Protein AF-A0A1J4JGF2-F1 (afdb_monomer_lite)

Foldseek 3Di:
DPCVQEDDPVQKDFDPPDDWDDDLAAIWGWIARNVVRFIKIKGKGPDFCVDVVSVVLLVVQQVLQVPQDFPQAFHFNHWFADPRMIITITGDADQAFLLSQLVCVVVVNHDPLLFPQLLLQQLLSVLLSLLVCVVVQKAQQADARNQWGAHPNSHTHGHDSSLMDHQDLADDDVPRVSRHQQQLAALVCLVCVNVCVSPNLSVLSSSLQRLQCSQVSDRWVVVQPRDSLLSNLCNNVVHGRDDDPPGPVLSVVLSCLSNDNDSVSRDRSVVSSVSCPDCVNQVPPRHDNVSSVVSCCRRPPPDPPPDPPPPPPPPPPPCPVCPPVLVVLVVVLVVVDLVSLLVSLVCLCSVVPTGNDLPSSLVSLVSLLPDPDDDPVSLLSNLSSLQSNLVSCVVVLVNVSSLVSLVVSVVSQDLVSLVVNLVCCVSVSDPDPALVSSLVSLVSSLVVVNLVSLVVNLQCQCQVVSHPHDNVVSLVSLVSSLVVQNLVSLQVNLLCLCFVPVHDNHLVSSLVSLVSSLVVQDLVSLQVNLLCQCQVPSHHHDNVSSLVSLVSSLVVLDLQSLQLNLLVCVVPPPVSSVVSLVSSVVVVDLQSLLVVLLVCVVVVVNLVSLVSLLSSQQQANLSSLQSQLVVCVVVVLQFASQLSLQSSVLLQLQLAQQGARTQDKFWWKAFPVVRFIATPSCCVHVVPPTDIDTPGIDHSDGGPCSNVRPVLAFSLQAQNWRQYKGFWKDQCQQQSNDPQATAGPNCCVPVVNPTDIIGSRIGRGGHCQLNQVTPPSRHGPRHDFDDQDPDPPTDFQCVVVVQAWTWAWWKAFVQLVQHNDPQGTGGPVCCCQLVVLTSIHGRRIDTYGHPQDDDSDRPSPPDPRNPSPPPPDPSVSSSSRPVRPVPPPDDDPDDD

Secondary structure (DSSP, 8-state):
--GGGB--GGGEEE-TT---EEETTEEEEEEEETTT--EEEEEE-SS-TTSHHHHHHHHHHHHHHHH---TTBPPEEEEEEETTEEEEEEE--TT-BHHHHHHHHHTT---TT-SHHHHHHHHHHHHHHHHHHHHTTEE-S--SGGGEEE-TT--EEE--GGG-EE--SS---TTSTTTS-GGG--HHHHH-HHHHTT-THHHHHHHHHHHHHHHH-PPTTGGGTT-HHHHHHHHHTT--PPPPTTS-HHHHHHHHHHT-SSGGGSPPHHHHHHHHTSHHHHT-TTS-HHHHHHHHHHHS-SS-------S------------HHHHHHHHHHHTT-HHHHHHHHHHHHHTSSSS--HHHHHHHHHHHHT-----HHHHHHHHHHHHHHHHHHHHTT-HHHHHHHHHHHHHTT-HHHHHHHHHHHHTTSS--S-HHHHHHHHHHHHHTT-HHHHHHHHHHHHHTSSSS--HHHHHHHHHHHHHTT-HHHHHHHHHHHHHTSSS---HHHHHHHHHHHHHTT-HHHHHHHHHHHHHTSSS---HHHHHHHHHHHHHTT-HHHHHHHHHHHTTT-HHHHHHHHHHHHHTT-HHHHHHHHHHHHHTT-HHHHHHHHHHHHHTT-HHHHHHHHHHHHH-GGG--HHHHHHHHHHHHHHTTTT---SS-EEEEEEETTTTEEEEHHHHHTTTTTS-EEEEEEEES---TTGGGTTTTS-HHHHTTTS-EEEEEEEETTT-SS-SS-BEEHHHHHHTSTTS-EEEEEEEEE-BTTTTT-SGGGPPPSS---------TTPPPHHHHTTT--EEEEEEEETTTTB-S-TT--EEHHHHHTTTTTS-EEEEEEEEE-----STTS------TT-TTSSSS-HHHHHHHHSTTTSS--S------

InterPro domains:
  IPR000719 Protein kinase domain [PF00069] (22-274)
  IPR000719 Protein kinase domain [PS50011] (14-282)
  IPR000719 Protein kinase domain [SM00220] (14-282)
  IPR001245 Serine-threonine/tyrosine-protein kinase, catalytic domain [PR00109] (90-103)
  IPR001245 Serine-threonine/tyrosine-protein kinase, catalytic domain [PR00109] (132-150)
  IPR001245 Serine-threonine/tyrosine-protein kinase, catalytic domain [PR00109] (202-224)
  IPR001245 Serine-threonine/tyrosine-protein kinase, catalytic domain [PR00109] (247-269)
  IPR003126 Zinc finger, UBR-type [PS51157] (712-785)
  IPR003126 Zinc finger, UBR-type [SM00396] (712-784)
  IPR003126 Zinc finger, UBR-type [SM00396] (794-870)
  IPR006597 Sel1-like repeat [PF08238] (339-367)
  IPR006597 Sel1-like repeat [PF08238] (415-450)
  IPR006597 Sel1-like repeat [PF08238] (460-486)
  IPR006597 Sel1-like repeat [PF08238] (488-521)
  IPR006597 Sel1-like repeat [PF08238] (524-557)
  IPR006597 Sel1-like repeat [SM00671] (338-373)
  IPR006597 Sel1-like repeat [SM00671] (383-414)
  IPR006597 Sel1-like repeat [SM00671] (415-450)
  IPR006597 Sel1-like repeat [SM00671] (451-486)
  IPR006597 Sel1-like repeat [SM00671] (487-522)

Radius of gyration: 32.02 Å; chains: 1; bounding box: 85×84×83 Å

Sequence (896 aa):
MNSKWEVNVNDFKDLKGRSQEKGGYGIVKFVIQKSTNRKCALKKTTGSLLETEVKRSFTREVDLLSKCQHPAIVPFVGFCEKNNIGHIYLELIENGSLFSCIKKSREGKKDPLWDKTHKFIISYGVCVAMEFLHSMNRIHRDLKPGNILIDSNYYPYVTDFGTSKEINKAIPINQTLSITTPAIMAPEFIENPELYSNSLPIDVYSYGVTLYELWTEIAPFAKYGNNPYKIINVIANGERPNIPDFLDEKWANLIQKCWGANPTSRPTFSKIKETLLQEEFIKDPEIDFKVFQSYKDLVTPDVKIDTVKAPPPTEVKHDYEETPIVKKMKDEADSGKLEAQLDYAIALYKGTYGPTNINGALEYFKKVCSNTKYTKETFHNIALGEYYAGLCYAELEEFKTALTLFKRAVSHGVADAAFTLAELIFDGKIEGKSPEELIMLYQKAADADNIKAINKFALITYYGTISRPNKQLALKYFQKGSDLGDPDMMYLWAIRNEYGRDVEKNIPEAMRLYKLSADLGCSASQLEYGLHLYNGIHVDQNHDLAMYYFELAANQENPEAQLYFSVMLQSTSLEESREYLEKARNGNDPNAWAICGKLFVDADMIDDAIPSLFYGMQHGSITGMLTLGNLCEKHPERGNAADFYEAAANHCHCLDESGFFTPIPYKVFHCKKCNKDICEGCAKHCHKGHSVTEKGVDCGFKCQCGADGFKGQCSGEFVGNEYCNQHLYQCITCCTKTDNEFICKACADKCHAGHNVIDCGRQRNFCSCGMFKLPYNFKCKILDYERVRRDPYICCSSQNHKNSSIKQRWLQCITCGVYGDPSLGLCEPCAYTCHRDHIVIDCGVKQGCCCCYNQCACVYSHFKNCVLLKKVCPTFLCTFRIFYFFLSSFDDEKIC

Structure (mmCIF, N/CA/C/O backbone):
data_AF-A0A1J4JGF2-F1
#
_entry.id   AF-A0A1J4JGF2-F1
#
loop_
_atom_site.group_PDB
_atom_site.id
_atom_site.type_symbol
_atom_site.label_atom_id
_atom_site.label_alt_id
_atom_site.label_comp_id
_atom_site.label_asym_id
_atom_site.label_entity_id
_atom_site.label_seq_id
_atom_site.pdbx_PDB_ins_code
_atom_site.Cartn_x
_atom_site.Cartn_y
_atom_site.Cartn_z
_atom_site.occupancy
_atom_site.B_iso_or_equiv
_atom_site.auth_seq_id
_atom_site.auth_comp_id
_atom_site.auth_asym_id
_atom_site.auth_atom_id
_atom_site.pdbx_PDB_model_num
ATOM 1 N N . MET A 1 1 ? -15.736 8.197 25.920 1.00 51.28 1 MET A N 1
ATOM 2 C CA . MET A 1 1 ? -16.123 9.431 25.197 1.00 51.28 1 MET A CA 1
ATOM 3 C C . MET A 1 1 ? -17.099 10.240 26.045 1.00 51.28 1 MET A C 1
ATOM 5 O O . MET A 1 1 ? -17.791 9.657 26.871 1.00 51.28 1 MET A O 1
ATOM 9 N N . ASN A 1 2 ? -17.131 11.564 25.891 1.00 44.25 2 ASN A N 1
ATOM 10 C CA . ASN A 1 2 ? -18.000 12.454 26.666 1.00 44.25 2 ASN A CA 1
ATOM 11 C C . ASN A 1 2 ? -19.450 12.358 26.138 1.00 44.25 2 ASN A C 1
ATOM 13 O O . ASN A 1 2 ? -19.713 12.803 25.021 1.00 44.25 2 ASN A O 1
ATOM 17 N N . SER A 1 3 ? -20.377 11.781 26.916 1.00 57.44 3 SER A N 1
ATOM 18 C CA . SER A 1 3 ? -21.772 11.492 26.506 1.00 57.44 3 SER A CA 1
ATOM 19 C C . SER A 1 3 ? -22.584 12.728 26.099 1.00 57.44 3 SER A C 1
ATOM 21 O O . SER A 1 3 ? -23.623 12.607 25.462 1.00 57.44 3 SER A O 1
ATOM 23 N N . LYS A 1 4 ? -22.088 13.930 26.415 1.00 74.94 4 LYS A N 1
ATOM 24 C CA . LYS A 1 4 ? -22.679 15.220 26.033 1.00 74.94 4 LYS A CA 1
ATOM 25 C C . LYS A 1 4 ? -22.806 15.431 24.516 1.00 74.94 4 LYS A C 1
ATOM 27 O O . LYS A 1 4 ? -23.681 16.176 24.089 1.00 74.94 4 LYS A O 1
ATOM 32 N N . TRP A 1 5 ? -21.909 14.854 23.718 1.00 82.62 5 TRP A N 1
ATOM 33 C CA . TRP A 1 5 ? -21.848 15.097 22.268 1.00 82.62 5 TRP A CA 1
ATOM 34 C C . TRP A 1 5 ? -22.493 13.990 21.438 1.00 82.62 5 TRP A C 1
ATOM 36 O O . TRP A 1 5 ? -22.400 13.997 20.214 1.00 82.62 5 TRP A O 1
ATOM 46 N N . GLU A 1 6 ? -23.124 13.023 22.089 1.00 85.31 6 GLU A N 1
ATOM 47 C CA . GLU A 1 6 ? -23.790 11.928 21.410 1.00 85.31 6 GLU A CA 1
ATOM 48 C C . GLU A 1 6 ? -25.158 12.366 20.887 1.00 85.31 6 GLU A C 1
ATOM 50 O O . GLU A 1 6 ? -25.967 12.940 21.618 1.00 85.31 6 GLU A O 1
ATOM 55 N N . VAL A 1 7 ? -25.428 12.110 19.609 1.00 83.88 7 VAL A N 1
ATOM 56 C CA . VAL A 1 7 ? -26.651 12.573 18.945 1.00 83.88 7 VAL A CA 1
ATOM 57 C C . VAL A 1 7 ? -27.504 11.408 18.456 1.00 83.88 7 VAL A C 1
ATOM 59 O O . VAL A 1 7 ? -27.009 10.363 18.038 1.00 83.88 7 VAL A O 1
ATOM 62 N N . ASN A 1 8 ? -28.826 11.582 18.487 1.00 83.75 8 ASN A N 1
ATOM 63 C CA . ASN A 1 8 ? -29.754 10.574 17.986 1.00 83.75 8 ASN A CA 1
ATOM 64 C C . ASN A 1 8 ? -29.792 10.612 16.451 1.00 83.75 8 ASN A C 1
ATOM 66 O O . ASN A 1 8 ? -30.217 11.602 15.862 1.00 83.75 8 ASN A O 1
ATOM 70 N N . VAL A 1 9 ? -29.420 9.514 15.788 1.00 79.19 9 VAL A N 1
ATOM 71 C CA . VAL A 1 9 ? -29.429 9.414 14.316 1.00 79.19 9 VAL A CA 1
ATOM 72 C C . VAL A 1 9 ? -30.801 9.710 13.694 1.00 79.19 9 VAL A C 1
ATOM 74 O O . VAL A 1 9 ? -30.878 10.222 12.579 1.00 79.19 9 VAL A O 1
ATOM 77 N N . ASN A 1 10 ? -31.891 9.421 14.409 1.00 82.12 10 ASN A N 1
ATOM 78 C CA . ASN A 1 10 ? -33.253 9.666 13.933 1.00 82.12 10 ASN A CA 1
ATOM 79 C C . ASN A 1 10 ? -33.631 11.150 13.972 1.00 82.12 10 ASN A C 1
ATOM 81 O O . ASN A 1 10 ? -34.598 11.546 13.314 1.00 82.12 10 ASN A O 1
ATOM 85 N N . ASP A 1 11 ? -32.867 11.972 14.691 1.00 84.06 11 ASP A N 1
ATOM 86 C CA . ASP A 1 11 ? -32.977 13.427 14.650 1.00 84.06 11 ASP A CA 1
ATOM 87 C C . ASP A 1 11 ? -32.421 13.994 13.338 1.00 84.06 11 ASP A C 1
ATOM 89 O O . ASP A 1 11 ? -32.674 15.140 13.010 1.00 84.06 11 ASP A O 1
ATOM 93 N N . PHE A 1 12 ? -31.734 13.206 12.510 1.00 87.44 12 PHE A N 1
ATOM 94 C CA . PHE A 1 12 ? -31.209 13.680 11.233 1.00 87.44 12 PHE A CA 1
ATOM 95 C C . PHE A 1 12 ? -32.043 13.162 10.062 1.00 87.44 12 PHE A C 1
ATOM 97 O O . PHE A 1 12 ? -32.529 12.028 10.040 1.00 87.44 12 PHE A O 1
ATOM 104 N N . LYS A 1 13 ? -32.245 14.019 9.063 1.00 87.94 13 LYS A N 1
ATOM 105 C CA . LYS A 1 13 ? -32.836 13.658 7.767 1.00 87.94 13 LYS A CA 1
ATOM 106 C C . LYS A 1 13 ? -31.973 14.185 6.638 1.00 87.94 13 LYS A C 1
ATOM 108 O O . LYS A 1 13 ? -31.335 15.221 6.783 1.00 87.94 13 LYS A O 1
ATOM 113 N N . ASP A 1 14 ? -32.006 13.509 5.501 1.00 84.38 14 ASP A N 1
ATOM 114 C CA . ASP A 1 14 ? -31.249 13.929 4.327 1.00 84.38 14 ASP A CA 1
ATOM 115 C C . ASP A 1 14 ? -31.665 15.325 3.860 1.00 84.38 14 ASP A C 1
ATOM 117 O O . ASP A 1 14 ? -32.856 15.643 3.745 1.00 84.38 14 ASP A O 1
ATOM 121 N N . LEU A 1 15 ? -30.667 16.154 3.567 1.00 79.06 15 LEU A N 1
ATOM 122 C CA . LEU A 1 15 ? -30.880 17.449 2.944 1.00 79.06 15 LEU A CA 1
ATOM 123 C C . LEU A 1 15 ? -31.182 17.227 1.453 1.00 79.06 15 LEU A C 1
ATOM 125 O O . LEU A 1 15 ? -30.295 16.897 0.667 1.00 79.06 15 LEU A O 1
ATOM 129 N N . LYS A 1 16 ? -32.451 17.381 1.056 1.00 68.19 16 LYS A N 1
ATOM 130 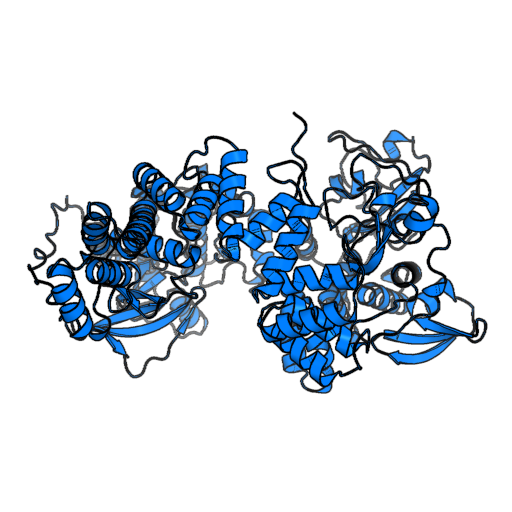C CA . LYS A 1 16 ? -32.888 17.209 -0.340 1.00 68.19 16 LYS A CA 1
ATOM 131 C C . LYS A 1 16 ? -32.170 18.199 -1.271 1.00 68.19 16 LYS A C 1
ATOM 133 O O . LYS A 1 16 ? -32.070 19.378 -0.948 1.00 68.19 16 LYS A O 1
ATOM 138 N N . GLY A 1 17 ? -31.736 17.723 -2.442 1.00 54.44 17 GLY A N 1
ATOM 139 C CA . GLY A 1 17 ? -31.166 18.559 -3.511 1.00 54.44 17 GLY A CA 1
ATOM 140 C C . GLY A 1 17 ? -29.645 18.753 -3.481 1.00 54.44 17 GLY A C 1
ATOM 141 O O . GLY A 1 17 ? -29.127 19.455 -4.342 1.00 54.44 17 GLY A O 1
ATOM 142 N N . ARG A 1 18 ? -28.918 18.127 -2.544 1.00 57.69 18 ARG A N 1
ATOM 143 C CA . ARG A 1 18 ? -27.445 18.140 -2.492 1.00 57.69 18 ARG A CA 1
ATOM 144 C C . ARG A 1 18 ? -26.927 16.696 -2.538 1.00 57.69 18 ARG A C 1
ATOM 146 O O . ARG A 1 18 ? -27.356 15.869 -1.737 1.00 57.69 18 ARG A O 1
ATOM 153 N N . SER A 1 19 ? -26.075 16.371 -3.511 1.00 50.97 19 SER A N 1
ATOM 154 C CA . SER A 1 19 ? -25.505 15.026 -3.689 1.00 50.97 19 SER A CA 1
ATOM 155 C C . SER A 1 19 ? -24.431 14.715 -2.640 1.00 50.97 19 SER A C 1
ATOM 157 O O . SER A 1 19 ? -23.866 15.624 -2.038 1.00 50.97 19 SER A O 1
ATOM 159 N N . GLN A 1 20 ? -24.155 13.425 -2.413 1.00 57.62 20 GLN A N 1
ATOM 160 C CA . GLN A 1 20 ? -23.007 12.987 -1.609 1.00 57.62 20 GLN A CA 1
ATOM 161 C C . GLN A 1 20 ? -21.692 13.421 -2.259 1.00 57.62 20 GLN A C 1
ATOM 163 O O . GLN A 1 20 ? -21.549 13.340 -3.479 1.00 57.62 20 GLN A O 1
ATOM 168 N N . GLU A 1 21 ? -20.724 13.808 -1.434 1.00 56.25 21 GLU A N 1
ATOM 169 C CA . GLU A 1 21 ? -19.357 14.099 -1.865 1.00 56.25 21 GLU A CA 1
ATOM 170 C C . GLU A 1 21 ? -18.422 13.005 -1.324 1.00 56.25 21 GLU A C 1
ATOM 172 O O . GLU A 1 21 ? -18.476 12.646 -0.143 1.00 56.25 21 GLU A O 1
ATOM 177 N N . LYS A 1 22 ? -17.591 12.426 -2.201 1.00 43.22 22 LYS A N 1
ATOM 178 C CA . LYS A 1 22 ? -16.521 11.496 -1.809 1.00 43.22 22 LYS A CA 1
ATOM 179 C C . LYS A 1 22 ? -15.245 12.305 -1.571 1.00 43.22 22 LYS A C 1
ATOM 181 O O . LYS A 1 22 ? -14.706 12.872 -2.517 1.00 43.22 22 LYS A O 1
ATOM 186 N N . GLY A 1 23 ? -14.791 12.363 -0.321 1.00 47.72 23 GLY A N 1
ATOM 187 C CA . GLY A 1 23 ? -13.497 12.937 0.061 1.00 47.72 23 GLY A CA 1
ATOM 188 C C . GLY A 1 23 ? -12.470 11.854 0.403 1.00 47.72 23 GLY A C 1
ATOM 189 O O . GLY A 1 23 ? -12.810 10.674 0.479 1.00 47.72 23 GLY A O 1
ATOM 190 N N . GLY A 1 24 ? -11.221 12.261 0.653 1.00 38.25 24 GLY A N 1
ATOM 191 C CA . GLY A 1 24 ? -10.092 11.358 0.933 1.00 38.25 24 GLY A CA 1
ATOM 192 C C . GLY A 1 24 ? -10.224 10.479 2.188 1.00 38.25 24 GLY A C 1
ATOM 193 O O . GLY A 1 24 ? -9.474 9.522 2.321 1.00 38.25 24 GLY A O 1
ATOM 194 N N . TYR A 1 25 ? -11.189 10.751 3.078 1.00 43.00 25 TYR A N 1
ATOM 195 C CA . TYR A 1 25 ? -11.352 10.040 4.359 1.00 43.00 25 TYR A CA 1
ATOM 196 C C . TYR A 1 25 ? -12.784 9.566 4.641 1.00 43.00 25 TYR A C 1
ATOM 198 O O . TYR A 1 25 ? -13.135 9.307 5.792 1.00 43.00 25 TYR A O 1
ATOM 206 N N . GLY A 1 26 ? -13.638 9.485 3.615 1.00 50.62 26 GLY A N 1
ATOM 207 C CA . GLY A 1 26 ? -14.995 8.952 3.750 1.00 50.62 26 GLY A CA 1
ATOM 208 C C . GLY A 1 26 ? -16.058 9.681 2.931 1.00 50.62 26 GLY A C 1
ATOM 209 O O . GLY A 1 26 ? -15.814 10.691 2.269 1.00 50.62 26 GLY A O 1
ATOM 210 N N . ILE A 1 27 ? -17.274 9.134 2.974 1.00 51.34 27 ILE A N 1
ATOM 211 C CA . ILE A 1 27 ? -18.449 9.683 2.288 1.00 51.34 27 ILE A CA 1
ATOM 212 C C . ILE A 1 27 ? -19.057 10.781 3.165 1.00 51.34 27 ILE A C 1
ATOM 214 O O . ILE A 1 27 ? -19.553 10.486 4.257 1.00 51.34 27 ILE A O 1
ATOM 218 N N . VAL A 1 28 ? -19.072 12.022 2.673 1.00 71.25 28 VAL A N 1
ATOM 219 C CA . VAL A 1 28 ? -19.755 13.139 3.336 1.00 71.25 28 VAL A CA 1
ATOM 220 C C . VAL A 1 28 ? -21.184 13.235 2.808 1.00 71.25 28 VAL A C 1
ATOM 222 O O . VAL A 1 28 ? -21.429 13.315 1.601 1.00 71.25 28 VAL A O 1
ATOM 225 N N . LYS A 1 29 ? -22.156 13.199 3.722 1.00 83.00 29 LYS A N 1
ATOM 226 C CA . LYS A 1 29 ? -23.583 13.360 3.421 1.00 83.00 29 LYS A CA 1
ATOM 227 C C . LYS A 1 29 ? -24.114 14.627 4.078 1.00 83.00 29 LYS A C 1
ATOM 229 O O . LYS A 1 29 ? -23.803 14.896 5.229 1.00 83.00 29 LYS A O 1
ATOM 234 N N . PHE A 1 30 ? -24.963 15.377 3.391 1.00 84.12 30 PHE A N 1
ATOM 235 C CA . PHE A 1 30 ? -25.598 16.559 3.972 1.00 84.12 30 PHE A CA 1
ATOM 236 C C . PHE A 1 30 ? -26.943 16.200 4.604 1.00 84.12 30 PHE A C 1
ATOM 238 O O . PHE A 1 30 ? -27.783 15.542 3.982 1.00 84.12 30 PHE A O 1
ATOM 245 N N . VAL A 1 31 ? -27.151 16.632 5.845 1.00 89.06 31 VAL A N 1
ATOM 246 C CA . VAL A 1 31 ? -28.344 16.321 6.641 1.00 89.06 31 VAL A CA 1
ATOM 247 C C . VAL A 1 31 ? -28.885 17.574 7.334 1.00 89.06 31 VAL A C 1
ATOM 249 O O . VAL A 1 31 ? -28.197 18.583 7.454 1.00 89.06 31 VAL A O 1
ATOM 252 N N . ILE A 1 32 ? -30.136 17.524 7.780 1.00 87.62 32 ILE A N 1
ATOM 253 C CA . ILE A 1 32 ? -30.747 18.508 8.677 1.00 87.62 32 ILE A CA 1
ATOM 254 C C . ILE A 1 32 ? -31.078 17.807 9.988 1.00 87.62 32 ILE A C 1
ATOM 256 O O . ILE A 1 32 ? -31.755 16.775 9.970 1.00 87.62 32 ILE A O 1
ATOM 260 N N . GLN A 1 33 ? -30.656 18.400 11.099 1.00 88.69 33 GLN A N 1
ATOM 261 C CA . GLN A 1 33 ? -31.117 18.052 12.435 1.00 88.69 33 GLN A CA 1
ATOM 262 C C . GLN A 1 33 ? -32.551 18.571 12.627 1.00 88.69 33 GLN A C 1
ATOM 264 O O . GLN A 1 33 ? -32.807 19.765 12.490 1.00 88.69 33 GLN A O 1
ATOM 269 N N . LYS A 1 34 ? -33.516 17.696 12.900 1.00 86.50 34 LYS A N 1
ATOM 270 C CA . LYS A 1 34 ? -34.951 18.008 12.957 1.00 86.50 34 LYS A CA 1
ATOM 271 C C . LYS A 1 34 ? -35.283 18.870 14.171 1.00 86.50 34 LYS A C 1
ATOM 273 O O . LYS A 1 34 ? -36.080 19.791 14.033 1.00 86.50 34 LYS A O 1
ATOM 278 N N . SER A 1 35 ? -34.669 18.586 15.316 1.00 81.81 35 SER A N 1
ATOM 279 C CA . SER A 1 35 ? -34.913 19.270 16.591 1.00 81.81 35 SER A CA 1
ATOM 280 C C . SER A 1 35 ? -34.518 20.749 16.577 1.00 81.81 35 SER A C 1
ATOM 282 O O . SER A 1 35 ? -35.219 21.581 17.145 1.00 81.81 35 SER A O 1
ATOM 284 N N . THR A 1 36 ? -33.421 21.088 15.899 1.00 82.75 36 THR A N 1
ATOM 285 C CA . THR A 1 36 ? -32.856 22.448 15.857 1.00 82.75 36 THR A CA 1
ATOM 286 C C . THR A 1 36 ? -33.010 23.123 14.497 1.00 82.75 36 THR A C 1
ATOM 288 O O . THR A 1 36 ? -32.708 24.305 14.354 1.00 82.75 36 THR A O 1
ATOM 291 N N . ASN A 1 37 ? -33.440 22.373 13.477 1.00 82.06 37 ASN A N 1
ATOM 292 C CA . ASN A 1 37 ? -33.395 22.760 12.067 1.00 82.06 37 ASN A CA 1
ATOM 293 C C . ASN A 1 37 ? -31.980 23.145 11.572 1.00 82.06 37 ASN A C 1
ATOM 295 O O . ASN A 1 37 ? -31.837 23.820 10.549 1.00 82.06 37 ASN A O 1
ATOM 299 N N . ARG A 1 38 ? -30.925 22.707 12.277 1.00 85.00 38 ARG A N 1
ATOM 300 C CA . ARG A 1 38 ? -29.525 22.953 11.906 1.00 85.00 38 ARG A CA 1
ATOM 301 C C . ARG A 1 38 ? -29.140 22.101 10.699 1.00 85.00 38 ARG A C 1
ATOM 303 O O . ARG A 1 38 ? -29.435 20.907 10.653 1.00 85.00 38 ARG A O 1
ATOM 310 N N . LYS A 1 39 ? -28.465 22.699 9.716 1.00 87.12 39 LYS A N 1
ATOM 311 C CA . LYS A 1 39 ? -27.871 21.966 8.589 1.00 87.12 39 LYS A CA 1
ATOM 312 C C . LYS A 1 39 ? -26.513 21.410 9.015 1.00 87.12 39 LYS A C 1
ATOM 314 O O . LYS A 1 39 ? -25.719 22.126 9.618 1.00 87.12 39 LYS A O 1
ATOM 319 N N . CYS A 1 40 ? -26.236 20.154 8.690 1.00 90.00 40 CYS A N 1
ATOM 320 C CA . CYS A 1 40 ? -25.015 19.473 9.108 1.00 90.00 40 CYS A CA 1
ATOM 321 C C . CYS A 1 40 ? -24.361 18.707 7.953 1.00 90.00 40 CYS A C 1
ATOM 323 O O . CYS A 1 40 ? -25.036 18.210 7.044 1.00 90.00 40 CYS A O 1
ATOM 325 N N . ALA A 1 41 ? -23.040 18.585 8.024 1.00 88.25 41 ALA A N 1
ATOM 326 C CA . ALA A 1 41 ? -22.256 17.625 7.268 1.00 88.25 41 ALA A CA 1
ATOM 327 C C . ALA A 1 41 ? -22.049 16.371 8.128 1.00 88.25 41 ALA A C 1
ATOM 329 O O . ALA A 1 41 ? -21.577 16.450 9.260 1.00 88.25 41 ALA A O 1
ATOM 330 N N . LEU A 1 42 ? -22.432 15.215 7.597 1.00 88.62 42 LEU A N 1
ATOM 331 C CA . LEU A 1 42 ? -22.237 13.905 8.202 1.00 88.62 42 LEU A CA 1
ATOM 332 C C . LEU A 1 42 ? -21.026 13.233 7.550 1.00 88.62 42 LEU A C 1
ATOM 334 O O . LEU A 1 42 ? -21.096 12.851 6.380 1.00 88.62 42 LEU A O 1
ATOM 338 N N . LYS A 1 43 ? -19.952 13.050 8.318 1.00 86.44 43 LYS A N 1
ATOM 339 C CA . LYS A 1 43 ? -18.773 12.251 7.958 1.00 86.44 43 LYS A CA 1
ATOM 340 C C . LYS A 1 43 ? -18.928 10.839 8.520 1.00 86.44 43 LYS A C 1
ATOM 342 O O . LYS A 1 43 ? -19.367 10.668 9.657 1.00 86.44 43 LYS A O 1
ATOM 347 N N . LYS A 1 44 ? -18.591 9.827 7.719 1.00 85.38 44 LYS A N 1
ATOM 348 C CA . LYS A 1 44 ? -18.635 8.413 8.117 1.00 85.38 44 LYS A CA 1
ATOM 349 C C . LYS A 1 44 ? -17.246 7.793 8.098 1.00 85.38 44 LYS A C 1
ATOM 351 O O . LYS A 1 44 ? -16.458 8.138 7.221 1.00 85.38 44 LYS A O 1
ATOM 356 N N . THR A 1 45 ? -16.980 6.852 9.002 1.00 78.81 45 THR A N 1
ATOM 357 C CA . THR A 1 45 ? -15.765 6.025 8.935 1.00 78.81 45 THR A CA 1
ATOM 358 C C . THR A 1 45 ? -15.729 5.204 7.642 1.00 78.81 45 THR A C 1
ATOM 360 O O . THR A 1 45 ? -16.771 4.790 7.131 1.00 78.81 45 THR A O 1
ATOM 363 N N . THR A 1 46 ? -14.529 4.991 7.098 1.00 66.06 46 THR A N 1
ATOM 364 C CA . THR A 1 46 ? -14.285 4.243 5.850 1.00 66.06 46 THR A CA 1
ATOM 365 C C . THR A 1 46 ? -14.351 2.728 6.031 1.00 66.06 46 THR A C 1
ATOM 367 O O . THR A 1 46 ? -14.696 2.026 5.086 1.00 66.06 46 THR A O 1
ATOM 370 N N . GLY A 1 47 ? -14.062 2.246 7.240 1.00 73.06 47 GLY A N 1
ATOM 371 C CA . GLY A 1 47 ? -14.176 0.848 7.646 1.00 73.06 47 GLY A CA 1
ATOM 372 C C . GLY A 1 47 ? -15.121 0.667 8.830 1.00 73.06 47 GLY A C 1
ATOM 373 O O . GLY A 1 47 ? -15.754 1.622 9.313 1.00 73.06 47 GLY A O 1
ATOM 374 N N . SER A 1 48 ? -15.211 -0.570 9.308 1.00 79.31 48 SER A N 1
ATOM 375 C CA . SER A 1 48 ? -16.047 -0.896 10.457 1.00 79.31 48 SER A CA 1
ATOM 376 C C . SER A 1 48 ? -15.383 -0.445 11.757 1.00 79.31 48 SER A C 1
ATOM 378 O O . SER A 1 48 ? -14.207 -0.695 11.982 1.00 79.31 48 SER A O 1
ATOM 380 N N . LEU A 1 49 ? -16.150 0.123 12.686 1.00 74.56 49 LEU A N 1
ATOM 381 C CA . LEU A 1 49 ? -15.737 0.341 14.077 1.00 74.56 49 LEU A CA 1
ATOM 382 C C . LEU A 1 49 ? -15.423 -0.969 14.829 1.00 74.56 49 LEU A C 1
ATOM 384 O O . LEU A 1 49 ? -14.946 -0.917 15.959 1.00 74.56 49 LEU A O 1
ATOM 388 N N . LEU A 1 50 ? -15.676 -2.144 14.237 1.00 67.75 50 LEU A N 1
ATOM 389 C CA . LEU A 1 50 ? -15.169 -3.422 14.754 1.00 67.75 50 LEU A CA 1
ATOM 390 C C . LEU A 1 50 ? -13.657 -3.582 14.533 1.00 67.75 50 LEU A C 1
ATOM 392 O O . LEU A 1 50 ? -13.009 -4.371 15.223 1.00 67.75 50 LEU A O 1
ATOM 396 N N . GLU A 1 51 ? -13.086 -2.840 13.587 1.00 69.12 51 GLU A N 1
ATOM 397 C CA . GLU A 1 51 ? -11.650 -2.778 13.365 1.00 69.12 51 GLU A CA 1
ATOM 398 C C . GLU A 1 51 ? -11.021 -1.837 14.394 1.00 69.12 51 GLU A C 1
ATOM 400 O O . GLU A 1 51 ? -11.350 -0.650 14.485 1.00 69.12 51 GLU A O 1
ATOM 405 N N . THR A 1 52 ? -10.079 -2.364 15.177 1.00 67.44 52 THR A N 1
ATOM 406 C CA . THR A 1 52 ? -9.451 -1.648 16.296 1.00 67.44 52 THR A CA 1
ATOM 407 C C . THR A 1 52 ? -8.826 -0.318 15.874 1.00 67.44 52 THR A C 1
ATOM 409 O O . THR A 1 52 ? -8.860 0.656 16.625 1.00 67.44 52 THR A O 1
ATOM 412 N N . GLU A 1 53 ? -8.245 -0.264 14.678 1.00 63.03 53 GLU A N 1
ATOM 413 C CA . GLU A 1 53 ? -7.608 0.934 14.136 1.00 63.03 53 GLU A CA 1
ATOM 414 C C . GLU A 1 53 ? -8.629 2.011 13.755 1.00 63.03 53 GLU A C 1
ATOM 416 O O . GLU A 1 53 ? -8.484 3.165 14.166 1.00 63.03 53 GLU A O 1
ATOM 421 N N . VAL A 1 54 ? -9.708 1.622 13.069 1.00 68.38 54 VAL A N 1
ATOM 422 C CA . VAL A 1 54 ? -10.808 2.516 12.684 1.00 68.38 54 VAL A CA 1
ATOM 423 C C . VAL A 1 54 ? -11.513 3.061 13.925 1.00 68.38 54 VAL A C 1
ATOM 425 O O . VAL A 1 54 ? -11.723 4.272 14.025 1.00 68.38 54 VAL A O 1
ATOM 428 N N . LYS A 1 55 ? -11.800 2.208 14.921 1.00 79.38 55 LYS A N 1
ATOM 429 C CA . LYS A 1 55 ? -12.390 2.633 16.203 1.00 79.38 55 LYS A CA 1
ATOM 430 C C . LYS A 1 55 ? -11.489 3.613 16.948 1.00 79.38 55 LYS A C 1
ATOM 432 O O . LYS A 1 55 ? -11.963 4.630 17.454 1.00 79.38 55 LYS A O 1
ATOM 437 N N . ARG A 1 56 ? -10.181 3.338 17.000 1.00 72.62 56 ARG A N 1
ATOM 438 C CA . ARG A 1 56 ? -9.191 4.216 17.643 1.00 72.62 56 ARG A CA 1
ATOM 439 C C . ARG A 1 56 ? -9.086 5.566 16.931 1.00 72.62 56 ARG A C 1
ATOM 441 O O . ARG A 1 56 ? -9.021 6.588 17.609 1.00 72.62 56 ARG A O 1
ATOM 448 N N . SER A 1 57 ? -9.084 5.576 15.599 1.00 70.62 57 SER A N 1
ATOM 449 C CA . SER A 1 57 ? -9.077 6.799 14.788 1.00 70.62 57 SER A CA 1
ATOM 450 C C . SER A 1 57 ? -10.336 7.645 15.026 1.00 70.62 57 SER A C 1
ATOM 452 O O . SER A 1 57 ? -10.236 8.801 15.434 1.00 70.62 57 SER A O 1
ATOM 454 N N . PHE A 1 58 ? -11.517 7.029 14.919 1.00 81.94 58 PHE A N 1
ATOM 455 C CA . PHE A 1 58 ? -12.811 7.665 15.189 1.00 81.94 58 PHE A CA 1
ATOM 456 C C . PHE A 1 58 ? -12.899 8.247 16.607 1.00 81.94 58 PHE A C 1
ATOM 458 O O . PHE A 1 58 ? -13.280 9.402 16.786 1.00 81.94 58 PHE A O 1
ATOM 465 N N . THR A 1 59 ? -12.479 7.479 17.617 1.00 81.94 59 THR A N 1
ATOM 466 C CA . THR A 1 59 ? -12.478 7.917 19.023 1.00 81.94 59 THR A CA 1
ATOM 467 C C . THR A 1 59 ? -11.591 9.141 19.243 1.00 81.94 59 THR A C 1
ATOM 469 O O . THR A 1 59 ? -11.986 10.068 19.950 1.00 81.94 59 THR A O 1
ATOM 472 N N . ARG A 1 60 ? -10.398 9.162 18.634 1.00 76.56 60 ARG A N 1
ATOM 473 C CA . ARG A 1 60 ? -9.464 10.296 18.720 1.00 76.56 60 ARG A CA 1
ATOM 474 C C . ARG A 1 60 ? -10.025 11.545 18.051 1.00 76.56 60 ARG A C 1
ATOM 476 O O . ARG A 1 60 ? -9.911 12.628 18.619 1.00 76.56 60 ARG A O 1
ATOM 483 N N . GLU A 1 61 ? -10.635 11.392 16.878 1.00 82.38 61 GLU A N 1
ATOM 484 C CA . GLU A 1 61 ? -11.236 12.507 16.142 1.00 82.38 61 GLU A CA 1
ATOM 485 C C . GLU A 1 61 ? -12.409 13.119 16.926 1.00 82.38 61 GLU A C 1
ATOM 487 O O . GLU A 1 61 ? -12.465 14.337 17.097 1.00 82.38 61 GLU A O 1
ATOM 492 N N . VAL A 1 62 ? -13.291 12.286 17.493 1.00 86.00 62 VAL A N 1
ATOM 493 C CA . VAL A 1 62 ? -14.399 12.733 18.357 1.00 86.00 62 VAL A CA 1
ATOM 494 C C . VAL A 1 62 ? -13.891 13.420 19.628 1.00 86.00 62 VAL A C 1
ATOM 496 O O . VAL A 1 62 ? -14.401 14.482 19.990 1.00 86.00 62 VAL A O 1
ATOM 499 N N . ASP A 1 63 ? -12.888 12.853 20.308 1.00 82.81 63 ASP A N 1
ATOM 500 C CA . ASP A 1 63 ? -12.309 13.456 21.516 1.00 82.81 63 ASP A CA 1
ATOM 501 C C . ASP A 1 63 ? -11.749 14.854 21.230 1.00 82.81 63 ASP A C 1
ATOM 503 O O . ASP A 1 63 ? -12.048 15.806 21.957 1.00 82.81 63 ASP A O 1
ATOM 507 N N . LEU A 1 64 ? -11.006 14.997 20.134 1.00 79.62 64 LEU A N 1
ATOM 508 C CA . LEU A 1 64 ? -10.425 16.267 19.724 1.00 79.62 64 LEU A CA 1
ATOM 509 C C . LEU A 1 64 ? -11.502 17.298 19.359 1.00 79.62 64 LEU A C 1
ATOM 511 O O . LEU A 1 64 ? -11.496 18.402 19.907 1.00 79.62 64 LEU A O 1
ATOM 515 N N . LEU A 1 65 ? -12.459 16.929 18.503 1.00 85.56 65 LEU A N 1
ATOM 516 C CA . LEU A 1 65 ? -13.575 17.796 18.106 1.00 85.56 65 LEU A CA 1
ATOM 517 C C . LEU A 1 65 ? -14.413 18.248 19.309 1.00 85.56 65 LEU A C 1
ATOM 519 O O . LEU A 1 65 ? -14.842 19.397 19.372 1.00 85.56 65 LEU A O 1
ATOM 523 N N . SER A 1 66 ? -14.594 17.378 20.306 1.00 84.25 66 SER A N 1
ATOM 524 C CA . SER A 1 66 ? -15.350 17.699 21.522 1.00 84.25 66 SER A CA 1
ATOM 525 C C . SER A 1 66 ? -14.693 18.762 22.412 1.00 84.25 66 SER A C 1
ATOM 527 O O . SER A 1 66 ? -15.382 19.389 23.224 1.00 84.25 66 SER A O 1
ATOM 529 N N . LYS A 1 67 ? -13.375 18.955 22.267 1.00 81.94 67 LYS A N 1
ATOM 530 C CA . LYS A 1 67 ? -12.548 19.896 23.041 1.00 81.94 67 LYS A CA 1
ATOM 531 C C . LYS A 1 67 ? -12.178 21.152 22.243 1.00 81.94 67 LYS A C 1
ATOM 533 O O . LYS A 1 67 ? -11.873 22.179 22.843 1.00 81.94 67 LYS A O 1
ATOM 538 N N . CYS A 1 68 ? -12.229 21.097 20.912 1.00 81.31 68 CYS A N 1
ATOM 539 C CA . CYS A 1 68 ? -11.869 22.210 20.036 1.00 81.31 68 CYS A CA 1
ATOM 540 C C . CYS A 1 68 ? -13.065 23.139 19.781 1.00 81.31 68 CYS A C 1
ATOM 542 O O . CYS A 1 68 ? -13.761 23.007 18.778 1.00 81.31 68 CYS A O 1
ATOM 544 N N . GLN A 1 69 ? -13.293 24.097 20.682 1.00 83.69 69 GLN A N 1
ATOM 545 C CA . GLN A 1 69 ? -14.292 25.156 20.495 1.00 83.69 69 GLN A CA 1
ATOM 546 C C . GLN A 1 69 ? -13.606 26.492 20.221 1.00 83.69 69 GLN A C 1
ATOM 548 O O . GLN A 1 69 ? -13.067 27.115 21.132 1.00 83.69 69 GLN A O 1
ATOM 553 N N . HIS A 1 70 ? -13.638 26.932 18.966 1.00 89.25 70 HIS A N 1
ATOM 554 C CA . HIS A 1 70 ? -13.057 28.201 18.541 1.00 89.25 70 HIS A CA 1
ATOM 555 C C . HIS A 1 70 ? -13.883 28.791 17.385 1.00 89.25 70 HIS A C 1
ATOM 557 O O . HIS A 1 70 ? -14.285 28.021 16.515 1.00 89.25 70 HIS A O 1
ATOM 563 N N . PRO A 1 71 ? -14.111 30.120 17.315 1.00 90.94 71 PRO A N 1
ATOM 564 C CA . PRO A 1 71 ? -14.918 30.744 16.255 1.00 90.94 71 PRO A CA 1
ATOM 565 C C . PRO A 1 71 ? -14.451 30.466 14.816 1.00 90.94 71 PRO A C 1
ATOM 567 O O . PRO A 1 71 ? -15.254 30.515 13.897 1.00 90.94 71 PRO A O 1
ATOM 570 N N . ALA A 1 72 ? -13.165 30.155 14.630 1.00 93.31 72 ALA A N 1
ATOM 571 C CA . ALA A 1 72 ? -12.559 29.803 13.338 1.00 93.31 72 ALA A CA 1
ATOM 572 C C . ALA A 1 72 ? -12.281 28.289 13.156 1.00 93.31 72 ALA A C 1
ATOM 574 O O . ALA A 1 72 ? -11.494 27.891 12.297 1.00 93.31 72 ALA A O 1
ATOM 575 N N . ILE A 1 73 ? -12.882 27.424 13.980 1.00 93.19 73 ILE A N 1
ATOM 576 C CA . ILE A 1 73 ? -12.878 25.957 13.821 1.00 93.19 73 ILE A CA 1
ATOM 577 C C . ILE A 1 73 ? -14.316 25.511 13.560 1.00 93.19 73 ILE A C 1
ATOM 579 O O . ILE A 1 73 ? -15.247 26.051 14.155 1.00 93.19 73 ILE A O 1
ATOM 583 N N . VAL A 1 74 ? -14.511 24.533 12.669 1.00 91.25 74 VAL A N 1
ATOM 584 C CA . VAL A 1 74 ? -15.856 24.040 12.344 1.00 91.25 74 VAL A CA 1
ATOM 585 C C . VAL A 1 74 ? -16.601 23.595 13.617 1.00 91.25 74 VAL A C 1
ATOM 587 O O . VAL A 1 74 ? -16.062 22.809 14.402 1.00 91.25 74 VAL A O 1
ATOM 590 N N . PRO A 1 75 ? -17.843 24.057 13.844 1.00 90.88 75 PRO A N 1
ATOM 591 C CA . PRO A 1 75 ? -18.597 23.643 15.018 1.00 90.88 75 PRO A CA 1
ATOM 592 C C . PRO A 1 75 ? -18.896 22.140 15.006 1.00 90.88 75 PRO A C 1
ATOM 594 O O . PRO A 1 75 ? -19.525 21.606 14.084 1.00 90.88 75 PRO A O 1
ATOM 597 N N . PHE A 1 76 ? -18.469 21.451 16.064 1.00 92.06 76 PHE A N 1
ATOM 598 C CA . PHE A 1 76 ? -18.835 20.062 16.306 1.00 92.06 76 PHE A CA 1
ATOM 599 C C . PHE A 1 76 ? -20.287 19.989 16.788 1.00 92.06 76 PHE A C 1
ATOM 601 O O . PHE A 1 76 ? -20.647 20.601 17.793 1.00 92.06 76 PHE A O 1
ATOM 608 N N . VAL A 1 77 ? -21.139 19.265 16.058 1.00 90.88 77 VAL A N 1
ATOM 609 C CA . VAL A 1 77 ? -22.557 19.088 16.415 1.00 90.88 77 VAL A CA 1
ATOM 610 C C . VAL A 1 77 ? -22.732 17.847 17.279 1.00 90.88 77 VAL A C 1
ATOM 612 O O . VAL A 1 77 ? -23.502 17.873 18.236 1.00 90.88 77 VAL A O 1
ATOM 615 N N . GLY A 1 78 ? -21.998 16.781 16.966 1.00 90.69 78 GLY A N 1
ATOM 616 C CA . GLY A 1 78 ? -21.962 15.572 17.771 1.00 90.69 78 GLY A CA 1
ATOM 617 C C . GLY A 1 78 ? -21.566 14.339 16.976 1.00 90.69 78 GLY A C 1
ATOM 618 O O . GLY A 1 78 ? -21.178 14.430 15.814 1.00 90.69 78 GLY A O 1
ATOM 619 N N . PHE A 1 79 ? -21.671 13.170 17.589 1.00 92.31 79 PHE A N 1
ATOM 620 C CA . PHE A 1 79 ? -21.347 11.896 16.956 1.00 92.31 79 PHE A CA 1
ATOM 621 C C . PHE A 1 79 ? -22.395 10.831 17.282 1.00 92.31 79 PHE A C 1
ATOM 623 O O . PHE A 1 79 ? -23.154 10.958 18.240 1.00 92.31 79 PHE A O 1
ATOM 630 N N . CYS A 1 80 ? -22.454 9.777 16.477 1.00 89.94 80 CYS A N 1
ATOM 631 C CA . CYS A 1 80 ? -23.159 8.556 16.842 1.00 89.94 80 CYS A CA 1
ATOM 632 C C . CYS A 1 80 ? -22.494 7.337 16.208 1.00 89.94 80 CYS A C 1
ATOM 634 O O . CYS A 1 80 ? -21.846 7.430 15.165 1.00 89.94 80 CYS A O 1
ATOM 636 N N . GLU A 1 81 ? -22.725 6.169 16.787 1.00 88.94 81 GLU A N 1
ATOM 637 C CA . GLU A 1 81 ? -22.325 4.896 16.199 1.00 88.94 81 GLU A CA 1
ATOM 638 C C . GLU A 1 81 ? -23.574 4.177 15.687 1.00 88.94 81 GLU A C 1
ATOM 640 O O . GLU A 1 81 ? -24.577 4.064 16.392 1.00 88.94 81 GLU A O 1
ATOM 645 N N . LYS A 1 82 ? -23.556 3.738 14.425 1.00 82.19 82 LYS A N 1
ATOM 646 C CA . LYS A 1 82 ? -24.680 3.009 13.822 1.00 82.19 82 LYS A CA 1
ATOM 647 C C . LYS A 1 82 ? -24.166 1.923 12.897 1.00 82.19 82 LYS A C 1
ATOM 649 O O . LYS A 1 82 ? -23.414 2.222 11.974 1.00 82.19 82 LYS A O 1
ATOM 654 N N . ASN A 1 83 ? -24.631 0.689 13.097 1.00 81.81 83 ASN A N 1
ATOM 655 C CA . ASN A 1 83 ? -24.252 -0.481 12.295 1.00 81.81 83 ASN A CA 1
ATOM 656 C C . ASN A 1 83 ? -22.727 -0.664 12.210 1.00 81.81 83 ASN A C 1
ATOM 658 O O . ASN A 1 83 ? -22.195 -0.922 11.133 1.00 81.81 83 ASN A O 1
ATOM 662 N N . ASN A 1 84 ? -22.023 -0.476 13.331 1.00 82.44 84 ASN A N 1
ATOM 663 C CA . ASN A 1 84 ? -20.560 -0.491 13.396 1.00 82.44 84 ASN A CA 1
ATOM 664 C C . ASN A 1 84 ? -19.884 0.530 12.462 1.00 82.44 84 ASN A C 1
ATOM 666 O O . ASN A 1 84 ? -18.787 0.277 11.979 1.00 82.44 84 ASN A O 1
ATOM 670 N N . ILE A 1 85 ? -20.525 1.663 12.174 1.00 83.25 85 ILE A N 1
ATOM 671 C CA . ILE A 1 85 ? -19.944 2.782 11.424 1.00 83.25 85 ILE A CA 1
ATOM 672 C C . ILE A 1 85 ? -20.033 4.035 12.291 1.00 83.25 85 ILE A C 1
ATOM 674 O O . ILE A 1 85 ? -21.108 4.382 12.800 1.00 83.25 85 ILE A O 1
ATOM 678 N N . GLY A 1 86 ? -18.910 4.734 12.430 1.00 87.94 86 GLY A N 1
ATOM 679 C CA . GLY A 1 86 ? -18.840 5.993 13.160 1.00 8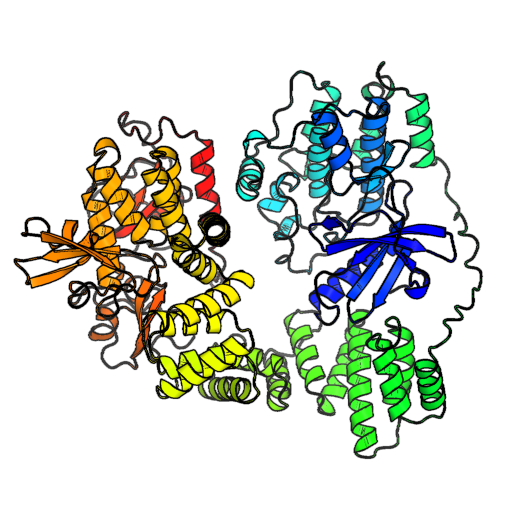7.94 86 GLY A CA 1
ATOM 680 C C . GLY A 1 86 ? -19.399 7.122 12.311 1.00 87.94 86 GLY A C 1
ATOM 681 O O . GLY A 1 86 ? -19.068 7.232 11.133 1.00 87.94 86 GLY A O 1
ATOM 682 N N . HIS A 1 87 ? -20.277 7.930 12.891 1.00 90.12 87 HIS A N 1
ATOM 683 C CA . HIS A 1 87 ? -20.910 9.080 12.253 1.00 90.12 87 HIS A CA 1
ATOM 684 C C . HIS A 1 87 ? -20.526 10.337 13.035 1.00 90.12 87 HIS A C 1
ATOM 686 O O . HIS A 1 87 ? -20.843 10.443 14.216 1.00 90.12 87 HIS A O 1
ATOM 692 N N . ILE A 1 88 ? -19.862 11.288 12.384 1.00 90.75 88 ILE A N 1
ATOM 693 C CA . ILE A 1 88 ? -19.480 12.589 12.947 1.00 90.75 88 ILE A CA 1
ATOM 694 C C . ILE A 1 88 ? -20.331 13.656 12.263 1.00 90.75 88 ILE A C 1
ATOM 696 O O . ILE A 1 88 ? -20.343 13.751 11.036 1.00 90.75 88 ILE A O 1
ATOM 700 N N . TYR A 1 89 ? -21.042 14.454 13.052 1.00 91.31 89 TYR A N 1
ATOM 701 C CA . TYR A 1 89 ? -21.872 15.559 12.592 1.00 91.31 89 TYR A CA 1
ATOM 702 C C . TYR A 1 89 ? -21.156 16.876 12.881 1.00 91.31 89 TYR A C 1
ATOM 704 O O . TYR A 1 89 ? -20.869 17.219 14.031 1.00 91.31 89 TYR A O 1
ATOM 712 N N . LEU A 1 90 ? -20.890 17.621 11.818 1.00 91.06 90 LEU A N 1
ATOM 713 C CA . LEU A 1 90 ? -20.321 18.964 11.842 1.00 91.06 90 LEU A CA 1
ATOM 714 C C . LEU A 1 90 ? -21.354 19.945 11.299 1.00 91.06 90 LEU A C 1
ATOM 716 O O . LEU A 1 90 ? -22.222 19.563 10.510 1.00 91.06 90 LEU A O 1
ATOM 720 N N . GLU A 1 91 ? -21.289 21.203 11.709 1.00 90.56 91 GLU A N 1
ATOM 721 C CA . GLU A 1 91 ? -22.150 22.230 11.129 1.00 90.56 91 GLU A CA 1
ATOM 722 C C . GLU A 1 91 ? -21.840 22.412 9.636 1.00 90.56 91 GLU A C 1
ATOM 724 O O . GLU A 1 91 ? -20.685 22.359 9.207 1.00 90.56 91 GLU A O 1
ATOM 729 N N . LEU A 1 92 ? -22.889 22.531 8.817 1.00 87.38 92 LEU A N 1
ATOM 730 C CA . LEU A 1 92 ? -22.728 22.678 7.376 1.00 87.38 92 LEU A CA 1
ATOM 731 C C . LEU A 1 92 ? -22.392 24.124 7.031 1.00 87.38 92 LEU A C 1
ATOM 733 O O . LEU A 1 92 ? -23.255 24.988 7.128 1.00 87.38 92 LEU A O 1
ATOM 737 N N . ILE A 1 93 ? -21.182 24.331 6.528 1.00 88.50 93 ILE A N 1
ATOM 738 C CA . ILE A 1 93 ? -20.698 25.626 6.057 1.00 88.50 93 ILE A CA 1
ATOM 739 C C . ILE A 1 93 ? -21.054 25.823 4.565 1.00 88.50 93 ILE A C 1
ATOM 741 O O . ILE A 1 93 ? -20.959 24.889 3.759 1.00 88.50 93 ILE A O 1
ATOM 745 N N . GLU A 1 94 ? -21.524 27.012 4.183 1.00 80.62 94 GLU A N 1
ATOM 746 C CA . GLU A 1 94 ? -22.263 27.260 2.935 1.00 80.62 94 GLU A CA 1
ATOM 747 C C . GLU A 1 94 ? -21.416 27.177 1.659 1.00 80.62 94 GLU A C 1
ATOM 749 O O . GLU A 1 94 ? -21.814 26.472 0.722 1.00 80.62 94 GLU A O 1
ATOM 754 N N . ASN A 1 95 ? -20.265 27.861 1.610 1.00 78.31 95 ASN A N 1
ATOM 755 C CA . ASN A 1 95 ? -19.488 28.046 0.375 1.00 78.31 95 ASN A CA 1
ATOM 756 C C . ASN A 1 95 ? -18.518 26.893 0.067 1.00 78.31 95 ASN A C 1
ATOM 758 O O . ASN A 1 95 ? -17.839 26.912 -0.965 1.00 78.31 95 ASN A O 1
ATOM 762 N N . GLY A 1 96 ? -18.517 25.845 0.894 1.00 84.44 96 GLY A N 1
ATOM 763 C CA . GLY A 1 96 ? -17.647 24.682 0.734 1.00 84.44 96 GLY A CA 1
ATOM 764 C C . GLY A 1 96 ? -16.208 24.986 1.148 1.00 84.44 96 GLY A C 1
ATOM 765 O O . GLY A 1 96 ? -15.973 25.805 2.032 1.00 84.44 96 GLY A O 1
ATOM 766 N N . SER A 1 97 ? -15.242 24.295 0.542 1.00 91.50 97 SER A N 1
ATOM 767 C CA . SER A 1 97 ? -13.824 24.450 0.882 1.00 91.50 97 SER A CA 1
ATOM 768 C C . SER A 1 97 ? -13.175 25.669 0.222 1.00 91.50 97 SER A C 1
ATOM 770 O O . SER A 1 97 ? -13.530 26.061 -0.893 1.00 91.50 97 SER A O 1
ATOM 772 N N . LEU A 1 98 ? -12.135 26.206 0.857 1.00 94.19 98 LEU A N 1
ATOM 773 C CA . LEU A 1 98 ? -11.284 27.262 0.318 1.00 94.19 98 LEU A CA 1
ATOM 774 C C . LEU A 1 98 ? -10.682 26.854 -1.033 1.00 94.19 98 LEU A C 1
ATOM 776 O O . LEU A 1 98 ? -10.627 27.668 -1.952 1.00 94.19 98 LEU A O 1
ATOM 780 N N . PHE A 1 99 ? -10.318 25.578 -1.200 1.00 91.00 99 PHE A N 1
ATOM 781 C CA . PHE A 1 99 ? -9.891 25.023 -2.489 1.00 91.00 99 PHE A CA 1
ATOM 782 C C . PHE A 1 99 ? -10.935 25.248 -3.594 1.00 91.00 99 PHE A C 1
ATOM 784 O O . PHE A 1 99 ? -10.590 25.634 -4.712 1.00 91.00 99 PHE A O 1
ATOM 791 N N . SER A 1 100 ? -12.220 25.056 -3.282 1.00 86.50 100 SER A N 1
ATOM 792 C CA . SER A 1 100 ? -13.316 25.280 -4.230 1.00 86.50 100 SER A CA 1
ATOM 793 C C . SER A 1 100 ? -13.477 26.762 -4.573 1.00 86.50 100 SER A C 1
ATOM 795 O O . SER A 1 100 ? -13.717 27.089 -5.736 1.00 86.50 100 SER A O 1
ATOM 797 N N . CYS A 1 101 ? -13.296 27.664 -3.602 1.00 89.19 101 CYS A N 1
ATOM 798 C CA . CYS A 1 101 ? -13.292 29.114 -3.834 1.00 89.19 101 CYS A CA 1
ATOM 799 C C . CYS A 1 101 ? -12.130 29.544 -4.745 1.00 89.19 101 CYS A C 1
ATOM 801 O O . CYS A 1 101 ? -12.353 30.238 -5.738 1.00 89.19 101 CYS A O 1
ATOM 803 N N . ILE A 1 102 ? -10.913 29.053 -4.481 1.00 92.56 102 ILE A N 1
ATOM 804 C CA . ILE A 1 102 ? -9.729 29.310 -5.317 1.00 92.56 102 ILE A CA 1
ATOM 805 C C . ILE A 1 102 ? -9.949 28.766 -6.735 1.00 92.56 102 ILE A C 1
ATOM 807 O O . ILE A 1 102 ? -9.678 29.456 -7.717 1.00 92.56 102 ILE A O 1
ATOM 811 N N . LYS A 1 103 ? -10.496 27.552 -6.870 1.00 88.38 103 LYS A N 1
ATOM 812 C CA . LYS A 1 103 ? -10.812 26.954 -8.174 1.00 88.38 103 LYS A CA 1
ATOM 813 C C . LYS A 1 103 ? -11.828 27.788 -8.962 1.00 88.38 103 LYS A C 1
ATOM 815 O O . LYS A 1 103 ? -11.578 28.082 -10.127 1.00 88.38 103 LYS A O 1
ATOM 820 N N . LYS A 1 104 ? -12.930 28.222 -8.338 1.00 85.56 104 LYS A N 1
ATOM 821 C CA . LYS A 1 104 ? -13.913 29.123 -8.976 1.00 85.56 104 LYS A CA 1
ATOM 822 C C . LYS A 1 104 ? -13.258 30.424 -9.443 1.00 85.56 104 LYS A C 1
ATOM 824 O O . LYS A 1 104 ? -13.538 30.881 -10.549 1.00 85.56 104 LYS A O 1
ATOM 829 N N . SER A 1 105 ? -12.342 30.973 -8.644 1.00 90.06 105 SER A N 1
ATOM 830 C CA . SER A 1 105 ? -11.581 32.165 -9.016 1.00 90.06 105 SER A CA 1
ATOM 831 C C . SER A 1 105 ? -10.691 31.943 -10.246 1.00 90.06 105 SER A C 1
ATOM 833 O O . SER A 1 105 ? -10.739 32.748 -11.179 1.00 90.06 105 SER A O 1
ATOM 835 N N . ARG A 1 106 ? -9.954 30.820 -10.301 1.00 89.19 106 ARG A N 1
ATOM 836 C CA . ARG A 1 106 ? -9.140 30.402 -11.464 1.00 89.19 106 ARG A CA 1
ATOM 837 C C . ARG A 1 106 ? -9.975 30.238 -12.739 1.00 89.19 106 ARG A C 1
ATOM 839 O O . ARG A 1 106 ? -9.497 30.530 -13.827 1.00 89.19 106 ARG A O 1
ATOM 846 N N . GLU A 1 107 ? -11.225 29.798 -12.603 1.00 88.75 107 GLU A N 1
ATOM 847 C CA . GLU A 1 107 ? -12.190 29.659 -13.706 1.00 88.75 107 GLU A CA 1
ATOM 848 C C . GLU A 1 107 ? -12.847 30.990 -14.129 1.00 88.75 107 GLU A C 1
ATOM 850 O O . GLU A 1 107 ? -13.743 30.991 -14.972 1.00 88.75 107 GLU A O 1
ATOM 855 N N . GLY A 1 108 ? -12.455 32.121 -13.532 1.00 86.81 108 GLY A N 1
ATOM 856 C CA . GLY A 1 108 ? -13.042 33.435 -13.810 1.00 86.81 108 GLY A CA 1
ATOM 857 C C . GLY A 1 108 ? -14.412 33.665 -13.162 1.00 86.81 108 GLY A C 1
ATOM 858 O O . GLY A 1 108 ? -15.050 34.681 -13.423 1.00 86.81 108 GLY A O 1
ATOM 859 N N . LYS A 1 109 ? -14.869 32.758 -12.290 1.00 84.00 109 LYS A N 1
ATOM 860 C CA . LYS A 1 109 ? -16.141 32.845 -11.550 1.00 84.00 109 LYS A CA 1
ATOM 861 C C . LYS A 1 109 ? -15.893 33.367 -10.133 1.00 84.00 109 LYS A C 1
ATOM 863 O O . LYS A 1 109 ? -16.221 32.700 -9.151 1.00 84.00 109 LYS A O 1
ATOM 868 N N . LYS A 1 110 ? -15.235 34.524 -10.033 1.00 76.81 110 LYS A N 1
ATOM 869 C CA . LYS A 1 110 ? -14.890 35.145 -8.747 1.00 76.81 110 LYS A CA 1
ATOM 870 C C . LYS A 1 110 ? -16.155 35.627 -8.044 1.00 76.81 110 LYS A C 1
ATOM 872 O O . LYS A 1 110 ? -16.978 36.307 -8.651 1.00 76.81 110 LYS A O 1
ATOM 877 N N . ASP A 1 111 ? -16.291 35.266 -6.776 1.00 84.75 111 ASP A N 1
ATOM 878 C CA . ASP A 1 111 ? -17.301 35.863 -5.909 1.00 84.75 111 ASP A CA 1
ATOM 879 C C . ASP A 1 111 ? -16.912 37.320 -5.601 1.00 84.75 111 ASP A C 1
ATOM 881 O O . ASP A 1 111 ? -15.715 37.598 -5.482 1.00 84.75 111 ASP A O 1
ATOM 885 N N . PRO A 1 112 ? -17.868 38.255 -5.467 1.00 79.50 112 PRO A N 1
ATOM 886 C CA . PRO A 1 112 ? -17.566 39.638 -5.105 1.00 79.50 112 PRO A CA 1
ATOM 887 C C . PRO A 1 112 ? -16.775 39.797 -3.801 1.00 79.50 112 PRO A C 1
ATOM 889 O O . PRO A 1 112 ? -16.002 40.743 -3.688 1.00 79.50 112 PRO A O 1
ATOM 892 N N . LEU A 1 113 ? -16.938 38.879 -2.842 1.00 82.62 113 LEU A N 1
ATOM 893 C CA . LEU A 1 113 ? -16.197 38.882 -1.577 1.00 82.62 113 LEU A CA 1
ATOM 894 C C . LEU A 1 113 ? -14.813 38.225 -1.696 1.00 82.62 113 LEU A C 1
ATOM 896 O O . LEU A 1 113 ? -14.073 38.162 -0.723 1.00 82.62 113 LEU A O 1
ATOM 900 N N . TRP A 1 114 ? -14.409 37.745 -2.875 1.00 89.25 114 TRP A N 1
ATOM 901 C CA . TRP A 1 114 ? -13.064 37.212 -3.110 1.00 89.25 114 TRP A CA 1
ATOM 902 C C . TRP A 1 114 ? -12.037 38.333 -3.375 1.00 89.25 114 TRP A C 1
ATOM 904 O O . TRP A 1 114 ? -11.398 38.386 -4.430 1.00 89.25 114 TRP A O 1
ATOM 914 N N . ASP A 1 115 ? -11.884 39.240 -2.410 1.00 88.62 115 ASP A N 1
ATOM 915 C CA . ASP A 1 115 ? -10.988 40.405 -2.451 1.00 88.62 115 ASP A CA 1
ATOM 916 C C . ASP A 1 115 ? -9.778 40.267 -1.495 1.00 88.62 115 ASP A C 1
ATOM 918 O O . ASP A 1 115 ? -9.626 39.269 -0.781 1.00 88.62 115 ASP A O 1
ATOM 922 N N . LYS A 1 116 ? -8.868 41.258 -1.488 1.00 94.00 116 LYS A N 1
ATOM 923 C CA . LYS A 1 116 ? -7.692 41.245 -0.593 1.00 94.00 116 LYS A CA 1
ATOM 924 C C . LYS A 1 116 ? -8.094 41.283 0.890 1.00 94.00 116 LYS A C 1
ATOM 926 O O . LYS A 1 116 ? -7.432 40.636 1.703 1.00 94.00 116 LYS A O 1
ATOM 931 N N . THR A 1 117 ? -9.191 41.959 1.239 1.00 93.56 117 THR A N 1
ATOM 932 C CA . THR A 1 117 ? -9.719 42.023 2.612 1.00 93.56 117 THR A CA 1
ATOM 933 C C . THR A 1 117 ? -10.107 40.641 3.133 1.00 93.56 117 THR A C 1
ATOM 935 O O . THR A 1 117 ? -9.666 40.235 4.209 1.00 93.56 117 THR A O 1
ATOM 938 N N . HIS A 1 118 ? -10.878 39.873 2.368 1.00 94.62 118 HIS A N 1
ATOM 939 C CA . HIS A 1 118 ? -11.336 38.550 2.786 1.00 94.62 118 HIS A CA 1
ATOM 940 C C . HIS A 1 118 ? -10.222 37.507 2.710 1.00 94.62 118 HIS A C 1
ATOM 942 O O . HIS A 1 118 ? -10.139 36.643 3.581 1.00 94.62 118 HIS A O 1
ATOM 948 N N . LYS A 1 119 ? -9.281 37.613 1.761 1.00 96.62 119 LYS A N 1
ATOM 949 C CA . LYS A 1 119 ? -8.050 36.798 1.795 1.00 96.62 119 LYS A CA 1
ATOM 950 C C . LYS A 1 119 ? -7.227 37.062 3.060 1.00 96.62 119 LYS A C 1
ATOM 952 O O . LYS A 1 119 ? -6.672 36.124 3.641 1.00 96.62 119 LYS A O 1
ATOM 957 N N . PHE A 1 120 ? -7.179 38.310 3.526 1.00 97.44 120 PHE A N 1
ATOM 958 C CA . PHE A 1 120 ? -6.532 38.660 4.788 1.00 97.44 120 PHE A CA 1
ATOM 959 C C . PHE A 1 120 ? -7.281 38.101 6.003 1.00 97.44 120 PHE A C 1
ATOM 961 O O . PHE A 1 120 ? -6.653 37.495 6.872 1.00 97.44 120 PHE A O 1
ATOM 968 N N . ILE A 1 121 ? -8.614 38.187 6.017 1.00 96.88 121 ILE A N 1
ATOM 969 C CA . ILE A 1 121 ? -9.479 37.548 7.024 1.00 96.88 121 ILE A CA 1
ATOM 970 C C . ILE A 1 121 ? -9.254 36.034 7.078 1.00 96.88 121 ILE A C 1
ATOM 972 O O . ILE A 1 121 ? -9.063 35.485 8.163 1.00 96.88 121 ILE A O 1
ATOM 976 N N . ILE A 1 122 ? -9.199 35.365 5.923 1.00 98.00 122 ILE A N 1
ATOM 977 C CA . ILE A 1 122 ? -8.931 33.926 5.827 1.00 98.00 122 ILE A CA 1
ATOM 978 C C . ILE A 1 122 ? -7.553 33.599 6.411 1.00 98.00 122 ILE A C 1
ATOM 980 O O . ILE A 1 122 ? -7.431 32.697 7.240 1.00 98.00 122 ILE A O 1
ATOM 984 N N . SER A 1 123 ? -6.527 34.366 6.030 1.00 98.19 123 SER A N 1
ATOM 985 C CA . SER A 1 123 ? -5.158 34.205 6.538 1.00 98.19 123 SER A CA 1
ATOM 986 C C . SER A 1 123 ? -5.117 34.331 8.068 1.00 98.19 123 SER A C 1
ATOM 988 O O . SER A 1 123 ? -4.643 33.434 8.765 1.00 98.19 123 SER A O 1
ATOM 990 N N . TYR A 1 124 ? -5.684 35.413 8.607 1.00 97.94 124 TYR A N 1
ATOM 991 C CA . TYR A 1 124 ? -5.722 35.671 10.046 1.00 97.94 124 TYR A CA 1
ATOM 992 C C . TYR A 1 124 ? -6.540 34.625 10.810 1.00 97.94 124 TYR A C 1
ATOM 994 O O . TYR A 1 124 ? -6.081 34.105 11.824 1.00 97.94 124 TYR A O 1
ATOM 1002 N N . GLY A 1 125 ? -7.723 34.272 10.305 1.00 96.88 125 GLY A N 1
ATOM 1003 C CA . GLY A 1 125 ? -8.627 33.302 10.916 1.00 96.88 125 GLY A CA 1
ATOM 1004 C C . GLY A 1 125 ? -8.018 31.911 11.057 1.00 96.88 125 GLY A C 1
ATOM 1005 O O . GLY A 1 125 ? -8.087 31.311 12.129 1.00 96.88 125 GLY A O 1
ATOM 1006 N N . VAL A 1 126 ? -7.353 31.425 10.006 1.00 97.81 126 VAL A N 1
ATOM 1007 C CA . VAL A 1 126 ? -6.626 30.148 10.057 1.00 97.81 126 VAL A CA 1
ATOM 1008 C C . VAL A 1 126 ? -5.456 30.236 11.043 1.00 97.81 126 VAL A C 1
ATOM 1010 O O . VAL A 1 126 ? -5.252 29.308 11.824 1.00 97.81 126 VAL A O 1
ATOM 1013 N N . CYS A 1 127 ? -4.726 31.357 11.074 1.00 97.75 127 CYS A N 1
ATOM 1014 C CA . CYS A 1 127 ? -3.628 31.566 12.021 1.00 97.75 127 CYS A CA 1
ATOM 1015 C C . CYS A 1 127 ? -4.087 31.466 13.485 1.00 97.75 127 CYS A C 1
ATOM 1017 O O . CYS A 1 127 ? -3.443 30.777 14.276 1.00 97.75 127 CYS A O 1
ATOM 1019 N N . VAL A 1 128 ? -5.191 32.124 13.857 1.00 96.12 128 VAL A N 1
ATOM 1020 C CA . VAL A 1 128 ? -5.692 32.102 15.245 1.00 96.12 128 VAL A CA 1
ATOM 1021 C C . VAL A 1 128 ? -6.293 30.746 15.628 1.00 96.12 128 VAL A C 1
ATOM 1023 O O . VAL A 1 128 ? -6.083 30.281 16.746 1.00 96.12 128 VAL A O 1
ATOM 1026 N N . ALA A 1 129 ? -6.952 30.054 14.690 1.00 95.12 129 ALA A N 1
ATOM 1027 C CA . ALA A 1 129 ? -7.434 28.689 14.908 1.00 95.12 129 ALA A CA 1
ATOM 1028 C C . ALA A 1 129 ? -6.277 27.715 15.191 1.00 95.12 129 ALA A C 1
ATOM 1030 O O . ALA A 1 129 ? -6.356 26.890 16.103 1.00 95.12 129 ALA A O 1
ATOM 1031 N N . MET A 1 130 ? -5.183 27.834 14.436 1.00 96.00 130 MET A N 1
ATOM 1032 C CA . MET A 1 130 ? -3.995 27.000 14.611 1.00 96.00 130 MET A CA 1
ATOM 1033 C C . MET A 1 130 ? -3.188 27.370 15.859 1.00 96.00 130 MET A C 1
ATOM 1035 O O . MET A 1 130 ? -2.667 26.477 16.523 1.00 96.00 130 MET A O 1
ATOM 1039 N N . GLU A 1 131 ? -3.130 28.652 16.234 1.00 94.94 131 GLU A N 1
ATOM 1040 C CA . GLU A 1 131 ? -2.573 29.083 17.523 1.00 94.94 131 GLU A CA 1
ATOM 1041 C C . GLU A 1 131 ? -3.321 28.432 18.692 1.00 94.94 131 GLU A C 1
ATOM 1043 O O . GLU A 1 131 ? -2.694 27.866 19.591 1.00 94.94 131 GLU A O 1
ATOM 1048 N N . PHE A 1 132 ? -4.656 28.458 18.656 1.00 92.25 132 PHE A N 1
ATOM 1049 C CA . PHE A 1 132 ? -5.493 27.795 19.650 1.00 92.25 132 PHE A CA 1
ATOM 1050 C C . PHE A 1 132 ? -5.222 26.283 19.698 1.00 92.25 132 PHE A C 1
ATOM 1052 O O . PHE A 1 132 ? -4.991 25.737 20.779 1.00 92.25 132 PHE A O 1
ATOM 1059 N N . LEU A 1 133 ? -5.159 25.612 18.543 1.00 90.31 133 LEU A N 1
ATOM 1060 C CA . LEU A 1 133 ? -4.866 24.177 18.466 1.00 90.31 133 LEU A CA 1
ATOM 1061 C C . LEU A 1 133 ? -3.483 23.832 19.052 1.00 90.31 133 LEU A C 1
ATOM 1063 O O . LEU A 1 133 ? -3.359 22.909 19.862 1.00 90.31 133 LEU A O 1
ATOM 1067 N N . HIS A 1 134 ? -2.456 24.613 18.709 1.00 90.44 134 HIS A N 1
ATOM 1068 C CA . HIS A 1 134 ? -1.092 24.443 19.222 1.00 90.44 134 HIS A CA 1
ATOM 1069 C C . HIS A 1 134 ? -1.001 24.714 20.727 1.00 90.44 134 HIS A C 1
ATOM 1071 O O . HIS A 1 134 ? -0.266 24.010 21.418 1.00 90.44 134 HIS A O 1
ATOM 1077 N N . SER A 1 135 ? -1.792 25.651 21.265 1.00 87.81 135 SER A N 1
ATOM 1078 C CA . SER A 1 135 ? -1.869 25.908 22.715 1.00 87.81 135 SER A CA 1
ATOM 1079 C C . SER A 1 135 ? -2.397 24.709 23.517 1.00 87.81 135 SER A C 1
ATOM 1081 O O . SER A 1 135 ? -2.077 24.558 24.696 1.00 87.81 135 SER A O 1
ATOM 1083 N N . MET A 1 136 ? -3.146 23.814 22.865 1.00 82.69 136 MET A N 1
ATOM 1084 C CA . MET A 1 136 ? -3.622 22.550 23.432 1.00 82.69 136 MET A CA 1
ATOM 1085 C C . MET A 1 136 ? -2.651 21.378 23.193 1.00 82.69 136 MET A C 1
ATOM 1087 O O . MET A 1 136 ? -3.025 20.227 23.414 1.00 82.69 136 MET A O 1
ATOM 1091 N N . ASN A 1 137 ? -1.419 21.638 22.727 1.00 81.06 137 ASN A N 1
ATOM 1092 C CA . ASN A 1 137 ? -0.433 20.623 22.324 1.00 81.06 137 ASN A CA 1
ATOM 1093 C C . ASN A 1 137 ? -0.968 19.636 21.269 1.00 81.06 137 ASN A C 1
ATOM 1095 O O . ASN A 1 137 ? -0.679 18.432 21.307 1.00 81.06 137 ASN A O 1
ATOM 1099 N N . ARG A 1 138 ? -1.764 20.143 20.321 1.00 82.31 138 ARG A N 1
ATOM 1100 C CA . ARG A 1 138 ? -2.311 19.374 19.198 1.00 82.31 138 ARG A CA 1
ATOM 1101 C C . ARG A 1 138 ? -1.694 19.835 17.882 1.00 82.31 138 ARG A C 1
ATOM 1103 O O . ARG A 1 138 ? -1.515 21.028 17.663 1.00 82.31 138 ARG A O 1
ATOM 1110 N N . ILE A 1 139 ? -1.396 18.873 17.013 1.00 83.00 139 ILE A N 1
ATOM 1111 C CA . ILE A 1 139 ? -0.853 19.100 15.666 1.00 83.00 139 ILE A CA 1
ATOM 1112 C C . ILE A 1 139 ? -1.912 18.680 14.653 1.00 83.00 139 ILE A C 1
ATOM 1114 O O . ILE A 1 139 ? -2.449 17.578 14.788 1.00 83.00 139 ILE A O 1
ATOM 1118 N N . HIS A 1 140 ? -2.188 19.512 13.648 1.00 87.31 140 HIS A N 1
ATOM 1119 C CA . HIS A 1 140 ? -3.208 19.234 12.637 1.00 87.31 140 HIS A CA 1
ATOM 1120 C C . HIS A 1 140 ? -2.749 18.199 11.603 1.00 87.31 140 HIS A C 1
ATOM 1122 O O . HIS A 1 140 ? -3.509 17.277 11.312 1.00 87.31 140 HIS A O 1
ATOM 1128 N N . ARG A 1 141 ? -1.527 18.336 11.065 1.00 79.69 141 ARG A N 1
ATOM 1129 C CA . ARG A 1 141 ? -0.849 17.449 10.088 1.00 79.69 141 ARG A CA 1
ATOM 1130 C C . ARG A 1 141 ? -1.393 17.394 8.654 1.00 79.69 141 ARG A C 1
ATOM 1132 O O . ARG A 1 141 ? -0.741 16.797 7.805 1.00 79.69 141 ARG A O 1
ATOM 1139 N N . ASP A 1 142 ? -2.539 18.001 8.356 1.00 82.56 142 ASP A N 1
ATOM 1140 C CA . ASP A 1 142 ? -3.111 18.040 6.996 1.00 82.56 142 ASP A CA 1
ATOM 1141 C C . ASP A 1 142 ? -3.767 19.403 6.696 1.00 82.56 142 ASP A C 1
ATOM 1143 O O . ASP A 1 142 ? -4.833 19.484 6.087 1.00 82.56 142 ASP A O 1
ATOM 1147 N N . LEU A 1 143 ? -3.157 20.499 7.165 1.00 92.56 143 LEU A N 1
ATOM 1148 C CA . LEU A 1 143 ? -3.670 21.854 6.943 1.00 92.56 143 LEU A CA 1
ATOM 1149 C C . LEU A 1 143 ? -3.467 22.282 5.479 1.00 92.56 143 LEU A C 1
ATOM 1151 O O . LEU A 1 143 ? -2.345 22.528 5.039 1.00 92.56 143 LEU A O 1
ATOM 1155 N N . LYS A 1 144 ? -4.564 22.391 4.727 1.00 91.19 144 LYS A N 1
ATOM 1156 C CA . LYS A 1 144 ? -4.589 22.760 3.300 1.00 91.19 144 LYS A CA 1
ATOM 1157 C C . LYS A 1 144 ? -5.888 23.483 2.938 1.00 91.19 144 LYS A C 1
ATOM 1159 O O . LYS A 1 144 ? -6.871 23.329 3.664 1.00 91.19 144 LYS A O 1
ATOM 1164 N N . PRO A 1 145 ? -5.980 24.157 1.773 1.00 92.44 145 PRO A N 1
ATOM 1165 C CA . PRO A 1 145 ? -7.229 24.783 1.322 1.00 92.44 145 PRO A CA 1
ATOM 1166 C C . PRO A 1 145 ? -8.435 23.832 1.236 1.00 92.44 145 PRO A C 1
ATOM 1168 O O . PRO A 1 145 ? -9.578 24.267 1.338 1.00 92.44 145 PRO A O 1
ATOM 1171 N N . GLY A 1 146 ? -8.213 22.528 1.047 1.00 87.62 146 GLY A N 1
ATOM 1172 C CA . GLY A 1 146 ? -9.282 21.522 1.080 1.00 87.62 146 GLY A CA 1
ATOM 1173 C C . GLY A 1 146 ? -9.921 21.330 2.462 1.00 87.62 146 GLY A C 1
ATOM 1174 O O . GLY A 1 146 ? -11.103 21.008 2.525 1.00 87.62 146 GLY A O 1
ATOM 1175 N N . ASN A 1 147 ? -9.171 21.599 3.536 1.00 91.44 147 ASN A N 1
ATOM 1176 C CA . ASN A 1 147 ? -9.561 21.389 4.937 1.00 91.44 147 ASN A CA 1
ATOM 1177 C C . ASN A 1 147 ? -9.866 22.716 5.663 1.00 91.44 147 ASN A C 1
ATOM 1179 O O . ASN A 1 147 ? -9.856 22.796 6.890 1.00 91.44 147 ASN A O 1
ATOM 1183 N N . ILE A 1 148 ? -10.142 23.775 4.899 1.00 95.06 148 ILE A N 1
ATOM 1184 C CA . ILE A 1 148 ? -10.627 25.066 5.395 1.00 95.06 148 ILE A CA 1
ATOM 1185 C C . ILE A 1 148 ? -11.966 25.315 4.710 1.00 95.06 148 ILE A C 1
ATOM 1187 O O . ILE A 1 148 ? -12.014 25.410 3.486 1.00 95.06 148 ILE A O 1
ATOM 1191 N N . LEU A 1 149 ? -13.052 25.385 5.472 1.00 94.06 149 LEU A N 1
ATOM 1192 C CA . LEU A 1 149 ? -14.385 25.706 4.965 1.00 94.06 149 LEU A CA 1
ATOM 1193 C C . LEU A 1 149 ? -14.631 27.213 5.027 1.00 94.06 149 LEU A C 1
ATOM 1195 O O . LEU A 1 149 ? -14.055 27.898 5.868 1.00 94.06 149 LEU A O 1
ATOM 1199 N N . ILE A 1 150 ? -15.478 27.716 4.135 1.00 91.75 150 ILE A N 1
ATOM 1200 C CA . ILE A 1 150 ? -15.762 29.144 3.981 1.00 91.75 150 ILE A CA 1
ATOM 1201 C C . ILE A 1 150 ? -17.268 29.370 4.101 1.00 91.75 150 ILE A C 1
ATOM 1203 O O . ILE A 1 150 ? -18.037 28.744 3.367 1.00 91.75 150 ILE A O 1
ATOM 1207 N N . ASP A 1 151 ? -17.697 30.235 5.020 1.00 87.69 151 ASP A N 1
ATOM 1208 C CA . ASP A 1 151 ? -19.116 30.592 5.172 1.00 87.69 151 ASP A CA 1
ATOM 1209 C C . ASP A 1 151 ? -19.557 31.674 4.173 1.00 87.69 151 ASP A C 1
ATOM 1211 O O . ASP A 1 151 ? -18.781 32.133 3.328 1.00 87.69 151 ASP A O 1
ATOM 1215 N N . SER A 1 152 ? -20.823 32.086 4.254 1.00 84.44 152 SER A N 1
ATOM 1216 C CA . SER A 1 152 ? -21.393 33.124 3.385 1.00 84.44 152 SER A CA 1
ATOM 1217 C C . SER A 1 152 ? -20.743 34.507 3.524 1.00 84.44 152 SER A C 1
ATOM 1219 O O . SER A 1 152 ? -20.866 35.309 2.604 1.00 84.44 152 SER A O 1
ATOM 1221 N N . ASN A 1 153 ? -20.063 34.786 4.639 1.00 83.88 153 ASN A N 1
ATOM 1222 C CA . ASN A 1 153 ? -19.324 36.031 4.879 1.00 83.88 153 ASN A CA 1
ATOM 1223 C C . ASN A 1 153 ? -17.841 35.904 4.504 1.00 83.88 153 ASN A C 1
ATOM 1225 O O . ASN A 1 153 ? -17.047 36.793 4.799 1.00 83.88 153 ASN A O 1
ATOM 1229 N N . TYR A 1 154 ? -17.455 34.793 3.873 1.00 88.69 154 TYR A N 1
ATOM 1230 C CA . TYR A 1 154 ? -16.072 34.466 3.552 1.00 88.69 154 TYR A CA 1
ATOM 1231 C C . TYR A 1 154 ? -15.159 34.285 4.778 1.00 88.69 154 TYR A C 1
ATOM 1233 O O . TYR A 1 154 ? -13.936 34.421 4.684 1.00 88.69 154 TYR A O 1
ATOM 1241 N N . TYR A 1 155 ? -15.732 33.918 5.928 1.00 94.44 155 TYR A N 1
ATOM 1242 C CA . TYR A 1 155 ? -14.967 33.608 7.134 1.00 94.44 155 TYR A CA 1
ATOM 1243 C C . TYR A 1 155 ? -14.478 32.149 7.126 1.00 94.44 155 TYR A C 1
ATOM 1245 O O . TYR A 1 155 ? -15.217 31.256 6.696 1.00 94.44 155 TYR A O 1
ATOM 1253 N N . PRO A 1 156 ? -13.227 31.887 7.560 1.00 96.62 156 PRO A N 1
ATOM 1254 C CA . PRO A 1 156 ? -12.630 30.556 7.531 1.00 96.62 156 PRO A CA 1
ATOM 1255 C C . PRO A 1 156 ? -12.990 29.696 8.749 1.00 96.62 156 PRO A C 1
ATOM 1257 O O . PRO A 1 156 ? -12.957 30.150 9.890 1.00 96.62 156 PRO A O 1
ATOM 1260 N N . TYR A 1 157 ? -13.193 28.404 8.499 1.00 95.12 157 TYR A N 1
ATOM 1261 C CA . TYR A 1 157 ? -13.378 27.375 9.519 1.00 95.12 157 TYR A CA 1
ATOM 1262 C C . TYR A 1 157 ? -12.438 26.202 9.240 1.00 95.12 157 TYR A C 1
ATOM 1264 O O . TYR A 1 157 ? -12.601 25.488 8.249 1.00 95.12 157 TYR A O 1
ATOM 1272 N N . VAL A 1 158 ? -11.450 25.985 10.107 1.00 94.25 158 VAL A N 1
ATOM 1273 C CA . VAL A 1 158 ? -10.544 24.827 10.015 1.00 94.25 158 VAL A CA 1
ATOM 1274 C C . VAL A 1 158 ? -11.313 23.543 10.351 1.00 94.25 158 VAL A C 1
ATOM 1276 O O . VAL A 1 158 ? -12.108 23.518 11.297 1.00 94.25 158 VAL A O 1
ATOM 1279 N N . THR A 1 159 ? -11.110 22.486 9.563 1.00 88.81 159 THR A N 1
ATOM 1280 C CA . THR A 1 159 ? -11.801 21.194 9.695 1.00 88.81 159 THR A CA 1
ATOM 1281 C C . THR A 1 159 ? -10.857 20.008 9.449 1.00 88.81 159 THR A C 1
ATOM 1283 O O . THR A 1 159 ? -9.698 20.189 9.104 1.00 88.81 159 THR A O 1
ATOM 1286 N N . ASP A 1 160 ? -11.391 18.792 9.578 1.00 75.25 160 ASP A N 1
ATOM 1287 C CA . ASP A 1 160 ? -10.752 17.517 9.235 1.00 75.25 160 ASP A CA 1
ATOM 1288 C C . ASP A 1 160 ? -9.520 17.148 10.077 1.00 75.25 160 ASP A C 1
ATOM 1290 O O . ASP A 1 160 ? -8.383 17.060 9.612 1.00 75.25 160 ASP A O 1
ATOM 1294 N N . PHE A 1 161 ? -9.777 16.859 11.352 1.00 70.50 161 PHE A N 1
ATOM 1295 C CA . PHE A 1 161 ? -8.755 16.485 12.327 1.00 70.50 161 PHE A CA 1
ATOM 1296 C C . PHE A 1 161 ? -8.417 14.980 12.353 1.00 70.50 161 PHE A C 1
ATOM 1298 O O . PHE A 1 161 ? -7.824 14.493 13.318 1.00 70.50 161 PHE A O 1
ATOM 1305 N N . GLY A 1 162 ? -8.776 14.217 11.314 1.00 60.12 162 GLY A N 1
ATOM 1306 C CA . GLY A 1 162 ? -8.563 12.760 11.256 1.00 60.12 162 GLY A CA 1
ATOM 1307 C C . GLY A 1 162 ? -7.086 12.330 11.309 1.00 60.12 162 GLY A C 1
ATOM 1308 O O . GLY A 1 162 ? -6.773 11.210 11.706 1.00 60.12 162 GLY A O 1
ATOM 1309 N N . THR A 1 163 ? -6.160 13.229 10.964 1.00 54.06 163 THR A N 1
ATOM 1310 C CA . THR A 1 163 ? -4.699 13.040 11.064 1.00 54.06 163 THR A CA 1
ATOM 1311 C C . THR A 1 163 ? -4.082 13.683 12.302 1.00 54.06 163 THR A C 1
ATOM 1313 O O . THR A 1 163 ? -2.880 13.521 12.544 1.00 54.06 163 THR A O 1
ATOM 1316 N N . SER A 1 164 ? -4.870 14.409 13.096 1.00 55.66 164 SER A N 1
ATOM 1317 C CA . SER A 1 164 ? -4.360 15.198 14.210 1.00 55.66 164 SER A CA 1
ATOM 1318 C C . SER A 1 164 ? -3.918 14.321 15.380 1.00 55.66 164 SER A C 1
ATOM 1320 O O . SER A 1 164 ? -4.554 13.318 15.711 1.00 55.66 164 SER A O 1
ATOM 1322 N N . LYS A 1 165 ? -2.807 14.689 16.029 1.00 59.78 165 LYS A N 1
ATOM 1323 C CA . LYS A 1 165 ? -2.245 13.926 17.158 1.00 59.78 165 LYS A CA 1
ATOM 1324 C C . LYS A 1 165 ? -1.814 14.828 18.314 1.00 59.78 165 LYS A C 1
ATOM 1326 O O . LYS A 1 165 ? -1.520 16.008 18.143 1.00 59.78 165 LYS A O 1
ATOM 1331 N N . GLU A 1 166 ? -1.804 14.229 19.499 1.00 52.06 166 GLU A N 1
ATOM 1332 C CA . GLU A 1 166 ? -1.205 14.762 20.726 1.00 52.06 166 GLU A CA 1
ATOM 1333 C C . GLU A 1 166 ? 0.325 14.602 20.682 1.00 52.06 166 GLU A C 1
ATOM 1335 O O . GLU A 1 166 ? 0.822 13.593 20.176 1.00 52.06 166 GLU A O 1
ATOM 1340 N N . ILE A 1 167 ? 1.075 15.563 21.227 1.00 43.06 167 ILE A N 1
ATOM 1341 C CA . ILE A 1 167 ? 2.541 15.476 21.351 1.00 43.06 167 ILE A CA 1
ATOM 1342 C C . ILE A 1 167 ? 2.890 14.459 22.455 1.00 43.06 167 ILE A C 1
ATOM 1344 O O . ILE A 1 167 ? 2.888 14.802 23.635 1.00 43.06 167 ILE A O 1
ATOM 1348 N N . ASN A 1 168 ? 3.193 13.203 22.099 1.00 36.69 168 ASN A N 1
ATOM 1349 C CA . ASN A 1 168 ? 3.649 12.178 23.054 1.00 36.69 168 ASN A CA 1
ATOM 1350 C C . ASN A 1 168 ? 4.722 11.248 22.443 1.00 36.69 168 ASN A C 1
ATOM 1352 O O . ASN A 1 168 ? 4.624 10.854 21.282 1.00 36.69 168 ASN A O 1
ATOM 1356 N N . LYS A 1 169 ? 5.756 10.888 23.220 1.00 33.09 169 LYS A N 1
ATOM 1357 C CA . LYS A 1 169 ? 7.001 10.227 22.760 1.00 33.09 169 LYS A CA 1
ATOM 1358 C C . LYS A 1 169 ? 6.898 8.709 22.501 1.00 33.09 169 LYS A C 1
ATOM 1360 O O . LYS A 1 169 ? 7.919 8.090 22.233 1.00 33.09 169 LYS A O 1
ATOM 1365 N N . ALA A 1 170 ? 5.712 8.102 22.580 1.00 29.86 170 ALA A N 1
ATOM 1366 C CA . ALA A 1 170 ? 5.564 6.640 22.655 1.00 29.86 170 ALA A CA 1
ATOM 1367 C C . ALA A 1 170 ? 4.551 6.026 21.661 1.00 29.86 170 ALA A C 1
ATOM 1369 O O . ALA A 1 170 ? 3.867 5.066 22.002 1.00 29.86 170 ALA A O 1
ATOM 1370 N N . ILE A 1 171 ? 4.399 6.569 20.445 1.00 32.62 171 ILE A N 1
ATOM 1371 C CA . ILE A 1 171 ? 3.419 6.054 19.463 1.00 32.62 171 ILE A CA 1
ATOM 1372 C C . ILE A 1 171 ? 4.099 5.783 18.104 1.00 32.62 171 ILE A C 1
ATOM 1374 O O . ILE A 1 171 ? 4.654 6.726 17.543 1.00 32.62 171 ILE A O 1
ATOM 1378 N N . PRO A 1 172 ? 4.014 4.560 17.533 1.00 33.94 172 PRO A N 1
ATOM 1379 C CA . PRO A 1 172 ? 4.539 4.238 16.197 1.00 33.94 172 PRO A CA 1
ATOM 1380 C C . PRO A 1 172 ? 3.776 4.952 15.064 1.00 33.94 172 PRO A C 1
ATOM 1382 O O . PRO A 1 172 ? 2.582 5.247 15.187 1.00 33.94 172 PRO A O 1
ATOM 1385 N N . ILE A 1 173 ? 4.458 5.254 13.951 1.00 41.12 173 ILE A N 1
ATOM 1386 C CA . ILE A 1 173 ? 4.074 6.320 12.993 1.00 41.12 173 ILE A CA 1
ATOM 1387 C C . ILE A 1 173 ? 3.627 5.807 11.609 1.00 41.12 173 ILE A C 1
ATOM 1389 O O . ILE A 1 173 ? 3.148 6.591 10.782 1.00 41.12 173 ILE A O 1
ATOM 1393 N N . ASN A 1 174 ? 3.619 4.489 11.411 1.00 31.19 174 ASN A N 1
ATOM 1394 C CA . ASN A 1 174 ? 3.545 3.810 10.108 1.00 31.19 174 ASN A CA 1
ATOM 1395 C C . ASN A 1 174 ? 2.209 3.964 9.340 1.00 31.19 174 ASN A C 1
ATOM 1397 O O . ASN A 1 174 ? 2.091 3.479 8.224 1.00 31.19 174 ASN A O 1
ATOM 1401 N N . GLN A 1 175 ? 1.219 4.673 9.892 1.00 38.41 175 GLN A N 1
ATOM 1402 C CA . GLN A 1 175 ? -0.079 4.971 9.255 1.00 38.41 175 GLN A CA 1
ATOM 1403 C C . GLN A 1 175 ? -0.197 6.401 8.698 1.00 38.41 175 GLN A C 1
ATOM 1405 O O . GLN A 1 175 ? -1.234 6.759 8.156 1.00 38.41 175 GLN A O 1
ATOM 1410 N N . THR A 1 176 ? 0.810 7.270 8.855 1.00 37.50 176 THR A N 1
ATOM 1411 C CA . THR A 1 176 ? 0.606 8.723 8.637 1.00 37.50 176 THR A CA 1
ATOM 1412 C C . THR A 1 176 ? 0.872 9.186 7.191 1.00 37.50 176 THR A C 1
ATOM 1414 O O . THR A 1 176 ? 0.345 10.216 6.785 1.00 37.50 176 THR A O 1
ATOM 1417 N N . LEU A 1 177 ? 1.644 8.434 6.393 1.00 32.88 177 LEU A N 1
ATOM 1418 C CA . LEU A 1 177 ? 2.079 8.860 5.048 1.00 32.88 177 LEU A CA 1
ATOM 1419 C C . LEU A 1 177 ? 1.071 8.560 3.925 1.00 32.88 177 LEU A C 1
ATOM 1421 O O . LEU A 1 177 ? 1.106 9.234 2.901 1.00 32.88 177 LEU A O 1
ATOM 1425 N N . SER A 1 178 ? 0.156 7.600 4.107 1.00 33.53 178 SER A N 1
ATOM 1426 C CA . SER A 1 178 ? -0.907 7.289 3.131 1.00 33.53 178 SER A CA 1
ATOM 1427 C C . SER A 1 178 ? -2.069 8.290 3.157 1.00 33.53 178 SER A C 1
ATOM 1429 O O . SER A 1 178 ? -2.955 8.231 2.309 1.00 33.53 178 SER A O 1
ATOM 1431 N N . ILE A 1 179 ? -2.071 9.198 4.139 1.00 40.62 179 ILE A N 1
ATOM 1432 C CA . ILE A 1 179 ? -3.224 10.020 4.509 1.00 40.62 179 ILE A CA 1
ATOM 1433 C C . ILE A 1 179 ? -2.985 11.491 4.097 1.00 40.62 179 ILE A C 1
ATOM 1435 O O . ILE A 1 179 ? -3.864 12.114 3.520 1.00 40.62 179 ILE A O 1
ATOM 1439 N N . THR A 1 180 ? -1.780 12.051 4.264 1.00 47.56 180 THR A N 1
ATOM 1440 C CA . THR A 1 180 ? -1.503 13.491 4.053 1.00 47.56 180 THR A CA 1
ATOM 1441 C C . THR A 1 180 ? -1.305 13.917 2.593 1.00 47.56 180 THR A C 1
ATOM 1443 O O . THR A 1 180 ? -0.739 13.179 1.790 1.00 47.56 180 THR A O 1
ATOM 1446 N N . THR A 1 181 ? -1.681 15.157 2.244 1.00 64.50 181 THR A N 1
ATOM 1447 C CA . THR A 1 181 ? -1.403 15.717 0.905 1.00 64.50 181 THR A CA 1
ATOM 1448 C C . THR A 1 181 ? 0.063 16.173 0.755 1.00 64.50 181 THR A C 1
ATOM 1450 O O . THR A 1 181 ? 0.472 17.119 1.421 1.00 64.50 181 THR A O 1
ATOM 1453 N N . PRO A 1 182 ? 0.845 15.592 -0.171 1.00 68.94 182 PRO A N 1
ATOM 1454 C CA . PRO A 1 182 ? 2.264 15.883 -0.421 1.00 68.94 182 PRO A CA 1
ATOM 1455 C C . PRO A 1 182 ? 2.712 17.342 -0.361 1.00 68.94 182 PRO A C 1
ATOM 1457 O O . PRO A 1 182 ? 3.737 17.651 0.234 1.00 68.94 182 PRO A O 1
ATOM 1460 N N . ALA A 1 183 ? 1.953 18.244 -0.993 1.00 79.69 183 ALA A N 1
ATOM 1461 C CA . ALA A 1 183 ? 2.355 19.633 -1.211 1.00 79.69 183 ALA A CA 1
ATOM 1462 C C . ALA A 1 183 ? 2.508 20.444 0.076 1.00 79.69 183 ALA A C 1
ATOM 1464 O O . ALA A 1 183 ? 3.238 21.431 0.087 1.00 79.69 183 ALA A O 1
ATOM 1465 N N . ILE A 1 184 ? 1.817 20.042 1.141 1.00 83.62 184 ILE A N 1
ATOM 1466 C CA . ILE A 1 184 ? 1.797 20.753 2.422 1.00 83.62 184 ILE A CA 1
ATOM 1467 C C . ILE A 1 184 ? 2.703 20.106 3.474 1.00 83.62 184 ILE A C 1
ATOM 1469 O O . ILE A 1 184 ? 2.785 20.616 4.589 1.00 83.62 184 ILE A O 1
ATOM 1473 N N . MET A 1 185 ? 3.357 18.984 3.161 1.00 83.81 185 MET A N 1
ATOM 1474 C CA . MET A 1 185 ? 4.211 18.279 4.113 1.00 83.81 185 MET A CA 1
ATOM 1475 C C . MET A 1 185 ? 5.541 19.014 4.278 1.00 83.81 185 MET A C 1
ATOM 1477 O O . MET A 1 185 ? 6.211 19.321 3.298 1.00 83.81 185 MET A O 1
ATOM 1481 N N . ALA A 1 186 ? 5.936 19.280 5.521 1.00 85.94 186 ALA A N 1
ATOM 1482 C CA . ALA A 1 186 ? 7.215 19.916 5.810 1.00 85.94 186 ALA A CA 1
ATOM 1483 C C . ALA A 1 186 ? 8.398 18.997 5.438 1.00 85.94 186 ALA A C 1
ATOM 1485 O O . ALA A 1 186 ? 8.292 17.783 5.633 1.00 85.94 186 ALA A O 1
ATOM 1486 N N . PRO A 1 187 ? 9.531 19.536 4.948 1.00 84.62 187 PRO A N 1
ATOM 1487 C CA . PRO A 1 187 ? 10.673 18.732 4.502 1.00 84.62 187 PRO A CA 1
ATOM 1488 C C . PRO A 1 187 ? 11.215 17.814 5.602 1.00 84.62 187 PRO A C 1
ATOM 1490 O O . PRO A 1 187 ? 11.430 16.636 5.357 1.00 84.62 187 PRO A O 1
ATOM 1493 N N . GLU A 1 188 ? 11.328 18.297 6.839 1.00 82.44 188 GLU A N 1
ATOM 1494 C CA . GLU A 1 188 ? 11.802 17.493 7.967 1.00 82.44 188 GLU A CA 1
ATOM 1495 C C . GLU A 1 188 ? 10.835 16.356 8.325 1.00 82.44 188 GLU A C 1
ATOM 1497 O O . GLU A 1 188 ? 11.252 15.290 8.769 1.00 82.44 188 GLU A O 1
ATOM 1502 N N . PHE A 1 189 ? 9.533 16.565 8.107 1.00 76.25 189 PHE A N 1
ATOM 1503 C CA . PHE A 1 189 ? 8.519 15.542 8.343 1.00 76.25 189 PHE A CA 1
ATOM 1504 C C . PHE A 1 189 ? 8.510 14.492 7.230 1.00 76.25 189 PHE A C 1
ATOM 1506 O O . PHE A 1 189 ? 8.206 13.337 7.502 1.00 76.25 189 PHE A O 1
ATOM 1513 N N . ILE A 1 190 ? 8.875 14.876 6.003 1.00 70.25 190 ILE A N 1
ATOM 1514 C CA . ILE A 1 190 ? 9.123 13.950 4.890 1.00 70.25 190 ILE A CA 1
ATOM 1515 C C . ILE A 1 190 ? 10.390 13.123 5.151 1.00 70.25 190 ILE A C 1
ATOM 1517 O O . ILE A 1 190 ? 10.375 11.913 4.945 1.00 70.25 190 ILE A O 1
ATOM 1521 N N . GLU A 1 191 ? 11.471 13.768 5.597 1.00 67.81 191 GLU A N 1
ATOM 1522 C CA . GLU A 1 191 ? 12.783 13.143 5.815 1.00 67.81 191 GLU A CA 1
ATOM 1523 C C . GLU A 1 191 ? 12.795 12.183 7.006 1.00 67.81 191 GLU A C 1
ATOM 1525 O O . GLU A 1 191 ? 13.334 11.082 6.911 1.00 67.81 191 GLU A O 1
ATOM 1530 N N . ASN A 1 192 ? 12.216 12.593 8.137 1.00 64.44 192 ASN A N 1
ATOM 1531 C CA . ASN A 1 192 ? 12.139 11.760 9.331 1.00 64.44 192 ASN A CA 1
ATOM 1532 C C . ASN A 1 192 ? 10.771 11.925 10.018 1.00 64.44 192 ASN A C 1
ATOM 1534 O O . ASN A 1 192 ? 10.644 12.648 11.018 1.00 64.44 192 ASN A O 1
ATOM 1538 N N . PRO A 1 193 ? 9.731 11.238 9.501 1.00 62.16 193 PRO A N 1
ATOM 1539 C CA . PRO A 1 193 ? 8.397 11.269 10.085 1.00 62.16 193 PRO A CA 1
ATOM 1540 C C . PRO A 1 193 ? 8.406 10.856 11.556 1.00 62.16 193 PRO A C 1
ATOM 1542 O O . PRO A 1 193 ? 7.608 11.372 12.333 1.00 62.16 193 PRO A O 1
ATOM 1545 N N . GLU A 1 194 ? 9.312 9.961 11.963 1.00 57.47 194 GLU A N 1
ATOM 1546 C CA . GLU A 1 194 ? 9.393 9.477 13.339 1.00 57.47 194 GLU A CA 1
ATOM 1547 C C . GLU A 1 194 ? 9.789 10.577 14.323 1.00 57.47 194 GLU A C 1
ATOM 1549 O O . GLU A 1 194 ? 9.068 10.854 15.289 1.00 57.47 194 GLU A O 1
ATOM 1554 N N . LEU A 1 195 ? 10.883 11.270 14.014 1.00 66.25 195 LEU A N 1
ATOM 1555 C CA . LEU A 1 195 ? 11.438 12.346 14.828 1.00 66.25 195 LEU A CA 1
ATOM 1556 C C . LEU A 1 195 ? 10.552 13.599 14.832 1.00 66.25 195 LEU A C 1
ATOM 1558 O O . LEU A 1 195 ? 10.395 14.243 15.872 1.00 66.25 195 LEU A O 1
ATOM 1562 N N . TYR A 1 196 ? 9.965 13.946 13.683 1.00 67.69 196 TYR A N 1
ATOM 1563 C CA . TYR A 1 196 ? 9.258 15.217 13.496 1.00 67.69 196 TYR A CA 1
ATOM 1564 C C . TYR A 1 196 ? 7.731 15.106 13.516 1.00 67.69 196 TYR A C 1
ATOM 1566 O O . TYR A 1 196 ? 7.055 16.132 13.465 1.00 67.69 196 TYR A O 1
ATOM 1574 N N . SER A 1 197 ? 7.152 13.910 13.669 1.00 65.12 197 SER A N 1
ATOM 1575 C CA . SER A 1 197 ? 5.691 13.743 13.795 1.00 65.12 197 SER A CA 1
ATOM 1576 C C . SER A 1 197 ? 5.075 14.601 14.901 1.00 65.12 197 SER A C 1
ATOM 1578 O O . SER A 1 197 ? 3.946 15.071 14.772 1.00 65.12 197 SER A O 1
ATOM 1580 N N . ASN A 1 198 ? 5.814 14.824 15.984 1.00 69.94 198 ASN A N 1
ATOM 1581 C CA . ASN A 1 198 ? 5.378 15.600 17.141 1.00 69.94 198 ASN A CA 1
ATOM 1582 C C . ASN A 1 198 ? 5.897 17.053 17.123 1.00 69.94 198 ASN A C 1
ATOM 1584 O O . ASN A 1 198 ? 5.925 17.715 18.159 1.00 69.94 198 ASN A O 1
ATOM 1588 N N . SER A 1 199 ? 6.318 17.548 15.957 1.00 81.44 199 SER A N 1
ATOM 1589 C CA . SER A 1 199 ? 6.894 18.880 15.774 1.00 81.44 199 SER A CA 1
ATOM 1590 C C . SER A 1 199 ? 5.826 19.886 15.326 1.00 81.44 199 SER A C 1
ATOM 1592 O O . SER A 1 199 ? 5.351 19.826 14.198 1.00 81.44 199 SER A O 1
ATOM 1594 N N . LEU A 1 200 ? 5.468 20.852 16.181 1.00 87.44 200 LEU A N 1
ATOM 1595 C CA . LEU A 1 200 ? 4.548 21.957 15.840 1.00 87.44 200 LEU A CA 1
ATOM 1596 C C . LEU A 1 200 ? 4.947 22.743 14.562 1.00 87.44 200 LEU A C 1
ATOM 1598 O O . LEU A 1 200 ? 4.056 23.093 13.785 1.00 87.44 200 LEU A O 1
ATOM 1602 N N . PRO A 1 201 ? 6.247 22.992 14.275 1.00 92.94 201 PRO A N 1
ATOM 1603 C CA . PRO A 1 201 ? 6.692 23.644 13.039 1.00 92.94 201 PRO A CA 1
ATOM 1604 C C . PRO A 1 201 ? 6.231 23.030 11.709 1.00 92.94 201 PRO A C 1
ATOM 1606 O O . PRO A 1 201 ? 6.339 23.705 10.680 1.00 92.94 201 PRO A O 1
ATOM 1609 N N . ILE A 1 202 ? 5.738 21.786 11.687 1.00 91.81 202 ILE A N 1
ATOM 1610 C CA . ILE A 1 202 ? 5.262 21.158 10.446 1.00 91.81 202 ILE A CA 1
ATOM 1611 C C . ILE A 1 202 ? 3.944 21.788 9.976 1.00 91.81 202 ILE A C 1
ATOM 1613 O O . ILE A 1 202 ? 3.791 22.059 8.790 1.00 91.81 202 ILE A O 1
ATOM 1617 N N . ASP A 1 203 ? 3.044 22.139 10.903 1.00 94.31 203 ASP A N 1
ATOM 1618 C CA . ASP A 1 203 ? 1.796 22.845 10.580 1.00 94.31 203 ASP A CA 1
ATOM 1619 C C . ASP A 1 203 ? 2.071 24.279 10.101 1.00 94.31 203 ASP A C 1
ATOM 1621 O O . ASP A 1 203 ? 1.340 24.813 9.267 1.00 94.31 203 ASP A O 1
ATOM 1625 N N . VAL A 1 204 ? 3.146 24.905 10.597 1.00 97.31 204 VAL A N 1
ATOM 1626 C CA . VAL A 1 204 ? 3.582 26.238 10.148 1.00 97.31 204 VAL A CA 1
ATOM 1627 C C . VAL A 1 204 ? 4.021 26.198 8.682 1.00 97.31 204 VAL A C 1
ATOM 1629 O O . VAL A 1 204 ? 3.697 27.103 7.911 1.00 97.31 204 VAL A O 1
ATOM 1632 N N . TYR A 1 205 ? 4.703 25.126 8.269 1.00 96.50 205 TYR A N 1
ATOM 1633 C CA . TYR A 1 205 ? 5.037 24.907 6.863 1.00 96.50 205 TYR A CA 1
ATOM 1634 C C . TYR A 1 205 ? 3.772 24.750 6.012 1.00 96.50 205 TYR A C 1
ATOM 1636 O O . TYR A 1 205 ? 3.617 25.449 5.008 1.00 96.50 205 TYR A O 1
ATOM 1644 N N . SER A 1 206 ? 2.842 23.884 6.436 1.00 95.25 206 SER A N 1
ATOM 1645 C CA . SER A 1 206 ? 1.567 23.656 5.742 1.00 95.25 206 SER A CA 1
ATOM 1646 C C . SER A 1 206 ? 0.743 24.945 5.609 1.00 95.25 206 SER A C 1
ATOM 1648 O O . SER A 1 206 ? 0.159 25.217 4.556 1.00 95.25 206 SER A O 1
ATOM 1650 N N . TYR A 1 207 ? 0.760 25.794 6.640 1.00 97.88 207 TYR A N 1
ATOM 1651 C CA . TYR A 1 207 ? 0.158 27.126 6.610 1.00 97.88 207 TYR A CA 1
ATOM 1652 C C . TYR A 1 207 ? 0.832 28.047 5.583 1.00 97.88 207 TYR A C 1
ATOM 1654 O O . TYR A 1 207 ? 0.136 28.709 4.816 1.00 97.88 207 TYR A O 1
ATOM 1662 N N . GLY A 1 208 ? 2.166 28.043 5.487 1.00 97.75 208 GLY A N 1
ATOM 1663 C CA . GLY A 1 208 ? 2.901 28.801 4.467 1.00 97.75 208 GLY A CA 1
ATOM 1664 C C . GLY A 1 208 ? 2.516 28.412 3.034 1.00 97.75 208 GLY A C 1
ATOM 1665 O O . GLY A 1 208 ? 2.276 29.282 2.197 1.00 97.75 208 GLY A O 1
ATOM 1666 N N . VAL A 1 209 ? 2.376 27.112 2.762 1.00 96.50 209 VAL A N 1
ATOM 1667 C CA . VAL A 1 209 ? 1.904 26.608 1.457 1.00 96.50 209 VAL A CA 1
ATOM 1668 C C . VAL A 1 209 ? 0.441 26.993 1.199 1.00 96.50 209 VAL A C 1
ATOM 1670 O O . VAL A 1 209 ? 0.085 27.377 0.085 1.00 96.50 209 VAL A O 1
ATOM 1673 N N . THR A 1 210 ? -0.402 26.954 2.231 1.00 96.88 210 THR A N 1
ATOM 1674 C CA . THR A 1 210 ? -1.809 27.379 2.151 1.00 96.88 210 THR A CA 1
ATOM 1675 C C . THR A 1 210 ? -1.931 28.874 1.835 1.00 96.88 210 THR A C 1
ATOM 1677 O O . THR A 1 210 ? -2.725 29.254 0.974 1.00 96.88 210 THR A O 1
ATOM 1680 N N . LEU A 1 211 ? -1.115 29.722 2.472 1.00 97.94 211 LEU A N 1
ATOM 1681 C CA . LEU A 1 211 ? -1.043 31.154 2.170 1.00 97.94 211 LEU A CA 1
ATOM 1682 C C . LEU A 1 211 ? -0.570 31.411 0.739 1.00 97.94 211 LEU A C 1
ATOM 1684 O O . LEU A 1 211 ? -1.145 32.257 0.056 1.00 97.94 211 LEU A O 1
ATOM 1688 N N . TYR A 1 212 ? 0.438 30.669 0.273 1.00 97.56 212 TYR A N 1
ATOM 1689 C CA . TYR A 1 212 ? 0.889 30.751 -1.113 1.00 97.56 212 TYR A CA 1
ATOM 1690 C C . TYR A 1 212 ? -0.269 30.508 -2.083 1.00 97.56 212 TYR A C 1
ATOM 1692 O O . TYR A 1 212 ? -0.519 31.345 -2.952 1.00 97.56 212 TYR A O 1
ATOM 1700 N N . GLU A 1 213 ? -1.013 29.411 -1.918 1.00 95.94 213 GLU A N 1
ATOM 1701 C CA . GLU A 1 213 ? -2.114 29.082 -2.827 1.00 95.94 213 GLU A CA 1
ATOM 1702 C C . GLU A 1 213 ? -3.265 30.102 -2.748 1.00 95.94 213 GLU A C 1
ATOM 1704 O O . GLU A 1 213 ? -3.855 30.438 -3.773 1.00 95.94 213 GLU A O 1
ATOM 1709 N N . LEU A 1 214 ? -3.555 30.644 -1.561 1.00 97.06 214 LEU A N 1
ATOM 1710 C CA . LEU A 1 214 ? -4.584 31.669 -1.354 1.00 97.06 214 LEU A CA 1
ATOM 1711 C C . LEU A 1 214 ? -4.260 32.992 -2.067 1.00 97.06 214 LEU A C 1
ATOM 1713 O O . LEU A 1 214 ? -5.100 33.560 -2.777 1.00 97.06 214 LEU A O 1
ATOM 1717 N N . TRP A 1 215 ? -3.049 33.504 -1.853 1.00 96.75 215 TRP A N 1
ATOM 1718 C CA . TRP A 1 215 ? -2.664 34.836 -2.316 1.00 96.75 215 TRP A CA 1
ATOM 1719 C C . TRP A 1 215 ? -2.264 34.852 -3.785 1.00 96.75 215 TRP A C 1
ATOM 1721 O O . TRP A 1 215 ? -2.621 35.788 -4.498 1.00 96.75 215 TRP A O 1
ATOM 1731 N N . THR A 1 216 ? -1.596 33.799 -4.257 1.00 95.00 216 THR A N 1
ATOM 1732 C CA . THR A 1 216 ? -1.209 33.694 -5.670 1.00 95.00 216 THR A CA 1
ATOM 1733 C C . THR A 1 216 ? -2.317 33.119 -6.542 1.00 95.00 216 THR A C 1
ATOM 1735 O O . THR A 1 216 ? -2.303 33.325 -7.750 1.00 95.00 216 THR A O 1
ATOM 1738 N N . GLU A 1 217 ? -3.260 32.375 -5.952 1.00 93.75 217 GLU A N 1
ATOM 1739 C CA . GLU A 1 217 ? -4.203 31.521 -6.680 1.00 93.75 217 GLU A CA 1
ATOM 1740 C C . GLU A 1 217 ? -3.495 30.524 -7.614 1.00 93.75 217 GLU A C 1
ATOM 1742 O O . GLU A 1 217 ? -4.126 29.954 -8.497 1.00 93.75 217 GLU A O 1
ATOM 1747 N N . ILE A 1 218 ? -2.205 30.239 -7.418 1.00 91.56 218 ILE A N 1
ATOM 1748 C CA . ILE A 1 218 ? -1.432 29.256 -8.186 1.00 91.56 218 ILE A CA 1
ATOM 1749 C C . ILE A 1 218 ? -1.348 27.978 -7.363 1.00 91.56 218 ILE A C 1
ATOM 1751 O O . ILE A 1 218 ? -1.049 28.017 -6.171 1.00 91.56 218 ILE A O 1
ATOM 1755 N N . ALA A 1 219 ? -1.632 26.834 -7.989 1.00 87.75 219 ALA A N 1
ATOM 1756 C CA . ALA A 1 219 ? -1.519 25.560 -7.292 1.00 87.75 219 ALA A CA 1
ATOM 1757 C C . ALA A 1 219 ? -0.052 25.357 -6.870 1.00 87.75 219 ALA A C 1
ATOM 1759 O O . ALA A 1 219 ? 0.849 25.522 -7.706 1.00 87.75 219 ALA A O 1
ATOM 1760 N N . PRO A 1 220 ? 0.224 25.025 -5.597 1.00 88.12 220 PRO A N 1
ATOM 1761 C CA . PRO A 1 220 ? 1.588 24.812 -5.149 1.00 88.12 220 PRO A CA 1
ATOM 1762 C C . PRO A 1 220 ? 2.192 23.691 -5.987 1.00 88.12 220 PRO A C 1
ATOM 1764 O O . PRO A 1 220 ? 1.548 22.675 -6.242 1.00 88.12 220 PRO A O 1
ATOM 1767 N N . PHE A 1 221 ? 3.418 23.904 -6.462 1.00 85.44 221 PHE A N 1
ATOM 1768 C CA . PHE A 1 221 ? 4.115 22.928 -7.298 1.00 85.44 221 PHE A CA 1
ATOM 1769 C C . PHE A 1 221 ? 3.393 22.575 -8.617 1.00 85.44 221 PHE A C 1
ATOM 1771 O O . PHE A 1 221 ? 3.660 21.516 -9.178 1.00 85.44 221 PHE A O 1
ATOM 1778 N N . ALA A 1 222 ? 2.552 23.467 -9.170 1.00 76.81 222 ALA A N 1
ATOM 1779 C CA . ALA A 1 222 ? 1.775 23.233 -10.401 1.00 76.81 222 ALA A CA 1
ATOM 1780 C C . ALA A 1 222 ? 2.586 22.639 -11.570 1.00 76.81 222 ALA A C 1
ATOM 1782 O O . ALA A 1 222 ? 2.082 21.794 -12.308 1.00 76.81 222 ALA A O 1
ATOM 1783 N N . LYS A 1 223 ? 3.862 23.029 -11.711 1.00 74.94 223 LYS A N 1
ATOM 1784 C CA . LYS A 1 223 ? 4.781 22.507 -12.741 1.00 74.94 223 LYS A CA 1
ATOM 1785 C C . LYS A 1 223 ? 5.042 20.996 -12.662 1.00 74.94 223 LYS A C 1
ATOM 1787 O O . LYS A 1 223 ? 5.533 20.419 -13.627 1.00 74.94 223 LYS A O 1
ATOM 1792 N N . TYR A 1 224 ? 4.734 20.359 -11.534 1.00 65.06 224 TYR A N 1
ATOM 1793 C CA . TYR A 1 224 ? 4.937 18.929 -11.301 1.00 65.06 224 TYR A CA 1
ATOM 1794 C C . TYR A 1 224 ? 3.647 18.099 -11.416 1.00 65.06 224 TYR A C 1
ATOM 1796 O O . TYR A 1 224 ? 3.703 16.872 -11.295 1.00 65.06 224 TYR A O 1
ATOM 1804 N N . GLY A 1 225 ? 2.507 18.738 -11.716 1.00 63.28 225 GLY A N 1
ATOM 1805 C CA . GLY A 1 225 ? 1.197 18.088 -11.805 1.00 63.28 225 GLY A CA 1
ATOM 1806 C C . GLY A 1 225 ? 0.729 17.502 -10.467 1.00 63.28 225 GLY A C 1
ATOM 1807 O O . GLY A 1 225 ? 1.255 17.841 -9.415 1.00 63.28 225 GLY A O 1
ATOM 1808 N N . ASN A 1 226 ? -0.238 16.581 -10.502 1.00 54.41 226 ASN A N 1
ATOM 1809 C CA . ASN A 1 226 ? -0.785 15.931 -9.299 1.00 54.41 226 ASN A CA 1
ATOM 1810 C C . ASN A 1 226 ? 0.025 14.703 -8.840 1.00 54.41 226 ASN A C 1
ATOM 1812 O O . ASN A 1 226 ? -0.514 13.850 -8.144 1.00 54.41 226 ASN A O 1
ATOM 1816 N N . ASN A 1 227 ? 1.291 14.559 -9.250 1.00 57.22 227 ASN A N 1
ATOM 1817 C CA . ASN A 1 227 ? 2.100 13.406 -8.857 1.00 57.22 227 ASN A CA 1
ATOM 1818 C C . ASN A 1 227 ? 2.619 13.601 -7.416 1.00 57.22 227 ASN A C 1
ATOM 1820 O O . ASN A 1 227 ? 3.509 14.432 -7.204 1.00 57.22 227 ASN A O 1
ATOM 1824 N N . PRO A 1 228 ? 2.102 12.839 -6.432 1.00 51.78 228 PRO A N 1
ATOM 1825 C CA . PRO A 1 228 ? 2.414 13.049 -5.025 1.00 51.78 228 PRO A CA 1
ATOM 1826 C C . PRO A 1 228 ? 3.909 12.875 -4.734 1.00 51.78 228 PRO A C 1
ATOM 1828 O O . PRO A 1 228 ? 4.513 13.697 -4.050 1.00 51.78 228 PRO A O 1
ATOM 1831 N N . TYR A 1 229 ? 4.534 11.873 -5.346 1.00 52.66 229 TYR A N 1
ATOM 1832 C CA . TYR A 1 229 ? 5.946 11.548 -5.165 1.00 52.66 229 TYR A CA 1
ATOM 1833 C C . TYR A 1 229 ? 6.879 12.632 -5.716 1.00 52.66 229 TYR A C 1
ATOM 1835 O O . TYR A 1 229 ? 7.882 12.959 -5.084 1.00 52.66 229 TYR A O 1
ATOM 1843 N N . LYS A 1 230 ? 6.540 13.242 -6.863 1.00 62.69 230 LYS A N 1
ATOM 1844 C CA . LYS A 1 230 ? 7.302 14.375 -7.423 1.00 62.69 230 LYS A CA 1
ATOM 1845 C C . LYS A 1 230 ? 7.293 15.571 -6.480 1.00 62.69 230 LYS A C 1
ATOM 1847 O O . LYS A 1 230 ? 8.336 16.184 -6.276 1.00 62.69 230 LYS A O 1
ATOM 1852 N N . ILE A 1 231 ? 6.133 15.877 -5.905 1.00 63.94 231 ILE A N 1
ATOM 1853 C CA . ILE A 1 231 ? 5.960 17.005 -4.989 1.00 63.94 231 ILE A CA 1
ATOM 1854 C C . ILE A 1 231 ? 6.735 16.774 -3.680 1.00 63.94 231 ILE A C 1
ATOM 1856 O O . ILE A 1 231 ? 7.486 17.654 -3.266 1.00 63.94 231 ILE A O 1
ATOM 1860 N N . ILE A 1 232 ? 6.638 15.579 -3.080 1.00 63.12 232 ILE A N 1
ATOM 1861 C CA . ILE A 1 232 ? 7.421 15.203 -1.883 1.00 63.12 232 ILE A CA 1
ATOM 1862 C C . ILE A 1 232 ? 8.924 15.380 -2.142 1.00 63.12 232 ILE A C 1
ATOM 1864 O O . ILE A 1 232 ? 9.643 15.961 -1.329 1.00 63.12 232 ILE A O 1
ATOM 1868 N N . ASN A 1 233 ? 9.395 14.931 -3.306 1.00 56.53 233 ASN A N 1
ATOM 1869 C CA . ASN A 1 233 ? 10.806 14.967 -3.673 1.00 56.53 233 ASN A CA 1
ATOM 1870 C C . ASN A 1 233 ? 11.384 16.379 -3.764 1.00 56.53 233 ASN A C 1
ATOM 1872 O O . ASN A 1 233 ? 12.467 16.662 -3.254 1.00 56.53 233 ASN A O 1
ATOM 1876 N N . VAL A 1 234 ? 10.671 17.282 -4.433 1.00 72.94 234 VAL A N 1
ATOM 1877 C CA . VAL A 1 234 ? 11.155 18.654 -4.615 1.00 72.94 234 VAL A CA 1
ATOM 1878 C C . VAL A 1 234 ? 11.119 19.420 -3.295 1.00 72.94 234 VAL A C 1
ATOM 1880 O O . VAL A 1 234 ? 12.044 20.176 -3.016 1.00 72.94 234 VAL A O 1
ATOM 1883 N N . ILE A 1 235 ? 10.130 19.154 -2.433 1.00 76.00 235 ILE A N 1
ATOM 1884 C CA . ILE A 1 235 ? 10.062 19.742 -1.091 1.00 76.00 235 ILE A CA 1
ATOM 1885 C C . ILE A 1 235 ? 11.262 19.319 -0.237 1.00 76.00 235 ILE A C 1
ATOM 1887 O O . ILE A 1 235 ? 11.901 20.193 0.365 1.00 76.00 235 ILE A O 1
ATOM 1891 N N . ALA A 1 236 ? 11.573 18.016 -0.208 1.00 70.50 236 ALA A N 1
ATOM 1892 C CA . ALA A 1 236 ? 12.702 17.453 0.537 1.00 70.50 236 ALA A CA 1
ATOM 1893 C C . ALA A 1 236 ? 14.050 18.017 0.053 1.00 70.50 236 ALA A C 1
ATOM 1895 O O . ALA A 1 236 ? 14.900 18.377 0.855 1.00 70.50 236 ALA A O 1
ATOM 1896 N N . ASN A 1 237 ? 14.209 18.237 -1.256 1.00 72.00 237 ASN A N 1
ATOM 1897 C CA . ASN A 1 237 ? 15.408 18.869 -1.827 1.00 72.00 237 ASN A CA 1
ATOM 1898 C C . ASN A 1 237 ? 15.464 20.401 -1.646 1.00 72.00 237 ASN A C 1
ATOM 1900 O O . ASN A 1 237 ? 16.256 21.083 -2.299 1.00 72.00 237 ASN A O 1
ATOM 1904 N N . GLY A 1 238 ? 14.619 20.966 -0.781 1.00 82.44 238 GLY A N 1
ATOM 1905 C CA . GLY A 1 238 ? 14.618 22.393 -0.464 1.00 82.44 238 GLY A CA 1
ATOM 1906 C C . GLY A 1 238 ? 13.910 23.274 -1.493 1.00 82.44 238 GLY A C 1
ATOM 1907 O O . GLY A 1 238 ? 13.878 24.493 -1.322 1.00 82.44 238 GLY A O 1
ATOM 1908 N N . GLU A 1 239 ? 13.295 22.699 -2.529 1.00 89.50 239 GLU A N 1
ATOM 1909 C CA . GLU A 1 239 ? 12.529 23.474 -3.495 1.00 89.50 239 GLU A CA 1
ATOM 1910 C C . GLU A 1 239 ? 11.248 24.018 -2.860 1.00 89.50 239 GLU A C 1
ATOM 1912 O O . GLU A 1 239 ? 10.599 23.373 -2.029 1.00 89.50 239 GLU A O 1
ATOM 1917 N N . ARG A 1 240 ? 10.867 25.228 -3.263 1.00 91.94 240 ARG A N 1
ATOM 1918 C CA . ARG A 1 240 ? 9.629 25.885 -2.852 1.00 91.94 240 ARG A CA 1
ATOM 1919 C C . ARG A 1 240 ? 8.867 26.373 -4.082 1.00 91.94 240 ARG A C 1
ATOM 1921 O O . ARG A 1 240 ? 9.487 26.597 -5.125 1.00 91.94 240 ARG A O 1
ATOM 1928 N N . PRO A 1 241 ? 7.539 26.544 -3.988 1.00 92.25 241 PRO A N 1
ATOM 1929 C CA . PRO A 1 241 ? 6.762 27.187 -5.036 1.00 92.25 241 PRO A CA 1
ATOM 1930 C C . PRO A 1 241 ? 7.369 28.538 -5.431 1.00 92.25 241 PRO A C 1
ATOM 1932 O O . PRO A 1 241 ? 7.781 29.320 -4.573 1.00 92.25 241 PRO A O 1
ATOM 1935 N N . ASN A 1 242 ? 7.434 28.802 -6.738 1.00 91.12 242 ASN A N 1
ATOM 1936 C CA . ASN A 1 242 ? 7.969 30.063 -7.238 1.00 91.12 242 ASN A CA 1
ATOM 1937 C C . ASN A 1 242 ? 7.062 31.212 -6.793 1.00 91.12 242 ASN A C 1
ATOM 1939 O O . ASN A 1 242 ? 5.861 31.171 -7.079 1.00 91.12 242 ASN A O 1
ATOM 1943 N N . ILE A 1 243 ? 7.628 32.212 -6.117 1.00 92.69 243 ILE A N 1
ATOM 1944 C CA . ILE A 1 243 ? 6.894 33.414 -5.726 1.00 92.69 243 ILE A CA 1
ATOM 1945 C C . ILE A 1 243 ? 6.770 34.317 -6.955 1.00 92.69 243 ILE A C 1
ATOM 1947 O O . ILE A 1 243 ? 7.795 34.723 -7.496 1.00 92.69 243 ILE A O 1
ATOM 1951 N N . PRO A 1 244 ? 5.547 34.602 -7.431 1.00 92.62 244 PRO A N 1
ATOM 1952 C CA . PRO A 1 244 ? 5.356 35.492 -8.568 1.00 92.62 244 PRO A CA 1
ATOM 1953 C C . PRO A 1 244 ? 5.684 36.944 -8.214 1.00 92.62 244 PRO A C 1
ATOM 1955 O O . PRO A 1 244 ? 5.371 37.388 -7.112 1.00 92.62 244 PRO A O 1
ATOM 1958 N N . ASP A 1 245 ? 6.182 37.706 -9.189 1.00 91.81 245 ASP A N 1
ATOM 1959 C CA . ASP A 1 245 ? 6.546 39.124 -9.017 1.00 91.81 245 ASP A CA 1
ATOM 1960 C C . ASP A 1 245 ? 5.362 40.026 -8.625 1.00 91.81 245 ASP A C 1
ATOM 1962 O O . ASP A 1 245 ? 5.559 41.120 -8.107 1.00 91.81 245 ASP A O 1
ATOM 1966 N N . PHE A 1 246 ? 4.123 39.584 -8.874 1.00 93.31 246 PHE A N 1
ATOM 1967 C CA . PHE A 1 246 ? 2.918 40.329 -8.501 1.00 93.31 246 PHE A CA 1
ATOM 1968 C C . PHE A 1 246 ? 2.535 40.179 -7.021 1.00 93.31 246 PHE A C 1
ATOM 1970 O O . PHE A 1 246 ? 1.614 40.857 -6.568 1.00 93.31 246 PHE A O 1
ATOM 1977 N N . LEU A 1 247 ? 3.154 39.250 -6.284 1.00 95.25 247 LEU A N 1
ATOM 1978 C CA . LEU A 1 247 ? 2.844 39.047 -4.874 1.00 95.25 247 LEU A CA 1
ATOM 1979 C C . LEU A 1 247 ? 3.544 40.116 -4.031 1.00 95.25 247 LEU A C 1
ATOM 1981 O O . LEU A 1 247 ? 4.767 40.226 -4.071 1.00 95.25 247 LEU A O 1
ATOM 1985 N N . ASP A 1 248 ? 2.774 40.847 -3.223 1.00 93.06 248 ASP A N 1
ATOM 1986 C CA . ASP A 1 248 ? 3.317 41.889 -2.349 1.00 93.06 248 ASP A CA 1
ATOM 1987 C C . ASP A 1 248 ? 4.431 41.336 -1.438 1.00 93.06 248 ASP A C 1
ATOM 1989 O O . ASP A 1 248 ? 4.294 40.268 -0.828 1.00 93.06 248 ASP A O 1
ATOM 1993 N N . GLU A 1 249 ? 5.522 42.095 -1.299 1.00 94.00 249 GLU A N 1
ATOM 1994 C CA . GLU A 1 249 ? 6.754 41.657 -0.625 1.00 94.00 249 GLU A CA 1
ATOM 1995 C C . GLU A 1 249 ? 6.505 41.163 0.811 1.00 94.00 249 GLU A C 1
ATOM 1997 O O . GLU A 1 249 ? 7.073 40.162 1.247 1.00 94.00 249 GLU A O 1
ATOM 2002 N N . LYS A 1 250 ? 5.588 41.808 1.539 1.00 94.50 250 LYS A N 1
ATOM 2003 C CA . LYS A 1 250 ? 5.187 41.401 2.895 1.00 94.50 250 LYS A CA 1
ATOM 2004 C C . LYS A 1 250 ? 4.611 39.980 2.949 1.00 94.50 250 LYS A C 1
ATOM 2006 O O . LYS A 1 250 ? 4.951 39.209 3.849 1.00 94.50 250 LYS A O 1
ATOM 2011 N N . TRP A 1 251 ? 3.798 39.594 1.962 1.00 96.19 251 TRP A N 1
ATOM 2012 C CA . TRP A 1 251 ? 3.235 38.246 1.859 1.00 96.19 251 TRP A CA 1
ATOM 2013 C C . TRP A 1 251 ? 4.300 37.240 1.443 1.00 96.19 251 TRP A C 1
ATOM 2015 O O . TRP A 1 251 ? 4.384 36.168 2.045 1.00 96.19 251 TRP A O 1
ATOM 2025 N N . ALA A 1 252 ? 5.154 37.606 0.483 1.00 96.31 252 ALA A N 1
ATOM 2026 C CA . ALA A 1 252 ? 6.292 36.787 0.080 1.00 96.31 252 ALA A CA 1
ATOM 2027 C C . ALA A 1 252 ? 7.213 36.474 1.272 1.00 96.31 252 ALA A C 1
ATOM 2029 O O . ALA A 1 252 ? 7.498 35.306 1.544 1.00 96.31 252 ALA A O 1
ATOM 2030 N N . ASN A 1 253 ? 7.582 37.497 2.045 1.00 96.44 253 ASN A N 1
ATOM 2031 C CA . ASN A 1 253 ? 8.425 37.382 3.233 1.00 96.44 253 ASN A CA 1
ATOM 2032 C C . ASN A 1 253 ? 7.789 36.499 4.316 1.00 96.44 253 ASN A C 1
ATOM 2034 O O . ASN A 1 253 ? 8.474 35.667 4.920 1.00 96.44 253 ASN A O 1
ATOM 2038 N N . LEU A 1 254 ? 6.486 36.653 4.576 1.00 97.38 254 LEU A N 1
ATOM 2039 C CA . LEU A 1 254 ? 5.782 35.830 5.560 1.00 97.38 254 LEU A CA 1
ATOM 2040 C C . LEU A 1 254 ? 5.720 34.358 5.128 1.00 97.38 254 LEU A C 1
ATOM 2042 O O . LEU A 1 254 ? 6.068 33.478 5.919 1.00 97.38 254 LEU A O 1
ATOM 2046 N N . ILE A 1 255 ? 5.337 34.090 3.876 1.00 98.19 255 ILE A N 1
ATOM 2047 C CA . ILE A 1 255 ? 5.294 32.736 3.299 1.00 98.19 255 ILE A CA 1
ATOM 2048 C C . ILE A 1 255 ? 6.684 32.092 3.369 1.00 98.19 255 ILE A C 1
ATOM 2050 O O . ILE A 1 255 ? 6.816 30.959 3.838 1.00 98.19 255 ILE A O 1
ATOM 2054 N N . GLN A 1 256 ? 7.730 32.838 3.000 1.00 96.69 256 GLN A N 1
ATOM 2055 C CA . GLN A 1 256 ? 9.110 32.354 3.023 1.00 96.69 256 GLN A CA 1
ATOM 2056 C C . GLN A 1 256 ? 9.618 31.994 4.414 1.00 96.69 256 GLN A C 1
ATOM 2058 O O . GLN A 1 256 ? 10.288 30.970 4.577 1.00 96.69 256 GLN A O 1
ATOM 2063 N N . LYS A 1 257 ? 9.254 32.782 5.428 1.00 96.75 257 LYS A N 1
ATOM 2064 C CA . LYS A 1 257 ? 9.545 32.459 6.830 1.00 96.75 257 LYS A CA 1
ATOM 2065 C C . LYS A 1 257 ? 8.792 31.210 7.293 1.00 96.75 257 LYS A C 1
ATOM 2067 O O . LYS A 1 257 ? 9.372 30.387 7.998 1.00 96.75 257 LYS A O 1
ATOM 2072 N N . CYS A 1 258 ? 7.532 31.041 6.885 1.00 96.75 258 CYS A N 1
ATOM 2073 C CA . CYS A 1 258 ? 6.707 29.897 7.285 1.00 96.75 258 CYS A CA 1
ATOM 2074 C C . CYS A 1 258 ? 7.201 28.571 6.685 1.00 96.75 258 CYS A C 1
ATOM 2076 O O . CYS A 1 258 ? 7.245 27.570 7.391 1.00 96.75 258 CYS A O 1
ATOM 2078 N N . TRP A 1 259 ? 7.637 28.548 5.420 1.00 95.56 259 TRP A N 1
ATOM 2079 C CA . TRP A 1 259 ? 8.125 27.322 4.764 1.00 95.56 259 TRP A CA 1
ATOM 2080 C C . TRP A 1 259 ? 9.658 27.157 4.786 1.00 95.56 259 TRP A C 1
ATOM 2082 O O . TRP A 1 259 ? 10.233 26.420 3.974 1.00 95.56 259 TRP A O 1
ATOM 2092 N N . GLY A 1 260 ? 10.343 27.875 5.683 1.00 91.56 260 GLY A N 1
ATOM 2093 C CA . GLY A 1 260 ? 11.804 27.875 5.796 1.00 91.56 260 GLY A CA 1
ATOM 2094 C C . GLY A 1 260 ? 12.390 26.475 6.015 1.00 91.56 260 GLY A C 1
ATOM 2095 O O . GLY A 1 260 ? 11.740 25.596 6.584 1.00 91.56 260 GLY A O 1
ATOM 2096 N N . ALA A 1 261 ? 13.623 26.251 5.551 1.00 81.69 261 ALA A N 1
ATOM 2097 C CA . ALA A 1 261 ? 14.274 24.940 5.626 1.00 81.69 261 ALA A CA 1
ATOM 2098 C C . ALA A 1 261 ? 14.471 24.454 7.073 1.00 81.69 261 ALA A C 1
ATOM 2100 O O . ALA A 1 261 ? 14.163 23.307 7.369 1.00 81.69 261 ALA A O 1
ATOM 2101 N N . ASN A 1 262 ? 14.908 25.330 7.985 1.00 85.19 262 ASN A N 1
ATOM 2102 C CA . ASN A 1 262 ? 15.085 24.984 9.394 1.00 85.19 262 ASN A CA 1
ATOM 2103 C C . ASN A 1 262 ? 13.754 25.111 10.171 1.00 85.19 262 ASN A C 1
ATOM 2105 O O . ASN A 1 262 ? 13.260 26.234 10.318 1.00 85.19 262 ASN A O 1
ATOM 2109 N N . PRO A 1 263 ? 13.203 24.018 10.737 1.00 89.25 263 PRO A N 1
ATOM 2110 C CA . PRO A 1 263 ? 11.927 24.037 11.459 1.00 89.25 263 PRO A CA 1
ATOM 2111 C C . PRO A 1 263 ? 11.934 24.965 12.677 1.00 89.25 263 PRO A C 1
ATOM 2113 O O . PRO A 1 263 ? 10.945 25.631 12.960 1.00 89.25 263 PRO A O 1
ATOM 2116 N N . THR A 1 264 ? 13.070 25.058 13.374 1.00 86.81 264 THR A N 1
ATOM 2117 C CA . THR A 1 264 ? 13.224 25.903 14.575 1.00 86.81 264 THR A CA 1
ATOM 2118 C C . THR A 1 264 ? 13.290 27.396 14.258 1.00 86.81 264 THR A C 1
ATOM 2120 O O . THR A 1 264 ? 13.075 28.225 15.136 1.00 86.81 264 THR A O 1
ATOM 2123 N N . SER A 1 265 ? 13.586 27.748 13.003 1.00 89.12 265 SER A N 1
ATOM 2124 C CA . SER A 1 265 ? 13.617 29.135 12.528 1.00 89.12 265 SER A CA 1
ATOM 2125 C C . SER A 1 265 ? 12.257 29.625 12.026 1.00 89.12 265 SER A C 1
ATOM 2127 O O . SER A 1 265 ? 12.107 30.818 11.759 1.00 89.12 265 SER A O 1
ATOM 2129 N N . ARG A 1 266 ? 11.270 28.731 11.879 1.00 96.06 266 ARG A N 1
ATOM 2130 C CA . ARG A 1 266 ? 9.911 29.109 11.478 1.00 96.06 266 ARG A CA 1
ATOM 2131 C C . ARG A 1 266 ? 9.207 29.822 12.639 1.00 96.06 266 ARG A C 1
ATOM 2133 O O . ARG A 1 266 ? 9.373 29.417 13.791 1.00 96.06 266 ARG A O 1
ATOM 2140 N N . PRO A 1 267 ? 8.416 30.874 12.372 1.00 96.38 267 PRO A N 1
ATOM 2141 C CA . PRO A 1 267 ? 7.675 31.565 13.420 1.00 96.38 267 PRO A CA 1
ATOM 2142 C C . PRO A 1 267 ? 6.574 30.663 13.993 1.00 96.38 267 PRO A C 1
ATOM 2144 O O . PRO A 1 267 ? 5.942 29.904 13.268 1.00 96.38 267 PRO A O 1
ATOM 2147 N N . THR A 1 268 ? 6.295 30.768 15.291 1.00 96.62 268 THR A N 1
ATOM 2148 C CA . THR A 1 268 ? 5.093 30.149 15.875 1.00 96.62 268 THR A CA 1
ATOM 2149 C C . THR A 1 268 ? 3.834 30.861 15.376 1.00 96.62 268 THR A C 1
ATOM 2151 O O . THR A 1 268 ? 3.904 32.025 14.976 1.00 96.62 268 THR A O 1
ATOM 2154 N N . PHE A 1 269 ? 2.659 30.226 15.454 1.00 97.25 269 PHE A N 1
ATOM 2155 C CA . PHE A 1 269 ? 1.401 30.896 15.092 1.00 97.25 269 PHE A CA 1
ATOM 2156 C C . PHE A 1 269 ? 1.143 32.171 15.910 1.00 97.25 269 PHE A C 1
ATOM 2158 O O . PHE A 1 269 ? 0.676 33.156 15.349 1.00 97.25 269 PHE A O 1
ATOM 2165 N N . SER A 1 270 ? 1.557 32.228 17.181 1.00 94.19 270 SER A N 1
ATOM 2166 C CA . SER A 1 270 ? 1.530 33.475 17.961 1.00 94.19 270 SER A CA 1
ATOM 2167 C C . SER A 1 270 ? 2.387 34.574 17.329 1.00 94.19 270 SER A C 1
ATOM 2169 O O . SER A 1 270 ? 1.947 35.718 17.220 1.00 94.19 270 SER A O 1
ATOM 2171 N N . LYS A 1 271 ? 3.586 34.235 16.831 1.00 96.12 271 LYS A N 1
ATOM 2172 C CA . LYS A 1 271 ? 4.461 35.206 16.162 1.00 96.12 271 LYS A CA 1
ATOM 2173 C C . LYS A 1 271 ? 3.942 35.619 14.783 1.00 96.12 271 LYS A C 1
ATOM 2175 O O . LYS A 1 271 ? 4.096 36.775 14.384 1.00 96.12 271 LYS A O 1
ATOM 2180 N N . ILE A 1 272 ? 3.313 34.696 14.059 1.00 97.75 272 ILE A N 1
ATOM 2181 C CA . ILE A 1 272 ? 2.626 34.984 12.793 1.00 97.75 272 ILE A CA 1
ATOM 2182 C C . ILE A 1 272 ? 1.457 35.939 13.046 1.00 97.75 272 ILE A C 1
ATOM 2184 O O . ILE A 1 272 ? 1.348 36.941 12.347 1.00 97.75 272 ILE A O 1
ATOM 2188 N N . LYS A 1 273 ? 0.639 35.695 14.077 1.00 96.50 273 LYS A N 1
ATOM 2189 C CA . LYS A 1 273 ? -0.460 36.583 14.481 1.00 96.50 273 LYS A CA 1
ATOM 2190 C C . LYS A 1 273 ? 0.039 37.993 14.780 1.00 96.50 273 LYS A C 1
ATOM 2192 O O . LYS A 1 273 ? -0.528 38.952 14.269 1.00 96.50 273 LYS A O 1
ATOM 2197 N N . GLU A 1 274 ? 1.113 38.127 15.561 1.00 94.75 274 GLU A N 1
ATOM 2198 C CA . GLU A 1 274 ? 1.754 39.428 15.803 1.00 94.75 274 GLU A CA 1
ATOM 2199 C C . GLU A 1 274 ? 2.187 40.101 14.497 1.00 94.75 274 GLU A C 1
ATOM 2201 O O . GLU A 1 274 ? 1.979 41.299 14.338 1.00 94.75 274 GLU A O 1
ATOM 2206 N N . THR A 1 275 ? 2.762 39.336 13.563 1.00 96.44 275 THR A N 1
ATOM 2207 C CA . THR A 1 275 ? 3.220 39.841 12.257 1.00 96.44 275 THR A CA 1
ATOM 2208 C C . THR A 1 275 ? 2.049 40.346 11.414 1.00 96.44 275 THR A C 1
ATOM 2210 O O . THR A 1 275 ? 2.101 41.461 10.910 1.00 96.44 275 THR A O 1
ATOM 2213 N N . LEU A 1 276 ? 0.956 39.582 11.331 1.00 95.62 276 LEU A N 1
ATOM 2214 C CA . LEU A 1 276 ? -0.257 39.973 10.602 1.00 95.62 276 LEU A CA 1
ATOM 2215 C C . LEU A 1 276 ? -0.934 41.222 11.191 1.00 95.62 276 LEU A C 1
ATOM 2217 O O . LEU A 1 276 ? -1.712 41.868 10.502 1.00 95.62 276 LEU A O 1
ATOM 2221 N N . LEU A 1 277 ? -0.647 41.580 12.445 1.00 93.81 277 LEU A N 1
ATOM 2222 C CA . LEU A 1 277 ? -1.164 42.789 13.094 1.00 93.81 277 LEU A CA 1
ATOM 2223 C C . LEU A 1 277 ? -0.220 43.998 12.987 1.00 93.81 277 LEU A C 1
ATOM 2225 O O . LEU A 1 277 ? -0.543 45.064 13.512 1.00 93.81 277 LEU A O 1
ATOM 2229 N N . GLN A 1 278 ? 0.932 43.862 12.326 1.00 92.94 278 GLN A N 1
ATOM 2230 C CA . GLN A 1 278 ? 1.835 44.986 12.074 1.00 92.94 278 GLN A CA 1
ATOM 2231 C C . GLN A 1 278 ? 1.253 45.940 11.031 1.00 92.94 278 GLN A C 1
ATOM 2233 O O . GLN A 1 278 ? 0.488 45.537 10.154 1.00 92.94 278 GLN A O 1
ATOM 2238 N N . GLU A 1 279 ? 1.653 47.214 11.113 1.00 88.44 279 GLU A N 1
ATOM 2239 C CA . GLU A 1 279 ? 1.114 48.289 10.270 1.00 88.44 279 GLU A CA 1
ATOM 2240 C C . GLU A 1 279 ? 1.178 47.979 8.770 1.00 88.44 279 GLU A C 1
ATOM 2242 O O . GLU A 1 279 ? 0.253 48.332 8.045 1.00 88.44 279 GLU A O 1
ATOM 2247 N N . GLU A 1 280 ? 2.216 47.274 8.312 1.00 91.00 280 GLU A N 1
ATOM 2248 C CA . GLU A 1 280 ? 2.391 46.896 6.904 1.00 91.00 280 GLU A CA 1
ATOM 2249 C C . GLU A 1 280 ? 1.258 46.004 6.355 1.00 91.00 280 GLU A C 1
ATOM 2251 O O . GLU A 1 280 ? 0.954 46.055 5.160 1.00 91.00 280 GLU A O 1
ATOM 2256 N N . PHE A 1 281 ? 0.610 45.209 7.212 1.00 91.25 281 PHE A N 1
ATOM 2257 C CA . PHE A 1 281 ? -0.531 44.366 6.848 1.00 91.25 281 PHE A CA 1
ATOM 2258 C C . PHE A 1 281 ? -1.855 45.095 7.085 1.00 91.25 281 PHE A C 1
ATOM 2260 O O . PHE A 1 281 ? -2.697 45.127 6.195 1.00 91.25 281 PHE A O 1
ATOM 2267 N N . ILE A 1 282 ? -2.034 45.721 8.253 1.00 88.19 282 ILE A N 1
ATOM 2268 C CA . ILE A 1 282 ? -3.329 46.310 8.639 1.00 88.19 282 ILE A CA 1
ATOM 2269 C C . ILE A 1 282 ? -3.633 47.663 7.979 1.00 88.19 282 ILE A C 1
ATOM 2271 O O . ILE A 1 282 ? -4.796 48.052 7.926 1.00 88.19 282 ILE A O 1
ATOM 2275 N N . LYS A 1 283 ? -2.614 48.395 7.503 1.00 83.88 283 LYS A N 1
ATOM 2276 C CA . LYS A 1 283 ? -2.772 49.686 6.806 1.00 83.88 283 LYS A CA 1
ATOM 2277 C C . LYS A 1 283 ? -2.599 49.569 5.288 1.00 83.88 283 LYS A C 1
ATOM 2279 O O . LYS A 1 283 ? -2.326 50.571 4.631 1.00 83.88 283 LYS A O 1
ATOM 2284 N N . ASP A 1 284 ? -2.724 48.366 4.728 1.00 87.81 284 ASP A N 1
ATOM 2285 C CA . ASP A 1 284 ? -2.772 48.188 3.277 1.00 87.81 284 ASP A CA 1
ATOM 2286 C C . ASP A 1 284 ? -3.990 48.938 2.697 1.00 87.81 284 ASP A C 1
ATOM 2288 O O . ASP A 1 284 ? -5.112 48.668 3.130 1.00 87.81 284 ASP A O 1
ATOM 2292 N N . PRO A 1 285 ? -3.809 49.862 1.734 1.00 86.31 285 PRO A N 1
ATOM 2293 C CA . PRO A 1 285 ? -4.916 50.595 1.118 1.00 86.31 285 PRO A CA 1
ATOM 2294 C C . PRO A 1 285 ? -5.982 49.715 0.450 1.00 86.31 285 PRO A C 1
ATOM 2296 O O . PRO A 1 285 ? -7.108 50.174 0.262 1.00 86.31 285 PRO A O 1
ATOM 2299 N N . GLU A 1 286 ? -5.646 48.479 0.073 1.00 88.62 286 GLU A N 1
ATOM 2300 C CA . GLU A 1 286 ? -6.568 47.522 -0.552 1.00 88.62 286 GLU A CA 1
ATOM 2301 C C . GLU A 1 286 ? -7.296 46.622 0.463 1.00 88.62 286 GLU A C 1
ATOM 2303 O O . GLU A 1 286 ? -8.101 45.774 0.068 1.00 88.62 286 GLU A O 1
ATOM 2308 N N . ILE A 1 287 ? -7.022 46.785 1.761 1.00 91.00 287 ILE A N 1
ATOM 2309 C CA . ILE A 1 287 ? -7.676 46.046 2.843 1.00 91.00 287 ILE A CA 1
ATOM 2310 C C . ILE A 1 287 ? -8.628 46.983 3.589 1.00 91.00 287 ILE A C 1
ATOM 2312 O O . ILE A 1 287 ? -8.220 47.992 4.168 1.00 91.00 287 ILE A O 1
ATOM 2316 N N . ASP A 1 288 ? -9.910 46.618 3.649 1.00 89.56 288 ASP A N 1
ATOM 2317 C CA . ASP A 1 288 ? -10.865 47.305 4.517 1.00 89.56 288 ASP A CA 1
ATOM 2318 C C . ASP A 1 288 ? -10.623 46.893 5.974 1.00 89.56 288 ASP A C 1
ATOM 2320 O O . ASP A 1 288 ? -11.090 45.856 6.465 1.00 89.56 288 ASP A O 1
ATOM 2324 N N . PHE A 1 289 ? -9.881 47.743 6.685 1.00 89.06 289 PHE A N 1
ATOM 2325 C CA . PHE A 1 289 ? -9.547 47.526 8.086 1.00 89.06 289 PHE A CA 1
ATOM 2326 C C . PHE A 1 289 ? -10.784 47.396 8.984 1.00 89.06 289 PHE A C 1
ATOM 2328 O O . PHE A 1 289 ? -10.719 46.677 9.975 1.00 89.06 289 PHE A O 1
ATOM 2335 N N . LYS A 1 290 ? -11.922 48.035 8.674 1.00 88.31 290 LYS A N 1
ATOM 2336 C CA . LYS A 1 290 ? -13.127 47.925 9.518 1.00 88.31 290 LYS A CA 1
ATOM 2337 C C . LYS A 1 290 ? -13.756 46.543 9.402 1.00 88.31 290 LYS A C 1
ATOM 2339 O O . LYS A 1 290 ? -14.175 45.977 10.414 1.00 88.31 290 LYS A O 1
ATOM 2344 N N . VAL A 1 291 ? -13.804 45.999 8.188 1.00 87.75 291 VAL A N 1
ATOM 2345 C CA . VAL A 1 291 ? -14.302 44.638 7.937 1.00 87.75 291 VAL A CA 1
ATOM 2346 C C . VAL A 1 291 ? -13.375 43.618 8.599 1.00 87.75 291 VAL A C 1
ATOM 2348 O O . VAL A 1 291 ? -13.845 42.743 9.327 1.00 87.75 291 VAL A O 1
ATOM 2351 N N . PHE A 1 292 ? -12.057 43.783 8.445 1.00 92.00 292 PHE A N 1
ATOM 2352 C CA . PHE A 1 292 ? -11.075 42.942 9.131 1.00 92.00 292 PHE A CA 1
ATOM 2353 C C . PHE A 1 292 ? -11.178 43.038 10.660 1.00 92.00 292 PHE A C 1
ATOM 2355 O O . PHE A 1 292 ? -11.210 42.011 11.333 1.00 92.00 292 PHE A O 1
ATOM 2362 N N . GLN A 1 293 ? -11.262 44.249 11.215 1.00 89.38 293 GLN A N 1
ATOM 2363 C CA . GLN A 1 293 ? -11.364 44.474 12.657 1.00 89.38 293 GLN A CA 1
ATOM 2364 C C . GLN A 1 293 ? -12.628 43.822 13.229 1.00 89.38 293 GLN A C 1
ATOM 2366 O O . GLN A 1 293 ? -12.555 43.178 14.268 1.00 89.38 293 GLN A O 1
ATOM 2371 N N . SER A 1 294 ? -13.752 43.893 12.508 1.00 87.56 294 SER A N 1
ATOM 2372 C CA . SER A 1 294 ? -14.999 43.225 12.907 1.00 87.56 294 SER A CA 1
ATOM 2373 C C . SER A 1 294 ? -14.827 41.705 13.015 1.00 87.56 294 SER A C 1
ATOM 2375 O O . SER A 1 294 ? -15.306 41.090 13.966 1.00 87.56 294 SER A O 1
ATOM 2377 N N . TYR A 1 295 ? -14.105 41.093 12.071 1.00 91.62 295 TYR A N 1
ATOM 2378 C CA . TYR A 1 295 ? -13.777 39.669 12.140 1.00 91.62 295 TYR A CA 1
ATOM 2379 C C . TYR A 1 295 ? -12.771 39.355 13.256 1.00 91.62 295 TYR A C 1
ATOM 2381 O O . TYR A 1 295 ? -12.932 38.380 13.985 1.00 91.62 295 TYR A O 1
ATOM 2389 N N . LYS A 1 296 ? -11.739 40.186 13.425 1.00 92.94 296 LYS A N 1
ATOM 2390 C CA . LYS A 1 296 ? -10.747 40.038 14.494 1.00 92.94 296 LYS A CA 1
ATOM 2391 C C . LYS A 1 296 ? -11.414 40.035 15.872 1.00 92.94 296 LYS A C 1
ATOM 2393 O O . LYS A 1 296 ? -11.134 39.149 16.674 1.00 92.94 296 LYS A O 1
ATOM 2398 N N . ASP A 1 297 ? -12.327 40.966 16.129 1.00 88.19 297 ASP A N 1
ATOM 2399 C CA . ASP A 1 297 ? -13.048 41.053 17.404 1.00 88.19 297 ASP A CA 1
ATOM 2400 C C . ASP A 1 297 ? -13.906 39.803 17.671 1.00 88.19 297 ASP A C 1
ATOM 2402 O O . ASP A 1 297 ? -14.054 39.382 18.819 1.00 88.19 297 ASP A O 1
ATOM 2406 N N . LEU A 1 298 ? -14.423 39.167 16.610 1.00 87.75 298 LEU A N 1
ATOM 2407 C CA . LEU A 1 298 ? -15.177 37.914 16.693 1.00 87.75 298 LEU A CA 1
ATOM 2408 C C . LEU A 1 298 ? -14.295 36.727 17.110 1.00 87.75 298 LEU A C 1
ATOM 2410 O O . LEU A 1 298 ? -14.724 35.897 17.913 1.00 87.75 298 LEU A O 1
ATOM 2414 N N . VAL A 1 299 ? -13.086 36.617 16.553 1.00 88.50 299 VAL A N 1
ATOM 2415 C CA . VAL A 1 299 ? -12.225 35.430 16.725 1.00 88.50 299 VAL A CA 1
ATOM 2416 C C . VAL A 1 299 ? -11.161 35.576 17.812 1.00 88.50 299 VAL A C 1
ATOM 2418 O O . VAL A 1 299 ? -10.618 34.573 18.268 1.00 88.50 299 VAL A O 1
ATOM 2421 N N . THR A 1 300 ? -10.883 36.800 18.259 1.00 81.94 300 THR A N 1
ATOM 2422 C CA . THR A 1 300 ? -9.959 37.114 19.360 1.00 81.94 300 THR A CA 1
ATOM 2423 C C . THR A 1 300 ? -10.570 38.162 20.299 1.00 81.94 300 THR A C 1
ATOM 2425 O O . THR A 1 300 ? -10.147 39.317 20.277 1.00 81.94 300 THR A O 1
ATOM 2428 N N . PRO A 1 301 ? -11.577 37.813 21.116 1.00 63.03 301 PRO A N 1
ATOM 2429 C CA . PRO A 1 301 ? -12.171 38.770 22.045 1.00 63.03 301 PRO A CA 1
ATOM 2430 C C . PRO A 1 301 ? -11.168 39.180 23.142 1.00 63.03 301 PRO A C 1
ATOM 2432 O O . PRO A 1 301 ? -10.665 38.332 23.877 1.00 63.03 301 PRO A O 1
ATOM 2435 N N . ASP A 1 302 ? -10.916 40.487 23.296 1.00 46.34 302 ASP A N 1
ATOM 2436 C CA . ASP A 1 302 ? -9.995 41.107 24.278 1.00 46.34 302 ASP A CA 1
ATOM 2437 C C . ASP A 1 302 ? -10.470 41.027 25.754 1.00 46.34 302 ASP A C 1
ATOM 2439 O O . ASP A 1 302 ? -10.081 41.816 26.617 1.00 46.34 302 ASP A O 1
ATOM 2443 N N . VAL A 1 303 ? -11.318 40.059 26.098 1.00 35.97 303 VAL A N 1
ATOM 2444 C CA . VAL A 1 303 ? -11.911 39.921 27.433 1.00 35.97 303 VAL A CA 1
ATOM 2445 C C . VAL A 1 303 ? -11.633 38.520 27.953 1.00 35.97 303 VAL A C 1
ATOM 2447 O O . VAL A 1 303 ? -11.847 37.539 27.245 1.00 35.97 303 VAL A O 1
ATOM 2450 N N . LYS A 1 304 ? -11.188 38.413 29.217 1.00 39.09 304 LYS A N 1
ATOM 2451 C CA . LYS A 1 304 ? -11.263 37.159 29.978 1.00 39.09 304 LYS A CA 1
ATOM 2452 C C . LYS A 1 304 ? -12.699 36.660 29.877 1.00 39.09 304 LYS A C 1
ATOM 2454 O O . LYS A 1 304 ? -13.576 37.178 30.563 1.00 39.09 304 LYS A O 1
ATOM 2459 N N . ILE A 1 305 ? -12.930 35.677 29.018 1.00 30.47 305 ILE A N 1
ATOM 2460 C CA . ILE A 1 305 ? -14.176 34.934 29.011 1.00 30.47 305 ILE A CA 1
ATOM 2461 C C . ILE A 1 305 ? -14.153 34.120 30.304 1.00 30.47 305 ILE A C 1
ATOM 2463 O O . ILE A 1 305 ? -13.706 32.975 30.340 1.00 30.47 305 ILE A O 1
ATOM 2467 N N . ASP A 1 306 ? -14.631 34.735 31.390 1.00 30.73 306 ASP A N 1
ATOM 2468 C CA . ASP A 1 306 ? -15.471 34.002 32.321 1.00 30.73 306 ASP A CA 1
ATOM 2469 C C . ASP A 1 306 ? -16.459 33.270 31.442 1.00 30.73 306 ASP A C 1
ATOM 2471 O O . ASP A 1 306 ? -17.201 33.912 30.696 1.00 30.73 306 ASP A O 1
ATOM 2475 N N . THR A 1 307 ? -16.345 31.942 31.465 1.00 31.36 307 THR A N 1
ATOM 2476 C CA . THR A 1 307 ? -17.274 30.974 30.902 1.00 31.36 307 THR A CA 1
ATOM 2477 C C . THR A 1 307 ? -18.485 31.676 30.306 1.00 31.36 307 THR A C 1
ATOM 2479 O O . THR A 1 307 ? -19.401 32.051 31.049 1.00 31.36 307 THR A O 1
ATOM 2482 N N . VAL A 1 308 ? -18.512 31.858 28.978 1.00 27.08 308 VAL A N 1
ATOM 2483 C CA . VAL A 1 308 ? -19.807 31.880 28.309 1.00 27.08 308 VAL A CA 1
ATOM 2484 C C . VAL A 1 308 ? -20.401 30.563 28.754 1.00 27.08 308 VAL A C 1
ATOM 2486 O O . VAL A 1 308 ? -19.983 29.489 28.316 1.00 27.08 308 VAL A O 1
ATOM 2489 N N . LYS A 1 309 ? -21.285 30.646 29.752 1.00 27.64 309 LYS A N 1
ATOM 2490 C CA . LYS A 1 309 ? -22.211 29.589 30.057 1.00 27.64 309 LYS A CA 1
ATOM 2491 C C . LYS A 1 309 ? -22.846 29.349 28.702 1.00 27.64 309 LYS A C 1
ATOM 2493 O O . LYS A 1 309 ? -23.704 30.118 28.272 1.00 27.64 309 LYS A O 1
ATOM 2498 N N . ALA A 1 310 ? -22.422 28.266 28.043 1.00 27.94 310 ALA A N 1
ATOM 2499 C CA . ALA A 1 310 ? -23.374 27.465 27.310 1.00 27.94 310 ALA A CA 1
ATOM 2500 C C . ALA A 1 310 ? -24.626 27.504 28.188 1.00 27.94 310 ALA A C 1
ATOM 2502 O O . ALA A 1 310 ? -24.458 27.279 29.402 1.00 27.94 310 ALA A O 1
ATOM 2503 N N . PRO A 1 311 ? -25.808 27.895 27.659 1.00 28.48 311 PRO A N 1
ATOM 2504 C CA . PRO A 1 311 ? -27.034 27.783 28.439 1.00 28.48 311 PRO A CA 1
ATOM 2505 C C . PRO A 1 311 ? -26.901 26.451 29.161 1.00 28.48 311 PRO A C 1
ATOM 2507 O O . PRO A 1 311 ? -26.515 25.492 28.468 1.00 28.48 311 PRO A O 1
ATOM 2510 N N . PRO A 1 312 ? -26.974 26.432 30.521 1.00 26.83 312 PRO A N 1
ATOM 2511 C CA . PRO A 1 312 ? -26.693 25.212 31.273 1.00 26.83 312 PRO A CA 1
ATOM 2512 C C . PRO A 1 312 ? -27.392 24.135 30.481 1.00 26.83 312 PRO A C 1
ATOM 2514 O O . PRO A 1 312 ? -28.533 24.439 30.089 1.00 26.83 312 PRO A O 1
ATOM 2517 N N . PRO A 1 313 ? -26.713 23.021 30.099 1.00 29.58 313 PRO A N 1
ATOM 2518 C CA . PRO A 1 313 ? -27.415 21.962 29.406 1.00 29.58 313 PRO A CA 1
ATOM 2519 C C . PRO A 1 313 ? -28.667 21.859 30.229 1.00 29.58 313 PRO A C 1
ATOM 2521 O O . PRO A 1 313 ? -28.597 21.687 31.454 1.00 29.58 313 PRO A O 1
ATOM 2524 N N . THR A 1 314 ? -29.799 22.186 29.599 1.00 28.75 314 THR A N 1
ATOM 2525 C CA . THR A 1 314 ? -31.047 21.907 30.259 1.00 28.75 314 THR A CA 1
ATOM 2526 C C . THR A 1 314 ? -30.813 20.465 30.663 1.00 28.75 314 THR A C 1
ATOM 2528 O O . THR A 1 314 ? -30.189 19.703 29.905 1.00 28.75 314 THR A O 1
ATOM 2531 N N . GLU A 1 315 ? -31.155 20.096 31.885 1.00 28.52 315 GLU A N 1
ATOM 2532 C CA . GLU A 1 315 ? -31.414 18.694 32.133 1.00 28.52 315 GLU A CA 1
ATOM 2533 C C . GLU A 1 315 ? -32.570 18.320 31.186 1.00 28.52 315 GLU A C 1
ATOM 2535 O O . GLU A 1 315 ? -33.706 18.105 31.585 1.00 28.52 315 GLU A O 1
ATOM 2540 N N . VAL A 1 316 ? -32.300 18.278 29.880 1.00 27.42 316 VAL A N 1
ATOM 2541 C CA . VAL A 1 316 ? -32.830 17.340 28.951 1.00 27.42 316 VAL A CA 1
ATOM 2542 C C . VAL A 1 316 ? -32.261 16.074 29.543 1.00 27.42 316 VAL A C 1
ATOM 2544 O O . VAL A 1 316 ? -31.160 15.626 29.231 1.00 27.42 316 VAL A O 1
ATOM 2547 N N . LYS A 1 317 ? -33.016 15.545 30.508 1.00 31.11 317 LYS A N 1
ATOM 2548 C CA . LYS A 1 317 ? -33.258 14.121 30.568 1.00 31.11 317 LYS A CA 1
ATOM 2549 C C . LYS A 1 317 ? -33.258 13.686 29.115 1.00 31.11 317 LYS A C 1
ATOM 2551 O O . LYS A 1 317 ? -34.165 14.053 28.366 1.00 31.11 317 LYS A O 1
ATOM 2556 N N . HIS A 1 318 ? -32.160 13.076 28.676 1.00 31.72 318 HIS A N 1
ATOM 2557 C CA . HIS A 1 318 ? -32.171 12.372 27.419 1.00 31.72 318 HIS A CA 1
ATOM 2558 C C . HIS A 1 318 ? -33.137 11.230 27.679 1.00 31.72 318 HIS A C 1
ATOM 2560 O O . HIS A 1 318 ? -32.736 10.137 28.067 1.00 31.72 318 HIS A O 1
ATOM 2566 N N . ASP A 1 319 ? -34.419 11.507 27.474 1.00 32.44 319 ASP A N 1
ATOM 2567 C CA . ASP A 1 319 ? -35.380 10.509 27.078 1.00 32.44 319 ASP A CA 1
ATOM 2568 C C . ASP A 1 319 ? -34.927 10.100 25.667 1.00 32.44 319 ASP A C 1
ATOM 2570 O O . ASP A 1 319 ? -35.520 10.439 24.645 1.00 32.44 319 ASP A O 1
ATOM 2574 N N . TYR A 1 320 ? -33.788 9.394 25.599 1.00 39.97 320 TYR A N 1
ATOM 2575 C CA . TYR A 1 320 ? -33.689 8.297 24.664 1.00 39.97 320 TYR A CA 1
ATOM 2576 C C . TYR A 1 320 ? -34.932 7.490 25.002 1.00 39.97 320 TYR A C 1
ATOM 2578 O O . TYR A 1 320 ? -35.020 6.923 26.092 1.00 39.97 320 TYR A O 1
ATOM 2586 N N . GLU A 1 321 ? -35.933 7.509 24.125 1.00 43.56 321 GLU A N 1
ATOM 2587 C CA . GLU A 1 321 ? -36.894 6.425 24.140 1.00 43.56 321 GLU A CA 1
ATOM 2588 C C . GLU A 1 321 ? -36.043 5.178 23.924 1.00 43.56 321 GLU A C 1
ATOM 2590 O O . GLU A 1 321 ? -35.613 4.886 22.804 1.00 43.56 321 GLU A O 1
ATOM 2595 N N . GLU A 1 322 ? -35.679 4.525 25.037 1.00 53.84 322 GLU A N 1
ATOM 2596 C CA . GLU A 1 322 ? -35.109 3.193 25.042 1.00 53.84 322 GLU A CA 1
ATOM 2597 C C . GLU A 1 322 ? -35.959 2.425 24.050 1.00 53.84 322 GLU A C 1
ATOM 2599 O O . GLU A 1 322 ? -37.183 2.339 24.212 1.00 53.84 322 GLU A O 1
ATOM 2604 N N . THR A 1 323 ? -35.329 1.946 22.973 1.00 57.81 323 THR A N 1
ATOM 2605 C CA . THR A 1 323 ? -36.072 1.149 22.004 1.00 57.81 323 THR A CA 1
ATOM 2606 C C . THR A 1 323 ? -36.802 0.065 22.798 1.00 57.81 323 THR A C 1
ATOM 2608 O O . THR A 1 323 ? -36.257 -0.411 23.799 1.00 57.81 323 THR A O 1
ATOM 2611 N N . PRO A 1 324 ? -38.024 -0.338 22.423 1.00 69.56 324 PRO A N 1
ATOM 2612 C CA . PRO A 1 324 ? -38.779 -1.309 23.215 1.00 69.56 324 PRO A CA 1
ATOM 2613 C C . PRO A 1 324 ? -37.967 -2.570 23.566 1.00 69.56 324 PRO A C 1
ATOM 2615 O O . PRO A 1 324 ? -38.172 -3.166 24.617 1.00 69.56 324 PRO A O 1
ATOM 2618 N N . ILE A 1 325 ? -36.998 -2.924 22.712 1.00 65.12 325 ILE A N 1
ATOM 2619 C CA . ILE A 1 325 ? -36.007 -3.982 22.929 1.00 65.12 325 ILE A CA 1
ATOM 2620 C C . ILE A 1 325 ? -35.007 -3.616 24.036 1.00 65.12 325 ILE A C 1
ATOM 2622 O O . ILE A 1 325 ? -34.854 -4.393 24.967 1.00 65.12 325 ILE A O 1
ATOM 2626 N N . VAL A 1 326 ? -34.358 -2.448 23.979 1.00 73.69 326 VAL A N 1
ATOM 2627 C CA . VAL A 1 326 ? -33.412 -1.972 25.012 1.00 73.69 326 VAL A CA 1
ATOM 2628 C C . VAL A 1 326 ? -34.101 -1.825 26.365 1.00 73.69 326 VAL A C 1
ATOM 2630 O O . VAL A 1 326 ? -33.547 -2.273 27.363 1.00 73.69 326 VAL A O 1
ATOM 2633 N N . LYS A 1 327 ? -35.322 -1.276 26.396 1.00 79.44 327 LYS A N 1
ATOM 2634 C CA . LYS A 1 327 ? -36.116 -1.143 27.624 1.00 79.44 327 LYS A CA 1
ATOM 2635 C C . LYS A 1 327 ? -36.424 -2.506 28.230 1.00 79.44 327 LYS A C 1
ATOM 2637 O O . LYS A 1 327 ? -36.168 -2.735 29.403 1.00 79.44 327 LYS A O 1
ATOM 2642 N N . LYS A 1 328 ? -36.880 -3.446 27.399 1.00 82.81 328 LYS A N 1
ATOM 2643 C CA . LYS A 1 328 ? -37.127 -4.828 27.817 1.00 82.81 328 LYS A CA 1
ATOM 2644 C C . LYS A 1 328 ? -35.851 -5.517 28.317 1.00 82.81 328 LYS A C 1
ATOM 2646 O O . LYS A 1 328 ? -35.886 -6.148 29.365 1.00 82.81 328 LYS A O 1
ATOM 2651 N N . MET A 1 329 ? -34.732 -5.384 27.601 1.00 84.31 329 MET A N 1
ATOM 2652 C CA . MET A 1 329 ? -33.443 -5.960 28.009 1.00 84.31 329 MET A CA 1
ATOM 2653 C C . MET A 1 329 ? -32.953 -5.368 29.330 1.00 84.31 329 MET A C 1
ATOM 2655 O O . MET A 1 329 ? -32.436 -6.098 30.170 1.00 84.31 329 MET A O 1
ATOM 2659 N N . LYS A 1 330 ? -33.140 -4.063 29.531 1.00 87.00 330 LYS A N 1
ATOM 2660 C CA . LYS A 1 330 ? -32.809 -3.384 30.780 1.00 87.00 330 LYS A CA 1
ATOM 2661 C C . LYS A 1 330 ? -33.713 -3.829 31.924 1.00 87.00 330 LYS A C 1
ATOM 2663 O O . LYS A 1 330 ? -33.188 -4.185 32.969 1.00 87.00 330 LYS A O 1
ATOM 2668 N N . ASP A 1 331 ? -35.030 -3.883 31.727 1.00 88.06 331 ASP A N 1
ATOM 2669 C CA . ASP A 1 331 ? -35.983 -4.379 32.730 1.00 88.06 331 ASP A CA 1
ATOM 2670 C C . ASP A 1 331 ? -35.636 -5.827 33.140 1.00 88.06 331 ASP A C 1
ATOM 2672 O O . ASP A 1 331 ? -35.653 -6.189 34.320 1.00 88.06 331 ASP A O 1
ATOM 2676 N N . GLU A 1 332 ? -35.246 -6.662 32.172 1.00 88.50 332 GLU A N 1
ATOM 2677 C CA . GLU A 1 332 ? -34.768 -8.025 32.415 1.00 88.50 332 GLU A CA 1
ATOM 2678 C C . GLU A 1 332 ? -33.405 -8.056 33.132 1.00 88.50 332 GLU A C 1
ATOM 2680 O O . GLU A 1 332 ? -33.225 -8.854 34.056 1.00 88.50 332 GLU A O 1
ATOM 2685 N N . ALA A 1 333 ? -32.463 -7.181 32.781 1.00 89.12 333 ALA A N 1
ATOM 2686 C CA . ALA A 1 333 ? -31.176 -7.044 33.468 1.00 89.12 333 ALA A CA 1
ATOM 2687 C C . ALA A 1 333 ? -31.340 -6.545 34.919 1.00 89.12 333 ALA A C 1
ATOM 2689 O O . ALA A 1 333 ? -30.683 -7.044 35.843 1.00 89.12 333 ALA A O 1
ATOM 2690 N N . ASP A 1 334 ? -32.252 -5.599 35.136 1.00 89.94 334 ASP A N 1
ATOM 2691 C CA . ASP A 1 334 ? -32.579 -5.006 36.434 1.00 89.94 334 ASP A CA 1
ATOM 2692 C C . ASP A 1 334 ? -33.362 -5.980 37.327 1.00 89.94 334 ASP A C 1
ATOM 2694 O O . ASP A 1 334 ? -33.270 -5.896 38.552 1.00 89.94 334 ASP A O 1
ATOM 2698 N N . SER A 1 335 ? -34.014 -6.996 36.744 1.00 88.62 335 SER A N 1
ATOM 2699 C CA . SER A 1 335 ? -34.580 -8.131 37.493 1.00 88.62 335 SER A CA 1
ATOM 2700 C C . SER A 1 335 ? -33.523 -9.005 38.195 1.00 88.62 335 SER A C 1
ATOM 2702 O O . SER A 1 335 ? -33.869 -9.883 38.988 1.00 88.62 335 SER A O 1
ATOM 2704 N N . GLY A 1 336 ? -32.229 -8.776 37.929 1.00 83.44 336 GLY A N 1
ATOM 2705 C CA . GLY A 1 336 ? -31.112 -9.448 38.600 1.00 83.44 336 GLY A CA 1
ATOM 2706 C C . GLY A 1 336 ? -30.652 -10.749 37.937 1.00 83.44 336 GLY A C 1
ATOM 2707 O O . GLY A 1 336 ? -29.818 -11.461 38.501 1.00 83.44 336 GLY A O 1
ATOM 2708 N N . LYS A 1 337 ? -31.171 -11.079 36.747 1.00 86.88 337 LYS A N 1
ATOM 2709 C CA . LYS A 1 337 ? -30.720 -12.235 35.960 1.00 86.88 337 LYS A CA 1
ATOM 2710 C C . LYS A 1 337 ? -29.348 -11.955 35.346 1.00 86.88 337 LYS A C 1
ATOM 2712 O O . LYS A 1 337 ? -29.193 -11.016 34.574 1.00 86.88 337 LYS A O 1
ATOM 2717 N N . LEU A 1 338 ? -28.365 -12.798 35.661 1.00 87.88 338 LEU A N 1
ATOM 2718 C CA . LEU A 1 338 ? -26.970 -12.598 35.253 1.00 87.88 338 LEU A CA 1
ATOM 2719 C C . LEU A 1 338 ? -26.779 -12.547 33.728 1.00 87.88 338 LEU A C 1
ATOM 2721 O O . LEU A 1 338 ? -26.042 -11.702 33.237 1.00 87.88 338 LEU A O 1
ATOM 2725 N N . GLU A 1 339 ? -27.437 -13.446 32.997 1.00 88.75 339 GLU A N 1
ATOM 2726 C CA . GLU A 1 339 ? -27.388 -13.506 31.530 1.00 88.75 339 GLU A CA 1
ATOM 2727 C C . GLU A 1 339 ? -27.957 -12.226 30.905 1.00 88.75 339 GLU A C 1
ATOM 2729 O O . GLU A 1 339 ? -27.275 -11.570 30.128 1.00 88.75 339 GLU A O 1
ATOM 2734 N N . ALA A 1 340 ? -29.131 -11.776 31.364 1.00 89.06 340 ALA A N 1
ATOM 2735 C CA . ALA A 1 340 ? -29.730 -10.525 30.902 1.00 89.06 340 ALA A CA 1
ATOM 2736 C C . ALA A 1 340 ? -28.843 -9.301 31.200 1.00 89.06 340 ALA A C 1
ATOM 2738 O O . ALA A 1 340 ? -28.736 -8.397 30.375 1.00 89.06 340 ALA A O 1
ATOM 2739 N N . GLN A 1 341 ? -28.164 -9.275 32.355 1.00 93.12 341 GLN A N 1
ATOM 2740 C CA . GLN A 1 341 ? -27.186 -8.227 32.674 1.00 93.12 341 GLN A CA 1
ATOM 2741 C C . GLN A 1 341 ? -25.990 -8.240 31.725 1.00 93.12 341 GLN A C 1
ATOM 2743 O O . GLN A 1 341 ? -25.547 -7.172 31.304 1.00 93.12 341 GLN A O 1
ATOM 2748 N N . LEU A 1 342 ? -25.470 -9.424 31.396 1.00 91.94 342 LEU A N 1
ATOM 2749 C CA . LEU A 1 342 ? -24.359 -9.576 30.465 1.00 91.94 342 LEU A CA 1
ATOM 2750 C C . LEU A 1 342 ? -24.766 -9.154 29.049 1.00 91.94 342 LEU A C 1
ATOM 2752 O O . LEU A 1 342 ? -24.074 -8.334 28.451 1.00 91.94 342 LEU A O 1
ATOM 2756 N N . ASP A 1 343 ? -25.889 -9.652 28.539 1.00 90.19 343 ASP A N 1
ATOM 2757 C CA . ASP A 1 343 ? -26.375 -9.347 27.191 1.00 90.19 343 ASP A CA 1
ATOM 2758 C C . ASP A 1 343 ? -26.674 -7.861 27.020 1.00 90.19 343 ASP A C 1
ATOM 2760 O O . ASP A 1 343 ? -26.291 -7.251 26.019 1.00 90.19 343 ASP A O 1
ATOM 2764 N N . TYR A 1 344 ? -27.304 -7.251 28.026 1.00 90.38 344 TYR A N 1
ATOM 2765 C CA . TYR A 1 344 ? -27.544 -5.816 28.041 1.00 90.38 344 TYR A CA 1
ATOM 2766 C C . TYR A 1 344 ? -26.230 -5.025 28.066 1.00 90.38 344 TYR A C 1
ATOM 2768 O O . TYR A 1 344 ? -26.050 -4.104 27.269 1.00 90.38 344 TYR A O 1
ATOM 2776 N N . ALA A 1 345 ? -25.269 -5.416 28.908 1.00 92.06 345 ALA A N 1
ATOM 2777 C CA . ALA A 1 345 ? -23.960 -4.769 28.971 1.00 92.06 345 ALA A CA 1
ATOM 2778 C C . ALA A 1 345 ? -23.170 -4.903 27.658 1.00 92.06 345 ALA A C 1
ATOM 2780 O O . ALA A 1 345 ? -22.574 -3.930 27.200 1.00 92.06 345 ALA A O 1
ATOM 2781 N N . ILE A 1 346 ? -23.193 -6.075 27.016 1.00 87.56 346 ILE A N 1
ATOM 2782 C CA . ILE A 1 346 ? -22.569 -6.298 25.704 1.00 87.56 346 ILE A CA 1
ATOM 2783 C C . ILE A 1 346 ? -23.260 -5.448 24.642 1.00 87.56 346 ILE A C 1
ATOM 2785 O O . ILE A 1 346 ? -22.571 -4.831 23.830 1.00 87.56 346 ILE A O 1
ATOM 2789 N N . ALA A 1 347 ? -24.592 -5.377 24.649 1.00 81.81 347 ALA A N 1
ATOM 2790 C CA . ALA A 1 347 ? -25.342 -4.547 23.715 1.00 81.81 347 ALA A CA 1
ATOM 2791 C C . ALA A 1 347 ? -25.007 -3.057 23.880 1.00 81.81 347 ALA A C 1
ATOM 2793 O O . ALA A 1 347 ? -24.847 -2.361 22.876 1.00 81.81 347 ALA A O 1
ATOM 2794 N N . LEU A 1 348 ? -24.832 -2.588 25.122 1.00 82.44 348 LEU A N 1
ATOM 2795 C CA . LEU A 1 348 ? -24.340 -1.243 25.421 1.00 82.44 348 LEU A CA 1
ATOM 2796 C C . LEU A 1 348 ? -22.887 -1.053 24.966 1.00 82.44 348 LEU A C 1
ATOM 2798 O O . LEU A 1 348 ? -22.575 -0.023 24.387 1.00 82.44 348 LEU A O 1
ATOM 2802 N N . TYR A 1 349 ? -21.996 -2.022 25.185 1.00 84.88 349 TYR A N 1
ATOM 2803 C CA . TYR A 1 349 ? -20.585 -1.921 24.790 1.00 84.88 349 TYR A CA 1
ATOM 2804 C C . TYR A 1 349 ? -20.382 -1.955 23.267 1.00 84.88 349 TYR A C 1
ATOM 2806 O O . TYR A 1 349 ? -19.550 -1.219 22.745 1.00 84.88 349 TYR A O 1
ATOM 2814 N N . LYS A 1 350 ? -21.139 -2.796 22.553 1.00 74.19 350 LYS A N 1
ATOM 2815 C CA . LYS A 1 350 ? -21.080 -2.949 21.088 1.00 74.19 350 LYS A CA 1
ATOM 2816 C C . LYS A 1 350 ? -21.933 -1.927 20.336 1.00 74.19 350 LYS A C 1
ATOM 2818 O O . LYS A 1 350 ? -21.839 -1.862 19.116 1.00 74.19 350 LYS A O 1
ATOM 2823 N N . GLY A 1 351 ? -22.807 -1.198 21.030 1.00 75.81 351 GLY A N 1
ATOM 2824 C CA . GLY A 1 351 ? -23.771 -0.305 20.390 1.00 75.81 351 GLY A CA 1
ATOM 2825 C C . GLY A 1 351 ? -24.779 -1.059 19.512 1.00 75.81 351 GLY A C 1
ATOM 2826 O O . GLY A 1 351 ? -25.135 -0.622 18.419 1.00 75.81 351 GLY A O 1
ATOM 2827 N N . THR A 1 352 ? -25.219 -2.246 19.947 1.00 70.00 352 THR A N 1
ATOM 2828 C CA . THR A 1 352 ? -26.059 -3.137 19.122 1.00 70.00 352 THR A CA 1
ATOM 2829 C C . THR A 1 352 ? -27.453 -2.558 18.860 1.00 70.00 352 THR A C 1
ATOM 2831 O O . THR A 1 352 ? -28.002 -2.742 17.776 1.00 70.00 352 THR A O 1
ATOM 2834 N N . TYR A 1 353 ? -28.017 -1.828 19.828 1.00 59.75 353 TYR A N 1
ATOM 2835 C CA . TYR A 1 353 ? -29.375 -1.262 19.757 1.00 59.75 353 TYR A CA 1
ATOM 2836 C C . TYR A 1 353 ? -29.417 0.251 20.031 1.00 59.75 353 TYR A C 1
ATOM 2838 O O . TYR A 1 353 ? -30.464 0.804 20.373 1.00 59.75 353 TYR A O 1
ATOM 2846 N N . GLY A 1 354 ? -28.272 0.916 19.898 1.00 60.28 354 GLY A N 1
ATOM 2847 C CA . GLY A 1 354 ? -28.061 2.320 20.229 1.00 60.28 354 GLY A CA 1
ATOM 2848 C C . GLY A 1 354 ? -26.569 2.656 20.203 1.00 60.28 354 GLY A C 1
ATOM 2849 O O . GLY A 1 354 ? -25.769 1.796 19.850 1.00 60.28 354 GLY A O 1
ATOM 2850 N N . PRO A 1 355 ? -26.172 3.881 20.558 1.00 53.59 355 PRO A N 1
ATOM 2851 C CA . PRO A 1 355 ? -24.761 4.212 20.697 1.00 53.59 355 PRO A CA 1
ATOM 2852 C C . PRO A 1 355 ? -24.033 3.350 21.736 1.00 53.59 355 PRO A C 1
ATOM 2854 O O . PRO A 1 355 ? -24.644 2.829 22.673 1.00 53.59 355 PRO A O 1
ATOM 2857 N N . THR A 1 356 ? -22.709 3.248 21.609 1.00 71.12 356 THR A N 1
ATOM 2858 C CA . THR A 1 356 ? -21.883 2.582 22.616 1.00 71.12 356 THR A CA 1
ATOM 2859 C C . THR A 1 356 ? -21.886 3.354 23.930 1.00 71.12 356 THR A C 1
ATOM 2861 O O . THR A 1 356 ? -21.443 4.498 23.993 1.00 71.12 356 THR A O 1
ATOM 2864 N N . ASN A 1 357 ? -22.291 2.706 25.015 1.00 80.31 357 ASN A N 1
ATOM 2865 C CA . ASN A 1 357 ? -22.256 3.277 26.353 1.00 80.31 357 ASN A CA 1
ATOM 2866 C C . ASN A 1 357 ? -21.281 2.490 27.229 1.00 80.31 357 ASN A C 1
ATOM 2868 O O . ASN A 1 357 ? -21.676 1.589 27.965 1.00 80.31 357 ASN A O 1
ATOM 2872 N N . ILE A 1 358 ? -19.997 2.846 27.154 1.00 79.81 358 ILE A N 1
ATOM 2873 C CA . ILE A 1 358 ? -18.916 2.163 27.884 1.00 79.81 358 ILE A CA 1
ATOM 2874 C C . ILE A 1 358 ? -19.141 2.232 29.401 1.00 79.81 358 ILE A C 1
ATOM 2876 O O . ILE A 1 358 ? -18.985 1.225 30.085 1.00 79.81 358 ILE A O 1
ATOM 2880 N N . ASN A 1 359 ? -19.548 3.391 29.932 1.00 84.88 359 ASN A N 1
ATOM 2881 C CA . ASN A 1 359 ? -19.758 3.571 31.372 1.00 84.88 359 ASN A CA 1
ATOM 2882 C C . ASN A 1 359 ? -20.974 2.780 31.875 1.00 84.88 359 ASN A C 1
ATOM 2884 O O . ASN A 1 359 ? -20.868 2.077 32.876 1.00 84.88 359 ASN A O 1
ATOM 2888 N N . GLY A 1 360 ? -22.096 2.832 31.150 1.00 84.50 360 GLY A N 1
ATOM 2889 C CA . GLY A 1 360 ? -23.288 2.041 31.457 1.00 84.50 360 GLY A CA 1
ATOM 2890 C C . GLY A 1 360 ? -23.022 0.543 31.333 1.00 84.50 360 GLY A C 1
ATOM 2891 O O . GLY A 1 360 ? -23.338 -0.215 32.245 1.00 84.50 360 GLY A O 1
ATOM 2892 N N . ALA A 1 361 ? -22.348 0.108 30.266 1.00 89.69 361 ALA A N 1
ATOM 2893 C CA . ALA A 1 361 ? -21.911 -1.277 30.117 1.00 89.69 361 ALA A CA 1
ATOM 2894 C C . ALA A 1 361 ? -21.036 -1.712 31.301 1.00 89.69 361 ALA A C 1
ATOM 2896 O O . ALA A 1 361 ? -21.250 -2.779 31.871 1.00 89.69 361 ALA A O 1
ATOM 2897 N N . LEU A 1 362 ? -20.100 -0.860 31.730 1.00 92.12 362 LEU A N 1
ATOM 2898 C CA . LEU A 1 362 ? -19.204 -1.139 32.847 1.00 92.12 362 LEU A CA 1
ATOM 2899 C C . LEU A 1 362 ? -19.942 -1.295 34.185 1.00 92.12 362 LEU A C 1
ATOM 2901 O O . LEU A 1 362 ? -19.544 -2.133 34.994 1.00 92.12 362 LEU A O 1
ATOM 2905 N N . GLU A 1 363 ? -21.018 -0.543 34.432 1.00 92.38 363 GLU A N 1
ATOM 2906 C CA . GLU A 1 363 ? -21.859 -0.732 35.623 1.00 92.38 363 GLU A CA 1
ATOM 2907 C C . GLU A 1 363 ? -22.464 -2.137 35.672 1.00 92.38 363 GLU A C 1
ATOM 2909 O O . GLU A 1 363 ? -22.403 -2.804 36.708 1.00 92.38 363 GLU A O 1
ATOM 2914 N N . TYR A 1 364 ? -23.004 -2.616 34.550 1.00 92.06 364 TYR A N 1
ATOM 2915 C CA . TYR A 1 364 ? -23.578 -3.958 34.474 1.00 92.06 364 TYR A CA 1
ATOM 2916 C C . TYR A 1 364 ? -22.498 -5.042 34.447 1.00 92.06 364 TYR A C 1
ATOM 2918 O O . TYR A 1 364 ? -22.640 -6.031 35.162 1.00 92.06 364 TYR A O 1
ATOM 2926 N N . PHE A 1 365 ? -21.365 -4.844 33.766 1.00 94.88 365 PHE A N 1
ATOM 2927 C CA . PHE A 1 365 ? -20.248 -5.788 33.847 1.00 94.88 365 PHE A CA 1
ATOM 2928 C C . PHE A 1 365 ? -19.702 -5.915 35.274 1.00 94.88 365 PHE A C 1
ATOM 2930 O O . PHE A 1 365 ? -19.377 -7.023 35.693 1.00 94.88 365 PHE A O 1
ATOM 2937 N N . LYS A 1 366 ? -19.665 -4.837 36.070 1.00 92.00 366 LYS A N 1
ATOM 2938 C CA . LYS A 1 366 ? -19.306 -4.910 37.501 1.00 92.00 366 LYS A CA 1
ATOM 2939 C C . LYS A 1 366 ? -20.306 -5.749 38.303 1.00 92.00 366 LYS A C 1
ATOM 2941 O O . LYS A 1 366 ? -19.884 -6.531 39.159 1.00 92.00 366 LYS A O 1
ATOM 2946 N N . LYS A 1 367 ? -21.610 -5.635 38.020 1.00 91.44 367 LYS A N 1
ATOM 2947 C CA . LYS A 1 367 ? -22.650 -6.494 38.626 1.00 91.44 367 LYS A CA 1
ATOM 2948 C C . LYS A 1 367 ? -22.437 -7.960 38.238 1.00 91.44 367 LYS A C 1
ATOM 2950 O O . LYS A 1 367 ? -22.425 -8.824 39.110 1.00 91.44 367 LYS A O 1
ATOM 2955 N N . VAL A 1 368 ? -22.150 -8.223 36.962 1.00 91.31 368 VAL A N 1
ATOM 2956 C CA . VAL A 1 368 ? -21.838 -9.568 36.461 1.00 91.31 368 VAL A CA 1
ATOM 2957 C C . VAL A 1 368 ? -20.594 -10.142 37.154 1.00 91.31 368 VAL A C 1
ATOM 2959 O O . VAL A 1 368 ? -20.650 -11.239 37.702 1.00 91.31 368 VAL A O 1
ATOM 2962 N N . CYS A 1 369 ? -19.502 -9.377 37.231 1.00 88.44 369 CYS A N 1
ATOM 2963 C CA . CYS A 1 369 ? -18.224 -9.804 37.816 1.00 88.44 369 CYS A CA 1
ATOM 2964 C C . CYS A 1 369 ? -18.245 -9.994 39.344 1.00 88.44 369 CYS A C 1
ATOM 2966 O O . CYS A 1 369 ? -17.310 -10.585 39.889 1.00 88.44 369 CYS A O 1
ATOM 2968 N N . SER A 1 370 ? -19.244 -9.447 40.045 1.00 86.06 370 SER A N 1
ATOM 2969 C CA . SER A 1 370 ? -19.381 -9.531 41.509 1.00 86.06 370 SER A CA 1
ATOM 2970 C C . SER A 1 370 ? -20.334 -10.637 41.970 1.00 86.06 370 SER A C 1
ATOM 2972 O O . SER A 1 370 ? -20.520 -10.827 43.174 1.00 86.06 370 SER A O 1
ATOM 2974 N N . ASN A 1 371 ? -20.917 -11.399 41.041 1.00 82.38 371 ASN A N 1
ATOM 2975 C CA . ASN A 1 371 ? -21.796 -12.511 41.378 1.00 82.38 371 ASN A CA 1
ATOM 2976 C C . ASN A 1 371 ? -21.012 -13.671 42.025 1.00 82.38 371 ASN A C 1
ATOM 2978 O O . ASN A 1 371 ? -20.015 -14.144 41.488 1.00 82.38 371 ASN A O 1
ATOM 2982 N N . THR A 1 372 ? -21.486 -14.152 43.176 1.00 73.62 372 THR A N 1
ATOM 2983 C CA . THR A 1 372 ? -20.857 -15.227 43.964 1.00 73.62 372 THR A CA 1
ATOM 2984 C C . THR A 1 372 ? -21.507 -16.603 43.775 1.00 73.62 372 THR A C 1
ATOM 2986 O O . THR A 1 372 ? -21.048 -17.584 44.362 1.00 73.62 372 THR A O 1
ATOM 2989 N N . LYS A 1 373 ? -22.576 -16.712 42.971 1.00 75.56 373 LYS A N 1
ATOM 2990 C CA . LYS A 1 373 ? -23.291 -17.975 42.720 1.00 75.56 373 LYS A CA 1
ATOM 2991 C C . LYS A 1 373 ? -22.715 -18.704 41.503 1.00 75.56 373 LYS A C 1
ATOM 2993 O O . LYS A 1 373 ? -23.073 -18.413 40.360 1.00 75.56 373 LYS A O 1
ATOM 2998 N N . TYR A 1 374 ? -21.854 -19.686 41.758 1.00 73.62 374 TYR A N 1
ATOM 2999 C CA . TYR A 1 374 ? -21.168 -20.457 40.719 1.00 73.62 374 TYR A CA 1
ATOM 3000 C C . TYR A 1 374 ? -21.969 -21.682 40.251 1.00 73.62 374 TYR A C 1
ATOM 3002 O O . TYR A 1 374 ? -22.189 -22.638 40.989 1.00 73.62 374 TYR A O 1
ATOM 3010 N N . THR A 1 375 ? -22.358 -21.651 38.982 1.00 77.56 375 THR A N 1
ATOM 3011 C CA . THR A 1 375 ? -22.833 -22.765 38.153 1.00 77.56 375 THR A CA 1
ATOM 3012 C C . THR A 1 375 ? -22.023 -22.739 36.853 1.00 77.56 375 THR A C 1
ATOM 3014 O O . THR A 1 375 ? -21.356 -21.743 36.570 1.00 77.56 375 THR A O 1
ATOM 3017 N N . LYS A 1 376 ? -22.059 -23.801 36.038 1.00 75.00 376 LYS A N 1
ATOM 3018 C CA . LYS A 1 376 ? -21.298 -23.843 34.773 1.00 75.00 376 LYS A CA 1
ATOM 3019 C C . LYS A 1 376 ? -21.645 -22.667 33.843 1.00 75.00 376 LYS A C 1
ATOM 3021 O O . LYS A 1 376 ? -20.757 -22.075 33.241 1.00 75.00 376 LYS A O 1
ATOM 3026 N N . GLU A 1 377 ? -22.925 -22.325 33.770 1.00 74.69 377 GLU A N 1
ATOM 3027 C CA . GLU A 1 377 ? -23.460 -21.240 32.945 1.00 74.69 377 GLU A CA 1
ATOM 3028 C C . GLU A 1 377 ? -23.131 -19.859 33.525 1.00 74.69 377 GLU A C 1
ATOM 3030 O O . GLU A 1 377 ? -22.597 -18.997 32.828 1.00 74.69 377 GLU A O 1
ATOM 3035 N N . THR A 1 378 ? -23.335 -19.661 34.833 1.00 82.44 378 THR A N 1
ATOM 3036 C CA . THR A 1 378 ? -22.996 -18.377 35.467 1.00 82.44 378 THR A CA 1
ATOM 3037 C C . THR A 1 378 ? -21.496 -18.097 35.446 1.00 82.44 378 THR A C 1
ATOM 3039 O O . THR A 1 378 ? -21.103 -16.943 35.303 1.00 82.44 378 THR A O 1
ATOM 3042 N N . PHE A 1 379 ? -20.650 -19.128 35.510 1.00 85.88 379 PHE A N 1
ATOM 3043 C CA . PHE A 1 379 ? -19.199 -18.989 35.390 1.00 85.88 379 PHE A CA 1
ATOM 3044 C C . PHE A 1 379 ? -18.766 -18.493 34.002 1.00 85.88 379 PHE A C 1
ATOM 3046 O O . PHE A 1 379 ? -17.946 -17.582 33.915 1.00 85.88 379 PHE A O 1
ATOM 3053 N N . HIS A 1 380 ? -19.345 -19.036 32.924 1.00 86.19 380 HIS A N 1
ATOM 3054 C CA . HIS A 1 380 ? -19.068 -18.569 31.560 1.00 86.19 380 HIS A CA 1
ATOM 3055 C C . HIS A 1 380 ? -19.438 -17.088 31.384 1.00 86.19 380 HIS A C 1
ATOM 3057 O O . HIS A 1 380 ? -18.641 -16.298 30.875 1.00 86.19 380 HIS A O 1
ATOM 3063 N N . ASN A 1 381 ? -20.605 -16.693 31.895 1.00 89.19 381 ASN A N 1
ATOM 3064 C CA . ASN A 1 381 ? -21.075 -15.311 31.816 1.00 89.19 381 ASN A CA 1
ATOM 3065 C C . ASN A 1 381 ? -20.212 -14.345 32.644 1.00 89.19 381 ASN A C 1
ATOM 3067 O O . ASN A 1 381 ? -19.936 -13.231 32.199 1.00 89.19 381 ASN A O 1
ATOM 3071 N N . ILE A 1 382 ? -19.724 -14.774 33.814 1.00 90.56 382 ILE A N 1
ATOM 3072 C CA . ILE A 1 382 ? -18.749 -14.006 34.607 1.00 90.56 382 ILE A CA 1
ATOM 3073 C C . ILE A 1 382 ? -17.453 -13.804 33.814 1.00 90.56 382 ILE A C 1
ATOM 3075 O O . ILE A 1 382 ? -16.951 -12.684 33.750 1.00 90.56 382 ILE A O 1
ATOM 3079 N N . ALA A 1 383 ? -16.939 -14.853 33.171 1.00 91.19 383 ALA A N 1
ATOM 3080 C CA . ALA A 1 383 ? -15.709 -14.794 32.386 1.00 91.19 383 ALA A CA 1
ATOM 3081 C C . ALA A 1 383 ? -15.815 -13.815 31.201 1.00 91.19 383 ALA A C 1
ATOM 3083 O O . ALA A 1 383 ? -14.915 -12.999 30.979 1.00 91.19 383 ALA A O 1
ATOM 3084 N N . LEU A 1 384 ? -16.937 -13.844 30.472 1.00 92.12 384 LEU A N 1
ATOM 3085 C CA . LEU A 1 384 ? -17.231 -12.869 29.417 1.00 92.12 384 LEU A CA 1
ATOM 3086 C C . LEU A 1 384 ? -17.387 -11.450 29.977 1.00 92.12 384 LEU A C 1
ATOM 3088 O O . LEU A 1 384 ? -16.859 -10.503 29.394 1.00 92.12 384 LEU A O 1
ATOM 3092 N N . GLY A 1 385 ? -18.054 -11.298 31.124 1.00 93.62 385 GLY A N 1
ATOM 3093 C CA . GLY A 1 385 ? -18.186 -10.013 31.808 1.00 93.62 385 GLY A CA 1
ATOM 3094 C C . GLY A 1 385 ? -16.835 -9.404 32.188 1.00 93.62 385 GLY A C 1
ATOM 3095 O O . GLY A 1 385 ? -16.625 -8.211 31.986 1.00 93.62 385 GLY A O 1
ATOM 3096 N N . GLU A 1 386 ? -15.889 -10.214 32.668 1.00 95.31 386 GLU A N 1
ATOM 3097 C CA . GLU A 1 386 ? -14.522 -9.774 32.968 1.00 95.31 386 GLU A CA 1
ATOM 3098 C C . GLU A 1 386 ? -13.760 -9.360 31.707 1.00 95.31 386 GLU A C 1
ATOM 3100 O O . GLU A 1 386 ? -13.072 -8.339 31.720 1.00 95.31 386 GLU A O 1
ATOM 3105 N N . TYR A 1 387 ? -13.894 -10.118 30.614 1.00 95.94 387 TYR A N 1
ATOM 3106 C CA . TYR A 1 387 ? -13.266 -9.783 29.337 1.00 95.94 387 TYR A CA 1
ATOM 3107 C C . TYR A 1 387 ? -13.760 -8.436 28.804 1.00 95.94 387 TYR A C 1
ATOM 3109 O O . TYR A 1 387 ? -12.947 -7.550 28.530 1.00 95.94 387 TYR A O 1
ATOM 3117 N N . TYR A 1 388 ? -15.079 -8.248 28.716 1.00 95.25 388 TYR A N 1
ATOM 3118 C CA . TYR A 1 388 ? -15.657 -7.000 28.223 1.00 95.25 388 TYR A CA 1
ATOM 3119 C C . TYR A 1 388 ? -15.425 -5.823 29.177 1.00 95.25 388 TYR A C 1
ATOM 3121 O O . TYR A 1 388 ? -15.137 -4.723 28.713 1.00 95.25 388 TYR A O 1
ATOM 3129 N N . ALA A 1 389 ? -15.443 -6.036 30.498 1.00 95.19 389 ALA A N 1
ATOM 3130 C CA . ALA A 1 389 ? -14.998 -5.014 31.445 1.00 95.19 389 ALA A CA 1
ATOM 3131 C C . ALA A 1 389 ? -13.531 -4.629 31.202 1.00 95.19 389 ALA A C 1
ATOM 3133 O O . ALA A 1 389 ? -13.194 -3.447 31.220 1.00 95.19 389 ALA A O 1
ATOM 3134 N N . GLY A 1 390 ? -12.663 -5.614 30.945 1.00 94.31 390 GLY A N 1
ATOM 3135 C CA . GLY A 1 390 ? -11.266 -5.396 30.578 1.00 94.31 390 GLY A CA 1
ATOM 3136 C C . GLY A 1 390 ? -11.121 -4.555 29.309 1.00 94.31 390 GLY A C 1
ATOM 3137 O O . GLY A 1 390 ? -10.330 -3.614 29.304 1.00 94.31 390 GLY A O 1
ATOM 3138 N N . LEU A 1 391 ? -11.926 -4.828 28.275 1.00 90.69 391 LEU A N 1
ATOM 3139 C CA . LEU A 1 391 ? -11.986 -4.011 27.057 1.00 90.69 391 LEU A CA 1
ATOM 3140 C C . LEU A 1 391 ? -12.426 -2.573 27.354 1.00 90.69 391 LEU A C 1
ATOM 3142 O O . LEU A 1 391 ? -11.757 -1.642 26.914 1.00 90.69 391 LEU A O 1
ATOM 3146 N N . CYS A 1 392 ? -13.487 -2.381 28.147 1.00 91.00 392 CYS A N 1
ATOM 3147 C CA . CYS A 1 392 ? -13.931 -1.052 28.573 1.00 91.00 392 CYS A CA 1
ATOM 3148 C C . CYS A 1 392 ? -12.804 -0.282 29.274 1.00 91.00 392 CYS A C 1
ATOM 3150 O O . CYS A 1 392 ? -12.531 0.863 28.927 1.00 91.00 392 CYS A O 1
ATOM 3152 N N . TYR A 1 393 ? -12.114 -0.907 30.232 1.00 92.00 393 TYR A N 1
ATOM 3153 C CA . TYR A 1 393 ? -10.999 -0.268 30.931 1.00 92.00 393 TYR A CA 1
ATOM 3154 C C . TYR A 1 393 ? -9.798 -0.002 30.017 1.00 92.00 393 TYR A C 1
ATOM 3156 O O . TYR A 1 393 ? -9.153 1.030 30.166 1.00 92.00 393 TYR A O 1
ATOM 3164 N N . ALA A 1 394 ? -9.506 -0.881 29.055 1.00 83.81 394 ALA A N 1
ATOM 3165 C CA . ALA A 1 394 ? -8.451 -0.650 28.069 1.00 83.81 394 ALA A CA 1
ATOM 3166 C C . ALA A 1 394 ? -8.782 0.524 27.129 1.00 83.81 394 ALA A C 1
ATOM 3168 O O . ALA A 1 394 ? -7.887 1.294 26.786 1.00 83.81 394 ALA A O 1
ATOM 3169 N N . GLU A 1 395 ? -10.051 0.692 26.742 1.00 85.06 395 GLU A N 1
ATOM 3170 C CA . GLU A 1 395 ? -10.533 1.843 25.959 1.00 85.06 395 GLU A CA 1
ATOM 3171 C C . GLU A 1 395 ? -10.522 3.154 26.755 1.00 85.06 395 GLU A C 1
ATOM 3173 O O . GLU A 1 395 ? -10.350 4.223 26.175 1.00 85.06 395 GLU A O 1
ATOM 3178 N N . LEU A 1 396 ? -10.668 3.071 28.079 1.00 85.25 396 LEU A N 1
ATOM 3179 C CA . LEU A 1 396 ? -10.514 4.192 29.011 1.00 85.25 396 LEU A CA 1
ATOM 3180 C C . LEU A 1 396 ? -9.051 4.434 29.429 1.00 85.25 396 LEU A C 1
ATOM 3182 O O . LEU A 1 396 ? -8.800 5.260 30.300 1.00 85.25 396 LEU A O 1
ATOM 3186 N N . GLU A 1 397 ? -8.095 3.713 28.833 1.00 87.69 397 GLU A N 1
ATOM 3187 C CA . GLU A 1 397 ? -6.655 3.777 29.137 1.00 87.69 397 GLU A CA 1
ATOM 3188 C C . GLU A 1 397 ? -6.286 3.412 30.594 1.00 87.69 397 GLU A C 1
ATOM 3190 O O . GLU A 1 397 ? -5.177 3.661 31.069 1.00 87.69 397 GLU A O 1
ATOM 3195 N N . GLU A 1 398 ? -7.171 2.715 31.308 1.00 91.19 398 GLU A N 1
ATOM 3196 C CA . GLU A 1 398 ? -6.933 2.183 32.652 1.00 91.19 398 GLU A CA 1
ATOM 3197 C C . GLU A 1 398 ? -6.267 0.794 32.600 1.00 91.19 398 GLU A C 1
ATOM 3199 O O . GLU A 1 398 ? -6.795 -0.220 33.079 1.00 91.19 398 GLU A O 1
ATOM 3204 N N . PHE A 1 399 ? -5.065 0.728 32.020 1.00 90.38 399 PHE A N 1
ATOM 3205 C CA . PHE A 1 399 ? -4.385 -0.537 31.700 1.00 90.38 399 PHE A CA 1
ATOM 3206 C C . PHE A 1 399 ? -4.093 -1.435 32.910 1.00 90.38 399 PHE A C 1
ATOM 3208 O O . PHE A 1 399 ? -4.075 -2.657 32.774 1.00 90.38 399 PHE A O 1
ATOM 3215 N N . LYS A 1 400 ? -3.924 -0.873 34.113 1.00 91.75 400 LYS A N 1
ATOM 3216 C CA . LYS A 1 400 ? -3.715 -1.659 35.344 1.00 91.75 400 LYS A CA 1
ATOM 3217 C C . LYS A 1 400 ? -4.962 -2.465 35.730 1.00 91.75 400 LYS A C 1
ATOM 3219 O O . LYS A 1 400 ? -4.865 -3.632 36.126 1.00 91.75 400 LYS A O 1
ATOM 3224 N N . THR A 1 401 ? -6.135 -1.851 35.597 1.00 92.19 401 THR A N 1
ATOM 3225 C CA . THR A 1 401 ? -7.423 -2.502 35.860 1.00 92.19 401 THR A CA 1
ATOM 3226 C C . THR A 1 401 ? -7.743 -3.492 34.746 1.00 92.19 401 THR A C 1
ATOM 3228 O O . THR A 1 401 ? -8.087 -4.643 35.029 1.00 92.19 401 THR A O 1
ATOM 3231 N N . ALA A 1 402 ? -7.522 -3.088 33.490 1.00 93.38 402 ALA A N 1
ATOM 3232 C CA . ALA A 1 402 ? -7.686 -3.948 32.322 1.00 93.38 402 ALA A CA 1
ATOM 3233 C C . ALA A 1 402 ? -6.815 -5.211 32.413 1.00 93.38 402 ALA A C 1
ATOM 3235 O O . ALA A 1 402 ? -7.328 -6.315 32.257 1.00 93.38 402 ALA A O 1
ATOM 3236 N N . LEU A 1 403 ? -5.531 -5.079 32.774 1.00 93.94 403 LEU A N 1
ATOM 3237 C CA . LEU A 1 403 ? -4.615 -6.201 33.010 1.00 93.94 403 LEU A CA 1
ATOM 3238 C C . LEU A 1 403 ? -5.189 -7.207 34.013 1.00 93.94 403 LEU A C 1
ATOM 3240 O O . LEU A 1 403 ? -5.154 -8.414 33.779 1.00 93.94 403 LEU A O 1
ATOM 3244 N N . THR A 1 404 ? -5.712 -6.713 35.136 1.00 94.00 404 THR A N 1
ATOM 3245 C CA . THR A 1 404 ? -6.263 -7.566 36.197 1.00 94.00 404 THR A CA 1
ATOM 3246 C C . THR A 1 404 ? -7.476 -8.347 35.696 1.00 94.00 404 THR A C 1
ATOM 3248 O O . THR A 1 404 ? -7.587 -9.548 35.944 1.00 94.00 404 THR A O 1
ATOM 3251 N N . LEU A 1 405 ? -8.366 -7.683 34.958 1.00 95.06 405 LEU A N 1
ATOM 3252 C CA . LEU A 1 405 ? -9.573 -8.293 34.405 1.00 95.06 405 LEU A CA 1
ATOM 3253 C C . LEU A 1 405 ? -9.266 -9.269 33.272 1.00 95.06 405 LEU A C 1
ATOM 3255 O O . LEU A 1 405 ? -9.788 -10.380 33.287 1.00 95.06 405 LEU A O 1
ATOM 3259 N N . PHE A 1 406 ? -8.353 -8.930 32.359 1.00 95.62 406 PHE A N 1
ATOM 3260 C CA . PHE A 1 406 ? -7.904 -9.865 31.332 1.00 95.62 406 PHE A CA 1
ATOM 3261 C C . PHE A 1 406 ? -7.243 -11.095 31.952 1.00 95.62 406 PHE A C 1
ATOM 3263 O O . PHE A 1 406 ? -7.557 -12.206 31.544 1.00 95.62 406 PHE A O 1
ATOM 3270 N N . LYS A 1 407 ? -6.402 -10.950 32.986 1.00 93.25 407 LYS A N 1
ATOM 3271 C CA . LYS A 1 407 ? -5.809 -12.109 33.680 1.00 93.25 407 LYS A CA 1
ATOM 3272 C C . LYS A 1 407 ? -6.865 -13.024 34.302 1.00 93.25 407 LYS A C 1
ATOM 3274 O O . LYS A 1 407 ? -6.732 -14.245 34.198 1.00 93.25 407 LYS A O 1
ATOM 3279 N N . ARG A 1 408 ? -7.924 -12.457 34.886 1.00 93.31 408 ARG A N 1
ATOM 3280 C CA . ARG A 1 408 ? -9.067 -13.228 35.402 1.00 93.31 408 ARG A CA 1
ATOM 3281 C C . ARG A 1 408 ? -9.832 -13.928 34.277 1.00 93.31 408 ARG A C 1
ATOM 3283 O O . ARG A 1 408 ? -9.932 -15.153 34.311 1.00 93.31 408 ARG A O 1
ATOM 3290 N N . ALA A 1 409 ? -10.215 -13.205 33.225 1.00 94.38 409 ALA A N 1
ATOM 3291 C CA . ALA A 1 409 ? -10.917 -13.769 32.072 1.00 94.38 409 ALA A CA 1
ATOM 3292 C C . ALA A 1 409 ? -10.110 -14.893 31.394 1.00 94.38 409 ALA A C 1
ATOM 3294 O O . ALA A 1 409 ? -10.646 -15.951 31.062 1.00 94.38 409 ALA A O 1
ATOM 3295 N N . VAL A 1 410 ? -8.790 -14.721 31.274 1.00 93.62 410 VAL A N 1
ATOM 3296 C CA . VAL A 1 410 ? -7.867 -15.758 30.796 1.00 93.62 410 VAL A CA 1
ATOM 3297 C C . VAL A 1 410 ? -7.863 -16.964 31.732 1.00 93.62 410 VAL A C 1
ATOM 3299 O O . VAL A 1 410 ? -7.905 -18.101 31.258 1.00 93.62 410 VAL A O 1
ATOM 3302 N N . SER A 1 411 ? -7.809 -16.764 33.051 1.00 90.38 411 SER A N 1
ATOM 3303 C CA . SER A 1 411 ? -7.880 -17.868 34.022 1.00 90.38 411 SER A CA 1
ATOM 3304 C C . SER A 1 411 ? -9.211 -18.626 33.956 1.00 90.38 411 SER A C 1
ATOM 3306 O O . SER A 1 411 ? -9.230 -19.834 34.172 1.00 90.38 411 SER A O 1
ATOM 3308 N N . HIS A 1 412 ? -10.283 -17.946 33.545 1.00 89.31 412 HIS A N 1
ATOM 3309 C CA . HIS A 1 412 ? -11.604 -18.524 33.309 1.00 89.31 412 HIS A CA 1
ATOM 3310 C C . HIS A 1 412 ? -11.799 -19.103 31.894 1.00 89.31 412 HIS A C 1
ATOM 3312 O O . HIS A 1 412 ? -12.871 -19.619 31.588 1.00 89.31 412 HIS A O 1
ATOM 3318 N N . GLY A 1 413 ? -10.766 -19.078 31.045 1.00 87.00 413 GLY A N 1
ATOM 3319 C CA . GLY A 1 413 ? -10.762 -19.761 29.748 1.00 87.00 413 GLY A CA 1
ATOM 3320 C C . GLY A 1 413 ? -11.217 -18.923 28.550 1.00 87.00 413 GLY A C 1
ATOM 3321 O O . GLY A 1 413 ? -11.470 -19.494 27.494 1.00 87.00 413 GLY A O 1
ATOM 3322 N N . VAL A 1 414 ? -11.304 -17.592 28.664 1.00 93.00 414 VAL A N 1
ATOM 3323 C CA . VAL A 1 414 ? -11.672 -16.726 27.527 1.00 93.00 414 VAL A CA 1
ATOM 3324 C C . VAL A 1 414 ? -10.482 -16.545 26.578 1.00 93.00 414 VAL A C 1
ATOM 3326 O O . VAL A 1 414 ? -9.507 -15.863 26.906 1.00 93.00 414 VAL A O 1
ATOM 3329 N N . ALA A 1 415 ? -10.577 -17.133 25.384 1.00 91.81 415 ALA A N 1
ATOM 3330 C CA . ALA A 1 415 ? -9.544 -17.079 24.346 1.00 91.81 415 ALA A CA 1
ATOM 3331 C C . ALA A 1 415 ? -9.258 -15.646 23.865 1.00 91.81 415 ALA A C 1
ATOM 3333 O O . ALA A 1 415 ? -8.104 -15.224 23.805 1.00 91.81 415 ALA A O 1
ATOM 3334 N N . ASP A 1 416 ? -10.311 -14.866 23.607 1.00 91.81 416 ASP A N 1
ATOM 3335 C CA . ASP A 1 416 ? -10.198 -13.483 23.125 1.00 91.81 416 ASP A CA 1
ATOM 3336 C C . ASP A 1 416 ? -9.500 -12.566 24.135 1.00 91.81 416 ASP A C 1
ATOM 3338 O O . ASP A 1 416 ? -8.776 -11.646 23.751 1.00 91.81 416 ASP A O 1
ATOM 3342 N N . ALA A 1 417 ? -9.656 -12.844 25.433 1.00 94.88 417 ALA A N 1
ATOM 3343 C CA . ALA A 1 417 ? -8.950 -12.141 26.497 1.00 94.88 417 ALA A CA 1
ATOM 3344 C C . ALA A 1 417 ? -7.451 -12.456 26.472 1.00 94.88 417 ALA A C 1
ATOM 3346 O O . ALA A 1 417 ? -6.639 -11.553 26.666 1.00 94.88 417 ALA A O 1
ATOM 3347 N N . ALA A 1 418 ? -7.077 -13.712 26.200 1.00 95.19 418 ALA A N 1
ATOM 3348 C CA . ALA A 1 418 ? -5.676 -14.113 26.084 1.00 95.19 418 ALA A CA 1
ATOM 3349 C C . ALA A 1 418 ? -5.014 -13.447 24.873 1.00 95.19 418 ALA A C 1
ATOM 3351 O O . ALA A 1 418 ? -3.937 -12.872 25.017 1.00 95.19 418 ALA A O 1
ATOM 3352 N N . PHE A 1 419 ? -5.692 -13.438 23.721 1.00 94.81 419 PHE A N 1
ATOM 3353 C CA . PHE A 1 419 ? -5.210 -12.751 22.522 1.00 94.81 419 PHE A CA 1
ATOM 3354 C C . PHE A 1 419 ? -5.100 -11.235 22.736 1.00 94.81 419 PHE A C 1
ATOM 3356 O O . PHE A 1 419 ? -4.061 -10.644 22.461 1.00 94.81 419 PHE A O 1
ATOM 3363 N N . THR A 1 420 ? -6.139 -10.604 23.291 1.00 94.56 420 THR A N 1
ATOM 3364 C CA . THR A 1 420 ? -6.146 -9.153 23.545 1.00 94.56 420 THR A CA 1
ATOM 3365 C C . THR A 1 420 ? -5.037 -8.755 24.520 1.00 94.56 420 THR A C 1
ATOM 3367 O O . THR A 1 420 ? -4.336 -7.772 24.294 1.00 94.56 420 THR A O 1
ATOM 3370 N N . LEU A 1 421 ? -4.841 -9.526 25.595 1.00 94.31 421 LEU A N 1
ATOM 3371 C CA . LEU A 1 421 ? -3.762 -9.283 26.549 1.00 94.31 421 LEU A CA 1
ATOM 3372 C C . LEU A 1 421 ? -2.383 -9.444 25.897 1.00 94.31 421 LEU A C 1
ATOM 3374 O O . LEU A 1 421 ? -1.502 -8.628 26.160 1.00 94.31 421 LEU A O 1
ATOM 3378 N N . ALA A 1 422 ? -2.207 -10.454 25.041 1.00 91.00 422 ALA A N 1
ATOM 3379 C CA . ALA A 1 422 ? -0.975 -10.650 24.283 1.00 91.00 422 ALA A CA 1
ATOM 3380 C C . ALA A 1 422 ? -0.660 -9.436 23.392 1.00 91.00 422 ALA A C 1
ATOM 3382 O O . ALA A 1 422 ? 0.446 -8.908 23.464 1.00 91.00 422 ALA A O 1
ATOM 3383 N N . GLU A 1 423 ? -1.637 -8.928 22.636 1.00 90.31 423 GLU A N 1
ATOM 3384 C CA . GLU A 1 423 ? -1.454 -7.741 21.785 1.00 90.31 423 GLU A CA 1
ATOM 3385 C C . GLU A 1 423 ? -1.125 -6.484 22.607 1.00 90.31 423 GLU A C 1
ATOM 3387 O O . GLU A 1 423 ? -0.251 -5.712 22.228 1.00 90.31 423 GLU A O 1
ATOM 3392 N N . LEU A 1 424 ? -1.752 -6.287 23.773 1.00 88.81 424 LEU A N 1
ATOM 3393 C CA . LEU A 1 424 ? -1.432 -5.151 24.650 1.00 88.81 424 LEU A CA 1
ATOM 3394 C C . LEU A 1 424 ? -0.017 -5.228 25.243 1.00 88.81 424 LEU A C 1
ATOM 3396 O O . LEU A 1 424 ? 0.606 -4.184 25.451 1.00 88.81 424 LEU A O 1
ATOM 3400 N N . ILE A 1 425 ? 0.477 -6.438 25.525 1.00 86.56 425 ILE A N 1
ATOM 3401 C CA . ILE A 1 425 ? 1.862 -6.667 25.962 1.00 86.56 425 ILE A CA 1
ATOM 3402 C C . ILE A 1 425 ? 2.829 -6.423 24.800 1.00 86.56 425 ILE A C 1
ATOM 3404 O O . ILE A 1 425 ? 3.831 -5.733 24.976 1.00 86.56 425 ILE A O 1
ATOM 3408 N N . PHE A 1 426 ? 2.518 -6.949 23.614 1.00 81.75 426 PHE A N 1
ATOM 3409 C CA . PHE A 1 426 ? 3.322 -6.770 22.405 1.00 81.75 426 PHE A CA 1
ATOM 3410 C C . PHE A 1 426 ? 3.441 -5.289 22.003 1.00 81.75 426 PHE A C 1
ATOM 3412 O O . PHE A 1 426 ? 4.535 -4.827 21.694 1.00 81.75 426 PHE A O 1
ATOM 3419 N N . ASP A 1 427 ? 2.346 -4.529 22.099 1.00 79.69 427 ASP A N 1
ATOM 3420 C CA . ASP A 1 427 ? 2.290 -3.082 21.837 1.00 79.69 427 ASP A CA 1
ATOM 3421 C C . ASP A 1 427 ? 2.978 -2.226 22.926 1.00 79.69 427 ASP A C 1
ATOM 3423 O O . ASP A 1 427 ? 3.021 -0.999 22.808 1.00 79.69 427 ASP A O 1
ATOM 3427 N N . GLY A 1 428 ? 3.451 -2.824 24.026 1.00 85.94 428 GLY A N 1
ATOM 3428 C CA . GLY A 1 428 ? 4.078 -2.108 25.144 1.00 85.94 428 GLY A CA 1
ATOM 3429 C C . GLY A 1 428 ? 3.116 -1.276 26.006 1.00 85.94 428 GLY A C 1
ATOM 3430 O O . GLY A 1 428 ? 3.562 -0.458 26.809 1.00 85.94 428 GLY A O 1
ATOM 3431 N N . LYS A 1 429 ? 1.796 -1.467 25.871 1.00 82.94 429 LYS A N 1
ATOM 3432 C CA . LYS A 1 429 ? 0.775 -0.772 26.687 1.00 82.94 429 LYS A CA 1
ATOM 3433 C C . LYS A 1 429 ? 0.612 -1.380 28.074 1.00 82.94 429 LYS A C 1
ATOM 3435 O O . LYS A 1 429 ? 0.193 -0.706 29.013 1.00 82.94 429 LYS A O 1
ATOM 3440 N N . ILE A 1 430 ? 0.903 -2.671 28.184 1.00 87.25 430 ILE A N 1
ATOM 3441 C CA . ILE A 1 430 ? 0.933 -3.430 29.428 1.00 87.25 430 ILE A CA 1
ATOM 3442 C C . ILE A 1 430 ? 2.320 -4.049 29.549 1.00 87.25 430 ILE A C 1
ATOM 3444 O O . ILE A 1 430 ? 2.795 -4.704 28.628 1.00 87.25 430 ILE A O 1
ATOM 3448 N N . GLU A 1 431 ? 2.956 -3.884 30.704 1.00 81.62 431 GLU A N 1
ATOM 3449 C CA . GLU A 1 431 ? 4.241 -4.523 30.975 1.00 81.62 431 GLU A CA 1
ATOM 3450 C C . GLU A 1 431 ? 4.056 -6.045 31.122 1.00 81.62 431 GLU A C 1
ATOM 3452 O O . GLU A 1 431 ? 3.338 -6.525 32.008 1.00 81.62 431 GLU A O 1
ATOM 3457 N N . GLY A 1 432 ? 4.674 -6.809 30.219 1.00 74.81 432 GLY A N 1
ATOM 3458 C CA . GLY A 1 432 ? 4.754 -8.267 30.308 1.00 74.81 432 GLY A CA 1
ATOM 3459 C C . GLY A 1 432 ? 5.843 -8.703 31.286 1.00 74.81 432 GLY A C 1
ATOM 3460 O O . GLY A 1 432 ? 6.872 -8.042 31.408 1.00 74.81 432 GLY A O 1
ATOM 3461 N N . LYS A 1 433 ? 5.655 -9.833 31.977 1.00 75.31 433 LYS A N 1
ATOM 3462 C CA . LYS A 1 433 ? 6.674 -10.363 32.900 1.00 75.31 433 LYS A CA 1
ATOM 3463 C C . LYS A 1 433 ? 7.866 -10.963 32.165 1.00 75.31 433 LYS A C 1
ATOM 3465 O O . LYS A 1 433 ? 8.984 -10.890 32.667 1.00 75.31 433 LYS A O 1
ATOM 3470 N N . SER A 1 434 ? 7.618 -11.610 31.027 1.00 82.12 434 SER A N 1
ATOM 3471 C CA . SER A 1 434 ? 8.659 -12.185 30.179 1.00 82.12 434 SER A CA 1
ATOM 3472 C C . SER A 1 434 ? 8.141 -12.472 28.760 1.00 82.12 434 SER A C 1
ATOM 3474 O O . SER A 1 434 ? 6.923 -12.554 28.557 1.00 82.12 434 SER A O 1
ATOM 3476 N N . PRO A 1 435 ? 9.036 -12.667 27.774 1.00 81.75 435 PRO A N 1
ATOM 3477 C CA . PRO A 1 435 ? 8.664 -13.117 26.430 1.00 81.75 435 PRO A CA 1
ATOM 3478 C C . PRO A 1 435 ? 7.876 -14.439 26.419 1.00 81.75 435 PRO A C 1
ATOM 3480 O O . PRO A 1 435 ? 7.009 -14.644 25.571 1.00 81.75 435 PRO A O 1
ATOM 3483 N N . GLU A 1 436 ? 8.128 -15.329 27.381 1.00 85.06 436 GLU A N 1
ATOM 3484 C CA . GLU A 1 436 ? 7.420 -16.606 27.517 1.00 85.06 436 GLU A CA 1
ATOM 3485 C C . GLU A 1 436 ? 5.951 -16.422 27.929 1.00 85.06 436 GLU A C 1
ATOM 3487 O O . GLU A 1 436 ? 5.099 -17.166 27.444 1.00 85.06 436 GLU A O 1
ATOM 3492 N N . GLU A 1 437 ? 5.626 -15.422 28.764 1.00 86.88 437 GLU A N 1
ATOM 3493 C CA . GLU A 1 437 ? 4.228 -15.100 29.114 1.00 86.88 437 GLU A CA 1
ATOM 3494 C C . GLU A 1 437 ? 3.437 -14.716 27.856 1.00 86.88 437 GLU A C 1
ATOM 3496 O O . GLU A 1 437 ? 2.317 -15.188 27.658 1.00 86.88 437 GLU A O 1
ATOM 3501 N N . LEU A 1 438 ? 4.040 -13.916 26.972 1.00 88.38 438 LEU A N 1
ATOM 3502 C CA . LEU A 1 438 ? 3.420 -13.480 25.722 1.00 88.38 438 LEU A CA 1
ATOM 3503 C C . LEU A 1 438 ? 3.127 -14.662 24.783 1.00 88.38 438 LEU A C 1
ATOM 3505 O O . LEU A 1 438 ? 2.016 -14.795 24.268 1.00 88.38 438 LEU A O 1
ATOM 3509 N N . ILE A 1 439 ? 4.102 -15.555 24.603 1.00 89.06 439 ILE A N 1
ATOM 3510 C CA . ILE A 1 439 ? 3.948 -16.760 23.775 1.00 89.06 439 ILE A CA 1
ATOM 3511 C C . ILE A 1 439 ? 2.865 -17.675 24.347 1.00 89.06 439 ILE A C 1
ATOM 3513 O O . ILE A 1 439 ? 2.021 -18.161 23.596 1.00 89.06 439 ILE A O 1
ATOM 3517 N N . MET A 1 440 ? 2.848 -17.875 25.667 1.00 91.50 440 MET A N 1
ATOM 3518 C CA . MET A 1 440 ? 1.817 -18.673 26.332 1.00 91.50 440 MET A CA 1
ATOM 3519 C C . MET A 1 440 ? 0.410 -18.106 26.121 1.00 91.50 440 MET A C 1
ATOM 3521 O O . MET A 1 440 ? -0.536 -18.876 25.966 1.00 91.50 440 MET A O 1
ATOM 3525 N N . LEU A 1 441 ? 0.250 -16.780 26.119 1.00 94.31 441 LEU A N 1
ATOM 3526 C CA . LEU A 1 441 ? -1.045 -16.140 25.882 1.00 94.31 441 LEU A CA 1
ATOM 3527 C C . LEU A 1 441 ? -1.528 -16.343 24.442 1.00 94.31 441 LEU A C 1
ATOM 3529 O O . LEU A 1 441 ? -2.677 -16.746 24.248 1.00 94.31 441 LEU A O 1
ATOM 3533 N N . TYR A 1 442 ? -0.656 -16.144 23.446 1.00 94.06 442 TYR A N 1
ATOM 3534 C CA . TYR A 1 442 ? -0.992 -16.450 22.052 1.00 94.06 442 TYR A CA 1
ATOM 3535 C C . TYR A 1 442 ? -1.322 -17.928 21.858 1.00 94.06 442 TYR A C 1
ATOM 3537 O O . TYR A 1 442 ? -2.340 -18.241 21.243 1.00 94.06 442 TYR A O 1
ATOM 3545 N N . GLN A 1 443 ? -0.516 -18.830 22.427 1.00 95.00 443 GLN A N 1
ATOM 3546 C CA . GLN A 1 443 ? -0.757 -20.267 22.338 1.00 95.00 443 GLN A CA 1
ATOM 3547 C C . GLN A 1 443 ? -2.106 -20.640 22.948 1.00 95.00 443 GLN A C 1
ATOM 3549 O O . GLN A 1 443 ? -2.898 -21.327 22.317 1.00 95.00 443 GLN A O 1
ATOM 3554 N N . LYS A 1 444 ? -2.407 -20.137 24.149 1.00 95.19 444 LYS A N 1
ATOM 3555 C CA . LYS A 1 444 ? -3.664 -20.425 24.842 1.00 95.19 444 LYS A CA 1
ATOM 3556 C C . LYS A 1 444 ? -4.886 -19.948 24.055 1.00 95.19 444 LYS A C 1
ATOM 3558 O O . LYS A 1 444 ? -5.896 -20.645 24.027 1.00 95.19 444 LYS A O 1
ATOM 3563 N N . ALA A 1 445 ? -4.803 -18.779 23.421 1.00 95.75 445 ALA A N 1
ATOM 3564 C CA . ALA A 1 445 ? -5.861 -18.297 22.538 1.00 95.75 445 ALA A CA 1
ATOM 3565 C C . ALA A 1 445 ? -5.982 -19.162 21.271 1.00 95.75 445 ALA A C 1
ATOM 3567 O O . ALA A 1 445 ? -7.089 -19.521 20.877 1.00 95.75 445 ALA A O 1
ATOM 3568 N N . ALA A 1 446 ? -4.854 -19.541 20.666 1.00 94.75 446 ALA A N 1
ATOM 3569 C CA . ALA A 1 446 ? -4.811 -20.380 19.472 1.00 94.75 446 ALA A CA 1
ATOM 3570 C C . ALA A 1 446 ? -5.326 -21.810 19.728 1.00 94.75 446 ALA A C 1
ATOM 3572 O O . ALA A 1 446 ? -5.991 -22.404 18.877 1.00 94.75 446 ALA A O 1
ATOM 3573 N N . ASP A 1 447 ? -5.050 -22.373 20.904 1.00 95.12 447 ASP A N 1
ATOM 3574 C CA . ASP A 1 447 ? -5.555 -23.677 21.347 1.00 95.12 447 ASP A CA 1
ATOM 3575 C C . ASP A 1 447 ? -7.075 -23.687 21.475 1.00 95.12 447 ASP A C 1
ATOM 3577 O O . ASP A 1 447 ? -7.701 -24.698 21.170 1.00 95.12 447 ASP A O 1
ATOM 3581 N N . ALA A 1 448 ? -7.656 -22.544 21.837 1.00 93.31 448 ALA A N 1
ATOM 3582 C CA . ALA A 1 448 ? -9.092 -22.317 21.934 1.00 93.31 448 ALA A CA 1
ATOM 3583 C C . ALA A 1 448 ? -9.715 -21.766 20.631 1.00 93.31 448 ALA A C 1
ATOM 3585 O O . ALA A 1 448 ? -10.721 -21.063 20.674 1.00 93.31 448 ALA A O 1
ATOM 3586 N N . ASP A 1 449 ? -9.107 -22.077 19.485 1.00 93.06 449 ASP A N 1
ATOM 3587 C CA . ASP A 1 449 ? -9.612 -21.806 18.130 1.00 93.06 449 ASP A CA 1
ATOM 3588 C C . ASP A 1 449 ? -9.771 -20.319 17.758 1.00 93.06 449 ASP A C 1
ATOM 3590 O O . ASP A 1 449 ? -10.437 -19.982 16.779 1.00 93.06 449 ASP A O 1
ATOM 3594 N N . ASN A 1 450 ? -9.114 -19.399 18.476 1.00 91.69 450 ASN A N 1
ATOM 3595 C CA . ASN A 1 450 ? -9.075 -17.997 18.059 1.00 91.69 450 ASN A CA 1
ATOM 3596 C C . ASN A 1 450 ? -8.201 -17.844 16.798 1.00 91.69 450 ASN A C 1
ATOM 3598 O O . ASN A 1 450 ? -6.974 -17.892 16.876 1.00 91.69 450 ASN A O 1
ATOM 3602 N N . ILE A 1 451 ? -8.831 -17.616 15.641 1.00 87.69 451 ILE A N 1
ATOM 3603 C CA . ILE A 1 451 ? -8.174 -17.552 14.320 1.00 87.69 451 ILE A CA 1
ATOM 3604 C C . ILE A 1 451 ? -7.018 -16.538 14.280 1.00 87.69 451 ILE A C 1
ATOM 3606 O O . ILE A 1 451 ? -5.924 -16.861 13.812 1.00 87.69 451 ILE A O 1
ATOM 3610 N N . LYS A 1 452 ? -7.221 -15.333 14.831 1.00 87.44 452 LYS A N 1
ATOM 3611 C CA . LYS A 1 452 ? -6.188 -14.280 14.863 1.00 87.44 452 LYS A CA 1
ATOM 3612 C C . LYS A 1 452 ? -4.962 -14.729 15.661 1.00 87.44 452 LYS A C 1
ATOM 3614 O O . LYS A 1 452 ? -3.827 -14.502 15.241 1.00 87.44 452 LYS A O 1
ATOM 3619 N N . ALA A 1 453 ? -5.188 -15.404 16.786 1.00 91.62 453 ALA A N 1
ATOM 3620 C CA . ALA A 1 453 ? -4.129 -15.980 17.598 1.00 91.62 453 ALA A CA 1
ATOM 3621 C C . ALA A 1 453 ? -3.444 -17.161 16.906 1.00 91.62 453 ALA A C 1
ATOM 3623 O O . ALA A 1 453 ? -2.224 -17.243 16.982 1.00 91.62 453 ALA A O 1
ATOM 3624 N N . ILE A 1 454 ? -4.181 -18.039 16.212 1.00 90.75 454 ILE A N 1
ATOM 3625 C CA . ILE A 1 454 ? -3.600 -19.158 15.449 1.00 90.75 454 ILE A CA 1
ATOM 3626 C C . ILE A 1 454 ? -2.613 -18.621 14.411 1.00 90.75 454 ILE A C 1
ATOM 3628 O O . ILE A 1 454 ? -1.472 -19.077 14.391 1.00 90.75 454 ILE A O 1
ATOM 3632 N N . ASN A 1 455 ? -3.012 -17.635 13.601 1.00 85.38 455 ASN A N 1
ATOM 3633 C CA . ASN A 1 455 ? -2.138 -17.035 12.590 1.00 85.38 455 ASN A CA 1
ATOM 3634 C C . ASN A 1 455 ? -0.880 -16.422 13.239 1.00 85.38 455 ASN A C 1
ATOM 3636 O O . ASN A 1 455 ? 0.251 -16.821 12.942 1.00 85.38 455 ASN A O 1
ATOM 3640 N N . LYS A 1 456 ? -1.069 -15.536 14.226 1.00 87.31 456 LYS A N 1
ATOM 3641 C CA . LYS A 1 456 ? 0.035 -14.866 14.930 1.00 87.31 456 LYS A CA 1
ATOM 3642 C C . LYS A 1 456 ? 0.984 -15.864 15.609 1.00 87.31 456 LYS A C 1
ATOM 3644 O O . LYS A 1 456 ? 2.203 -15.749 15.481 1.00 87.31 456 LYS A O 1
ATOM 3649 N N . PHE A 1 457 ? 0.435 -16.857 16.307 1.00 91.06 457 PHE A N 1
ATOM 3650 C CA . PHE A 1 457 ? 1.199 -17.882 17.012 1.00 91.06 457 PHE A CA 1
ATOM 3651 C C . PHE A 1 457 ? 1.956 -18.794 16.048 1.00 91.06 457 PHE A C 1
ATOM 3653 O O . PHE A 1 457 ? 3.130 -19.079 16.294 1.00 91.06 457 PHE A O 1
ATOM 3660 N N . ALA A 1 458 ? 1.324 -19.218 14.948 1.00 87.94 458 ALA A N 1
ATOM 3661 C CA . ALA A 1 458 ? 1.964 -20.028 13.917 1.00 87.94 458 ALA A CA 1
ATOM 3662 C C . ALA A 1 458 ? 3.197 -19.309 13.361 1.00 87.94 458 ALA A C 1
ATOM 3664 O O . ALA A 1 458 ? 4.282 -19.886 13.362 1.00 87.94 458 ALA A O 1
ATOM 3665 N N . LEU A 1 459 ? 3.070 -18.031 12.988 1.00 84.31 459 LEU A N 1
ATOM 3666 C CA . LEU A 1 459 ? 4.178 -17.236 12.449 1.00 84.31 459 LEU A CA 1
ATOM 3667 C C . LEU A 1 459 ? 5.306 -17.023 13.472 1.00 84.31 459 LEU A C 1
ATOM 3669 O O . LEU A 1 459 ? 6.467 -17.301 13.166 1.00 84.31 459 LEU A O 1
ATOM 3673 N N . ILE A 1 460 ? 4.983 -16.592 14.699 1.00 84.62 460 ILE A N 1
ATOM 3674 C CA . ILE A 1 460 ? 5.986 -16.371 15.762 1.00 84.62 460 ILE A CA 1
ATOM 3675 C C . ILE A 1 460 ? 6.740 -17.665 16.074 1.00 84.62 460 ILE A C 1
ATOM 3677 O O . ILE A 1 460 ? 7.965 -17.657 16.215 1.00 84.62 460 ILE A O 1
ATOM 3681 N N . THR A 1 461 ? 6.017 -18.780 16.171 1.00 86.31 461 THR A N 1
ATOM 3682 C CA . THR A 1 461 ? 6.588 -20.093 16.484 1.00 86.31 461 THR A CA 1
ATOM 3683 C C . THR A 1 461 ? 7.422 -20.624 15.323 1.00 86.31 461 THR A C 1
ATOM 3685 O O . THR A 1 461 ? 8.469 -21.232 15.545 1.00 86.31 461 THR A O 1
ATOM 3688 N N . TYR A 1 462 ? 6.994 -20.379 14.085 1.00 83.12 462 TYR A N 1
ATOM 3689 C CA . TYR A 1 462 ? 7.695 -20.833 12.891 1.00 83.12 462 TYR A CA 1
ATOM 3690 C C . TYR A 1 462 ? 9.039 -20.118 12.713 1.00 83.12 462 TYR A C 1
ATOM 3692 O O . TYR A 1 462 ? 10.058 -20.781 12.525 1.00 83.12 462 TYR A O 1
ATOM 3700 N N . TYR A 1 463 ? 9.060 -18.785 12.825 1.00 77.50 463 TYR A N 1
ATOM 3701 C CA . TYR A 1 463 ? 10.274 -17.980 12.632 1.00 77.50 463 TYR A CA 1
ATOM 3702 C C . TYR A 1 463 ? 11.122 -17.832 13.896 1.00 77.50 463 TYR A C 1
ATOM 3704 O O . TYR A 1 463 ? 12.303 -17.491 13.817 1.00 77.50 463 TYR A O 1
ATOM 3712 N N . GLY A 1 464 ? 10.544 -18.104 15.066 1.00 75.75 464 GLY A N 1
ATOM 3713 C CA . GLY A 1 464 ? 11.212 -17.892 16.341 1.00 75.75 464 GLY A CA 1
ATOM 3714 C C . GLY A 1 464 ? 11.506 -16.417 16.615 1.00 75.75 464 GLY A C 1
ATOM 3715 O O . GLY A 1 464 ? 12.601 -16.065 17.052 1.00 75.75 464 GLY A O 1
ATOM 3716 N N . THR A 1 465 ? 10.545 -15.541 16.316 1.00 73.88 465 THR A N 1
ATOM 3717 C CA . THR A 1 465 ? 10.692 -14.088 16.502 1.00 73.88 465 THR A CA 1
ATOM 3718 C C . THR A 1 465 ? 10.835 -13.718 17.981 1.00 73.88 465 THR A C 1
ATOM 3720 O O . THR A 1 465 ? 11.554 -12.785 18.321 1.00 73.88 465 THR A O 1
ATOM 3723 N N . ILE A 1 466 ? 10.165 -14.469 18.865 1.00 74.88 466 ILE A N 1
ATOM 3724 C CA . ILE A 1 466 ? 10.141 -14.237 20.320 1.00 74.88 466 ILE A CA 1
ATOM 3725 C C . ILE A 1 466 ? 10.835 -15.382 21.083 1.00 74.88 466 ILE A C 1
ATOM 3727 O O . ILE A 1 466 ? 11.508 -15.145 22.082 1.00 74.88 466 ILE A O 1
ATOM 3731 N N . SER A 1 467 ? 10.727 -16.623 20.597 1.00 78.00 467 SER A N 1
ATOM 3732 C CA . SER A 1 467 ? 11.395 -17.813 21.151 1.00 78.00 467 SER A CA 1
ATOM 3733 C C . SER A 1 467 ? 12.252 -18.521 20.112 1.00 78.00 467 SER A C 1
ATOM 3735 O O . SER A 1 467 ? 12.317 -18.124 18.960 1.00 78.00 467 SER A O 1
ATOM 3737 N N . ARG A 1 468 ? 12.884 -19.641 20.476 1.00 76.81 468 ARG A N 1
ATOM 3738 C CA . ARG A 1 468 ? 13.485 -20.516 19.460 1.00 76.81 468 ARG A CA 1
ATOM 3739 C C . ARG A 1 468 ? 12.404 -21.024 18.484 1.00 76.81 468 ARG A C 1
ATOM 3741 O O . ARG A 1 468 ? 11.311 -21.352 18.952 1.00 76.81 468 ARG A O 1
ATOM 3748 N N . PRO A 1 469 ? 12.707 -21.118 17.175 1.00 81.25 469 PRO A N 1
ATOM 3749 C CA . PRO A 1 469 ? 11.790 -21.683 16.190 1.00 81.25 469 PRO A CA 1
ATOM 3750 C C . PRO A 1 469 ? 11.346 -23.103 16.559 1.00 81.25 469 PRO A C 1
ATOM 3752 O O . PRO A 1 469 ? 12.169 -23.930 16.959 1.00 81.25 469 PRO A O 1
ATOM 3755 N N . ASN A 1 470 ? 10.066 -23.404 16.361 1.00 84.38 470 ASN A N 1
ATOM 3756 C CA . ASN A 1 470 ? 9.507 -24.750 16.442 1.00 84.38 470 ASN A CA 1
ATOM 3757 C C . ASN A 1 470 ? 8.575 -24.999 15.249 1.00 84.38 470 ASN A C 1
ATOM 3759 O O . ASN A 1 470 ? 7.350 -24.913 15.345 1.00 84.38 470 ASN A O 1
ATOM 3763 N N . LYS A 1 471 ? 9.177 -25.329 14.103 1.00 82.75 471 LYS A N 1
ATOM 3764 C CA . LYS A 1 471 ? 8.452 -25.545 12.846 1.00 82.75 471 LYS A CA 1
ATOM 3765 C C . LYS A 1 471 ? 7.364 -26.613 12.957 1.00 82.75 471 LYS A C 1
ATOM 3767 O O . LYS A 1 471 ? 6.257 -26.384 12.493 1.00 82.75 471 LYS A O 1
ATOM 3772 N N . GLN A 1 472 ? 7.640 -27.744 13.612 1.00 88.19 472 GLN A N 1
ATOM 3773 C CA . GLN A 1 472 ? 6.653 -28.823 13.756 1.00 88.19 472 GLN A CA 1
ATOM 3774 C C . GLN A 1 472 ? 5.398 -28.359 14.497 1.00 88.19 472 GLN A C 1
ATOM 3776 O O . GLN A 1 472 ? 4.290 -28.723 14.112 1.00 88.19 472 GLN A O 1
ATOM 3781 N N . LEU A 1 473 ? 5.562 -27.555 15.551 1.00 91.31 473 LEU A N 1
ATOM 3782 C CA . LEU A 1 473 ? 4.424 -26.981 16.257 1.00 91.31 473 LEU A CA 1
ATOM 3783 C C . LEU A 1 473 ? 3.688 -25.976 15.370 1.00 91.31 473 LEU A C 1
ATOM 3785 O O . LEU A 1 473 ? 2.475 -26.072 15.241 1.00 91.31 473 LEU A O 1
ATOM 3789 N N . ALA A 1 474 ? 4.407 -25.067 14.714 1.00 90.06 474 ALA A N 1
ATOM 3790 C CA . ALA A 1 474 ? 3.796 -24.065 13.847 1.00 90.06 474 ALA A CA 1
ATOM 3791 C C . ALA A 1 474 ? 2.994 -24.670 12.684 1.00 90.06 474 ALA A C 1
ATOM 3793 O O . ALA A 1 474 ? 1.896 -24.202 12.402 1.00 90.06 474 ALA A O 1
ATOM 3794 N N . LEU A 1 475 ? 3.490 -25.743 12.055 1.00 91.38 475 LEU A N 1
ATOM 3795 C CA . LEU A 1 475 ? 2.782 -26.459 10.986 1.00 91.38 475 LEU A CA 1
ATOM 3796 C C . LEU A 1 475 ? 1.424 -26.993 11.445 1.00 91.38 475 LEU A C 1
ATOM 3798 O O . LEU A 1 475 ? 0.460 -26.904 10.690 1.00 91.38 475 LEU A O 1
ATOM 3802 N N . LYS A 1 476 ? 1.315 -27.458 12.698 1.00 94.94 476 LYS A N 1
ATOM 3803 C CA . LYS A 1 476 ? 0.022 -27.864 13.267 1.00 94.94 476 LYS A CA 1
ATOM 3804 C C . LYS A 1 476 ? -0.966 -26.700 13.308 1.00 94.94 476 LYS A C 1
ATOM 3806 O O . LYS A 1 476 ? -2.138 -26.914 13.035 1.00 94.94 476 LYS A O 1
ATOM 3811 N N . TYR A 1 477 ? -0.514 -25.482 13.617 1.00 94.00 477 TYR A N 1
ATOM 3812 C CA . TYR A 1 477 ? -1.391 -24.306 13.637 1.00 94.00 477 TYR A CA 1
ATOM 3813 C C . TYR A 1 477 ? -1.669 -23.741 12.244 1.00 94.00 477 TYR A C 1
ATOM 3815 O O . TYR A 1 477 ? -2.779 -23.269 12.023 1.00 94.00 477 TYR A O 1
ATOM 3823 N N . PHE A 1 478 ? -0.734 -23.835 11.291 1.00 89.44 478 PHE A N 1
ATOM 3824 C CA . PHE A 1 478 ? -1.030 -23.529 9.886 1.00 89.44 478 PHE A CA 1
ATOM 3825 C C . PHE A 1 478 ? -2.159 -24.417 9.361 1.00 89.44 478 PHE A C 1
ATOM 3827 O O . PHE A 1 478 ? -3.158 -23.901 8.864 1.00 89.44 478 PHE A O 1
ATOM 3834 N N . GLN A 1 479 ? -2.040 -25.733 9.558 1.00 94.31 479 GLN A N 1
ATOM 3835 C CA . GLN A 1 479 ? -3.085 -26.679 9.181 1.00 94.31 479 GLN A CA 1
ATOM 3836 C C . GLN A 1 479 ? -4.389 -26.407 9.940 1.00 94.31 479 GLN A C 1
ATOM 3838 O O . GLN A 1 479 ? -5.436 -26.282 9.321 1.00 94.31 479 GLN A O 1
ATOM 3843 N N . LYS A 1 480 ? -4.324 -26.210 11.263 1.00 95.50 480 LYS A N 1
ATOM 3844 C CA . LYS A 1 480 ? -5.499 -25.895 12.090 1.00 95.50 480 LYS A CA 1
ATOM 3845 C C . LYS A 1 480 ? -6.250 -24.652 11.602 1.00 95.50 480 LYS A C 1
ATOM 3847 O O . LYS A 1 480 ? -7.471 -24.674 11.529 1.00 95.50 480 LYS A O 1
ATOM 3852 N N . GLY A 1 481 ? -5.538 -23.571 11.275 1.00 93.50 481 GLY A N 1
ATOM 3853 C CA . GLY A 1 481 ? -6.152 -22.350 10.744 1.00 93.50 481 GLY A CA 1
ATOM 3854 C C . GLY A 1 481 ? -6.827 -22.580 9.391 1.00 93.50 481 GLY A C 1
ATOM 3855 O O . GLY A 1 481 ? -7.948 -22.122 9.184 1.00 93.50 481 GLY A O 1
ATOM 3856 N N . SER A 1 482 ? -6.181 -23.352 8.512 1.00 94.31 482 SER A N 1
ATOM 3857 C CA . SER A 1 482 ? -6.756 -23.775 7.230 1.00 94.31 482 SER A CA 1
ATOM 3858 C C . SER A 1 482 ? -8.023 -24.620 7.424 1.00 94.31 482 SER A C 1
ATOM 3860 O O . SER A 1 482 ? -9.043 -24.353 6.792 1.00 94.31 482 SER A O 1
ATOM 3862 N N . ASP A 1 483 ? -7.993 -25.605 8.325 1.00 93.88 483 ASP A N 1
ATOM 3863 C CA . ASP A 1 483 ? -9.127 -26.493 8.615 1.00 93.88 483 ASP A CA 1
ATOM 3864 C C . ASP A 1 483 ? -10.327 -25.735 9.214 1.00 93.88 483 ASP A C 1
ATOM 3866 O O . ASP A 1 483 ? -11.477 -26.118 8.996 1.00 93.88 483 ASP A O 1
ATOM 3870 N N . LEU A 1 484 ? -10.072 -24.634 9.932 1.00 92.19 484 LEU A N 1
ATOM 3871 C CA . LEU A 1 484 ? -11.101 -23.749 10.490 1.00 92.19 484 LEU A CA 1
ATOM 3872 C C . LEU A 1 484 ? -11.732 -22.792 9.467 1.00 92.19 484 LEU A C 1
ATOM 3874 O O . LEU A 1 484 ? -12.674 -22.082 9.821 1.00 92.19 484 LEU A O 1
ATOM 3878 N N . GLY A 1 485 ? -11.264 -22.765 8.217 1.00 88.62 485 GLY A N 1
ATOM 3879 C CA . GLY A 1 485 ? -11.882 -21.939 7.180 1.00 88.62 485 GLY A CA 1
ATOM 3880 C C . GLY A 1 485 ? -11.212 -20.587 6.925 1.00 88.62 485 GLY A C 1
ATOM 3881 O O . GLY A 1 485 ? -11.751 -19.813 6.139 1.00 88.62 485 GLY A O 1
ATOM 3882 N N . ASP A 1 486 ? -10.094 -20.264 7.584 1.00 89.25 486 ASP A N 1
ATOM 3883 C CA . ASP A 1 486 ? -9.462 -18.948 7.434 1.00 89.25 486 ASP A CA 1
ATOM 3884 C C . ASP A 1 486 ? -8.751 -18.811 6.067 1.00 89.25 486 ASP A C 1
ATOM 3886 O O . ASP A 1 486 ? -7.855 -19.610 5.773 1.00 89.25 486 ASP A O 1
ATOM 3890 N N . PRO A 1 487 ? -9.109 -17.818 5.224 1.00 88.25 487 PRO A N 1
ATOM 3891 C CA . PRO A 1 487 ? -8.582 -17.708 3.861 1.00 88.25 487 PRO A CA 1
ATOM 3892 C C . PRO A 1 487 ? -7.065 -17.511 3.791 1.00 88.25 487 PRO A C 1
ATOM 3894 O O . PRO A 1 487 ? -6.418 -18.107 2.924 1.00 88.25 487 PRO A O 1
ATOM 3897 N N . ASP A 1 488 ? -6.486 -16.727 4.703 1.00 85.12 488 ASP A N 1
ATOM 3898 C CA . ASP A 1 488 ? -5.043 -16.466 4.734 1.00 85.12 488 ASP A CA 1
ATOM 3899 C C . ASP A 1 488 ? -4.275 -17.717 5.173 1.00 85.12 488 ASP A C 1
ATOM 3901 O O . ASP A 1 488 ? -3.241 -18.065 4.599 1.00 85.12 488 ASP A O 1
ATOM 3905 N N . MET A 1 489 ? -4.799 -18.457 6.151 1.00 89.31 489 MET A N 1
ATOM 3906 C CA . MET A 1 489 ? -4.194 -19.715 6.591 1.00 89.31 489 MET A CA 1
ATOM 3907 C C . MET A 1 489 ? -4.336 -20.821 5.543 1.00 89.31 489 MET A C 1
ATOM 3909 O O . MET A 1 489 ? -3.393 -21.593 5.362 1.00 89.31 489 MET A O 1
ATOM 3913 N N . MET A 1 490 ? -5.448 -20.868 4.803 1.00 93.88 490 MET A N 1
ATOM 3914 C CA . MET A 1 490 ? -5.592 -21.750 3.639 1.00 93.88 490 MET A CA 1
ATOM 3915 C C . MET A 1 490 ? -4.548 -21.446 2.567 1.00 93.88 490 MET A C 1
ATOM 3917 O O . MET A 1 490 ? -3.932 -22.376 2.059 1.00 93.88 490 MET A O 1
ATOM 3921 N N . TYR A 1 491 ? -4.309 -20.169 2.255 1.00 91.94 491 TYR A N 1
ATOM 3922 C CA . TYR A 1 491 ? -3.266 -19.751 1.313 1.00 91.94 491 TYR A CA 1
ATOM 3923 C C . TYR A 1 491 ? -1.872 -20.200 1.780 1.00 91.94 491 TYR A C 1
ATOM 3925 O O . TYR A 1 491 ? -1.133 -20.863 1.050 1.00 91.94 491 TYR A O 1
ATOM 3933 N N . LEU A 1 492 ? -1.528 -19.919 3.042 1.00 87.75 492 LEU A N 1
ATOM 3934 C CA . LEU A 1 492 ? -0.239 -20.306 3.625 1.00 87.75 492 LEU A CA 1
ATOM 3935 C C . LEU A 1 492 ? -0.047 -21.828 3.693 1.00 87.75 492 LEU A C 1
ATOM 3937 O O . LEU A 1 492 ? 1.090 -22.311 3.617 1.00 87.75 492 LEU A O 1
ATOM 3941 N N . TRP A 1 493 ? -1.130 -22.586 3.859 1.00 93.12 493 TRP A N 1
ATOM 3942 C CA . TRP A 1 493 ? -1.110 -24.045 3.816 1.00 93.12 493 TRP A CA 1
ATOM 3943 C C . TRP A 1 493 ? -1.031 -24.572 2.376 1.00 93.12 493 TRP A C 1
ATOM 3945 O O . TRP A 1 493 ? -0.279 -25.515 2.122 1.00 93.12 493 TRP A O 1
ATOM 3955 N N . ALA A 1 494 ? -1.711 -23.933 1.421 1.00 93.56 494 ALA A N 1
ATOM 3956 C CA . ALA A 1 494 ? -1.668 -24.275 0.000 1.00 93.56 494 ALA A CA 1
ATOM 3957 C C . ALA A 1 494 ? -0.242 -24.188 -0.559 1.00 93.56 494 ALA A C 1
ATOM 3959 O O . ALA A 1 494 ? 0.242 -25.179 -1.099 1.00 93.56 494 ALA A O 1
ATOM 3960 N N . ILE A 1 495 ? 0.477 -23.084 -0.310 1.00 89.31 495 ILE A N 1
ATOM 3961 C CA . ILE A 1 495 ? 1.885 -22.906 -0.723 1.00 89.31 495 ILE A CA 1
ATOM 3962 C C . ILE A 1 495 ? 2.763 -24.059 -0.217 1.00 89.31 495 ILE A C 1
ATOM 3964 O O . ILE A 1 495 ? 3.609 -24.596 -0.934 1.00 89.31 495 ILE A O 1
ATOM 3968 N N . ARG A 1 496 ? 2.573 -24.468 1.042 1.00 89.56 496 ARG A N 1
ATOM 3969 C CA . ARG A 1 496 ? 3.355 -25.558 1.641 1.00 89.56 496 ARG A CA 1
ATOM 3970 C C . ARG A 1 496 ? 3.065 -26.893 0.968 1.00 89.56 496 ARG A C 1
ATOM 3972 O O . ARG A 1 496 ? 4.011 -27.616 0.664 1.00 89.56 496 ARG A O 1
ATOM 3979 N N . ASN A 1 497 ? 1.794 -27.192 0.703 1.00 93.44 497 ASN A N 1
ATOM 3980 C CA . ASN A 1 497 ? 1.385 -28.399 -0.016 1.00 93.44 497 ASN A CA 1
ATOM 3981 C C . ASN A 1 497 ? 1.855 -28.380 -1.478 1.00 93.44 497 ASN A C 1
ATOM 3983 O O . ASN A 1 497 ? 2.232 -29.422 -2.008 1.00 93.44 497 ASN A O 1
ATOM 3987 N N . GLU A 1 498 ? 1.886 -27.214 -2.122 1.00 92.56 498 GLU A N 1
ATOM 3988 C CA . GLU A 1 498 ? 2.322 -27.070 -3.510 1.00 92.56 498 GLU A CA 1
ATOM 3989 C C . GLU A 1 498 ? 3.818 -27.383 -3.671 1.00 92.56 498 GLU A C 1
ATOM 3991 O O . GLU A 1 498 ? 4.220 -28.198 -4.509 1.00 92.56 498 GLU A O 1
ATOM 3996 N N . TYR A 1 499 ? 4.653 -26.770 -2.832 1.00 87.44 499 TYR A N 1
ATOM 3997 C CA . TYR A 1 499 ? 6.111 -26.874 -2.941 1.00 87.44 499 TYR A CA 1
ATOM 3998 C C . TYR A 1 499 ? 6.722 -27.966 -2.054 1.00 87.44 499 TYR A C 1
ATOM 4000 O O . TYR A 1 499 ? 7.913 -28.252 -2.156 1.00 87.44 499 TYR A O 1
ATOM 4008 N N . GLY A 1 500 ? 5.932 -28.600 -1.182 1.00 86.75 500 GLY A N 1
ATOM 4009 C CA . GLY A 1 500 ? 6.436 -29.553 -0.188 1.00 86.75 500 GLY A CA 1
ATOM 4010 C C . GLY A 1 500 ? 7.318 -28.889 0.876 1.00 86.75 500 GLY A C 1
ATOM 4011 O O . GLY A 1 500 ? 8.318 -29.461 1.317 1.00 86.75 500 GLY A O 1
ATOM 4012 N N . ARG A 1 501 ? 7.004 -27.644 1.263 1.00 82.25 501 ARG A N 1
ATOM 4013 C CA . ARG A 1 501 ? 7.791 -26.895 2.256 1.00 82.25 501 ARG A CA 1
ATOM 4014 C C . ARG A 1 501 ? 7.466 -27.371 3.667 1.00 82.25 501 ARG A C 1
ATOM 4016 O O . ARG A 1 501 ? 6.398 -27.077 4.194 1.00 82.25 501 ARG A O 1
ATOM 4023 N N . ASP A 1 502 ? 8.423 -28.074 4.272 1.00 83.62 502 ASP A N 1
ATOM 4024 C CA . ASP A 1 502 ? 8.333 -28.675 5.612 1.00 83.62 502 ASP A CA 1
ATOM 4025 C C . ASP A 1 502 ? 7.163 -29.683 5.790 1.00 83.62 502 ASP A C 1
ATOM 4027 O O . ASP A 1 502 ? 6.946 -30.191 6.891 1.00 83.62 502 ASP A O 1
ATOM 4031 N N . VAL A 1 503 ? 6.444 -30.009 4.708 1.00 89.12 503 VAL A N 1
ATOM 4032 C CA . VAL A 1 503 ? 5.336 -30.976 4.620 1.00 89.12 503 VAL A CA 1
ATOM 4033 C C . VAL A 1 503 ? 5.477 -31.807 3.344 1.00 89.12 503 VAL A C 1
ATOM 4035 O O . VAL A 1 503 ? 6.198 -31.420 2.426 1.00 89.12 503 VAL A O 1
ATOM 4038 N N . GLU A 1 504 ? 4.799 -32.952 3.265 1.00 90.62 504 GLU A N 1
ATOM 4039 C CA . GLU A 1 504 ? 4.766 -33.738 2.028 1.00 90.62 504 GLU A CA 1
ATOM 4040 C C . GLU A 1 504 ? 4.023 -32.973 0.922 1.00 90.62 504 GLU A C 1
ATOM 4042 O O . GLU A 1 504 ? 2.979 -32.365 1.159 1.00 90.62 504 GLU A O 1
ATOM 4047 N N . LYS A 1 505 ? 4.579 -32.988 -0.292 1.00 92.38 505 LYS A N 1
ATOM 4048 C CA . LYS A 1 505 ? 3.999 -32.302 -1.448 1.00 92.38 505 LYS A CA 1
ATOM 4049 C C . LYS A 1 505 ? 2.661 -32.941 -1.833 1.00 92.38 505 LYS A C 1
ATOM 4051 O O . LYS A 1 505 ? 2.603 -34.128 -2.143 1.00 92.38 505 LYS A O 1
ATOM 4056 N N . ASN A 1 506 ? 1.606 -32.135 -1.885 1.00 96.19 506 ASN A N 1
ATOM 4057 C CA . ASN A 1 506 ? 0.249 -32.542 -2.230 1.00 96.19 506 ASN A CA 1
ATOM 4058 C C . ASN A 1 506 ? -0.406 -31.488 -3.140 1.00 96.19 506 ASN A C 1
ATOM 4060 O O . ASN A 1 506 ? -1.147 -30.613 -2.695 1.00 96.19 506 ASN A O 1
ATOM 4064 N N . ILE A 1 507 ? -0.117 -31.582 -4.441 1.00 95.12 507 ILE A N 1
ATOM 4065 C CA . ILE A 1 507 ? -0.639 -30.656 -5.457 1.00 95.12 507 ILE A CA 1
ATOM 4066 C C . ILE A 1 507 ? -2.179 -30.615 -5.498 1.00 95.12 507 ILE A C 1
ATOM 4068 O O . ILE A 1 507 ? -2.719 -29.508 -5.516 1.00 95.12 507 ILE A O 1
ATOM 4072 N N . PRO A 1 508 ? -2.913 -31.752 -5.498 1.00 97.31 508 PRO A N 1
ATOM 4073 C CA . PRO A 1 508 ? -4.376 -31.712 -5.515 1.00 97.31 508 PRO A CA 1
ATOM 4074 C C . PRO A 1 508 ? -4.968 -30.923 -4.344 1.00 97.31 508 PRO A C 1
ATOM 4076 O O . PRO A 1 508 ? -5.879 -30.120 -4.541 1.00 97.31 508 PRO A O 1
ATOM 4079 N N . GLU A 1 509 ? -4.425 -31.113 -3.139 1.00 96.50 509 GLU A N 1
ATOM 4080 C CA . GLU A 1 509 ? -4.880 -30.374 -1.962 1.00 96.50 509 GLU A CA 1
ATOM 4081 C C . GLU A 1 509 ? -4.506 -28.891 -2.040 1.00 96.50 509 GLU A C 1
ATOM 4083 O O . GLU A 1 509 ? -5.339 -28.040 -1.733 1.00 96.50 509 GLU A O 1
ATOM 4088 N N . ALA A 1 510 ? -3.306 -28.559 -2.528 1.00 96.44 510 ALA A N 1
ATOM 4089 C CA . ALA A 1 510 ? -2.903 -27.171 -2.746 1.00 96.44 510 ALA A CA 1
ATOM 4090 C C . ALA A 1 510 ? -3.870 -26.431 -3.685 1.00 96.44 510 ALA A C 1
ATOM 4092 O O . ALA A 1 510 ? -4.359 -25.357 -3.340 1.00 96.44 510 ALA A O 1
ATOM 4093 N N . MET A 1 511 ? -4.217 -27.026 -4.832 1.00 97.62 511 MET A N 1
ATOM 4094 C CA . MET A 1 511 ? -5.149 -26.416 -5.791 1.00 97.62 511 MET A CA 1
ATOM 4095 C C . MET A 1 511 ? -6.560 -26.272 -5.212 1.00 97.62 511 MET A C 1
ATOM 4097 O O . MET A 1 511 ? -7.214 -25.247 -5.421 1.00 97.62 511 MET A O 1
ATOM 4101 N N . ARG A 1 512 ? -7.024 -27.261 -4.433 1.00 97.69 512 ARG A N 1
ATOM 4102 C CA . ARG A 1 512 ? -8.306 -27.184 -3.715 1.00 97.69 512 ARG A CA 1
ATOM 4103 C C . ARG A 1 512 ? -8.324 -26.007 -2.736 1.00 97.69 512 ARG A C 1
ATOM 4105 O O . ARG A 1 512 ? -9.313 -25.275 -2.687 1.00 97.69 512 ARG A O 1
ATOM 4112 N N . LEU A 1 513 ? -7.251 -25.837 -1.964 1.00 97.50 513 LEU A N 1
ATOM 4113 C CA . LEU A 1 513 ? -7.117 -24.782 -0.960 1.00 97.50 513 LEU A CA 1
ATOM 4114 C C . LEU A 1 513 ? -6.971 -23.395 -1.583 1.00 97.50 513 LEU A C 1
ATOM 4116 O O . LEU A 1 513 ? -7.656 -22.481 -1.132 1.00 97.50 513 LEU A O 1
ATOM 4120 N N . TYR A 1 514 ? -6.157 -23.237 -2.633 1.00 96.94 514 TYR A N 1
ATOM 4121 C CA . TYR A 1 514 ? -6.071 -21.973 -3.368 1.00 96.94 514 TYR A CA 1
ATOM 4122 C C . TYR A 1 514 ? -7.435 -21.558 -3.905 1.00 96.94 514 TYR A C 1
ATOM 4124 O O . TYR A 1 514 ? -7.852 -20.427 -3.676 1.00 96.94 514 TYR A O 1
ATOM 4132 N N . LYS A 1 515 ? -8.174 -22.479 -4.537 1.00 97.38 515 LYS A N 1
ATOM 4133 C CA . LYS A 1 515 ? -9.525 -22.184 -5.020 1.00 97.38 515 LYS A CA 1
ATOM 4134 C C . LYS A 1 515 ? -10.454 -21.753 -3.880 1.00 97.38 515 LYS A C 1
ATOM 4136 O O . LYS A 1 515 ? -11.111 -20.724 -3.986 1.00 97.38 515 LYS A O 1
ATOM 4141 N N . LEU A 1 516 ? -10.510 -22.521 -2.789 1.00 96.88 516 LEU A N 1
ATOM 4142 C CA . LEU A 1 516 ? -11.394 -22.223 -1.657 1.00 96.88 516 LEU A CA 1
ATOM 4143 C C . LEU A 1 516 ? -11.051 -20.876 -1.001 1.00 96.88 516 LEU A C 1
ATOM 4145 O O . LEU A 1 516 ? -11.939 -20.071 -0.746 1.00 96.88 516 LEU A O 1
ATOM 4149 N N . SER A 1 517 ? -9.765 -20.615 -0.779 1.00 95.69 517 SER A N 1
ATOM 4150 C CA . SER A 1 517 ? -9.257 -19.350 -0.246 1.00 95.69 517 SER A CA 1
ATOM 4151 C C . SER A 1 517 ? -9.555 -18.168 -1.182 1.00 95.69 517 SER A C 1
ATOM 4153 O O . SER A 1 517 ? -9.987 -17.108 -0.723 1.00 95.69 517 SER A O 1
ATOM 4155 N N . ALA A 1 518 ? -9.397 -18.356 -2.497 1.00 95.25 518 ALA A N 1
ATOM 4156 C CA . ALA A 1 518 ? -9.713 -17.350 -3.508 1.00 95.25 518 ALA A CA 1
ATOM 4157 C C . ALA A 1 518 ? -11.210 -17.003 -3.531 1.00 95.25 518 ALA A C 1
ATOM 4159 O O . ALA A 1 518 ? -11.569 -15.823 -3.561 1.00 95.25 518 ALA A O 1
ATOM 4160 N N . ASP A 1 519 ? -12.071 -18.022 -3.455 1.00 92.62 519 ASP A N 1
ATOM 4161 C CA . ASP A 1 519 ? -13.532 -17.881 -3.404 1.00 92.62 519 ASP A CA 1
ATOM 4162 C C . ASP A 1 519 ? -14.001 -17.187 -2.110 1.00 92.62 519 ASP A C 1
ATOM 4164 O O . ASP A 1 519 ? -15.026 -16.505 -2.108 1.00 92.62 519 ASP A O 1
ATOM 4168 N N . LEU A 1 520 ? -13.239 -17.315 -1.016 1.00 88.12 520 LEU A N 1
ATOM 4169 C CA . LEU A 1 520 ? -13.469 -16.605 0.248 1.00 88.12 520 LEU A CA 1
ATOM 4170 C C . LEU A 1 520 ? -12.884 -15.180 0.275 1.00 88.12 520 LEU A C 1
ATOM 4172 O O . LEU A 1 520 ? -13.047 -14.476 1.272 1.00 88.12 520 LEU A O 1
ATOM 4176 N N . GLY A 1 521 ? -12.233 -14.736 -0.805 1.00 86.56 521 GLY A N 1
ATOM 4177 C CA . GLY A 1 521 ? -11.787 -13.352 -0.974 1.00 86.56 521 GLY A CA 1
ATOM 4178 C C . GLY A 1 521 ? -10.294 -13.097 -0.768 1.00 86.56 521 GLY A C 1
ATOM 4179 O O . GLY A 1 521 ? -9.887 -11.944 -0.862 1.00 86.56 521 GLY A O 1
ATOM 4180 N N . CYS A 1 522 ? -9.454 -14.111 -0.529 1.00 90.06 522 CYS A N 1
ATOM 4181 C CA . CYS A 1 522 ? -8.010 -13.892 -0.380 1.00 90.06 522 CYS A CA 1
ATOM 4182 C C . CYS A 1 522 ? -7.374 -13.487 -1.722 1.00 90.06 522 CYS A C 1
ATOM 4184 O O . CYS A 1 522 ? -7.283 -14.299 -2.646 1.00 90.06 522 CYS A O 1
ATOM 4186 N N . SER A 1 523 ? -6.907 -12.239 -1.830 1.00 93.19 523 SER A N 1
ATOM 4187 C CA . SER A 1 523 ? -6.349 -11.686 -3.074 1.00 93.19 523 SER A CA 1
ATOM 4188 C C . SER A 1 523 ? -5.100 -12.426 -3.570 1.00 93.19 523 SER A C 1
ATOM 4190 O O . SER A 1 523 ? -4.921 -12.583 -4.777 1.00 93.19 523 SER A O 1
ATOM 4192 N N . ALA A 1 524 ? -4.262 -12.933 -2.658 1.00 87.38 524 ALA A N 1
ATOM 4193 C CA . ALA A 1 524 ? -3.082 -13.722 -3.008 1.00 87.38 524 ALA A CA 1
ATOM 4194 C C . ALA A 1 524 ? -3.476 -15.063 -3.651 1.00 87.38 524 ALA A C 1
ATOM 4196 O O . ALA A 1 524 ? -2.974 -15.409 -4.716 1.00 87.38 524 ALA A O 1
ATOM 4197 N N . SER A 1 525 ? -4.451 -15.770 -3.071 1.00 93.62 525 SER A N 1
ATOM 4198 C CA . SER A 1 525 ? -4.990 -17.005 -3.655 1.00 93.62 525 SER A CA 1
ATOM 4199 C C . SER A 1 525 ? -5.691 -16.779 -4.990 1.00 93.62 525 SER A C 1
ATOM 4201 O O . SER A 1 525 ? -5.577 -17.617 -5.879 1.00 93.62 525 SER A O 1
ATOM 4203 N N . GLN A 1 526 ? -6.405 -15.660 -5.152 1.00 97.38 526 GLN A N 1
ATOM 4204 C CA . GLN A 1 526 ? -7.026 -15.289 -6.430 1.00 97.38 526 GLN A CA 1
ATOM 4205 C C . GLN A 1 526 ? -5.969 -15.114 -7.528 1.00 97.38 526 GLN A C 1
ATOM 4207 O O . GLN A 1 526 ? -6.123 -15.664 -8.618 1.00 97.38 526 GLN A O 1
ATOM 4212 N N . LEU A 1 527 ? -4.870 -14.413 -7.231 1.00 94.06 527 LEU A N 1
ATOM 4213 C CA . LEU A 1 527 ? -3.753 -14.253 -8.162 1.00 94.06 527 LEU A CA 1
ATOM 4214 C C . LEU A 1 527 ? -3.105 -15.601 -8.516 1.00 94.06 527 LEU A C 1
ATOM 4216 O O . LEU A 1 527 ? -2.993 -15.923 -9.700 1.00 94.06 527 LEU A O 1
ATOM 4220 N N . GLU A 1 528 ? -2.709 -16.393 -7.516 1.00 92.19 528 GLU A N 1
ATOM 4221 C CA . GLU A 1 528 ? -2.005 -17.665 -7.745 1.00 92.19 528 GLU A CA 1
ATOM 4222 C C . GLU A 1 528 ? -2.889 -18.680 -8.479 1.00 92.19 528 GLU A C 1
ATOM 4224 O O . GLU A 1 528 ? -2.488 -19.249 -9.496 1.00 92.19 528 GLU A O 1
ATOM 4229 N N . TYR A 1 529 ? -4.140 -18.858 -8.045 1.00 96.00 529 TYR A N 1
ATOM 4230 C CA . TYR A 1 529 ? -5.072 -19.755 -8.727 1.00 96.00 529 TYR A CA 1
ATOM 4231 C C . TYR A 1 529 ? -5.383 -19.282 -10.155 1.00 96.00 529 TYR A C 1
ATOM 4233 O O . TYR A 1 529 ? -5.441 -20.096 -11.080 1.00 96.00 529 TYR A O 1
ATOM 4241 N N . GLY A 1 530 ? -5.509 -17.965 -10.361 1.00 96.62 530 GLY A N 1
ATOM 4242 C CA . GLY A 1 530 ? -5.640 -17.362 -11.687 1.00 96.62 530 GLY A CA 1
ATOM 4243 C C . GLY A 1 530 ? -4.447 -17.677 -12.594 1.00 96.62 530 GLY A C 1
ATOM 4244 O O . GLY A 1 530 ? -4.639 -18.025 -13.758 1.00 96.62 530 GLY A O 1
ATOM 4245 N N . LEU A 1 531 ? -3.218 -17.650 -12.072 1.00 93.12 531 LEU A N 1
ATOM 4246 C CA . LEU A 1 531 ? -2.018 -18.041 -12.821 1.00 93.12 531 LEU A CA 1
ATOM 4247 C C . LEU A 1 531 ? -2.014 -19.534 -13.175 1.00 93.12 531 LEU A C 1
ATOM 4249 O O . LEU A 1 531 ? -1.683 -19.885 -14.312 1.00 93.12 531 LEU A O 1
ATOM 4253 N N . HIS A 1 532 ? -2.418 -20.417 -12.260 1.00 93.56 532 HIS A N 1
ATOM 4254 C CA . HIS A 1 532 ? -2.554 -21.849 -12.551 1.00 93.56 532 HIS A CA 1
ATOM 4255 C C . HIS A 1 532 ? -3.569 -22.112 -13.672 1.00 93.56 532 HIS A C 1
ATOM 4257 O O . HIS A 1 532 ? -3.247 -22.816 -14.635 1.00 93.56 532 HIS A O 1
ATOM 4263 N N . LEU A 1 533 ? -4.746 -21.479 -13.603 1.00 95.94 533 LEU A N 1
ATOM 4264 C CA . LEU A 1 533 ? -5.781 -21.537 -14.643 1.00 95.94 533 LEU A CA 1
ATOM 4265 C C . LEU A 1 533 ? -5.306 -20.957 -15.974 1.00 95.94 533 LEU A C 1
ATOM 4267 O O . LEU A 1 533 ? -5.581 -21.524 -17.028 1.00 95.94 533 LEU A O 1
ATOM 4271 N N . TYR A 1 534 ? -4.579 -19.841 -15.949 1.00 93.88 534 TYR A N 1
ATOM 4272 C CA . TYR A 1 534 ? -4.096 -19.202 -17.168 1.00 93.88 534 TYR A CA 1
ATOM 4273 C C . TYR A 1 534 ? -3.133 -20.113 -17.939 1.00 93.88 534 TYR A C 1
ATOM 4275 O O . TYR A 1 534 ? -3.218 -20.237 -19.162 1.00 93.88 534 TYR A O 1
ATOM 4283 N N . ASN A 1 535 ? -2.235 -20.788 -17.220 1.00 88.00 535 ASN A N 1
ATOM 4284 C CA . ASN A 1 535 ? -1.182 -21.606 -17.821 1.00 88.00 535 ASN A CA 1
ATOM 4285 C C . ASN A 1 535 ? -1.562 -23.081 -18.007 1.00 88.00 535 ASN A C 1
ATOM 4287 O O . ASN A 1 535 ? -0.822 -23.808 -18.667 1.00 88.00 535 ASN A O 1
ATOM 4291 N N . GLY A 1 536 ? -2.663 -23.547 -17.411 1.00 89.44 536 GLY A N 1
ATOM 4292 C CA . GLY A 1 536 ? -2.983 -24.976 -17.366 1.00 89.44 536 GLY A CA 1
ATOM 4293 C C . GLY A 1 536 ? -1.988 -25.779 -16.518 1.00 89.44 536 GLY A C 1
ATOM 4294 O O . GLY A 1 536 ? -1.651 -26.917 -16.850 1.00 89.44 536 GLY A O 1
ATOM 4295 N N . ILE A 1 537 ? -1.438 -25.164 -15.465 1.00 85.25 537 ILE A N 1
ATOM 4296 C CA . ILE A 1 537 ? -0.487 -25.810 -14.552 1.00 85.25 537 ILE A CA 1
ATOM 4297 C C . ILE A 1 537 ? -1.271 -26.336 -13.357 1.00 85.25 537 ILE A C 1
ATOM 4299 O O . ILE A 1 537 ? -1.863 -25.553 -12.625 1.00 85.25 537 ILE A O 1
ATOM 4303 N N . HIS A 1 538 ? -1.237 -27.653 -13.139 1.00 91.06 538 HIS A N 1
ATOM 4304 C CA . HIS A 1 538 ? -1.931 -28.368 -12.051 1.00 91.06 538 HIS A CA 1
ATOM 4305 C C . HIS A 1 538 ? -3.469 -28.359 -12.110 1.00 91.06 538 HIS A C 1
ATOM 4307 O O . HIS A 1 538 ? -4.092 -29.220 -11.491 1.00 91.06 538 HIS A O 1
ATOM 4313 N N . VAL A 1 539 ? -4.065 -27.463 -12.895 1.00 94.88 539 VAL A N 1
ATOM 4314 C CA . VAL A 1 539 ? -5.493 -27.398 -13.232 1.00 94.88 539 VAL A CA 1
ATOM 4315 C C . VAL A 1 539 ? -5.664 -27.227 -14.740 1.00 94.88 539 VAL A C 1
ATOM 4317 O O . VAL A 1 539 ? -4.725 -26.823 -15.426 1.00 94.88 539 VAL A O 1
ATOM 4320 N N . ASP A 1 540 ? -6.855 -27.526 -15.260 1.00 95.00 540 ASP A N 1
ATOM 4321 C CA . ASP A 1 540 ? -7.161 -27.319 -16.676 1.00 95.00 540 ASP A CA 1
ATOM 4322 C C . ASP A 1 540 ? -7.095 -25.833 -17.046 1.00 95.00 540 ASP A C 1
ATOM 4324 O O . ASP A 1 540 ? -7.521 -24.960 -16.285 1.00 95.00 540 ASP A O 1
ATOM 4328 N N . GLN A 1 541 ? -6.567 -25.549 -18.239 1.00 94.81 541 GLN A N 1
ATOM 4329 C CA . GLN A 1 541 ? -6.423 -24.181 -18.716 1.00 94.81 541 GLN A CA 1
ATOM 4330 C C . GLN A 1 541 ? -7.793 -23.527 -18.932 1.00 94.81 541 GLN A C 1
ATOM 4332 O O . GLN A 1 541 ? -8.643 -24.062 -19.646 1.00 94.81 541 GLN A O 1
ATOM 4337 N N . ASN A 1 542 ? -7.992 -22.343 -18.354 1.00 96.50 542 ASN A N 1
ATOM 4338 C CA . ASN A 1 542 ? -9.204 -21.552 -18.528 1.00 96.50 542 ASN A CA 1
ATOM 4339 C C . ASN A 1 542 ? -8.894 -20.053 -18.398 1.00 96.50 542 ASN A C 1
ATOM 4341 O O . ASN A 1 542 ? -8.762 -19.525 -17.293 1.00 96.50 542 ASN A O 1
ATOM 4345 N N . HIS A 1 543 ? -8.769 -19.367 -19.536 1.00 94.00 543 HIS A N 1
ATOM 4346 C CA . HIS A 1 543 ? -8.408 -17.946 -19.576 1.00 94.00 543 HIS A CA 1
ATOM 4347 C C . HIS A 1 543 ? -9.519 -17.035 -19.057 1.00 94.00 543 HIS A C 1
ATOM 4349 O O . HIS A 1 543 ? -9.211 -16.071 -18.365 1.00 94.00 543 HIS A O 1
ATOM 4355 N N . ASP A 1 544 ? -10.787 -17.356 -19.317 1.00 95.25 544 ASP A N 1
ATOM 4356 C CA . ASP A 1 544 ? -11.918 -16.547 -18.845 1.00 95.25 544 ASP A CA 1
ATOM 4357 C C . ASP A 1 544 ? -12.014 -16.584 -17.316 1.00 95.25 544 ASP A C 1
ATOM 4359 O O . ASP A 1 544 ? -12.154 -15.553 -16.657 1.00 95.25 544 ASP A O 1
ATOM 4363 N N . LEU A 1 545 ? -11.869 -17.777 -16.729 1.00 96.94 545 LEU A N 1
ATOM 4364 C CA . LEU A 1 545 ? -11.874 -17.929 -15.277 1.00 96.94 545 LEU A CA 1
ATOM 4365 C C . LEU A 1 545 ? -10.616 -17.325 -14.636 1.00 96.94 545 LEU A C 1
ATOM 4367 O O . LEU A 1 545 ? -10.706 -16.732 -13.563 1.00 96.94 545 LEU A O 1
ATOM 4371 N N . ALA A 1 546 ? -9.455 -17.426 -15.291 1.00 96.94 546 ALA A N 1
ATOM 4372 C CA . ALA A 1 546 ? -8.247 -16.733 -14.845 1.00 96.94 546 ALA A CA 1
ATOM 4373 C C . ALA A 1 546 ? -8.447 -15.210 -14.827 1.00 96.94 546 ALA A C 1
ATOM 4375 O O . ALA A 1 546 ? -8.132 -14.564 -13.830 1.00 96.94 546 ALA A O 1
ATOM 4376 N N . MET A 1 547 ? -9.031 -14.648 -15.891 1.00 96.25 547 MET A N 1
ATOM 4377 C CA . MET A 1 547 ? -9.342 -13.221 -15.994 1.00 96.25 547 MET A CA 1
ATOM 4378 C C . MET A 1 547 ? -10.282 -12.764 -14.877 1.00 96.25 547 MET A C 1
ATOM 4380 O O . MET A 1 547 ? -10.032 -11.726 -14.270 1.00 96.25 547 MET A O 1
ATOM 4384 N N . TYR A 1 548 ? -11.304 -13.563 -14.557 1.00 97.25 548 TYR A N 1
ATOM 4385 C CA . TYR A 1 548 ? -12.208 -13.308 -13.434 1.00 97.25 548 TYR A CA 1
ATOM 4386 C C . TYR A 1 548 ? -11.464 -13.226 -12.091 1.00 97.25 548 TYR A C 1
ATOM 4388 O O . TYR A 1 548 ? -11.651 -12.275 -11.334 1.00 97.25 548 TYR A O 1
ATOM 4396 N N . TYR A 1 549 ? -10.578 -14.180 -11.788 1.00 97.94 549 TYR A N 1
ATOM 4397 C CA . TYR A 1 549 ? -9.807 -14.125 -10.542 1.00 97.94 549 TYR A CA 1
ATOM 4398 C C . TYR A 1 549 ? -8.790 -12.972 -10.523 1.00 97.94 549 TYR A C 1
ATOM 4400 O O . TYR A 1 549 ? -8.609 -12.345 -9.476 1.00 97.94 549 TYR A O 1
ATOM 4408 N N . PHE A 1 550 ? -8.175 -12.633 -11.662 1.00 97.69 550 PHE A N 1
ATOM 4409 C CA . PHE A 1 550 ? -7.325 -11.443 -11.762 1.00 97.69 550 PHE A CA 1
ATOM 4410 C C . PHE A 1 550 ? -8.115 -10.155 -11.521 1.00 97.69 550 PHE A C 1
ATOM 4412 O O . PHE A 1 550 ? -7.621 -9.283 -10.815 1.00 97.69 550 PHE A O 1
ATOM 4419 N N . GLU A 1 551 ? -9.344 -10.039 -12.027 1.00 97.69 551 GLU A N 1
ATOM 4420 C CA . GLU A 1 551 ? -10.224 -8.897 -11.756 1.00 97.69 551 GLU A CA 1
ATOM 4421 C C . GLU A 1 551 ? -10.540 -8.766 -10.258 1.00 97.69 551 GLU A C 1
ATOM 4423 O O . GLU A 1 551 ? -10.400 -7.681 -9.683 1.00 97.69 551 GLU A O 1
ATOM 4428 N N . LEU A 1 552 ? -10.921 -9.870 -9.602 1.00 95.25 552 LEU A N 1
ATOM 4429 C CA . LEU A 1 552 ? -11.206 -9.877 -8.163 1.00 95.25 552 LEU A CA 1
ATOM 4430 C C . LEU A 1 552 ? -10.000 -9.397 -7.347 1.00 95.25 552 LEU A C 1
ATOM 4432 O O . LEU A 1 552 ? -10.152 -8.532 -6.482 1.00 95.25 552 LEU A O 1
ATOM 4436 N N . ALA A 1 553 ? -8.803 -9.903 -7.650 1.00 93.62 553 ALA A N 1
ATOM 4437 C CA . ALA A 1 553 ? -7.580 -9.490 -6.968 1.00 93.62 553 ALA A CA 1
ATOM 4438 C C . ALA A 1 553 ? -7.188 -8.042 -7.315 1.00 93.62 553 ALA A C 1
ATOM 4440 O O . ALA A 1 553 ? -6.740 -7.294 -6.443 1.00 93.62 553 ALA A O 1
ATOM 4441 N N . ALA A 1 554 ? -7.400 -7.608 -8.560 1.00 93.12 554 ALA A N 1
ATOM 4442 C CA . ALA A 1 554 ? -7.111 -6.248 -9.011 1.00 93.12 554 ALA A CA 1
ATOM 4443 C C . ALA A 1 554 ? -7.985 -5.196 -8.308 1.00 93.12 554 ALA A C 1
ATOM 4445 O O . ALA A 1 554 ? -7.503 -4.104 -7.983 1.00 93.12 554 ALA A O 1
ATOM 4446 N N . ASN A 1 555 ? -9.248 -5.537 -8.033 1.00 93.00 555 ASN A N 1
ATOM 4447 C CA . ASN A 1 555 ? -10.195 -4.712 -7.276 1.00 93.00 555 ASN A CA 1
ATOM 4448 C C . ASN A 1 555 ? -9.864 -4.633 -5.776 1.00 93.00 555 ASN A C 1
ATOM 4450 O O . ASN A 1 555 ? -10.344 -3.730 -5.095 1.00 93.00 555 ASN A O 1
ATOM 4454 N N . GLN A 1 556 ? -9.008 -5.532 -5.285 1.00 89.44 556 GLN A N 1
ATOM 4455 C CA . GLN A 1 556 ? -8.398 -5.492 -3.953 1.00 89.44 556 GLN A CA 1
ATOM 4456 C C . GLN A 1 556 ? -7.002 -4.841 -3.962 1.00 89.44 556 GLN A C 1
ATOM 4458 O O . GLN A 1 556 ? -6.205 -5.062 -3.055 1.00 89.44 556 GLN A O 1
ATOM 4463 N N . GLU A 1 557 ? -6.694 -4.061 -5.001 1.00 87.56 557 GLU A N 1
ATOM 4464 C CA . GLU A 1 557 ? -5.447 -3.301 -5.147 1.00 87.56 557 GLU A CA 1
ATOM 4465 C C . GLU A 1 557 ? -4.164 -4.146 -5.285 1.00 87.56 557 GLU A C 1
ATOM 4467 O O . GLU A 1 557 ? -3.066 -3.635 -5.073 1.00 87.56 557 GLU A O 1
ATOM 4472 N N . ASN A 1 558 ? -4.259 -5.418 -5.699 1.00 88.06 558 ASN A N 1
ATOM 4473 C CA . ASN A 1 558 ? -3.076 -6.237 -5.992 1.00 88.06 558 ASN A CA 1
ATOM 4474 C C . ASN A 1 558 ? -2.396 -5.788 -7.314 1.00 88.06 558 ASN A C 1
ATOM 4476 O O . ASN A 1 558 ? -3.005 -5.950 -8.376 1.00 88.06 558 ASN A O 1
ATOM 4480 N N . PRO A 1 559 ? -1.144 -5.276 -7.306 1.00 87.69 559 PRO A N 1
ATOM 4481 C CA . PRO A 1 559 ? -0.524 -4.692 -8.503 1.00 87.69 559 PRO A CA 1
ATOM 4482 C C . PRO A 1 559 ? -0.255 -5.687 -9.640 1.00 87.69 559 PRO A C 1
ATOM 4484 O O . PRO A 1 559 ? -0.425 -5.343 -10.810 1.00 87.69 559 PRO A O 1
ATOM 4487 N N . GLU A 1 560 ? 0.138 -6.925 -9.318 1.00 90.19 560 GLU A N 1
ATOM 4488 C CA . GLU A 1 560 ? 0.371 -7.965 -10.330 1.00 90.19 560 GLU A CA 1
ATOM 4489 C C . GLU A 1 560 ? -0.943 -8.376 -11.000 1.00 90.19 560 GLU A C 1
ATOM 4491 O O . GLU A 1 560 ? -1.013 -8.472 -12.226 1.00 90.19 560 GLU A O 1
ATOM 4496 N N . ALA A 1 561 ? -2.014 -8.530 -10.217 1.00 94.62 561 ALA A N 1
ATOM 4497 C CA . ALA A 1 561 ? -3.340 -8.815 -10.752 1.00 94.62 561 ALA A CA 1
ATOM 4498 C C . ALA A 1 561 ? -3.866 -7.665 -11.624 1.00 94.62 561 ALA A C 1
ATOM 4500 O O . ALA A 1 561 ? -4.393 -7.915 -12.706 1.00 94.62 561 ALA A O 1
ATOM 4501 N N . GLN A 1 562 ? -3.670 -6.407 -11.206 1.00 96.31 562 GLN A N 1
ATOM 4502 C CA . GLN A 1 562 ? -4.019 -5.227 -12.009 1.00 96.31 562 GLN A CA 1
ATOM 4503 C C . GLN A 1 562 ? -3.284 -5.221 -13.352 1.00 96.31 562 GLN A C 1
ATOM 4505 O O . GLN A 1 562 ? -3.894 -4.932 -14.382 1.00 96.31 562 GLN A O 1
ATOM 4510 N N . LEU A 1 563 ? -1.997 -5.584 -13.368 1.00 95.81 563 LEU A N 1
ATOM 4511 C CA . LEU A 1 563 ? -1.235 -5.719 -14.605 1.00 95.81 563 LEU A CA 1
ATOM 4512 C C . LEU A 1 563 ? -1.794 -6.830 -15.495 1.00 95.81 563 LEU A C 1
ATOM 4514 O O . LEU A 1 563 ? -2.023 -6.607 -16.683 1.00 95.81 563 LEU A O 1
ATOM 4518 N N . TYR A 1 564 ? -1.979 -8.032 -14.954 1.00 95.75 564 TYR A N 1
ATOM 4519 C CA . TYR A 1 564 ? -2.428 -9.180 -15.741 1.00 95.75 564 TYR A CA 1
ATOM 4520 C C . TYR A 1 564 ? -3.835 -8.955 -16.294 1.00 95.75 564 TYR A C 1
ATOM 4522 O O . TYR A 1 564 ? -4.063 -9.183 -17.483 1.00 95.75 564 TYR A O 1
ATOM 4530 N N . PHE A 1 565 ? -4.736 -8.399 -15.485 1.00 96.88 565 PHE A N 1
ATOM 4531 C CA . PHE A 1 565 ? -6.066 -8.001 -15.926 1.00 96.88 565 PHE A CA 1
ATOM 4532 C C . PHE A 1 565 ? -6.003 -6.917 -17.011 1.00 96.88 565 PHE A C 1
ATOM 4534 O O . PHE A 1 565 ? -6.625 -7.062 -18.062 1.00 96.88 565 PHE A O 1
ATOM 4541 N N . SER A 1 566 ? -5.168 -5.886 -16.828 1.00 96.44 566 SER A N 1
ATOM 4542 C CA . SER A 1 566 ? -4.931 -4.851 -17.842 1.00 96.44 566 SER A CA 1
ATOM 4543 C C . SER A 1 566 ? -4.466 -5.431 -19.180 1.00 96.44 566 SER A C 1
ATOM 4545 O O . SER A 1 566 ? -4.986 -5.041 -20.229 1.00 96.44 566 SER A O 1
ATOM 4547 N N . VAL A 1 567 ? -3.506 -6.361 -19.163 1.00 94.31 567 VAL A N 1
ATOM 4548 C CA . VAL A 1 567 ? -2.977 -6.999 -20.377 1.00 94.31 567 VAL A CA 1
ATOM 4549 C C . VAL A 1 567 ? -4.064 -7.804 -21.086 1.00 94.31 567 VAL A C 1
ATOM 4551 O O . VAL A 1 567 ? -4.197 -7.699 -22.304 1.00 94.31 567 VAL A O 1
ATOM 4554 N N . MET A 1 568 ? -4.885 -8.549 -20.343 1.00 93.62 568 MET A N 1
ATOM 4555 C CA . MET A 1 568 ? -5.987 -9.329 -20.921 1.00 93.62 568 MET A CA 1
ATOM 4556 C C . MET A 1 568 ? -7.100 -8.435 -21.497 1.00 93.62 568 MET A C 1
ATOM 4558 O O . MET A 1 568 ? -7.654 -8.750 -22.554 1.00 93.62 568 MET A O 1
ATOM 4562 N N . LEU A 1 569 ? -7.354 -7.271 -20.886 1.00 93.94 569 LEU A N 1
ATOM 4563 C CA . LEU A 1 569 ? -8.309 -6.269 -21.375 1.00 93.94 569 LEU A CA 1
ATOM 4564 C C . LEU A 1 569 ? -7.885 -5.581 -22.680 1.00 93.94 569 LEU A C 1
ATOM 4566 O O . LEU A 1 569 ? -8.731 -4.987 -23.341 1.00 93.94 569 LEU A O 1
ATOM 4570 N N . GLN A 1 570 ? -6.616 -5.649 -23.103 1.00 87.50 570 GLN A N 1
ATOM 4571 C CA . GLN A 1 570 ? -6.155 -4.938 -24.310 1.00 87.50 570 GLN A CA 1
ATOM 4572 C C . GLN A 1 570 ? -6.939 -5.312 -25.575 1.00 87.50 570 GLN A C 1
ATOM 4574 O O . GLN A 1 570 ? -7.055 -4.500 -26.492 1.00 87.50 570 GLN A O 1
ATOM 4579 N N . SER A 1 571 ? -7.479 -6.531 -25.621 1.00 80.94 571 SER A N 1
ATOM 4580 C CA . SER A 1 571 ? -8.278 -7.027 -26.743 1.00 80.94 571 SER A CA 1
ATOM 4581 C C . SER A 1 571 ? -9.760 -6.630 -26.681 1.00 80.94 571 SER A C 1
ATOM 4583 O O . SER A 1 571 ? -10.430 -6.650 -27.713 1.00 80.94 571 SER A O 1
ATOM 4585 N N . THR A 1 572 ? -10.271 -6.247 -25.505 1.00 87.75 572 THR A N 1
ATOM 4586 C CA . THR A 1 572 ? -11.703 -6.013 -25.253 1.00 87.75 572 THR A CA 1
ATOM 4587 C C . THR A 1 572 ? -12.027 -4.562 -24.884 1.00 87.75 572 THR A C 1
ATOM 4589 O O . THR A 1 572 ? -12.995 -4.013 -25.407 1.00 87.75 572 THR A O 1
ATOM 4592 N N . SER A 1 573 ? -11.222 -3.915 -24.034 1.00 91.75 573 SER A N 1
ATOM 4593 C CA . SER A 1 573 ? -11.404 -2.530 -23.579 1.00 91.75 573 SER A CA 1
ATOM 4594 C C . SER A 1 573 ? -10.062 -1.828 -23.336 1.00 91.75 573 SER A C 1
ATOM 4596 O O . SER A 1 573 ? -9.404 -2.001 -22.310 1.00 91.75 573 SER A O 1
ATOM 4598 N N . LEU A 1 574 ? -9.651 -0.977 -24.284 1.00 88.19 574 LEU A N 1
ATOM 4599 C CA . LEU A 1 574 ? -8.394 -0.221 -24.190 1.00 88.19 574 LEU A CA 1
ATOM 4600 C C . LEU A 1 574 ? -8.407 0.851 -23.090 1.00 88.19 574 LEU A C 1
ATOM 4602 O O . LEU A 1 574 ? -7.351 1.178 -22.549 1.00 88.19 574 LEU A O 1
ATOM 4606 N N . GLU A 1 575 ? -9.569 1.430 -22.785 1.00 89.75 575 GLU A N 1
ATOM 4607 C CA . GLU A 1 575 ? -9.700 2.464 -21.753 1.00 89.75 575 GLU A CA 1
ATOM 4608 C C . GLU A 1 575 ? -9.507 1.866 -20.356 1.00 89.75 575 GLU A C 1
ATOM 4610 O O . GLU A 1 575 ? -8.624 2.307 -19.620 1.00 89.75 575 GLU A O 1
ATOM 4615 N N . GLU A 1 576 ? -10.238 0.793 -20.043 1.00 90.25 576 GLU A N 1
ATOM 4616 C CA . GLU A 1 576 ? -10.093 0.072 -18.773 1.00 90.25 576 GLU A CA 1
ATOM 4617 C C . GLU A 1 576 ? -8.702 -0.553 -18.642 1.00 90.25 576 GLU A C 1
ATOM 4619 O O . GLU A 1 576 ? -8.072 -0.460 -17.587 1.00 90.25 576 GLU A O 1
ATOM 4624 N N . SER A 1 577 ? -8.167 -1.115 -19.733 1.00 91.19 577 SER A N 1
ATOM 4625 C CA . SER A 1 577 ? -6.795 -1.628 -19.765 1.00 91.19 577 SER A CA 1
ATOM 4626 C C . SER A 1 577 ? -5.789 -0.561 -19.320 1.00 91.19 577 SER A C 1
ATOM 4628 O O . SER A 1 577 ? -4.932 -0.842 -18.478 1.00 91.19 577 SER A O 1
ATOM 4630 N N . ARG A 1 578 ? -5.907 0.681 -19.814 1.00 89.62 578 ARG A N 1
ATOM 4631 C CA . ARG A 1 578 ? -5.023 1.792 -19.418 1.00 89.62 578 ARG A CA 1
ATOM 4632 C C . ARG A 1 578 ? -5.207 2.197 -17.960 1.00 89.62 578 ARG A C 1
ATOM 4634 O O . ARG A 1 578 ? -4.212 2.489 -17.300 1.00 89.62 578 ARG A O 1
ATOM 4641 N N . GLU A 1 579 ? -6.435 2.195 -17.450 1.00 91.50 579 GLU A N 1
ATOM 4642 C CA . GLU A 1 579 ? -6.704 2.509 -16.044 1.00 91.50 579 GLU A CA 1
ATOM 4643 C C . GLU A 1 579 ? -6.020 1.503 -15.108 1.00 91.50 579 GLU A C 1
ATOM 4645 O O . GLU A 1 579 ? -5.292 1.897 -14.194 1.00 91.50 579 GLU A O 1
ATOM 4650 N N . TYR A 1 580 ? -6.200 0.204 -15.355 1.00 90.50 580 TYR A N 1
ATOM 4651 C CA . TYR A 1 580 ? -5.569 -0.836 -14.543 1.00 90.50 580 TYR A CA 1
ATOM 4652 C C . TYR A 1 580 ? -4.047 -0.882 -14.722 1.00 90.50 580 TYR A C 1
ATOM 4654 O O . TYR A 1 580 ? -3.339 -1.124 -13.745 1.00 90.50 580 TYR A O 1
ATOM 4662 N N . LEU A 1 581 ? -3.525 -0.570 -15.915 1.00 90.62 581 LEU A N 1
ATOM 4663 C CA . LEU A 1 581 ? -2.081 -0.443 -16.136 1.00 90.62 581 LEU A CA 1
ATOM 4664 C C . LEU A 1 581 ? -1.480 0.690 -15.293 1.00 90.62 581 LEU A C 1
ATOM 4666 O O . LEU A 1 581 ? -0.416 0.526 -14.698 1.00 90.62 581 LEU A O 1
ATOM 4670 N N . GLU A 1 582 ? -2.167 1.831 -15.216 1.00 87.50 582 GLU A N 1
ATOM 4671 C CA . GLU A 1 582 ? -1.767 2.963 -14.376 1.00 87.50 582 GLU A CA 1
ATOM 4672 C C . GLU A 1 582 ? -1.831 2.620 -12.883 1.00 87.50 582 GLU A C 1
ATOM 4674 O O . GLU A 1 582 ? -0.902 2.946 -12.142 1.00 87.50 582 GLU A O 1
ATOM 4679 N N . LYS A 1 583 ? -2.872 1.904 -12.436 1.00 85.81 583 LYS A N 1
ATOM 4680 C CA . LYS A 1 583 ? -2.952 1.394 -11.055 1.00 85.81 583 LYS A CA 1
ATOM 4681 C C . LYS A 1 583 ? -1.784 0.451 -10.738 1.00 85.81 583 LYS A C 1
ATOM 4683 O O . LYS A 1 583 ? -1.081 0.689 -9.758 1.00 85.81 583 LYS A O 1
ATOM 4688 N N . ALA A 1 584 ? -1.494 -0.513 -11.616 1.00 82.75 584 ALA A N 1
ATOM 4689 C CA . ALA A 1 584 ? -0.373 -1.443 -11.458 1.00 82.75 584 ALA A CA 1
ATOM 4690 C C . ALA A 1 584 ? 0.984 -0.719 -11.431 1.00 82.75 584 ALA A C 1
ATOM 4692 O O . ALA A 1 584 ? 1.859 -1.039 -10.622 1.00 82.75 584 ALA A O 1
ATOM 4693 N N . ARG A 1 585 ? 1.150 0.309 -12.276 1.00 83.00 585 ARG A N 1
ATOM 4694 C CA . ARG A 1 585 ? 2.341 1.167 -12.288 1.00 83.00 585 ARG A CA 1
ATOM 4695 C C . ARG A 1 585 ? 2.495 1.945 -10.979 1.00 83.00 585 ARG A C 1
ATOM 4697 O O . ARG A 1 585 ? 3.605 2.014 -10.456 1.00 83.00 585 ARG A O 1
ATOM 4704 N N . ASN A 1 586 ? 1.407 2.488 -10.431 1.00 80.75 586 ASN A N 1
ATOM 4705 C CA . ASN A 1 586 ? 1.403 3.167 -9.128 1.00 80.75 586 ASN A CA 1
ATOM 4706 C C . ASN A 1 586 ? 1.663 2.194 -7.963 1.00 80.75 586 ASN A C 1
ATOM 4708 O O . ASN A 1 586 ? 2.250 2.587 -6.958 1.00 80.75 586 ASN A O 1
ATOM 4712 N N . GLY A 1 587 ? 1.292 0.922 -8.131 1.00 72.31 587 GLY A N 1
ATOM 4713 C CA . GLY A 1 587 ? 1.685 -0.196 -7.270 1.00 72.31 587 GLY A CA 1
ATOM 4714 C C . GLY A 1 587 ? 3.131 -0.673 -7.468 1.00 72.31 587 GLY A C 1
ATOM 4715 O O . GLY A 1 587 ? 3.546 -1.628 -6.819 1.00 72.31 587 GLY A O 1
ATOM 4716 N N . ASN A 1 588 ? 3.910 -0.003 -8.325 1.00 78.12 588 ASN A N 1
ATOM 4717 C CA . ASN A 1 588 ? 5.328 -0.258 -8.595 1.00 78.12 588 ASN A CA 1
ATOM 4718 C C . ASN A 1 588 ? 5.646 -1.612 -9.229 1.00 78.12 588 ASN A C 1
ATOM 4720 O O . ASN A 1 588 ? 6.754 -2.126 -9.067 1.00 78.12 588 ASN A O 1
ATOM 4724 N N . ASP A 1 58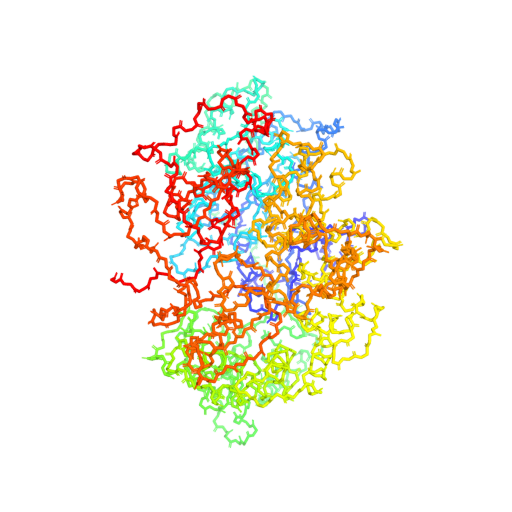9 ? 4.718 -2.181 -10.000 1.00 85.69 589 ASP A N 1
ATOM 4725 C CA . ASP A 1 589 ? 5.034 -3.385 -10.759 1.00 85.69 589 ASP A CA 1
ATOM 4726 C C . ASP A 1 589 ? 6.002 -3.073 -11.931 1.00 85.69 589 ASP A C 1
ATOM 4728 O O . ASP A 1 589 ? 5.661 -2.290 -12.825 1.00 85.69 589 ASP A O 1
ATOM 4732 N N . PRO A 1 590 ? 7.207 -3.676 -11.998 1.00 89.06 590 PRO A N 1
ATOM 4733 C CA . PRO A 1 590 ? 8.193 -3.359 -13.035 1.00 89.06 590 PRO A CA 1
ATOM 4734 C C . PRO A 1 590 ? 7.757 -3.711 -14.450 1.00 89.06 590 PRO A C 1
ATOM 4736 O O . PRO A 1 590 ? 8.193 -3.065 -15.405 1.00 89.06 590 PRO A O 1
ATOM 4739 N N . ASN A 1 591 ? 6.923 -4.739 -14.610 1.00 93.06 591 ASN A N 1
ATOM 4740 C CA . ASN A 1 591 ? 6.400 -5.105 -15.916 1.00 93.06 591 ASN A CA 1
ATOM 4741 C C . ASN A 1 591 ? 5.324 -4.110 -16.360 1.00 93.06 591 ASN A C 1
ATOM 4743 O O . ASN A 1 591 ? 5.283 -3.787 -17.546 1.00 93.06 591 ASN A O 1
ATOM 4747 N N . ALA A 1 592 ? 4.530 -3.552 -15.439 1.00 93.31 592 ALA A N 1
ATOM 4748 C CA . ALA A 1 592 ? 3.628 -2.437 -15.742 1.00 93.31 592 ALA A CA 1
ATOM 4749 C C . ALA A 1 592 ? 4.407 -1.202 -16.222 1.00 93.31 592 ALA A C 1
ATOM 4751 O O . ALA A 1 592 ? 4.079 -0.628 -17.263 1.00 93.31 592 ALA A O 1
ATOM 4752 N N . TRP A 1 593 ? 5.502 -0.847 -15.540 1.00 92.62 593 TRP A N 1
ATOM 4753 C CA . TRP A 1 593 ? 6.412 0.215 -15.991 1.00 92.62 593 TRP A CA 1
ATOM 4754 C C . TRP A 1 593 ? 6.999 -0.069 -17.380 1.00 92.62 593 TRP A C 1
ATOM 4756 O O . TRP A 1 593 ? 6.967 0.801 -18.255 1.00 92.62 593 TRP A O 1
ATOM 4766 N N . ALA A 1 594 ? 7.480 -1.290 -17.619 1.00 95.12 594 ALA A N 1
ATOM 4767 C CA . ALA A 1 594 ? 8.022 -1.683 -18.916 1.00 95.12 594 ALA A CA 1
ATOM 4768 C C . ALA A 1 594 ? 6.971 -1.645 -20.039 1.00 95.12 594 ALA A C 1
ATOM 4770 O O . ALA A 1 594 ? 7.274 -1.182 -21.138 1.00 95.12 594 ALA A O 1
ATOM 4771 N N . ILE A 1 595 ? 5.739 -2.089 -19.773 1.00 94.94 595 ILE A N 1
ATOM 4772 C CA . ILE A 1 595 ? 4.636 -2.059 -20.743 1.00 94.94 595 ILE A CA 1
ATOM 4773 C C . ILE A 1 595 ? 4.233 -0.613 -21.051 1.00 94.94 595 ILE A C 1
ATOM 4775 O O . ILE A 1 595 ? 4.101 -0.274 -22.226 1.00 94.94 595 ILE A O 1
ATOM 4779 N N . CYS A 1 596 ? 4.134 0.268 -20.050 1.00 92.50 596 CYS A N 1
ATOM 4780 C CA . CYS A 1 596 ? 3.946 1.705 -20.285 1.00 92.50 596 CYS A CA 1
ATOM 4781 C C . CYS A 1 596 ? 5.065 2.292 -21.156 1.00 92.50 596 CYS A C 1
ATOM 4783 O O . CYS A 1 596 ? 4.792 3.014 -22.113 1.00 92.50 596 CYS A O 1
ATOM 4785 N N . GLY A 1 597 ? 6.323 1.951 -20.863 1.00 92.62 597 GLY A N 1
ATOM 4786 C CA . GLY A 1 597 ? 7.467 2.356 -21.678 1.00 92.62 597 GLY A CA 1
ATOM 4787 C C . GLY A 1 597 ? 7.352 1.875 -23.126 1.00 92.62 597 GLY A C 1
ATOM 4788 O O . GLY A 1 597 ? 7.557 2.656 -24.051 1.00 92.62 597 GLY A O 1
ATOM 4789 N N . LYS A 1 598 ? 6.948 0.620 -23.338 1.00 94.69 598 LYS A N 1
ATOM 4790 C CA . LYS A 1 598 ? 6.698 0.067 -24.674 1.00 94.69 598 LYS A CA 1
ATOM 4791 C C . LYS A 1 598 ? 5.592 0.822 -25.414 1.00 94.69 598 LYS A C 1
ATOM 4793 O O . LYS A 1 598 ? 5.786 1.146 -26.579 1.00 94.69 598 LYS A O 1
ATOM 4798 N N . LEU A 1 599 ? 4.489 1.166 -24.747 1.00 91.50 599 LEU A N 1
ATOM 4799 C CA . LEU A 1 599 ? 3.416 1.969 -25.348 1.00 91.50 599 LEU A CA 1
ATOM 4800 C C . LEU A 1 599 ? 3.903 3.359 -25.783 1.00 91.50 599 LEU A C 1
ATOM 4802 O O . LEU A 1 599 ? 3.500 3.836 -26.840 1.00 91.50 599 LEU A O 1
ATOM 4806 N N . PHE A 1 600 ? 4.794 3.992 -25.013 1.00 91.19 600 PHE A N 1
ATOM 4807 C CA . PHE A 1 600 ? 5.423 5.250 -25.425 1.00 91.19 600 PHE A CA 1
ATOM 4808 C C . PHE A 1 600 ? 6.343 5.071 -26.637 1.00 91.19 600 PHE A C 1
ATOM 4810 O O . PHE A 1 600 ? 6.295 5.897 -27.544 1.00 91.19 600 PHE A O 1
ATOM 4817 N N . VAL A 1 601 ? 7.131 3.990 -26.703 1.00 92.38 601 VAL A N 1
ATOM 4818 C CA . VAL A 1 601 ? 7.937 3.674 -27.901 1.00 92.38 601 VAL A CA 1
ATOM 4819 C C . VAL A 1 601 ? 7.042 3.461 -29.121 1.00 92.38 601 VAL A C 1
ATOM 48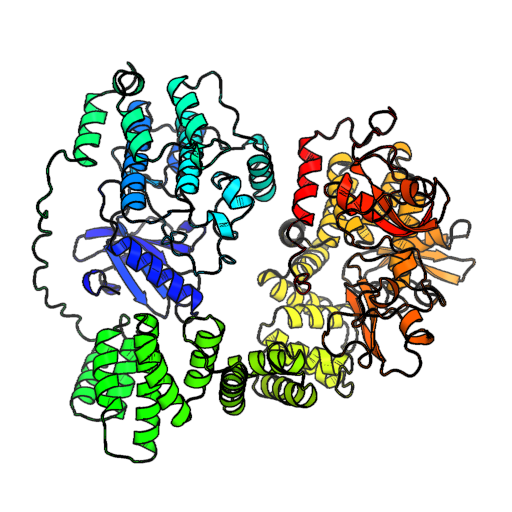21 O O . VAL A 1 601 ? 7.328 4.008 -30.184 1.00 92.38 601 VAL A O 1
ATOM 4824 N N . ASP A 1 602 ? 5.952 2.707 -28.972 1.00 90.31 602 ASP A N 1
ATOM 4825 C CA . ASP A 1 602 ? 4.996 2.432 -30.052 1.00 90.31 602 ASP A CA 1
ATOM 4826 C C . ASP A 1 602 ? 4.298 3.727 -30.536 1.00 90.31 602 ASP A C 1
ATOM 4828 O O . ASP A 1 602 ? 3.914 3.825 -31.701 1.00 90.31 602 ASP A O 1
ATOM 4832 N N . ALA A 1 603 ? 4.189 4.742 -29.669 1.00 89.62 603 ALA A N 1
ATOM 4833 C CA . ALA A 1 603 ? 3.677 6.081 -29.973 1.00 89.62 603 ALA A CA 1
ATOM 4834 C C . ALA A 1 603 ? 4.756 7.094 -30.425 1.00 89.62 603 ALA A C 1
ATOM 4836 O O . ALA A 1 603 ? 4.464 8.285 -30.511 1.00 89.62 603 ALA A O 1
ATOM 4837 N N . ASP A 1 604 ? 5.990 6.646 -30.691 1.00 89.94 604 ASP A N 1
ATOM 4838 C CA . ASP A 1 604 ? 7.154 7.480 -31.057 1.00 89.94 604 ASP A CA 1
ATOM 4839 C C . ASP A 1 604 ? 7.562 8.521 -29.984 1.00 89.94 604 ASP A C 1
ATOM 4841 O O . ASP A 1 604 ? 8.292 9.479 -30.236 1.00 89.94 604 ASP A O 1
ATOM 4845 N N . MET A 1 605 ? 7.142 8.313 -28.732 1.00 89.06 605 MET A N 1
ATOM 4846 C CA . MET A 1 605 ? 7.491 9.126 -27.559 1.00 89.06 605 MET A CA 1
ATOM 4847 C C . MET A 1 605 ? 8.722 8.548 -26.843 1.00 89.06 605 MET A C 1
ATOM 4849 O O . MET A 1 605 ? 8.685 8.180 -25.667 1.00 89.06 605 MET A O 1
ATOM 4853 N N . ILE A 1 606 ? 9.834 8.429 -27.571 1.00 85.00 606 ILE A N 1
ATOM 4854 C CA . ILE A 1 606 ? 11.037 7.707 -27.116 1.00 85.00 606 ILE A CA 1
ATOM 4855 C C . ILE A 1 606 ? 11.615 8.283 -25.814 1.00 85.00 606 ILE A C 1
ATOM 4857 O O . ILE A 1 606 ? 11.980 7.526 -24.913 1.00 85.00 606 ILE A O 1
ATOM 4861 N N . ASP A 1 607 ? 11.704 9.609 -25.694 1.00 80.25 607 ASP A N 1
ATOM 4862 C CA . ASP A 1 607 ? 12.300 10.243 -24.512 1.00 80.25 607 ASP A CA 1
ATOM 4863 C C . ASP A 1 607 ? 11.441 10.034 -23.246 1.00 80.25 607 ASP A C 1
ATOM 4865 O O . ASP A 1 607 ? 11.992 9.890 -22.154 1.00 80.25 607 ASP A O 1
ATOM 4869 N N . ASP A 1 608 ? 10.116 9.917 -23.393 1.00 81.50 608 ASP A N 1
ATOM 4870 C CA . ASP A 1 608 ? 9.185 9.603 -22.298 1.00 81.50 608 ASP A CA 1
ATOM 4871 C C . ASP A 1 608 ? 9.175 8.104 -21.943 1.00 81.50 608 ASP A C 1
ATOM 4873 O O . ASP A 1 608 ? 8.912 7.721 -20.797 1.00 81.50 608 ASP A O 1
ATOM 4877 N N . ALA A 1 609 ? 9.504 7.238 -22.908 1.00 85.12 609 ALA A N 1
ATOM 4878 C CA . ALA A 1 609 ? 9.597 5.796 -22.707 1.00 85.12 609 ALA A CA 1
ATOM 4879 C C . ALA A 1 609 ? 10.786 5.394 -21.825 1.00 85.12 609 ALA A C 1
ATOM 4881 O O . ALA A 1 609 ? 10.654 4.546 -20.938 1.00 85.12 609 ALA A O 1
ATOM 4882 N N . ILE A 1 610 ? 11.948 6.003 -22.077 1.00 82.94 610 ILE A N 1
ATOM 4883 C CA . ILE A 1 610 ? 13.248 5.618 -21.511 1.00 82.94 610 ILE A CA 1
ATOM 4884 C C . ILE A 1 610 ? 13.226 5.455 -19.977 1.00 82.94 610 ILE A C 1
ATOM 4886 O O . ILE A 1 610 ? 13.665 4.408 -19.497 1.00 82.94 610 ILE A O 1
ATOM 4890 N N . PRO A 1 611 ? 12.698 6.409 -19.186 1.00 83.25 611 PRO A N 1
ATOM 4891 C CA . PRO A 1 611 ? 12.643 6.276 -17.731 1.00 83.25 611 PRO A CA 1
ATOM 4892 C C . PRO A 1 611 ? 11.833 5.056 -17.281 1.00 83.25 611 PRO A C 1
ATOM 4894 O O . PRO A 1 611 ? 12.276 4.298 -16.421 1.00 83.25 611 PRO A O 1
ATOM 4897 N N . SER A 1 612 ? 10.672 4.830 -17.900 1.00 86.19 612 SER A N 1
ATOM 4898 C CA . SER A 1 612 ? 9.797 3.705 -17.553 1.00 86.19 612 SER A CA 1
ATOM 4899 C C . SER A 1 612 ? 10.449 2.362 -17.894 1.00 86.19 612 SER A C 1
ATOM 4901 O O . SER A 1 612 ? 10.379 1.411 -17.116 1.00 86.19 612 SER A O 1
ATOM 4903 N N . LEU A 1 613 ? 11.147 2.301 -19.029 1.00 90.38 613 LEU A N 1
ATOM 4904 C CA . LEU A 1 613 ? 11.866 1.109 -19.467 1.00 90.38 613 LEU A CA 1
ATOM 4905 C C . LEU A 1 613 ? 13.060 0.774 -18.570 1.00 90.38 613 LEU A C 1
ATOM 4907 O O . LEU A 1 613 ? 13.236 -0.390 -18.208 1.00 90.38 613 LEU A O 1
ATOM 4911 N N . PHE A 1 614 ? 13.852 1.774 -18.172 1.00 87.50 614 PHE A N 1
ATOM 4912 C CA . PHE A 1 614 ? 14.961 1.555 -17.242 1.00 87.50 614 PHE A CA 1
ATOM 4913 C C . PHE A 1 614 ? 14.478 1.157 -15.848 1.00 87.50 614 PHE A C 1
ATOM 4915 O O . PHE A 1 614 ? 15.130 0.334 -15.212 1.00 87.50 614 PHE A O 1
ATOM 4922 N N . TYR A 1 615 ? 13.324 1.663 -15.397 1.00 86.62 615 TYR A N 1
ATOM 4923 C CA . TYR A 1 615 ? 12.745 1.257 -14.114 1.00 86.62 615 TYR A CA 1
ATOM 4924 C C . TYR A 1 615 ? 12.366 -0.220 -14.159 1.00 86.62 615 TYR A C 1
ATOM 4926 O O . TYR A 1 615 ? 12.741 -0.991 -13.274 1.00 86.62 615 TYR A O 1
ATOM 4934 N N . GLY A 1 616 ? 11.672 -0.615 -15.232 1.00 89.69 616 GLY A N 1
ATOM 4935 C CA . GLY A 1 616 ? 11.329 -2.006 -15.485 1.00 89.69 616 GLY A CA 1
ATOM 4936 C C . GLY A 1 616 ? 12.571 -2.896 -15.502 1.00 89.69 616 GLY A C 1
ATOM 4937 O O . GLY A 1 616 ? 12.609 -3.907 -14.807 1.00 89.69 616 GLY A O 1
ATOM 4938 N N . MET A 1 617 ? 13.605 -2.507 -16.253 1.00 89.75 617 MET A N 1
ATOM 4939 C CA . MET A 1 617 ? 14.851 -3.268 -16.367 1.00 89.75 617 MET A CA 1
ATOM 4940 C C . MET A 1 617 ? 15.593 -3.409 -15.033 1.00 89.75 617 MET A C 1
ATOM 4942 O O . MET A 1 617 ? 16.011 -4.519 -14.710 1.00 89.75 617 MET A O 1
ATOM 4946 N N . GLN A 1 618 ? 15.751 -2.318 -14.275 1.00 85.06 618 GLN A N 1
ATOM 4947 C CA . GLN A 1 618 ? 16.442 -2.327 -12.980 1.00 85.06 618 GLN A CA 1
ATOM 4948 C C . GLN A 1 618 ? 15.819 -3.355 -12.028 1.00 85.06 618 GLN A C 1
ATOM 4950 O O . GLN A 1 618 ? 16.533 -4.052 -11.324 1.00 85.06 618 GLN A O 1
ATOM 4955 N N . HIS A 1 619 ? 14.498 -3.523 -12.090 1.00 86.19 619 HIS A N 1
ATOM 4956 C CA . HIS A 1 619 ? 13.757 -4.470 -11.260 1.00 86.19 619 HIS A CA 1
ATOM 4957 C C . HIS A 1 619 ? 13.406 -5.773 -12.006 1.00 86.19 619 HIS A C 1
ATOM 4959 O O . HIS A 1 619 ? 12.403 -6.426 -11.709 1.00 86.19 619 HIS A O 1
ATOM 4965 N N . GLY A 1 620 ? 14.222 -6.159 -12.993 1.00 88.44 620 GLY A N 1
ATOM 4966 C CA . GLY A 1 620 ? 14.187 -7.491 -13.600 1.00 88.44 620 GLY A CA 1
ATOM 4967 C C . GLY A 1 620 ? 13.118 -7.730 -14.671 1.00 88.44 620 GLY A C 1
ATOM 4968 O O . GLY A 1 620 ? 12.839 -8.890 -14.986 1.00 88.44 620 GLY A O 1
ATOM 4969 N N . SER A 1 621 ? 12.504 -6.687 -15.239 1.00 92.81 621 SER A N 1
ATOM 4970 C CA . SER A 1 621 ? 11.534 -6.842 -16.332 1.00 92.81 621 SER A CA 1
ATOM 4971 C C . SER A 1 621 ? 12.223 -7.175 -17.657 1.00 92.81 621 SER A C 1
ATOM 4973 O O . SER A 1 621 ? 12.879 -6.329 -18.275 1.00 92.81 621 SER A O 1
ATOM 4975 N N . ILE A 1 622 ? 11.986 -8.396 -18.146 1.00 93.88 622 ILE A N 1
ATOM 4976 C CA . ILE A 1 622 ? 12.445 -8.849 -19.467 1.00 93.88 622 ILE A CA 1
ATOM 4977 C C . ILE A 1 622 ? 11.821 -7.990 -20.577 1.00 93.88 622 ILE A C 1
ATOM 4979 O O . ILE A 1 622 ? 12.515 -7.623 -21.522 1.00 93.88 622 ILE A O 1
ATOM 4983 N N . THR A 1 623 ? 10.550 -7.592 -20.447 1.00 95.12 623 THR A N 1
ATOM 4984 C CA . THR A 1 623 ? 9.889 -6.671 -21.389 1.00 95.12 623 THR A CA 1
ATOM 4985 C C . THR A 1 623 ? 10.637 -5.344 -21.502 1.00 95.12 623 THR A C 1
ATOM 4987 O O . THR A 1 623 ? 10.826 -4.838 -22.611 1.00 95.12 623 THR A O 1
ATOM 4990 N N . GLY A 1 624 ? 11.111 -4.799 -20.376 1.00 95.31 624 GLY A N 1
ATOM 4991 C CA . GLY A 1 624 ? 11.908 -3.570 -20.354 1.00 95.31 624 GLY A CA 1
ATOM 4992 C C . GLY A 1 624 ? 13.229 -3.741 -21.104 1.00 95.31 624 GLY A C 1
ATOM 4993 O O . GLY A 1 624 ? 13.547 -2.941 -21.983 1.00 95.31 624 GLY A O 1
ATOM 4994 N N . MET A 1 625 ? 13.945 -4.835 -20.829 1.00 95.06 625 MET A N 1
ATOM 4995 C CA . MET A 1 625 ? 15.214 -5.176 -21.489 1.00 95.06 625 MET A CA 1
ATOM 4996 C C . MET A 1 625 ? 15.046 -5.359 -23.003 1.00 95.06 625 MET A C 1
ATOM 4998 O O . MET A 1 625 ? 15.781 -4.761 -23.784 1.00 95.06 625 MET A O 1
ATOM 5002 N N . LEU A 1 626 ? 14.050 -6.134 -23.443 1.00 96.81 626 LEU A N 1
ATOM 5003 C CA . LEU A 1 626 ? 13.789 -6.360 -24.869 1.00 96.81 626 LEU A CA 1
ATOM 5004 C C . LEU A 1 626 ? 13.403 -5.069 -25.593 1.00 96.81 626 LEU A C 1
ATOM 5006 O O . LEU A 1 626 ? 13.863 -4.823 -26.708 1.00 96.81 626 LEU A O 1
ATOM 5010 N N . THR A 1 627 ? 12.585 -4.225 -24.962 1.00 96.81 627 THR A N 1
ATOM 5011 C CA . THR A 1 627 ? 12.165 -2.952 -25.561 1.00 96.81 627 THR A CA 1
ATOM 5012 C C . THR A 1 627 ? 13.342 -1.984 -25.686 1.00 96.81 627 THR A C 1
ATOM 5014 O O . THR A 1 627 ? 13.495 -1.362 -26.735 1.00 96.81 627 THR A O 1
ATOM 5017 N N . LEU A 1 628 ? 14.221 -1.907 -24.679 1.00 93.44 628 LEU A N 1
ATOM 5018 C CA . LEU A 1 628 ? 15.464 -1.127 -24.756 1.00 93.44 628 LEU A CA 1
ATOM 5019 C C . LEU A 1 628 ? 16.413 -1.663 -25.832 1.00 93.44 628 LEU A C 1
ATOM 5021 O O . LEU A 1 628 ? 16.942 -0.879 -26.615 1.00 93.44 628 LEU A O 1
ATOM 5025 N N . GLY A 1 629 ? 16.583 -2.985 -25.931 1.00 94.12 629 GLY A N 1
ATOM 5026 C CA . GLY A 1 629 ? 17.385 -3.608 -26.988 1.00 94.12 629 GLY A CA 1
ATOM 5027 C C . GLY A 1 629 ? 16.877 -3.251 -28.386 1.00 94.12 629 GLY A C 1
ATOM 5028 O O . GLY A 1 629 ? 17.646 -2.779 -29.223 1.00 94.12 629 GLY A O 1
ATOM 5029 N N . ASN A 1 630 ? 15.566 -3.380 -28.607 1.00 95.31 630 ASN A N 1
ATOM 5030 C CA . ASN A 1 630 ? 14.912 -3.013 -29.865 1.00 95.31 630 ASN A CA 1
ATOM 5031 C C . ASN A 1 630 ? 15.051 -1.514 -30.179 1.00 95.31 630 ASN A C 1
ATOM 5033 O O . ASN A 1 630 ? 15.283 -1.137 -31.330 1.00 95.31 630 ASN A O 1
ATOM 5037 N N . LEU A 1 631 ? 14.923 -0.657 -29.163 1.00 93.56 631 LEU A N 1
ATOM 5038 C CA . LEU A 1 631 ? 15.102 0.786 -29.298 1.00 93.56 631 LEU A CA 1
ATOM 5039 C C . LEU A 1 631 ? 16.539 1.126 -29.712 1.00 93.56 631 LEU A C 1
ATOM 5041 O O . LEU A 1 631 ? 16.734 1.854 -30.681 1.00 93.56 631 LEU A O 1
ATOM 5045 N N . CYS A 1 632 ? 17.539 0.569 -29.029 1.00 90.12 632 CYS A N 1
ATOM 5046 C CA . CYS A 1 632 ? 18.954 0.796 -29.322 1.00 90.12 632 CYS A CA 1
ATOM 5047 C C . CYS A 1 632 ? 19.402 0.189 -30.660 1.00 90.12 632 CYS A C 1
ATOM 5049 O O . CYS A 1 632 ? 20.341 0.687 -31.270 1.00 90.12 632 CYS A O 1
ATOM 5051 N N . GLU A 1 633 ? 18.741 -0.861 -31.154 1.00 92.94 633 GLU A N 1
ATOM 5052 C CA . GLU A 1 633 ? 19.015 -1.406 -32.492 1.00 92.94 633 GLU A CA 1
ATOM 5053 C C . GLU A 1 633 ? 18.575 -0.427 -33.594 1.00 92.94 633 GLU A C 1
ATOM 5055 O O . GLU A 1 633 ? 19.263 -0.287 -34.605 1.00 92.94 633 GLU A O 1
ATOM 5060 N N . LYS A 1 634 ? 17.466 0.294 -33.378 1.00 92.31 634 LYS A N 1
ATOM 5061 C CA . LYS A 1 634 ? 16.995 1.369 -34.271 1.00 92.31 634 LYS A CA 1
ATOM 5062 C C . LYS A 1 634 ? 17.758 2.683 -34.077 1.00 92.31 634 LYS A C 1
ATOM 5064 O O . LYS A 1 634 ? 17.946 3.420 -35.041 1.00 92.31 634 LYS A O 1
ATOM 5069 N N . HIS A 1 635 ? 18.196 2.950 -32.849 1.00 86.06 635 HIS A N 1
ATOM 5070 C CA . HIS A 1 635 ? 18.871 4.175 -32.424 1.00 86.06 635 HIS A CA 1
ATOM 5071 C C . HIS A 1 635 ? 20.206 3.851 -31.727 1.00 86.06 635 HIS A C 1
ATOM 5073 O O . HIS A 1 635 ? 20.289 3.934 -30.497 1.00 86.06 635 HIS A O 1
ATOM 5079 N N . PRO A 1 636 ? 21.265 3.465 -32.469 1.00 84.12 636 PRO A N 1
ATOM 5080 C CA . PRO A 1 636 ? 22.542 3.040 -31.881 1.00 84.12 636 PRO A CA 1
ATOM 5081 C C . PRO A 1 636 ? 23.226 4.111 -31.023 1.00 84.12 636 PRO A C 1
ATOM 5083 O O . PRO A 1 636 ? 24.013 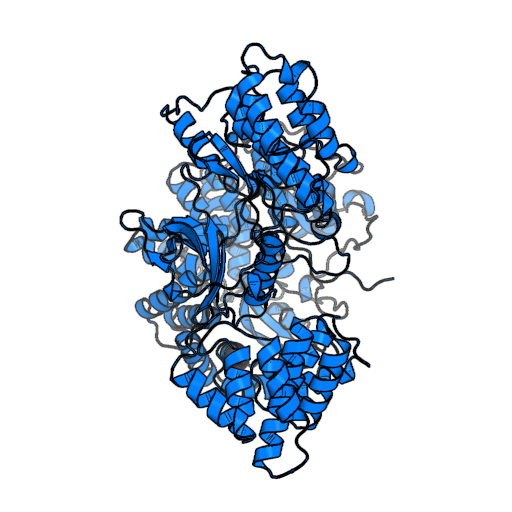3.800 -30.131 1.00 84.12 636 PRO A O 1
ATOM 5086 N N . GLU A 1 637 ? 22.912 5.387 -31.248 1.00 77.69 637 GLU A N 1
ATOM 5087 C CA . GLU A 1 637 ? 23.372 6.506 -30.425 1.00 77.69 637 GLU A CA 1
ATOM 5088 C C . GLU A 1 637 ? 22.801 6.496 -28.997 1.00 77.69 637 GLU A C 1
ATOM 5090 O O . GLU A 1 637 ? 23.289 7.227 -28.132 1.00 77.69 637 GLU A O 1
ATOM 5095 N N . ARG A 1 638 ? 21.759 5.691 -28.747 1.00 75.69 638 ARG A N 1
ATOM 5096 C CA . ARG A 1 638 ? 21.070 5.571 -27.454 1.00 75.69 638 ARG A CA 1
ATOM 5097 C C . ARG A 1 638 ? 21.626 4.448 -26.569 1.00 75.69 638 ARG A C 1
ATOM 5099 O O . ARG A 1 638 ? 21.182 4.311 -25.434 1.00 75.69 638 ARG A O 1
ATOM 5106 N N . GLY A 1 639 ? 22.575 3.652 -27.057 1.00 78.19 639 GLY A N 1
ATOM 5107 C CA . GLY A 1 639 ? 23.209 2.577 -26.294 1.00 78.19 639 GLY A CA 1
ATOM 5108 C C . GLY A 1 639 ? 23.465 1.328 -27.132 1.00 78.19 639 GLY A C 1
ATOM 5109 O O . GLY A 1 639 ? 23.061 1.232 -28.289 1.00 78.19 639 GLY A O 1
ATOM 5110 N N . ASN A 1 640 ? 24.137 0.347 -26.537 1.00 84.25 640 ASN A N 1
ATOM 5111 C CA . ASN A 1 640 ? 24.441 -0.914 -27.198 1.00 84.25 640 ASN A CA 1
ATOM 5112 C C . ASN A 1 640 ? 23.300 -1.922 -27.003 1.00 84.25 640 ASN A C 1
ATOM 5114 O O . ASN A 1 640 ? 23.101 -2.460 -25.915 1.00 84.25 640 ASN A O 1
ATOM 5118 N N . ALA A 1 641 ? 22.578 -2.223 -28.084 1.00 90.75 641 ALA A N 1
ATOM 5119 C CA . ALA A 1 641 ? 21.475 -3.184 -28.072 1.00 90.75 641 ALA A CA 1
ATOM 5120 C C . ALA A 1 641 ? 21.881 -4.579 -27.557 1.00 90.75 641 ALA A C 1
ATOM 5122 O O . ALA A 1 641 ? 21.073 -5.266 -26.932 1.00 90.75 641 ALA A O 1
ATOM 5123 N N . ALA A 1 642 ? 23.129 -5.003 -27.800 1.00 90.38 642 ALA A N 1
ATOM 5124 C CA . ALA A 1 642 ? 23.600 -6.334 -27.427 1.00 90.38 642 ALA A CA 1
ATOM 5125 C C . ALA A 1 642 ? 23.568 -6.571 -25.910 1.00 90.38 642 ALA A C 1
ATOM 5127 O O . ALA A 1 642 ? 23.248 -7.683 -25.496 1.00 90.38 642 ALA A O 1
ATOM 5128 N N . ASP A 1 643 ? 23.830 -5.536 -25.110 1.00 87.50 643 ASP A N 1
ATOM 5129 C CA . ASP A 1 643 ? 23.877 -5.634 -23.648 1.00 87.50 643 ASP A CA 1
ATOM 5130 C C . ASP A 1 643 ? 22.472 -5.870 -23.067 1.00 87.50 643 ASP A C 1
ATOM 5132 O O . ASP A 1 643 ? 22.282 -6.679 -22.159 1.00 87.50 643 ASP A O 1
ATOM 5136 N N . PHE A 1 644 ? 21.453 -5.224 -23.643 1.00 92.25 644 PHE A N 1
ATOM 5137 C CA . PHE A 1 644 ? 20.058 -5.417 -23.244 1.00 92.25 644 PHE A CA 1
ATOM 5138 C C . PHE A 1 644 ? 19.521 -6.792 -23.651 1.00 92.25 644 PHE A C 1
ATOM 5140 O O . PHE A 1 644 ? 18.808 -7.435 -22.879 1.00 92.25 644 PHE A O 1
ATOM 5147 N N . TYR A 1 645 ? 19.888 -7.277 -24.842 1.00 95.31 645 TYR A N 1
ATOM 5148 C CA . TYR A 1 645 ? 19.531 -8.630 -25.272 1.00 95.31 645 TYR A CA 1
ATOM 5149 C C . TYR A 1 645 ? 20.254 -9.711 -24.458 1.00 95.31 645 TYR A C 1
ATOM 5151 O O . TYR A 1 645 ? 19.653 -10.747 -24.175 1.00 95.31 645 TYR A O 1
ATOM 5159 N N . GLU A 1 646 ? 21.504 -9.471 -24.047 1.00 93.25 646 GLU A N 1
ATOM 5160 C CA . GLU A 1 646 ? 22.233 -10.329 -23.105 1.00 93.25 646 GLU A CA 1
ATOM 5161 C C . GLU A 1 646 ? 21.511 -10.405 -21.760 1.00 93.25 646 GLU A C 1
ATOM 5163 O O . GLU A 1 646 ? 21.223 -11.504 -21.287 1.00 93.25 646 GLU A O 1
ATOM 5168 N N . ALA A 1 647 ? 21.145 -9.258 -21.178 1.00 91.94 647 ALA A N 1
ATOM 5169 C CA . ALA A 1 647 ? 20.379 -9.216 -19.935 1.00 91.94 647 ALA A CA 1
ATOM 5170 C C . ALA A 1 647 ? 19.055 -9.990 -20.070 1.00 91.94 647 ALA A C 1
ATOM 5172 O O . ALA A 1 647 ? 18.780 -10.887 -19.273 1.00 91.94 647 ALA A O 1
ATOM 5173 N N . ALA A 1 648 ? 18.277 -9.732 -21.126 1.00 94.44 648 ALA A N 1
ATOM 5174 C CA . ALA A 1 648 ? 17.024 -10.444 -21.377 1.00 94.44 648 ALA A CA 1
ATOM 5175 C C . ALA A 1 648 ? 17.220 -11.968 -21.509 1.00 94.44 648 ALA A C 1
ATOM 5177 O O . ALA A 1 648 ? 16.425 -12.739 -20.967 1.00 94.44 648 ALA A O 1
ATOM 5178 N N . ALA A 1 649 ? 18.273 -12.416 -22.202 1.00 94.56 649 ALA A N 1
ATOM 5179 C CA . ALA A 1 649 ? 18.600 -13.835 -22.341 1.00 94.56 649 ALA A CA 1
ATOM 5180 C C . ALA A 1 649 ? 19.021 -14.464 -21.002 1.00 94.56 649 ALA A C 1
ATOM 5182 O O . ALA A 1 649 ? 18.555 -15.551 -20.664 1.00 94.56 649 ALA A O 1
ATOM 5183 N N . ASN A 1 650 ? 19.829 -13.761 -20.206 1.00 93.25 650 ASN A N 1
ATOM 5184 C CA . ASN A 1 650 ? 20.238 -14.209 -18.876 1.00 93.25 650 ASN A CA 1
ATOM 5185 C C . ASN A 1 650 ? 19.026 -14.361 -17.942 1.00 93.25 650 ASN A C 1
ATOM 5187 O O . ASN A 1 650 ? 18.847 -15.409 -17.321 1.00 93.25 650 ASN A O 1
ATOM 5191 N N . HIS A 1 651 ? 18.133 -13.371 -17.898 1.00 92.69 651 HIS A N 1
ATOM 5192 C CA . HIS A 1 651 ? 16.893 -13.479 -17.126 1.00 92.69 651 HIS A CA 1
ATOM 5193 C C . HIS A 1 651 ? 15.983 -14.605 -17.645 1.00 92.69 651 HIS A C 1
ATOM 5195 O O . HIS A 1 651 ? 15.400 -15.334 -16.846 1.00 92.69 651 HIS A O 1
ATOM 5201 N N . CYS A 1 652 ? 15.916 -14.825 -18.963 1.00 93.19 652 CYS A N 1
ATOM 5202 C CA . CYS A 1 652 ? 15.214 -15.977 -19.535 1.00 93.19 652 CYS A CA 1
ATOM 5203 C C . CYS A 1 652 ? 15.810 -17.316 -19.064 1.00 93.19 652 CYS A C 1
ATOM 5205 O O . CYS A 1 652 ? 15.062 -18.249 -18.786 1.00 93.19 652 CYS A O 1
ATOM 5207 N N . HIS A 1 653 ? 17.135 -17.434 -18.954 1.00 92.50 653 HIS A N 1
ATOM 5208 C CA . HIS A 1 653 ? 17.790 -18.659 -18.481 1.00 92.50 653 HIS A CA 1
ATOM 5209 C C . HIS A 1 653 ? 17.543 -18.930 -16.991 1.00 92.50 653 HIS A C 1
ATOM 5211 O O . HIS A 1 653 ? 17.563 -20.091 -16.581 1.00 92.50 653 HIS A O 1
ATOM 5217 N N . CYS A 1 654 ? 17.260 -17.900 -16.184 1.00 91.31 654 CYS A N 1
ATOM 5218 C CA . CYS A 1 654 ? 16.819 -18.093 -14.801 1.00 91.31 654 CYS A CA 1
ATOM 5219 C C . CYS A 1 654 ? 15.439 -18.753 -14.692 1.00 91.31 654 CYS A C 1
ATOM 5221 O O . CYS A 1 654 ? 15.161 -19.362 -13.664 1.00 91.31 654 CYS A O 1
ATOM 5223 N N . LEU A 1 655 ? 14.574 -18.615 -15.701 1.00 89.69 655 LEU A N 1
ATOM 5224 C CA . LEU A 1 655 ? 13.232 -19.217 -15.719 1.00 89.69 655 LEU A CA 1
ATOM 5225 C C . LEU A 1 655 ? 13.238 -20.694 -16.119 1.00 89.69 655 LEU A C 1
ATOM 5227 O O . LEU A 1 655 ? 12.188 -21.320 -16.088 1.00 89.69 655 LEU A O 1
ATOM 5231 N N . ASP A 1 656 ? 14.391 -21.200 -16.552 1.00 84.56 656 ASP A N 1
ATOM 5232 C CA . ASP A 1 656 ? 14.630 -22.560 -17.016 1.00 84.56 656 ASP A CA 1
ATOM 5233 C C . ASP A 1 656 ? 13.516 -23.198 -17.881 1.00 84.56 656 ASP A C 1
ATOM 5235 O O . ASP A 1 656 ? 13.041 -22.582 -18.836 1.00 84.56 656 ASP A O 1
ATOM 5239 N N . GLU A 1 657 ? 13.137 -24.449 -17.614 1.00 82.81 657 GLU A N 1
ATOM 5240 C CA . GLU A 1 657 ? 12.034 -25.148 -18.283 1.00 82.81 657 GLU A CA 1
ATOM 5241 C C . GLU A 1 657 ? 10.654 -24.610 -17.867 1.00 82.81 657 GLU A C 1
ATOM 5243 O O . GLU A 1 657 ? 9.653 -24.917 -18.523 1.00 82.81 657 GLU A O 1
ATOM 5248 N N . SER A 1 658 ? 10.583 -23.791 -16.811 1.00 81.25 658 SER A N 1
ATOM 5249 C CA . SER A 1 658 ? 9.333 -23.159 -16.369 1.00 81.25 658 SER A CA 1
ATOM 5250 C C . SER A 1 658 ? 8.854 -22.096 -17.360 1.00 81.25 658 SER A C 1
ATOM 5252 O O . SER A 1 658 ? 7.656 -22.011 -17.626 1.00 81.25 658 SER A O 1
ATOM 5254 N N . GLY A 1 659 ? 9.788 -21.349 -17.960 1.00 84.06 659 GLY A N 1
ATOM 5255 C CA . GLY A 1 659 ? 9.518 -20.351 -18.997 1.00 84.06 659 GLY A CA 1
ATOM 5256 C C . GLY A 1 659 ? 8.782 -19.096 -18.515 1.00 84.06 659 GLY A C 1
ATOM 5257 O O . GLY A 1 659 ? 8.676 -18.816 -17.319 1.00 84.06 659 GLY A O 1
ATOM 5258 N N . PHE A 1 660 ? 8.294 -18.304 -19.472 1.00 82.69 660 PHE A N 1
ATOM 5259 C CA . PHE A 1 660 ? 7.336 -17.235 -19.199 1.00 82.69 660 PHE A CA 1
ATOM 5260 C C . PHE A 1 660 ? 6.004 -17.892 -18.818 1.00 82.69 660 PHE A C 1
ATOM 5262 O O . PHE A 1 660 ? 5.632 -18.898 -19.401 1.00 82.69 660 PHE A O 1
ATOM 5269 N N . PHE A 1 661 ? 5.291 -17.348 -17.838 1.00 81.00 661 PHE A N 1
ATOM 5270 C CA . PHE A 1 661 ? 4.056 -17.941 -17.288 1.00 81.00 661 PHE A CA 1
ATOM 5271 C C . PHE A 1 661 ? 2.990 -16.851 -17.032 1.00 81.00 661 PHE A C 1
ATOM 5273 O O . PHE A 1 661 ? 1.960 -17.089 -16.413 1.00 81.00 661 PHE A O 1
ATOM 5280 N N . THR A 1 662 ? 3.243 -15.610 -17.453 1.00 89.69 662 THR A N 1
ATOM 5281 C CA . THR A 1 662 ? 2.283 -14.511 -17.306 1.00 89.69 662 THR A CA 1
ATOM 5282 C C . THR A 1 662 ? 1.469 -14.332 -18.584 1.00 89.69 662 THR A C 1
ATOM 5284 O O . THR A 1 662 ? 1.912 -14.749 -19.660 1.00 89.69 662 THR A O 1
ATOM 5287 N N . PRO A 1 663 ? 0.344 -13.600 -18.511 1.00 92.31 663 PRO A N 1
ATOM 5288 C CA . PRO A 1 663 ? -0.381 -13.154 -19.698 1.00 92.31 663 PRO A CA 1
ATOM 5289 C C . PRO A 1 663 ? 0.374 -12.167 -20.597 1.00 92.31 663 PRO A C 1
ATOM 5291 O O . PRO A 1 663 ? -0.163 -11.743 -21.617 1.00 92.31 663 PRO A O 1
ATOM 5294 N N . ILE A 1 664 ? 1.602 -11.774 -20.238 1.00 92.19 664 ILE A N 1
ATOM 5295 C CA . ILE A 1 664 ? 2.395 -10.807 -21.000 1.00 92.19 664 ILE A CA 1
ATOM 5296 C C . ILE A 1 664 ? 2.869 -11.458 -22.311 1.00 92.19 664 ILE A C 1
ATOM 5298 O O . ILE A 1 664 ? 3.536 -12.495 -22.261 1.00 92.19 664 ILE A O 1
ATOM 5302 N N . PRO A 1 665 ? 2.584 -10.845 -23.473 1.00 91.56 665 PRO A N 1
ATOM 5303 C CA . PRO A 1 665 ? 2.964 -11.394 -24.768 1.00 91.56 665 PRO A CA 1
ATOM 5304 C C . PRO A 1 665 ? 4.456 -11.202 -25.075 1.00 91.56 665 PRO A C 1
ATOM 5306 O O . PRO A 1 665 ? 4.989 -10.095 -24.954 1.00 91.56 665 PRO A O 1
ATOM 5309 N N . TYR A 1 666 ? 5.108 -12.256 -25.571 1.00 92.31 666 TYR A N 1
ATOM 5310 C CA . TYR A 1 666 ? 6.499 -12.233 -26.039 1.00 92.31 666 TYR A CA 1
ATOM 5311 C C . TYR A 1 666 ? 6.612 -12.733 -27.480 1.00 92.31 666 TYR A C 1
ATOM 5313 O O . TYR A 1 666 ? 5.925 -13.668 -27.885 1.00 92.31 666 TYR A O 1
ATOM 5321 N N . LYS A 1 667 ? 7.523 -12.142 -28.264 1.00 95.19 667 LYS A N 1
ATOM 5322 C CA . LYS A 1 667 ? 7.852 -12.662 -29.597 1.00 95.19 667 LYS A CA 1
ATOM 5323 C C . LYS A 1 667 ? 8.609 -13.984 -29.497 1.00 95.19 667 LYS A C 1
ATOM 5325 O O . LYS A 1 667 ? 9.569 -14.113 -28.728 1.00 95.19 667 LYS A O 1
ATOM 5330 N N . VAL A 1 668 ? 8.226 -14.919 -30.356 1.00 96.06 668 VAL A N 1
ATOM 5331 C CA . VAL A 1 668 ? 8.806 -16.254 -30.475 1.00 96.06 668 VAL A CA 1
ATOM 5332 C C . VAL A 1 668 ? 9.535 -16.380 -31.806 1.00 96.06 668 VAL A C 1
ATOM 5334 O O . VAL A 1 668 ? 9.019 -16.023 -32.866 1.00 96.06 668 VAL A O 1
ATOM 5337 N N . PHE A 1 669 ? 10.737 -16.941 -31.757 1.00 97.31 669 PHE A N 1
ATOM 5338 C CA . PHE A 1 669 ? 11.597 -17.189 -32.906 1.00 97.31 669 PHE A CA 1
ATOM 5339 C C . PHE A 1 669 ? 11.935 -18.672 -32.994 1.00 97.31 669 PHE A C 1
ATOM 5341 O O . PHE A 1 669 ? 12.070 -19.345 -31.982 1.00 97.31 669 PHE A O 1
ATOM 5348 N N . HIS A 1 670 ? 12.145 -19.172 -34.204 1.00 97.75 670 HIS A N 1
ATOM 5349 C CA . HIS A 1 670 ? 12.657 -20.511 -34.455 1.00 97.75 670 HIS A CA 1
ATOM 5350 C C . HIS A 1 670 ? 14.095 -20.448 -34.957 1.00 97.75 670 HIS A C 1
ATOM 5352 O O . HIS A 1 670 ? 14.372 -19.840 -35.993 1.00 97.75 670 HIS A O 1
ATOM 5358 N N . CYS A 1 671 ? 15.016 -21.103 -34.256 1.00 97.19 671 CYS A N 1
ATOM 5359 C CA . CYS A 1 671 ? 16.390 -21.288 -34.698 1.00 97.19 671 CYS A CA 1
ATOM 5360 C C . CYS A 1 671 ? 16.512 -22.582 -35.504 1.00 97.19 671 CYS A C 1
ATOM 5362 O O . CYS A 1 671 ? 16.596 -23.667 -34.931 1.00 97.19 671 CYS A O 1
ATOM 5364 N N . LYS A 1 672 ? 16.630 -22.472 -36.831 1.00 96.25 672 LYS A N 1
ATOM 5365 C CA . LYS A 1 672 ? 16.736 -23.633 -37.734 1.00 96.25 672 LYS A CA 1
ATOM 5366 C C . LYS A 1 672 ? 17.975 -24.485 -37.463 1.00 96.25 672 LYS A C 1
ATOM 5368 O O . LYS A 1 672 ? 17.933 -25.701 -37.577 1.00 96.25 672 LYS A O 1
ATOM 5373 N N . LYS A 1 673 ? 19.088 -23.844 -37.086 1.00 95.94 673 LYS A N 1
ATOM 5374 C CA . LYS A 1 673 ? 20.360 -24.532 -36.805 1.00 95.94 673 LYS A CA 1
ATOM 5375 C C . LYS A 1 673 ? 20.291 -25.391 -35.540 1.00 95.94 673 LYS A C 1
ATOM 5377 O O . LYS A 1 673 ? 20.874 -26.465 -35.507 1.00 95.94 673 LYS A O 1
ATOM 5382 N N . CYS A 1 674 ? 19.624 -24.897 -34.500 1.00 94.06 674 CYS A N 1
ATOM 5383 C CA . CYS A 1 674 ? 19.497 -25.604 -33.224 1.00 94.06 674 CYS A CA 1
ATOM 5384 C C . CYS A 1 674 ? 18.217 -26.438 -33.138 1.00 94.06 674 CYS A C 1
ATOM 5386 O O . CYS A 1 674 ? 18.090 -27.225 -32.208 1.00 94.06 674 CYS A O 1
ATOM 5388 N N . ASN A 1 675 ? 17.298 -26.255 -34.092 1.00 95.38 675 ASN A N 1
ATOM 5389 C CA . ASN A 1 675 ? 15.947 -26.797 -34.085 1.00 95.38 675 ASN A CA 1
ATOM 5390 C C . ASN A 1 675 ? 15.214 -26.490 -32.767 1.00 95.38 675 ASN A C 1
ATOM 5392 O O . ASN A 1 675 ? 14.711 -27.393 -32.101 1.00 95.38 675 ASN A O 1
ATOM 5396 N N . LYS A 1 676 ? 15.230 -25.210 -32.367 1.00 94.81 676 LYS A N 1
ATOM 5397 C CA . LYS A 1 676 ? 14.639 -24.737 -31.110 1.00 94.81 676 LYS A CA 1
ATOM 5398 C C . LYS A 1 676 ? 13.777 -23.492 -31.302 1.00 94.81 676 LYS A C 1
ATOM 5400 O O . LYS A 1 676 ? 14.184 -22.580 -32.022 1.00 94.81 676 LYS A O 1
ATOM 5405 N N . ASP A 1 677 ? 12.655 -23.436 -30.598 1.00 95.56 677 ASP A N 1
ATOM 5406 C CA . ASP A 1 677 ? 11.840 -22.244 -30.395 1.00 95.56 677 ASP A CA 1
ATOM 5407 C C . ASP A 1 677 ? 12.365 -21.462 -29.181 1.00 95.56 677 ASP A C 1
ATOM 5409 O O . ASP A 1 677 ? 12.556 -21.998 -28.085 1.00 95.56 677 ASP A O 1
ATOM 5413 N N . ILE A 1 678 ? 12.650 -20.182 -29.395 1.00 95.94 678 ILE A N 1
ATOM 5414 C CA . ILE A 1 678 ? 13.400 -19.320 -28.482 1.00 95.94 678 ILE A CA 1
ATOM 5415 C C . ILE A 1 678 ? 12.770 -17.926 -28.402 1.00 95.94 678 ILE A C 1
ATOM 5417 O O . ILE A 1 678 ? 12.095 -17.480 -29.329 1.00 95.94 678 ILE A O 1
ATOM 5421 N N . CYS A 1 679 ? 13.003 -17.221 -27.295 1.00 95.25 679 CYS A N 1
ATOM 5422 C CA . CYS A 1 679 ? 12.538 -15.845 -27.122 1.00 95.25 679 CYS A CA 1
ATOM 5423 C C . CYS A 1 679 ? 13.425 -14.846 -27.884 1.00 95.25 679 CYS A C 1
ATOM 5425 O O . CYS A 1 679 ? 14.546 -15.171 -28.285 1.00 95.25 679 CYS A O 1
ATOM 5427 N N . GLU A 1 680 ? 12.944 -13.609 -28.045 1.00 96.44 680 GLU A N 1
ATOM 5428 C CA . GLU A 1 680 ? 13.674 -12.526 -28.728 1.00 96.44 680 GLU A CA 1
ATOM 5429 C C . GLU A 1 680 ? 15.082 -12.295 -28.151 1.00 96.44 680 GLU A C 1
ATOM 5431 O O . GLU A 1 680 ? 16.048 -12.196 -28.907 1.00 96.44 680 GLU A O 1
ATOM 5436 N N . GLY A 1 681 ? 15.228 -12.300 -26.821 1.00 95.69 681 GLY A N 1
ATOM 5437 C CA . GLY A 1 681 ? 16.523 -12.119 -26.153 1.00 95.69 681 GLY A CA 1
ATOM 5438 C C . GLY A 1 681 ? 17.526 -13.212 -26.530 1.00 95.69 681 GLY A C 1
ATOM 5439 O O . GLY A 1 681 ? 18.625 -12.921 -27.002 1.00 95.69 681 GLY A O 1
ATOM 5440 N N . CYS A 1 682 ? 17.128 -14.485 -26.425 1.00 96.38 682 CYS A N 1
ATOM 5441 C CA . CYS A 1 682 ? 17.968 -15.617 -26.827 1.00 96.38 682 CYS A CA 1
ATOM 5442 C C . CYS A 1 682 ? 18.263 -15.615 -28.337 1.00 96.38 682 CYS A C 1
ATOM 5444 O O . CYS A 1 682 ? 19.374 -15.966 -28.739 1.00 96.38 682 CYS A O 1
ATOM 5446 N N . ALA A 1 683 ? 17.311 -15.196 -29.179 1.00 97.19 683 ALA A N 1
ATOM 5447 C CA . ALA A 1 683 ? 17.518 -15.072 -30.623 1.00 97.19 683 ALA A CA 1
ATOM 5448 C C . ALA A 1 683 ? 18.592 -14.028 -30.963 1.00 97.19 683 ALA A C 1
ATOM 5450 O O . ALA A 1 683 ? 19.439 -14.267 -31.828 1.00 97.19 683 ALA A O 1
ATOM 5451 N N . LYS A 1 684 ? 18.577 -12.891 -30.262 1.00 96.56 684 LYS A N 1
ATOM 5452 C CA . LYS A 1 684 ? 19.472 -11.750 -30.498 1.00 96.56 684 LYS A CA 1
ATOM 5453 C C . LYS A 1 684 ? 20.827 -11.865 -29.788 1.00 96.56 684 LYS A C 1
ATOM 5455 O O . LYS A 1 684 ? 21.788 -11.244 -30.244 1.00 96.56 684 LYS A O 1
ATOM 5460 N N . HIS A 1 685 ? 20.924 -12.670 -28.729 1.00 95.50 685 HIS A N 1
ATOM 5461 C CA . HIS A 1 685 ? 22.156 -12.890 -27.968 1.00 95.50 685 HIS A CA 1
ATOM 5462 C C . HIS A 1 685 ? 22.740 -14.300 -28.175 1.00 95.50 685 HIS A C 1
ATOM 5464 O O . HIS A 1 685 ? 23.702 -14.460 -28.925 1.00 95.50 685 HIS A O 1
ATOM 5470 N N . CYS A 1 686 ? 22.148 -15.338 -27.572 1.00 94.31 686 CYS A N 1
ATOM 5471 C CA . CYS A 1 686 ? 22.687 -16.708 -27.577 1.00 94.31 686 CYS A CA 1
ATOM 5472 C C . CYS A 1 686 ? 22.779 -17.329 -28.980 1.00 94.31 686 CYS A C 1
ATOM 5474 O O . CYS A 1 686 ? 23.687 -18.107 -29.268 1.00 94.31 686 CYS A O 1
ATOM 5476 N N . HIS A 1 687 ? 21.830 -16.993 -29.854 1.00 95.31 687 HIS A N 1
ATOM 5477 C CA . HIS A 1 687 ? 21.733 -17.501 -31.224 1.00 95.31 687 HIS A CA 1
ATOM 5478 C C . HIS A 1 687 ? 22.127 -16.458 -32.271 1.00 95.31 687 HIS A C 1
ATOM 5480 O O . HIS A 1 687 ? 21.813 -16.608 -33.457 1.00 95.31 687 HIS A O 1
ATOM 5486 N N . LYS A 1 688 ? 22.851 -15.414 -31.858 1.00 94.12 688 LYS A N 1
ATOM 5487 C CA . LYS A 1 688 ? 23.385 -14.415 -32.777 1.00 94.12 688 LYS A CA 1
ATOM 5488 C C . LYS A 1 688 ? 24.261 -15.098 -33.834 1.00 94.12 688 LYS A C 1
ATOM 5490 O O . LYS A 1 688 ? 25.180 -15.848 -33.518 1.00 94.12 688 LYS A O 1
ATOM 5495 N N . GLY A 1 689 ? 23.955 -14.858 -35.109 1.00 93.44 689 GLY A N 1
ATOM 5496 C CA . GLY A 1 689 ? 24.644 -15.490 -36.242 1.00 93.44 689 GLY A CA 1
ATOM 5497 C C . GLY A 1 689 ? 24.098 -16.865 -36.654 1.00 93.44 689 GLY A C 1
ATOM 5498 O O . GLY A 1 689 ? 24.632 -17.481 -37.575 1.00 93.44 689 GLY A O 1
ATOM 5499 N N . HIS A 1 690 ? 23.037 -17.366 -36.017 1.00 96.50 690 HIS A N 1
ATOM 5500 C CA . HIS A 1 690 ? 22.289 -18.521 -36.517 1.00 96.50 690 HIS A CA 1
ATOM 5501 C C . HIS A 1 690 ? 21.187 -18.090 -37.496 1.00 96.50 690 HIS A C 1
ATOM 5503 O O . HIS A 1 690 ? 20.763 -16.938 -37.519 1.00 96.50 690 HIS A O 1
ATOM 5509 N N . SER A 1 691 ? 20.674 -19.042 -38.283 1.00 95.44 691 SER A N 1
ATOM 5510 C CA . SER A 1 691 ? 19.462 -18.824 -39.081 1.00 95.44 691 SER A CA 1
ATOM 5511 C C . SER A 1 691 ? 18.232 -18.891 -38.169 1.00 95.44 691 SER A C 1
ATOM 5513 O O . SER A 1 691 ? 17.816 -19.982 -37.767 1.00 95.44 691 SER A O 1
ATOM 5515 N N . VAL A 1 692 ? 17.697 -17.720 -37.813 1.00 97.00 692 VAL A N 1
ATOM 5516 C CA . VAL A 1 692 ? 16.507 -17.545 -36.968 1.00 97.00 692 VAL A CA 1
ATOM 5517 C C . VAL A 1 692 ? 15.360 -16.918 -37.765 1.00 97.00 692 VAL A C 1
ATOM 5519 O O . VAL A 1 692 ? 15.592 -16.051 -38.605 1.00 97.00 692 VAL A O 1
ATOM 5522 N N . THR A 1 693 ? 14.127 -17.359 -37.520 1.00 97.00 693 THR A N 1
ATOM 5523 C CA . THR A 1 693 ? 12.908 -16.824 -38.156 1.00 97.00 693 THR A CA 1
ATOM 5524 C C . THR A 1 693 ? 11.834 -16.563 -37.109 1.00 97.00 693 THR A C 1
ATOM 5526 O O . THR A 1 693 ? 11.573 -17.444 -36.295 1.00 97.00 693 THR A O 1
ATOM 5529 N N . GLU A 1 694 ? 11.203 -15.389 -37.125 1.00 97.00 694 GLU A N 1
ATOM 5530 C CA . GLU A 1 694 ? 10.075 -15.074 -36.236 1.00 97.00 694 GLU A CA 1
ATOM 5531 C C . GLU A 1 694 ? 8.881 -15.993 -36.546 1.00 97.00 694 GLU A C 1
ATOM 5533 O O . GLU A 1 694 ? 8.526 -16.177 -37.711 1.00 97.00 694 GLU A O 1
ATOM 5538 N N . LYS A 1 695 ? 8.300 -16.610 -35.511 1.00 95.81 695 LYS A N 1
ATOM 5539 C CA . LYS A 1 695 ? 7.113 -17.477 -35.609 1.00 95.81 695 LYS A CA 1
ATOM 5540 C C . LYS A 1 695 ? 5.821 -16.740 -35.266 1.00 95.81 695 LYS A C 1
ATOM 5542 O O . LYS A 1 695 ? 4.775 -17.109 -35.790 1.00 95.81 695 LYS A O 1
ATOM 5547 N N . GLY A 1 696 ? 5.890 -15.743 -34.385 1.00 95.31 696 GLY A N 1
ATOM 5548 C CA . GLY A 1 696 ? 4.731 -14.993 -33.912 1.00 95.31 696 GLY A CA 1
ATOM 5549 C C . GLY A 1 696 ? 4.915 -14.490 -32.484 1.00 95.31 696 GLY A C 1
ATOM 5550 O O . GLY A 1 696 ? 6.041 -14.314 -32.019 1.00 95.31 696 GLY A O 1
ATOM 5551 N N . VAL A 1 697 ? 3.798 -14.276 -31.795 1.00 93.12 697 VAL A N 1
ATOM 5552 C CA . VAL A 1 697 ? 3.728 -13.813 -30.405 1.00 93.12 697 VAL A CA 1
ATOM 5553 C C . VAL A 1 697 ? 2.967 -14.848 -29.586 1.00 93.12 697 VAL A C 1
ATOM 5555 O O . VAL A 1 697 ? 1.983 -15.397 -30.076 1.00 93.12 697 VAL A O 1
ATOM 5558 N N . ASP A 1 698 ? 3.425 -15.107 -28.366 1.00 90.69 698 ASP A N 1
ATOM 5559 C CA . ASP A 1 698 ? 2.837 -16.097 -27.466 1.00 90.69 698 ASP A CA 1
ATOM 5560 C C . ASP A 1 698 ? 2.869 -15.605 -26.006 1.00 90.69 698 ASP A C 1
ATOM 5562 O O . ASP A 1 698 ? 3.739 -14.808 -25.631 1.00 90.69 698 ASP A O 1
ATOM 5566 N N . CYS A 1 699 ? 1.925 -16.070 -25.188 1.00 89.12 699 CYS A N 1
ATOM 5567 C CA . CYS A 1 699 ? 1.828 -15.776 -23.754 1.00 89.12 699 CYS A CA 1
ATOM 5568 C C . CYS A 1 699 ? 2.086 -17.064 -22.968 1.00 89.12 699 CYS A C 1
ATOM 5570 O O . CYS A 1 699 ? 1.681 -18.141 -23.391 1.00 89.12 699 CYS A O 1
ATOM 5572 N N . GLY A 1 700 ? 2.775 -16.989 -21.827 1.00 80.56 700 GLY A N 1
ATOM 5573 C CA . GLY A 1 700 ? 3.176 -18.219 -21.129 1.00 80.56 700 GLY A CA 1
ATOM 5574 C C . GLY A 1 700 ? 4.196 -19.078 -21.911 1.00 80.56 700 GLY A C 1
ATOM 5575 O O . GLY A 1 700 ? 4.281 -20.293 -21.730 1.00 80.56 700 GLY A O 1
ATOM 5576 N N . PHE A 1 701 ? 4.955 -18.460 -22.824 1.00 87.25 701 PHE A N 1
ATOM 5577 C CA . PHE A 1 701 ? 5.897 -19.157 -23.699 1.00 87.25 701 PHE A CA 1
ATOM 5578 C C . PHE A 1 701 ? 7.060 -19.804 -22.927 1.00 87.25 701 PHE A C 1
ATOM 5580 O O . PHE A 1 701 ? 7.720 -19.176 -22.099 1.00 87.25 701 PHE A O 1
ATOM 5587 N N . LYS A 1 702 ? 7.418 -21.042 -23.275 1.00 89.44 702 LYS A N 1
ATOM 5588 C CA . LYS A 1 702 ? 8.588 -21.737 -22.715 1.00 89.44 702 LYS A CA 1
ATOM 5589 C C . LYS A 1 702 ? 9.757 -21.719 -23.690 1.00 89.44 702 LYS A C 1
ATOM 5591 O O . LYS A 1 702 ? 9.821 -22.510 -24.628 1.00 89.44 702 LYS A O 1
ATOM 5596 N N . CYS A 1 703 ? 10.714 -20.826 -23.446 1.00 92.06 703 CYS A N 1
ATOM 5597 C CA . CYS A 1 703 ? 11.928 -20.736 -24.251 1.00 92.06 703 CYS A CA 1
ATOM 5598 C C . CYS A 1 703 ? 12.787 -22.000 -24.098 1.00 92.06 703 CYS A C 1
ATOM 5600 O O . CYS A 1 703 ? 13.256 -22.308 -23.004 1.00 92.06 703 CYS A O 1
ATOM 5602 N N . GLN A 1 704 ? 13.087 -22.698 -25.197 1.00 92.94 704 GLN A N 1
ATOM 5603 C CA . GLN A 1 704 ? 13.854 -23.953 -25.154 1.00 92.94 704 GLN A CA 1
ATOM 5604 C C . GLN A 1 704 ? 15.354 -23.768 -24.847 1.00 92.94 704 GLN A C 1
ATOM 5606 O O . GLN A 1 704 ? 16.076 -24.753 -24.668 1.00 92.94 704 GLN A O 1
ATOM 5611 N N . CYS A 1 705 ? 15.841 -22.524 -24.785 1.00 89.88 705 CYS A N 1
ATOM 5612 C CA . CYS A 1 705 ? 17.148 -22.207 -24.198 1.00 89.88 705 CYS A CA 1
ATOM 5613 C C . CYS A 1 705 ? 17.126 -22.274 -22.670 1.00 89.88 705 CYS A C 1
ATOM 5615 O O . CYS A 1 705 ? 18.154 -22.561 -22.069 1.00 89.88 705 CYS A O 1
ATOM 5617 N N . GLY A 1 706 ? 15.972 -22.054 -22.033 1.00 85.25 706 GLY A N 1
ATOM 5618 C CA . GLY A 1 706 ? 15.842 -22.125 -20.580 1.00 85.25 706 GLY A CA 1
ATOM 5619 C C . GLY A 1 706 ? 16.221 -23.502 -20.028 1.00 85.25 706 GLY A C 1
ATOM 5620 O O . GLY A 1 706 ? 16.925 -23.579 -19.028 1.00 85.25 706 GLY A O 1
ATOM 5621 N N . ALA A 1 707 ? 15.897 -24.586 -20.741 1.00 82.88 707 ALA A N 1
ATOM 5622 C CA . ALA A 1 707 ? 16.327 -25.946 -20.388 1.00 82.88 707 ALA A CA 1
ATOM 5623 C C . ALA A 1 707 ? 17.857 -26.098 -20.259 1.00 82.88 707 ALA A C 1
ATOM 5625 O O . ALA A 1 707 ? 18.351 -26.962 -19.533 1.00 82.88 707 ALA A O 1
ATOM 5626 N N . ASP A 1 708 ? 18.629 -25.252 -20.949 1.00 82.62 708 ASP A N 1
ATOM 5627 C CA . ASP A 1 708 ? 20.080 -25.229 -20.814 1.00 82.62 708 ASP A CA 1
ATOM 5628 C C . ASP A 1 708 ? 20.534 -24.481 -19.543 1.00 82.62 708 ASP A C 1
ATOM 5630 O O . ASP A 1 708 ? 21.597 -24.802 -19.009 1.00 82.62 708 ASP A O 1
ATOM 5634 N N . GLY A 1 709 ? 19.737 -23.543 -19.019 1.00 84.75 709 GLY A N 1
ATOM 5635 C CA . GLY A 1 709 ? 20.042 -22.732 -17.838 1.00 84.75 709 GLY A CA 1
ATOM 5636 C C . GLY A 1 709 ? 21.438 -22.096 -17.895 1.00 84.75 709 GLY A C 1
ATOM 5637 O O . GLY A 1 709 ? 21.964 -21.786 -18.963 1.00 84.75 709 GLY A O 1
ATOM 5638 N N . PHE A 1 710 ? 22.085 -21.955 -16.735 1.00 84.31 710 PHE A N 1
ATOM 5639 C CA . PHE A 1 710 ? 23.481 -21.500 -16.628 1.00 84.31 710 PHE A CA 1
ATOM 5640 C C . PHE A 1 710 ? 24.477 -22.638 -16.350 1.00 84.31 710 PHE A C 1
ATOM 5642 O O . PHE A 1 710 ? 25.426 -22.437 -15.604 1.00 84.31 710 PHE A O 1
ATOM 5649 N N . LYS A 1 711 ? 24.230 -23.858 -16.858 1.00 81.94 711 LYS A N 1
ATOM 5650 C CA . LYS A 1 711 ? 24.997 -25.113 -16.615 1.00 81.94 711 LYS A CA 1
ATOM 5651 C C . LYS A 1 711 ? 26.194 -24.991 -15.658 1.00 81.94 711 LYS A C 1
ATOM 5653 O O . LYS A 1 711 ? 27.329 -24.746 -16.059 1.00 81.94 711 LYS A O 1
ATOM 5658 N N . GLY A 1 712 ? 25.946 -25.231 -14.371 1.00 85.19 712 GLY A N 1
ATOM 5659 C CA . GLY A 1 712 ? 26.994 -25.293 -13.352 1.00 85.19 712 GLY A CA 1
ATOM 5660 C C . GLY A 1 712 ? 27.524 -23.947 -12.847 1.00 85.19 712 GLY A C 1
ATOM 5661 O O . GLY A 1 712 ? 28.450 -23.982 -12.031 1.00 85.19 712 GLY A O 1
ATOM 5662 N N . GLN A 1 713 ? 26.938 -22.828 -13.275 1.00 91.62 713 GLN A N 1
ATOM 5663 C CA . GLN A 1 713 ? 27.191 -21.465 -12.807 1.00 91.62 713 GLN A CA 1
ATOM 5664 C C . GLN A 1 713 ? 26.012 -20.948 -11.973 1.00 91.62 713 GLN A C 1
ATOM 5666 O O . GLN A 1 713 ? 24.877 -21.405 -12.102 1.00 91.62 713 GLN A O 1
ATOM 5671 N N . CYS A 1 714 ? 26.289 -20.004 -11.079 1.00 93.31 714 CYS A N 1
ATOM 5672 C CA . CYS A 1 714 ? 25.278 -19.438 -10.194 1.00 93.31 714 CYS A CA 1
ATOM 5673 C C . CYS A 1 714 ? 24.494 -18.336 -10.913 1.00 93.31 714 CYS A C 1
ATOM 5675 O O . CYS A 1 714 ? 25.114 -17.476 -11.530 1.00 93.31 714 CYS A O 1
ATOM 5677 N N . SER A 1 715 ? 23.164 -18.279 -10.768 1.00 93.00 715 SER A N 1
ATOM 5678 C CA . SER A 1 715 ? 22.381 -17.192 -11.382 1.00 93.00 715 SER A CA 1
ATOM 5679 C C . SER A 1 715 ? 22.803 -15.804 -10.886 1.00 93.00 715 SER A C 1
ATOM 5681 O O . SER A 1 715 ? 22.822 -14.856 -11.663 1.00 93.00 715 SER A O 1
ATOM 5683 N N . GLY A 1 716 ? 23.261 -15.695 -9.634 1.00 92.00 716 GLY A N 1
ATOM 5684 C CA . GLY A 1 716 ? 23.790 -14.444 -9.085 1.00 92.00 716 GLY A CA 1
ATOM 5685 C C . GLY A 1 716 ? 25.028 -13.901 -9.818 1.00 92.00 716 GLY A C 1
ATOM 5686 O O . GLY A 1 716 ? 25.347 -12.725 -9.682 1.00 92.00 716 GLY A O 1
ATOM 5687 N N . GLU A 1 717 ? 25.719 -14.717 -10.622 1.00 92.31 717 GLU A N 1
ATOM 5688 C CA . GLU A 1 717 ? 26.803 -14.243 -11.492 1.00 92.31 717 GLU A CA 1
ATOM 5689 C C . GLU A 1 717 ? 26.273 -13.401 -12.660 1.00 92.31 717 GLU A C 1
ATOM 5691 O O . GLU A 1 717 ? 26.937 -12.456 -13.070 1.00 92.31 717 GLU A O 1
ATOM 5696 N N . PHE A 1 718 ? 25.073 -13.705 -13.159 1.00 91.44 718 PHE A N 1
ATOM 5697 C CA . PHE A 1 718 ? 24.525 -13.125 -14.388 1.00 91.44 718 PHE A CA 1
ATOM 5698 C C . PHE A 1 718 ? 23.454 -12.070 -14.145 1.00 91.44 718 PHE A C 1
ATOM 5700 O O . PHE A 1 718 ? 23.455 -11.045 -14.817 1.00 91.44 718 PHE A O 1
ATOM 5707 N N . VAL A 1 719 ? 22.543 -12.329 -13.203 1.00 90.69 719 VAL A N 1
ATOM 5708 C CA . VAL A 1 719 ? 21.412 -11.433 -12.896 1.00 90.69 719 VAL A CA 1
ATOM 5709 C C . VAL A 1 719 ? 21.574 -10.699 -11.564 1.00 90.69 719 VAL A C 1
ATOM 5711 O O . VAL A 1 719 ? 20.773 -9.836 -11.234 1.00 90.69 719 VAL A O 1
ATOM 5714 N N . GLY A 1 720 ? 22.610 -11.041 -10.792 1.00 90.19 720 GLY A N 1
ATOM 5715 C CA . GLY A 1 720 ? 22.955 -10.336 -9.564 1.00 90.19 720 GLY A CA 1
ATOM 5716 C C . GLY A 1 720 ? 21.955 -10.503 -8.418 1.00 90.19 720 GLY A C 1
ATOM 5717 O O . GLY A 1 720 ? 21.532 -11.628 -8.131 1.00 90.19 720 GLY A O 1
ATOM 5718 N N . ASN A 1 721 ? 21.656 -9.408 -7.713 1.00 86.75 721 ASN A N 1
ATOM 5719 C CA . ASN A 1 721 ? 20.814 -9.376 -6.510 1.00 86.75 721 ASN A CA 1
ATOM 5720 C C . ASN A 1 721 ? 19.523 -8.558 -6.670 1.00 86.75 721 ASN A C 1
ATOM 5722 O O . ASN A 1 721 ? 18.932 -8.157 -5.668 1.00 86.75 721 ASN A O 1
ATOM 5726 N N . GLU A 1 722 ? 19.079 -8.344 -7.905 1.00 84.12 722 GLU A N 1
ATOM 5727 C CA . GLU A 1 722 ? 17.786 -7.724 -8.191 1.00 84.12 722 GLU A CA 1
ATOM 5728 C C . GLU A 1 722 ? 16.641 -8.747 -8.109 1.00 84.12 722 GLU A C 1
ATOM 5730 O O . GLU A 1 722 ? 16.767 -9.906 -8.529 1.00 84.12 722 GLU A O 1
ATOM 5735 N N . TYR A 1 723 ? 15.492 -8.313 -7.581 1.00 85.38 723 TYR A N 1
ATOM 5736 C CA . TYR A 1 723 ? 14.290 -9.141 -7.429 1.00 85.38 723 TYR A CA 1
ATOM 5737 C C . TYR A 1 723 ? 13.621 -9.404 -8.782 1.00 85.38 723 TYR A C 1
ATOM 5739 O O . TYR A 1 723 ? 12.694 -8.704 -9.195 1.00 85.38 723 TYR A O 1
ATOM 5747 N N . CYS A 1 724 ? 14.071 -10.455 -9.459 1.00 86.88 724 CYS A N 1
ATOM 5748 C CA . CYS A 1 724 ? 13.551 -10.894 -10.748 1.00 86.88 724 CYS A CA 1
ATOM 5749 C C . CYS A 1 724 ? 12.912 -12.284 -10.659 1.00 86.88 724 CYS A C 1
ATOM 5751 O O . CYS A 1 724 ? 13.146 -13.036 -9.718 1.00 86.88 724 CYS A O 1
ATOM 5753 N N . ASN A 1 725 ? 12.083 -12.632 -11.643 1.00 88.69 725 ASN A N 1
ATOM 5754 C CA . ASN A 1 725 ? 11.509 -13.973 -11.725 1.00 88.69 725 ASN A CA 1
ATOM 5755 C C . ASN A 1 725 ? 12.601 -15.000 -12.055 1.00 88.69 725 ASN A C 1
ATOM 5757 O O . ASN A 1 725 ? 13.290 -14.869 -13.068 1.00 88.69 725 ASN A O 1
ATOM 5761 N N . GLN A 1 726 ? 12.733 -16.025 -11.218 1.00 90.56 726 GLN A N 1
ATOM 5762 C CA . GLN A 1 726 ? 13.672 -17.131 -11.391 1.00 90.56 726 GLN A CA 1
ATOM 5763 C C . GLN A 1 726 ? 13.026 -18.432 -10.913 1.00 90.56 726 GLN A C 1
ATOM 5765 O O . GLN A 1 726 ? 12.263 -18.419 -9.951 1.00 90.56 726 GLN A O 1
ATOM 5770 N N . HIS A 1 727 ? 13.367 -19.563 -11.522 1.00 91.31 727 HIS A N 1
ATOM 5771 C CA . HIS A 1 727 ? 13.105 -20.864 -10.922 1.00 91.31 727 HIS A CA 1
ATOM 5772 C C . HIS A 1 727 ? 14.100 -21.087 -9.777 1.00 91.31 727 HIS A C 1
ATOM 5774 O O . HIS A 1 727 ? 15.321 -21.155 -9.973 1.00 91.31 727 HIS A O 1
ATOM 5780 N N . LEU A 1 728 ? 13.573 -21.137 -8.558 1.00 92.38 728 LEU A N 1
ATOM 5781 C CA . LEU A 1 728 ? 14.344 -21.132 -7.330 1.00 92.38 728 LEU A CA 1
ATOM 5782 C C . LEU A 1 728 ? 13.974 -22.292 -6.414 1.00 92.38 728 LEU A C 1
ATOM 5784 O O . LEU A 1 728 ? 12.875 -22.833 -6.421 1.00 92.38 728 LEU A O 1
ATOM 5788 N N . TYR A 1 729 ? 14.946 -22.638 -5.585 1.00 92.69 729 TYR A N 1
ATOM 5789 C CA . TYR A 1 729 ? 14.887 -23.729 -4.634 1.00 92.69 729 TYR A CA 1
ATOM 5790 C C . TYR A 1 729 ? 15.145 -23.167 -3.246 1.00 92.69 729 TYR A C 1
ATOM 5792 O 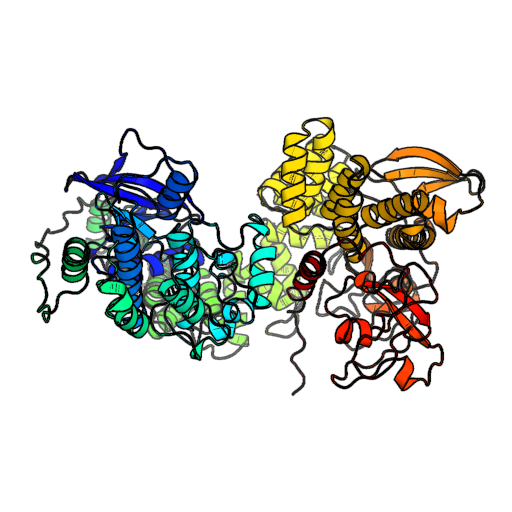O . TYR A 1 729 ? 15.785 -22.124 -3.091 1.00 92.69 729 TYR A O 1
ATOM 5800 N N . GLN A 1 730 ? 14.720 -23.875 -2.213 1.00 90.75 730 GLN A N 1
ATOM 5801 C CA . GLN A 1 730 ? 15.030 -23.509 -0.840 1.00 90.75 730 GLN A CA 1
ATOM 5802 C C . GLN A 1 730 ? 15.725 -24.664 -0.136 1.00 90.75 730 GLN A C 1
ATOM 5804 O O . GLN A 1 730 ? 15.246 -25.792 -0.114 1.00 90.75 730 GLN A O 1
ATOM 5809 N N . CYS A 1 731 ? 16.884 -24.390 0.459 1.00 90.44 731 CYS A N 1
ATOM 5810 C CA . CYS A 1 731 ? 17.603 -25.378 1.253 1.00 90.44 731 CYS A CA 1
ATOM 5811 C C . CYS A 1 731 ? 17.132 -25.295 2.705 1.00 90.44 731 CYS A C 1
ATOM 5813 O O . CYS A 1 731 ? 17.706 -24.537 3.487 1.00 90.44 731 CYS A O 1
ATOM 5815 N N . ILE A 1 732 ? 16.142 -26.095 3.102 1.00 83.50 732 ILE A N 1
ATOM 5816 C CA . ILE A 1 732 ? 15.579 -26.043 4.464 1.00 83.50 732 ILE A CA 1
ATOM 5817 C C . ILE A 1 732 ? 16.598 -26.428 5.550 1.00 83.50 732 ILE A C 1
ATOM 5819 O O . ILE A 1 732 ? 16.476 -26.010 6.698 1.00 83.50 732 ILE A O 1
ATOM 5823 N N . THR A 1 733 ? 17.658 -27.162 5.186 1.00 85.12 733 THR A N 1
ATOM 5824 C CA . THR A 1 733 ? 18.796 -27.434 6.083 1.00 85.12 733 THR A CA 1
ATOM 5825 C C . THR A 1 733 ? 19.580 -26.164 6.444 1.00 85.12 733 THR A C 1
ATOM 5827 O O . THR A 1 733 ? 20.091 -26.056 7.555 1.00 85.12 733 THR A O 1
ATOM 5830 N N . CYS A 1 734 ? 19.688 -25.200 5.524 1.00 82.94 734 CYS A N 1
ATOM 5831 C CA . CYS A 1 734 ? 20.459 -23.964 5.712 1.00 82.94 734 CYS A CA 1
ATOM 5832 C C . CYS A 1 734 ? 19.565 -22.769 6.073 1.00 82.94 734 CYS A C 1
ATOM 5834 O O . CYS A 1 734 ? 19.968 -21.909 6.855 1.00 82.94 734 CYS A O 1
ATOM 5836 N N . CYS A 1 735 ? 18.350 -22.726 5.531 1.00 75.69 735 CYS A N 1
ATOM 5837 C CA . CYS A 1 735 ? 17.354 -21.684 5.748 1.00 75.69 735 CYS A CA 1
ATOM 5838 C C . CYS A 1 735 ? 16.403 -22.105 6.875 1.00 75.69 735 CYS A C 1
ATOM 5840 O O . CYS A 1 735 ? 15.263 -22.501 6.646 1.00 75.69 735 CYS A O 1
ATOM 5842 N N . THR A 1 736 ? 16.884 -22.061 8.118 1.00 66.81 736 THR A N 1
ATOM 5843 C CA . THR A 1 736 ? 16.103 -22.525 9.281 1.00 66.81 736 THR A CA 1
ATOM 5844 C C . THR A 1 736 ? 15.191 -21.461 9.890 1.00 66.81 736 THR A C 1
ATOM 5846 O O . THR A 1 736 ? 14.320 -21.806 10.684 1.00 66.81 736 THR A O 1
ATOM 5849 N N . LYS A 1 737 ? 15.384 -20.184 9.537 1.00 65.62 737 LYS A N 1
ATOM 5850 C CA . LYS A 1 737 ? 14.724 -19.033 10.180 1.00 65.62 737 LYS A CA 1
ATOM 5851 C C . LYS A 1 737 ? 13.955 -18.116 9.227 1.00 65.62 737 LYS A C 1
ATOM 5853 O O . LYS A 1 737 ? 13.452 -17.091 9.664 1.00 65.62 737 LYS A O 1
ATOM 5858 N N . THR A 1 738 ? 13.910 -18.429 7.937 1.00 70.75 738 THR A N 1
ATOM 5859 C CA . THR A 1 738 ? 13.305 -17.558 6.924 1.00 70.75 738 THR A CA 1
ATOM 5860 C C . THR A 1 738 ? 12.826 -18.376 5.737 1.00 70.75 738 THR A C 1
ATOM 5862 O O . THR A 1 738 ? 13.480 -19.343 5.343 1.00 70.75 738 THR A O 1
ATOM 5865 N N . ASP A 1 739 ? 11.697 -17.946 5.184 1.00 71.50 739 ASP A N 1
ATOM 5866 C CA . ASP A 1 739 ? 11.056 -18.516 4.002 1.00 71.50 739 ASP A CA 1
ATOM 5867 C C . ASP A 1 739 ? 11.418 -17.760 2.714 1.00 71.50 739 ASP A C 1
ATOM 5869 O O . ASP A 1 739 ? 11.052 -18.205 1.626 1.00 71.50 739 ASP A O 1
ATOM 5873 N N . ASN A 1 740 ? 12.173 -16.663 2.834 1.00 78.62 740 ASN A N 1
ATOM 5874 C CA . ASN A 1 740 ? 12.446 -15.718 1.748 1.00 78.62 740 ASN A CA 1
ATOM 5875 C C . ASN A 1 740 ? 13.862 -15.838 1.171 1.00 78.62 740 ASN A C 1
ATOM 5877 O O . ASN A 1 740 ? 14.229 -15.076 0.280 1.00 78.62 740 ASN A O 1
ATOM 5881 N N . GLU A 1 741 ? 14.664 -16.774 1.678 1.00 87.88 741 GLU A N 1
ATOM 5882 C CA . GLU A 1 741 ? 16.004 -17.039 1.161 1.00 87.88 741 GLU A CA 1
ATOM 5883 C C . GLU A 1 741 ? 15.970 -18.245 0.231 1.00 87.88 741 GLU A C 1
ATOM 5885 O O . GLU A 1 741 ? 15.530 -19.340 0.613 1.00 87.88 741 GLU A O 1
ATOM 5890 N N . PHE A 1 742 ? 16.482 -18.038 -0.977 1.00 91.88 742 PHE A N 1
ATOM 5891 C CA . PHE A 1 742 ? 16.408 -18.994 -2.067 1.00 91.88 742 PHE A CA 1
ATOM 5892 C C . PHE A 1 742 ? 17.783 -19.264 -2.671 1.00 91.88 742 PHE A C 1
ATOM 5894 O O . PHE A 1 742 ? 18.736 -18.495 -2.544 1.00 91.88 742 PHE A O 1
ATOM 5901 N N . ILE A 1 743 ? 17.905 -20.389 -3.357 1.00 93.19 743 ILE A N 1
ATOM 5902 C CA . ILE A 1 743 ? 19.100 -20.786 -4.087 1.00 93.19 743 ILE A CA 1
ATOM 5903 C C . ILE A 1 743 ? 18.715 -21.159 -5.516 1.00 93.19 743 ILE A C 1
ATOM 5905 O O . ILE A 1 743 ? 17.669 -21.749 -5.764 1.00 93.19 743 ILE A O 1
ATOM 5909 N N . CYS A 1 744 ? 19.575 -20.825 -6.473 1.00 93.31 744 CYS A N 1
ATOM 5910 C CA . CYS A 1 744 ? 19.409 -21.293 -7.848 1.00 93.31 744 CYS A CA 1
ATOM 5911 C C . CYS A 1 744 ? 19.701 -22.796 -7.963 1.00 93.31 744 CYS A C 1
ATOM 5913 O O . CYS A 1 744 ? 20.450 -23.347 -7.147 1.00 93.31 744 CYS A O 1
ATOM 5915 N N . LYS A 1 745 ? 19.201 -23.421 -9.036 1.00 91.56 745 LYS A N 1
ATOM 5916 C CA . LYS A 1 745 ? 19.417 -24.842 -9.363 1.00 91.56 745 LYS A CA 1
ATOM 5917 C C . LYS A 1 745 ? 20.880 -25.281 -9.237 1.00 91.56 745 LYS A C 1
ATOM 5919 O O . LYS A 1 745 ? 21.190 -26.241 -8.547 1.00 91.56 745 LYS A O 1
ATOM 5924 N N . ALA A 1 746 ? 21.818 -24.513 -9.794 1.00 92.06 746 ALA A N 1
ATOM 5925 C CA . ALA A 1 746 ? 23.238 -24.862 -9.716 1.00 92.06 746 ALA A CA 1
ATOM 5926 C C . ALA A 1 746 ? 23.767 -24.907 -8.269 1.00 92.06 746 ALA A C 1
ATOM 5928 O O . ALA A 1 746 ? 24.566 -25.777 -7.920 1.00 92.06 746 ALA A O 1
ATOM 5929 N N . CYS A 1 747 ? 23.327 -23.977 -7.414 1.00 93.19 747 CYS A N 1
ATOM 5930 C CA . CYS A 1 747 ? 23.682 -23.978 -5.996 1.00 93.19 747 CYS A CA 1
ATOM 5931 C C . CYS A 1 747 ? 23.033 -25.146 -5.252 1.00 93.19 747 CYS A C 1
ATOM 5933 O O . CYS A 1 747 ? 23.711 -25.732 -4.406 1.00 93.19 747 CYS A O 1
ATOM 5935 N N . ALA A 1 748 ? 21.789 -25.505 -5.581 1.00 92.94 748 ALA A N 1
ATOM 5936 C CA . ALA A 1 748 ? 21.142 -26.710 -5.065 1.00 92.94 748 ALA A CA 1
ATOM 5937 C C . ALA A 1 748 ? 21.974 -27.962 -5.388 1.00 92.94 748 ALA A C 1
ATOM 5939 O O . ALA A 1 748 ? 22.374 -28.680 -4.473 1.00 92.94 748 ALA A O 1
ATOM 5940 N N . ASP A 1 749 ? 22.355 -28.131 -6.655 1.00 91.81 749 ASP A N 1
ATOM 5941 C CA . ASP A 1 749 ? 23.056 -29.323 -7.146 1.00 91.81 749 ASP A CA 1
ATOM 5942 C C . ASP A 1 749 ? 24.501 -29.456 -6.642 1.00 91.81 749 ASP A C 1
ATOM 5944 O O . ASP A 1 749 ? 25.022 -30.566 -6.547 1.00 91.81 749 ASP A O 1
ATOM 5948 N N . LYS A 1 750 ? 25.189 -28.341 -6.352 1.00 92.44 750 LYS A N 1
ATOM 5949 C CA . LYS A 1 750 ? 26.613 -28.354 -5.956 1.00 92.44 750 LYS A CA 1
ATOM 5950 C C . LYS A 1 750 ? 26.865 -27.908 -4.520 1.00 92.44 750 LYS A C 1
ATOM 5952 O O . LYS A 1 750 ? 27.554 -28.592 -3.768 1.00 92.44 750 LYS A O 1
ATOM 5957 N N . CYS A 1 751 ? 26.394 -26.717 -4.146 1.00 91.31 751 CYS A N 1
ATOM 5958 C CA . CYS A 1 751 ? 26.700 -26.131 -2.835 1.00 91.31 751 CYS A CA 1
ATOM 5959 C C . CYS A 1 751 ? 25.916 -26.818 -1.717 1.00 91.31 751 CYS A C 1
ATOM 5961 O O . CYS A 1 751 ? 26.458 -27.001 -0.629 1.00 91.31 751 CYS A O 1
ATOM 5963 N N . HIS A 1 752 ? 24.674 -27.197 -2.018 1.00 91.81 752 HIS A N 1
ATOM 5964 C CA . HIS A 1 752 ? 23.716 -27.812 -1.101 1.00 91.81 752 HIS A CA 1
ATOM 5965 C C . HIS A 1 752 ? 23.440 -29.279 -1.460 1.00 91.81 752 HIS A C 1
ATOM 5967 O O . HIS A 1 752 ? 22.439 -29.851 -1.036 1.00 91.81 752 HIS A O 1
ATOM 5973 N N . ALA A 1 753 ? 24.354 -29.905 -2.208 1.00 92.69 753 ALA A N 1
ATOM 5974 C CA . ALA A 1 753 ? 24.305 -31.330 -2.487 1.00 92.69 753 ALA A CA 1
ATOM 5975 C C . ALA A 1 753 ? 24.291 -32.121 -1.169 1.00 92.69 753 ALA A C 1
ATOM 5977 O O . ALA A 1 753 ? 25.165 -31.938 -0.318 1.00 92.69 753 ALA A O 1
ATOM 5978 N N . GLY A 1 754 ? 23.297 -32.992 -0.998 1.00 91.56 754 GLY A N 1
ATOM 5979 C CA . GLY A 1 754 ? 23.108 -33.773 0.229 1.00 91.56 754 GLY A CA 1
ATOM 5980 C C . GLY A 1 754 ? 22.379 -33.038 1.359 1.00 91.56 754 GLY A C 1
ATOM 5981 O O . GLY A 1 754 ? 22.213 -33.609 2.435 1.00 91.56 754 GLY A O 1
ATOM 5982 N N . HIS A 1 755 ? 21.932 -31.798 1.146 1.00 92.19 755 HIS A N 1
ATOM 5983 C CA . HIS A 1 755 ? 20.990 -31.131 2.045 1.00 92.19 755 HIS A CA 1
ATOM 5984 C C . HIS A 1 755 ? 19.546 -31.435 1.637 1.00 92.19 755 HIS A C 1
ATOM 5986 O O . HIS A 1 755 ? 19.283 -31.920 0.537 1.00 92.19 755 HIS A O 1
ATOM 5992 N N . ASN A 1 756 ? 18.598 -31.104 2.514 1.00 89.62 756 ASN A N 1
ATOM 5993 C CA . ASN A 1 756 ? 17.192 -31.107 2.145 1.00 89.62 756 ASN A CA 1
ATOM 5994 C C . ASN A 1 756 ? 16.877 -29.813 1.379 1.00 89.62 756 ASN A C 1
ATOM 5996 O O . ASN A 1 756 ? 16.895 -28.717 1.953 1.00 89.62 756 ASN A O 1
ATOM 6000 N N . VAL A 1 757 ? 16.666 -29.956 0.072 1.00 91.75 757 VAL A N 1
ATOM 6001 C CA . VAL A 1 757 ? 16.366 -28.871 -0.858 1.00 91.75 757 VAL A CA 1
ATOM 6002 C C . VAL A 1 757 ? 15.005 -29.130 -1.483 1.00 91.75 757 VAL A C 1
ATOM 6004 O O . VAL A 1 757 ? 14.766 -30.207 -2.024 1.00 91.75 757 VAL A O 1
ATOM 6007 N N . ILE A 1 758 ? 14.139 -28.126 -1.416 1.00 91.25 758 ILE A N 1
ATOM 6008 C CA . ILE A 1 758 ? 12.806 -28.148 -2.009 1.00 91.25 758 ILE A CA 1
ATOM 6009 C C . ILE A 1 758 ? 12.785 -27.277 -3.262 1.00 91.25 758 ILE A C 1
ATOM 6011 O O . ILE A 1 758 ? 13.365 -26.190 -3.288 1.00 91.25 758 ILE A O 1
ATOM 6015 N N . ASP A 1 759 ? 12.122 -27.777 -4.295 1.00 91.06 759 ASP A N 1
ATOM 6016 C CA . ASP A 1 759 ? 11.795 -27.023 -5.499 1.00 91.06 759 ASP A CA 1
ATOM 6017 C C . ASP A 1 759 ? 10.628 -26.078 -5.172 1.00 91.06 759 ASP A C 1
ATOM 6019 O O . ASP A 1 759 ? 9.541 -26.526 -4.801 1.00 91.06 759 ASP A O 1
ATOM 6023 N N . CYS A 1 760 ? 10.882 -24.769 -5.242 1.00 88.19 760 CYS A N 1
ATOM 6024 C CA . CYS A 1 760 ? 9.889 -23.729 -4.972 1.00 88.19 760 CYS A CA 1
ATOM 6025 C C . CYS A 1 760 ? 9.317 -23.129 -6.262 1.00 88.19 760 CYS A C 1
ATOM 6027 O O . CYS A 1 760 ? 8.716 -22.055 -6.214 1.00 88.19 760 CYS A O 1
ATOM 6029 N N . GLY A 1 761 ? 9.527 -23.775 -7.409 1.00 87.50 761 GLY A N 1
ATOM 6030 C CA . GLY A 1 761 ? 9.110 -23.272 -8.703 1.00 87.50 761 GLY A CA 1
ATOM 6031 C C . GLY A 1 761 ? 9.637 -21.864 -8.961 1.00 87.50 761 GLY A C 1
ATOM 6032 O O . GLY A 1 761 ? 10.735 -21.473 -8.551 1.00 87.50 761 GLY A O 1
ATOM 6033 N N . ARG A 1 762 ? 8.836 -21.066 -9.659 1.00 87.19 762 ARG A N 1
ATOM 6034 C CA . ARG A 1 762 ? 9.208 -19.695 -9.981 1.00 87.19 762 ARG A CA 1
ATOM 6035 C C . ARG A 1 762 ? 8.923 -18.764 -8.808 1.00 87.19 762 ARG A C 1
ATOM 6037 O O . ARG A 1 762 ? 7.787 -18.611 -8.381 1.00 87.19 762 ARG A O 1
ATOM 6044 N N . GLN A 1 763 ? 9.958 -18.056 -8.384 1.00 86.44 763 GLN A N 1
ATOM 6045 C CA . GLN A 1 763 ? 9.916 -17.060 -7.326 1.00 86.44 763 GLN A CA 1
ATOM 6046 C C . GLN A 1 763 ? 10.499 -15.746 -7.843 1.00 86.44 763 GLN A C 1
ATOM 6048 O O . GLN A 1 763 ? 11.435 -15.736 -8.649 1.00 86.44 763 GLN A O 1
ATOM 6053 N N . ARG A 1 764 ? 9.968 -14.622 -7.368 1.00 87.25 764 ARG A N 1
ATOM 6054 C CA . ARG A 1 764 ? 10.534 -13.303 -7.653 1.00 87.25 764 ARG A CA 1
ATOM 6055 C C . ARG A 1 764 ? 11.594 -12.965 -6.611 1.00 87.25 764 ARG A C 1
ATOM 6057 O O . ARG A 1 764 ? 11.302 -12.332 -5.602 1.00 87.25 764 ARG A O 1
ATOM 6064 N N . ASN A 1 765 ? 12.811 -13.451 -6.820 1.00 89.75 765 ASN A N 1
ATOM 6065 C CA . ASN A 1 765 ? 13.932 -13.296 -5.895 1.00 89.75 765 ASN A CA 1
ATOM 6066 C C . ASN A 1 765 ? 15.265 -13.582 -6.618 1.00 89.75 765 ASN A C 1
ATOM 6068 O O . ASN A 1 765 ? 15.299 -13.784 -7.832 1.00 89.75 765 ASN A O 1
ATOM 6072 N N . PHE A 1 766 ? 16.374 -13.618 -5.886 1.00 91.19 766 PHE A N 1
ATOM 6073 C CA . PHE A 1 766 ? 17.699 -13.958 -6.394 1.00 91.19 766 PHE A CA 1
ATOM 6074 C C . PHE A 1 766 ? 18.337 -15.112 -5.615 1.00 91.19 766 PHE A C 1
ATOM 6076 O O . PHE A 1 766 ? 17.834 -15.585 -4.599 1.00 91.19 766 PHE A O 1
ATOM 6083 N N . CYS A 1 767 ? 19.475 -15.606 -6.110 1.00 92.38 767 CYS A N 1
ATOM 6084 C CA . CYS A 1 767 ? 20.212 -16.669 -5.436 1.00 92.38 767 CYS A CA 1
ATOM 6085 C C . CYS A 1 767 ? 20.987 -16.123 -4.228 1.00 92.38 767 CYS A C 1
ATOM 6087 O O . CYS A 1 767 ? 22.098 -15.595 -4.361 1.00 92.38 767 CYS A O 1
ATOM 6089 N N . SER A 1 768 ? 20.449 -16.341 -3.034 1.00 91.44 768 SER A N 1
ATOM 6090 C CA . SER A 1 768 ? 21.050 -15.964 -1.756 1.00 91.44 768 SER A CA 1
ATOM 6091 C C . SER A 1 768 ? 22.393 -16.638 -1.506 1.00 91.44 768 SER A C 1
ATOM 6093 O O . SER A 1 768 ? 23.268 -16.054 -0.873 1.00 91.44 768 SER A O 1
ATOM 6095 N N . CYS A 1 769 ? 22.601 -17.857 -2.014 1.00 89.88 769 CYS A N 1
ATOM 6096 C CA . CYS A 1 769 ? 23.889 -18.542 -1.899 1.00 89.88 769 CYS A CA 1
ATOM 6097 C C . CYS A 1 769 ? 24.983 -17.759 -2.638 1.00 89.88 769 CYS A C 1
ATOM 6099 O O . CYS A 1 769 ? 25.964 -17.335 -2.029 1.00 89.88 769 CYS A O 1
ATOM 6101 N N . GLY A 1 770 ? 24.783 -17.502 -3.936 1.00 86.44 770 GLY A N 1
ATOM 6102 C CA . GLY A 1 770 ? 25.741 -16.770 -4.768 1.00 86.44 770 GLY A CA 1
ATOM 6103 C C . GLY A 1 770 ? 25.977 -15.336 -4.310 1.00 86.44 770 GLY A C 1
ATOM 6104 O O . GLY A 1 770 ? 27.104 -14.853 -4.359 1.00 86.44 770 GLY A O 1
ATOM 6105 N N . MET A 1 771 ? 24.934 -14.676 -3.812 1.00 88.44 771 MET A N 1
ATOM 6106 C CA . MET A 1 771 ? 25.010 -13.312 -3.288 1.00 88.44 771 MET A CA 1
ATOM 6107 C C . MET A 1 771 ? 25.399 -13.252 -1.807 1.00 88.44 771 MET A C 1
ATOM 6109 O O . MET A 1 771 ? 25.323 -12.178 -1.220 1.00 88.44 771 MET A O 1
ATOM 6113 N N . PHE A 1 772 ? 25.829 -14.372 -1.207 1.00 84.19 772 PHE A N 1
ATOM 6114 C CA . PHE A 1 772 ? 26.118 -14.582 0.218 1.00 84.19 772 PHE A CA 1
ATOM 6115 C C . PHE A 1 772 ? 25.168 -13.823 1.162 1.00 84.19 772 PHE A C 1
ATOM 6117 O O . PHE A 1 772 ? 25.572 -12.962 1.953 1.00 84.19 772 PHE A O 1
ATOM 6124 N N . LYS A 1 773 ? 23.884 -14.128 1.005 1.00 83.88 773 LYS A N 1
ATOM 6125 C CA . LYS A 1 773 ? 22.764 -13.708 1.849 1.00 83.88 773 LYS A CA 1
ATOM 6126 C C . LYS A 1 773 ? 22.188 -14.847 2.686 1.00 83.88 773 LYS A C 1
ATOM 6128 O O . LYS A 1 773 ? 21.379 -14.603 3.567 1.00 83.88 773 LYS A O 1
ATOM 6133 N N . LEU A 1 774 ? 22.653 -16.079 2.471 1.00 83.31 774 LEU A N 1
ATOM 6134 C CA . LEU A 1 774 ? 22.260 -17.197 3.321 1.00 83.31 774 LEU A CA 1
ATOM 6135 C C . LEU A 1 774 ? 22.655 -16.963 4.795 1.00 83.31 774 LEU A C 1
ATOM 6137 O O . LEU A 1 774 ? 23.741 -16.430 5.060 1.00 83.31 774 LEU A O 1
ATOM 6141 N N . PRO A 1 775 ? 21.831 -17.429 5.755 1.00 69.25 775 PRO A N 1
ATOM 6142 C CA . PRO A 1 775 ? 22.148 -17.368 7.178 1.00 69.25 775 PRO A CA 1
ATOM 6143 C C . PRO A 1 775 ? 23.527 -17.971 7.494 1.00 69.25 775 PRO A C 1
ATOM 6145 O O . PRO A 1 775 ? 23.954 -18.941 6.867 1.00 69.25 775 PRO A O 1
ATOM 6148 N N . TYR A 1 776 ? 24.214 -17.414 8.496 1.00 68.69 776 TYR A N 1
ATOM 6149 C CA . TYR A 1 776 ? 25.535 -17.867 8.971 1.00 68.69 776 TYR A CA 1
ATOM 6150 C C . TYR A 1 776 ? 26.702 -17.677 7.984 1.00 68.69 776 TYR A C 1
ATOM 6152 O O . TYR A 1 776 ? 27.700 -18.390 8.073 1.00 68.69 776 TYR A O 1
ATOM 6160 N N . ASN A 1 777 ? 26.612 -16.692 7.080 1.00 62.28 777 ASN A N 1
ATOM 6161 C CA . ASN A 1 777 ? 27.676 -16.344 6.125 1.00 62.28 777 ASN A CA 1
ATOM 6162 C C . ASN A 1 777 ? 28.149 -17.544 5.286 1.00 62.28 777 ASN A C 1
ATOM 6164 O O . ASN A 1 777 ? 29.346 -17.717 5.039 1.00 62.28 777 ASN A O 1
ATOM 6168 N N . PHE A 1 778 ? 27.209 -18.384 4.844 1.00 74.56 778 PHE A N 1
ATOM 6169 C CA . PHE A 1 778 ? 27.515 -19.492 3.943 1.00 74.56 778 PHE A CA 1
ATOM 6170 C C . PHE A 1 778 ? 28.167 -18.960 2.655 1.00 74.56 778 PHE A C 1
ATOM 6172 O O . PHE A 1 778 ? 27.604 -18.105 1.968 1.00 74.56 778 PHE A O 1
ATOM 6179 N N . LYS A 1 779 ? 29.360 -19.467 2.321 1.00 76.31 779 LYS A N 1
ATOM 6180 C CA . LYS A 1 779 ? 30.090 -19.101 1.100 1.00 76.31 779 LYS A CA 1
ATOM 6181 C C . LYS A 1 779 ? 29.722 -20.049 -0.040 1.00 76.31 779 LYS A C 1
ATOM 6183 O O . LYS A 1 779 ? 29.900 -21.262 0.071 1.00 76.31 779 LYS A O 1
ATOM 6188 N N . CYS A 1 780 ? 29.246 -19.489 -1.150 1.00 88.00 780 CYS A N 1
ATOM 6189 C CA . CYS A 1 780 ? 28.987 -20.252 -2.366 1.00 88.00 780 CYS A CA 1
ATOM 6190 C C . CYS A 1 780 ? 30.279 -20.901 -2.887 1.00 88.00 780 CYS A C 1
ATOM 6192 O O . CYS A 1 780 ? 31.316 -20.250 -2.982 1.00 88.00 780 CYS A O 1
ATOM 6194 N N . LYS A 1 781 ? 30.211 -22.186 -3.256 1.00 89.25 781 LYS A N 1
ATOM 6195 C CA . LYS A 1 781 ? 31.329 -22.921 -3.879 1.00 89.25 781 LYS A CA 1
ATOM 6196 C C . LYS A 1 781 ? 31.415 -22.712 -5.396 1.00 89.25 781 LYS A C 1
ATOM 6198 O O . LYS A 1 781 ? 32.374 -23.155 -6.014 1.00 89.25 781 LYS A O 1
ATOM 6203 N N . ILE A 1 782 ? 30.388 -22.111 -5.998 1.00 92.06 782 ILE A N 1
ATOM 6204 C CA . ILE A 1 782 ? 30.291 -21.879 -7.448 1.00 92.06 782 ILE A CA 1
ATOM 6205 C C . ILE A 1 782 ? 30.706 -20.454 -7.787 1.00 92.06 782 ILE A C 1
ATOM 6207 O O . ILE A 1 782 ? 31.498 -20.238 -8.698 1.00 92.06 782 ILE A O 1
ATOM 6211 N N . LEU A 1 783 ? 30.145 -19.491 -7.058 1.00 90.94 783 LEU A N 1
ATOM 6212 C CA . LEU A 1 783 ? 30.376 -18.075 -7.269 1.00 90.94 783 LEU A CA 1
ATOM 6213 C C . LEU A 1 783 ? 31.307 -17.557 -6.180 1.00 90.94 783 LEU A C 1
ATOM 6215 O O . LEU A 1 783 ? 30.895 -17.390 -5.034 1.00 90.94 783 LEU A O 1
ATOM 6219 N N . ASP A 1 784 ? 32.554 -17.308 -6.565 1.00 87.19 784 ASP A N 1
ATOM 6220 C CA . ASP A 1 784 ? 33.541 -16.622 -5.740 1.00 87.19 784 ASP A CA 1
ATOM 6221 C C . ASP A 1 784 ? 33.911 -15.293 -6.399 1.00 87.19 784 ASP A C 1
ATOM 6223 O O . ASP A 1 784 ? 34.171 -15.242 -7.606 1.00 87.19 784 ASP A O 1
ATOM 6227 N N . TYR A 1 785 ? 33.882 -14.215 -5.622 1.00 87.56 785 TYR A N 1
ATOM 6228 C CA . TYR A 1 785 ? 34.257 -12.875 -6.059 1.00 87.56 785 TYR A CA 1
ATOM 6229 C C . TYR A 1 785 ? 34.721 -12.041 -4.864 1.00 87.56 785 TYR A C 1
ATOM 6231 O O . TYR A 1 785 ? 34.336 -12.298 -3.719 1.00 87.56 785 TYR A O 1
ATOM 6239 N N . GLU A 1 786 ? 35.542 -11.030 -5.137 1.00 76.56 786 GLU A N 1
ATOM 6240 C CA . GLU A 1 786 ? 36.029 -10.095 -4.130 1.00 76.56 786 GLU A CA 1
ATOM 6241 C C . GLU A 1 786 ? 34.869 -9.264 -3.587 1.00 76.56 786 GLU A C 1
ATOM 6243 O O . GLU A 1 786 ? 34.288 -8.414 -4.271 1.00 76.56 786 GLU A O 1
ATOM 6248 N N . ARG A 1 787 ? 34.530 -9.516 -2.324 1.00 68.50 787 ARG A N 1
ATOM 6249 C CA . ARG A 1 787 ? 33.617 -8.672 -1.566 1.00 68.50 787 ARG A CA 1
ATOM 6250 C C . ARG A 1 787 ? 34.417 -7.555 -0.939 1.00 68.50 787 ARG A C 1
ATOM 6252 O O . ARG A 1 787 ? 35.163 -7.771 0.016 1.00 68.50 787 ARG A O 1
ATOM 6259 N N . VAL A 1 788 ? 34.190 -6.342 -1.413 1.00 60.28 788 VAL A N 1
ATOM 6260 C CA . VAL A 1 788 ? 34.597 -5.175 -0.642 1.00 60.28 788 VAL A CA 1
ATOM 6261 C C . VAL A 1 788 ? 33.735 -5.187 0.628 1.00 60.28 788 VAL A C 1
ATOM 6263 O O . VAL A 1 788 ? 32.508 -5.191 0.534 1.00 60.28 788 VAL A O 1
ATOM 6266 N N . ARG A 1 789 ? 34.347 -5.356 1.811 1.00 53.00 789 ARG A N 1
ATOM 6267 C CA . ARG A 1 789 ? 33.604 -5.522 3.077 1.00 53.00 789 ARG A CA 1
ATOM 6268 C C . ARG A 1 789 ? 32.630 -4.344 3.275 1.00 53.00 789 ARG A C 1
ATOM 6270 O O . ARG A 1 789 ? 32.887 -3.233 2.830 1.00 53.00 789 ARG A O 1
ATOM 6277 N N . ARG A 1 790 ? 31.499 -4.575 3.945 1.00 48.03 790 ARG A N 1
ATOM 6278 C CA . ARG A 1 790 ? 30.585 -3.505 4.382 1.00 48.03 790 ARG A CA 1
ATOM 6279 C C . ARG A 1 790 ? 31.193 -2.768 5.579 1.00 48.03 790 ARG A C 1
ATOM 6281 O O . ARG A 1 790 ? 30.731 -2.926 6.701 1.00 48.03 790 ARG A O 1
ATOM 6288 N N . ASP A 1 791 ? 32.284 -2.052 5.360 1.00 46.28 791 ASP A N 1
ATOM 6289 C CA . ASP A 1 791 ? 32.799 -1.088 6.327 1.00 46.28 791 ASP A CA 1
ATOM 6290 C C . ASP A 1 791 ? 32.284 0.297 5.895 1.00 46.28 791 ASP A C 1
ATOM 6292 O O . ASP A 1 791 ? 32.425 0.646 4.719 1.00 46.28 791 ASP A O 1
ATOM 6296 N N . PRO A 1 792 ? 31.668 1.097 6.778 1.00 42.00 792 PRO A N 1
ATOM 6297 C CA . PRO A 1 792 ? 31.244 2.463 6.459 1.00 42.00 792 PRO A CA 1
ATOM 6298 C C . PRO A 1 792 ? 32.388 3.384 5.983 1.00 42.00 792 PRO A C 1
ATOM 6300 O O . PRO A 1 792 ? 32.113 4.466 5.466 1.00 42.00 792 PRO A O 1
ATOM 6303 N N . TYR A 1 793 ? 33.650 2.950 6.087 1.00 48.03 793 TYR A N 1
ATOM 6304 C CA . TYR A 1 793 ? 34.834 3.653 5.585 1.00 48.03 793 TYR A CA 1
ATOM 6305 C C . TYR A 1 793 ? 35.416 3.091 4.268 1.00 48.03 793 TYR A C 1
ATOM 6307 O O . TYR A 1 793 ? 36.529 3.464 3.891 1.00 48.03 793 TYR A O 1
ATOM 6315 N N . ILE A 1 794 ? 34.724 2.186 3.557 1.00 56.84 794 ILE A N 1
ATOM 6316 C CA . ILE A 1 794 ? 35.358 1.397 2.487 1.00 56.84 794 ILE A CA 1
ATOM 6317 C C . ILE A 1 794 ? 35.488 2.060 1.104 1.00 56.84 794 ILE A C 1
ATOM 6319 O O . ILE A 1 794 ? 34.556 2.604 0.513 1.00 56.84 794 ILE A O 1
ATOM 6323 N N . CYS A 1 795 ? 36.708 1.898 0.586 1.00 66.00 795 CYS A N 1
ATOM 6324 C CA . CYS A 1 795 ? 37.274 2.428 -0.643 1.00 66.00 795 CYS A CA 1
ATOM 6325 C C . CYS A 1 795 ? 36.846 1.675 -1.916 1.00 66.00 795 CYS A C 1
ATOM 6327 O O . CYS A 1 795 ? 36.629 0.462 -1.926 1.00 66.00 795 CYS A O 1
ATOM 6329 N N . CYS A 1 796 ? 36.819 2.413 -3.025 1.00 75.62 796 CYS A N 1
ATOM 6330 C CA . CYS A 1 796 ? 36.607 1.920 -4.385 1.00 75.62 796 CYS A CA 1
ATOM 6331 C C . CYS A 1 796 ? 37.581 0.780 -4.758 1.00 75.62 796 CYS A C 1
ATOM 6333 O O . CYS A 1 796 ? 38.749 0.807 -4.362 1.00 75.62 796 CYS A O 1
ATOM 6335 N N . SER A 1 797 ? 37.165 -0.180 -5.597 1.00 75.31 797 SER A N 1
ATOM 6336 C CA . SER A 1 797 ? 38.078 -1.240 -6.064 1.00 75.31 797 SER A CA 1
ATOM 6337 C C . SER A 1 797 ? 39.292 -0.711 -6.837 1.00 75.31 797 SER A C 1
ATOM 6339 O O . SER A 1 797 ? 40.361 -1.318 -6.762 1.00 75.31 797 SER A O 1
ATOM 6341 N N . SER A 1 798 ? 39.185 0.459 -7.480 1.00 73.81 798 SER A N 1
ATOM 6342 C CA . SER A 1 798 ? 40.330 1.141 -8.102 1.00 73.81 798 SER A CA 1
ATOM 6343 C C . SER A 1 798 ? 41.378 1.606 -7.080 1.00 73.81 798 SER A C 1
ATOM 6345 O O . SER A 1 798 ? 42.577 1.565 -7.360 1.00 73.81 798 SER A O 1
ATOM 6347 N N . GLN A 1 799 ? 40.947 1.961 -5.864 1.00 68.69 799 GLN A N 1
ATOM 6348 C CA . GLN A 1 799 ? 41.813 2.417 -4.772 1.00 68.69 799 GLN A CA 1
ATOM 6349 C C . GLN A 1 799 ? 42.467 1.244 -4.030 1.00 68.69 799 GLN A C 1
ATOM 6351 O O . GLN A 1 799 ? 43.669 1.279 -3.773 1.00 68.69 799 GLN A O 1
ATOM 6356 N N . ASN A 1 800 ? 41.708 0.183 -3.739 1.00 62.81 800 ASN A N 1
ATOM 6357 C CA . ASN A 1 800 ? 42.216 -0.975 -2.992 1.00 62.81 800 ASN A CA 1
ATOM 6358 C C . ASN A 1 800 ? 43.169 -1.861 -3.811 1.00 62.81 800 ASN A C 1
ATOM 6360 O O . ASN A 1 800 ? 44.089 -2.450 -3.247 1.00 62.81 800 ASN A O 1
ATOM 6364 N N . HIS A 1 801 ? 42.992 -1.935 -5.135 1.00 57.53 801 HIS A N 1
ATOM 6365 C CA . HIS A 1 801 ? 43.754 -2.854 -5.992 1.00 57.53 801 HIS A CA 1
ATOM 6366 C C . HIS A 1 801 ? 44.665 -2.153 -7.009 1.00 57.53 801 HIS A C 1
ATOM 6368 O O . HIS A 1 801 ? 45.100 -2.779 -7.975 1.00 57.53 801 HIS A O 1
ATOM 6374 N N . LYS A 1 802 ? 44.991 -0.866 -6.802 1.00 61.03 802 LYS A N 1
ATOM 6375 C CA . LYS A 1 802 ? 45.894 -0.084 -7.675 1.00 61.03 802 LYS A CA 1
ATOM 6376 C C . LYS A 1 802 ? 45.531 -0.202 -9.169 1.00 61.03 802 LYS A C 1
ATOM 6378 O O . LYS A 1 802 ? 46.399 -0.474 -9.993 1.00 61.03 802 LYS A O 1
ATOM 6383 N N . ASN A 1 803 ? 44.252 -0.044 -9.513 1.00 64.56 803 ASN A N 1
ATOM 6384 C CA . ASN A 1 803 ? 43.716 -0.216 -10.876 1.00 64.56 803 ASN A CA 1
ATOM 6385 C C . ASN A 1 803 ? 43.854 -1.625 -11.498 1.00 64.56 803 ASN A C 1
ATOM 6387 O O . ASN A 1 803 ? 43.715 -1.781 -12.712 1.00 64.56 803 ASN A O 1
ATOM 6391 N N . SER A 1 804 ? 44.101 -2.665 -10.698 1.00 71.12 804 SER A N 1
ATOM 6392 C CA . SER A 1 804 ? 44.093 -4.051 -11.183 1.00 71.12 804 SER A CA 1
ATOM 6393 C C . SER A 1 804 ? 42.656 -4.549 -11.346 1.00 71.12 804 SER A C 1
ATOM 6395 O O . SER A 1 804 ? 41.809 -4.316 -10.486 1.00 71.12 804 SER A O 1
ATOM 6397 N N . SER A 1 805 ? 42.378 -5.255 -12.443 1.00 81.44 805 SER A N 1
ATOM 6398 C CA . SER A 1 805 ? 41.075 -5.886 -12.671 1.00 81.44 805 SER A CA 1
ATOM 6399 C C . SER A 1 805 ? 40.825 -6.990 -11.636 1.00 81.44 805 SER A C 1
ATOM 6401 O O . SER A 1 805 ? 41.675 -7.863 -11.456 1.00 81.44 805 SER A O 1
ATOM 6403 N N . ILE A 1 806 ? 39.656 -6.979 -10.988 1.00 86.00 806 ILE A N 1
ATOM 6404 C CA . ILE A 1 806 ? 39.226 -7.992 -10.009 1.00 86.00 806 ILE A CA 1
ATOM 6405 C C . ILE A 1 806 ? 37.821 -8.512 -10.340 1.00 86.00 806 ILE A C 1
ATOM 6407 O O . ILE A 1 806 ? 37.011 -7.795 -10.932 1.00 86.00 806 ILE A O 1
ATOM 6411 N N . LYS A 1 807 ? 37.509 -9.746 -9.930 1.00 88.56 807 LYS A N 1
ATOM 6412 C CA . LYS A 1 807 ? 36.149 -10.292 -10.020 1.00 88.56 807 LYS A CA 1
ATOM 6413 C C . LYS A 1 807 ? 35.314 -9.713 -8.885 1.00 88.56 807 LYS A C 1
ATOM 6415 O O . LYS A 1 807 ? 35.613 -9.981 -7.728 1.00 88.56 807 LYS A O 1
ATOM 6420 N N . GLN A 1 808 ? 34.295 -8.920 -9.199 1.00 87.44 808 GLN A N 1
ATOM 6421 C CA . GLN A 1 808 ? 33.491 -8.192 -8.212 1.00 87.44 808 GLN A CA 1
ATOM 6422 C C . GLN A 1 808 ? 32.054 -7.979 -8.702 1.00 87.44 808 GLN A C 1
ATOM 6424 O O . GLN A 1 808 ? 31.751 -8.165 -9.882 1.00 87.44 808 GLN A O 1
ATOM 6429 N N . ARG A 1 809 ? 31.168 -7.553 -7.797 1.00 89.62 809 ARG A N 1
ATOM 6430 C CA . ARG A 1 809 ? 29.837 -7.047 -8.162 1.00 89.62 809 ARG A CA 1
ATOM 6431 C C . ARG A 1 809 ? 29.985 -5.839 -9.076 1.00 89.62 809 ARG A C 1
ATOM 6433 O O . ARG A 1 809 ? 30.732 -4.909 -8.753 1.00 89.62 809 ARG A O 1
ATOM 6440 N N . TRP A 1 810 ? 29.303 -5.890 -10.212 1.00 89.94 810 TRP A N 1
ATOM 6441 C CA . TRP A 1 810 ? 29.495 -4.942 -11.298 1.00 89.94 810 TRP A CA 1
ATOM 6442 C C . TRP A 1 810 ? 28.186 -4.258 -11.646 1.00 89.94 810 TRP A C 1
ATOM 6444 O O . TRP A 1 810 ? 27.197 -4.925 -11.941 1.00 89.94 810 TRP A O 1
ATOM 6454 N N . LEU A 1 811 ? 28.191 -2.928 -11.618 1.00 89.75 811 LEU A N 1
ATOM 6455 C CA . LEU A 1 811 ? 27.022 -2.117 -11.930 1.00 89.75 811 LEU A CA 1
ATOM 6456 C C . LEU A 1 811 ? 27.350 -1.108 -13.025 1.00 89.75 811 LEU A C 1
ATOM 6458 O O . LEU A 1 811 ? 28.459 -0.581 -13.082 1.00 89.75 811 LEU A O 1
ATOM 6462 N N . GLN A 1 812 ? 26.379 -0.795 -13.871 1.00 86.00 812 GLN A N 1
ATOM 6463 C CA . GLN A 1 812 ? 26.483 0.286 -14.850 1.00 86.00 812 GLN A CA 1
ATOM 6464 C C . GLN A 1 812 ? 25.575 1.440 -14.450 1.00 86.00 812 GLN A C 1
ATOM 6466 O O . GLN A 1 812 ? 24.456 1.225 -13.998 1.00 86.00 812 GLN A O 1
ATOM 6471 N N . CYS A 1 813 ? 26.056 2.673 -14.591 1.00 82.50 813 CYS A N 1
ATOM 6472 C CA . CYS A 1 813 ? 25.308 3.864 -14.202 1.00 82.50 813 CYS A CA 1
ATOM 6473 C C . CYS A 1 813 ? 24.794 4.583 -15.444 1.00 82.50 813 CYS A C 1
ATOM 6475 O O . CYS A 1 813 ? 25.552 5.282 -16.128 1.00 82.50 813 CYS A O 1
ATOM 6477 N N . ILE A 1 814 ? 23.490 4.459 -15.687 1.00 76.12 814 ILE A N 1
ATOM 6478 C CA . ILE A 1 814 ? 22.803 5.118 -16.799 1.00 76.12 814 ILE A CA 1
ATOM 6479 C C . ILE A 1 814 ? 22.906 6.634 -16.660 1.00 76.12 814 ILE A C 1
ATOM 6481 O O . ILE A 1 814 ? 23.268 7.328 -17.610 1.00 76.12 814 ILE A O 1
ATOM 6485 N N . THR A 1 815 ? 22.674 7.148 -15.449 1.00 73.62 815 THR A N 1
ATOM 6486 C CA . THR A 1 815 ? 22.709 8.589 -15.157 1.00 73.62 815 THR A CA 1
ATOM 6487 C C . THR A 1 815 ? 24.050 9.232 -15.506 1.00 73.62 815 THR A C 1
ATOM 6489 O O . THR A 1 815 ? 24.088 10.362 -15.984 1.00 73.62 815 THR A O 1
ATOM 6492 N N . CYS A 1 816 ? 25.155 8.516 -15.303 1.00 68.75 816 CYS A N 1
ATOM 6493 C CA . CYS A 1 816 ? 26.495 9.033 -15.588 1.00 68.75 816 CYS A CA 1
ATOM 6494 C C . CYS A 1 816 ? 26.976 8.717 -17.010 1.00 68.75 816 CYS A C 1
ATOM 6496 O O . CYS A 1 816 ? 28.106 9.062 -17.345 1.00 68.75 816 CYS A O 1
ATOM 6498 N N . GLY A 1 817 ? 26.172 8.036 -17.834 1.00 68.44 817 GLY A N 1
ATOM 6499 C CA . GLY A 1 817 ? 26.617 7.560 -19.146 1.00 68.44 817 GLY A CA 1
ATOM 6500 C C . GLY A 1 817 ? 27.676 6.454 -19.071 1.00 68.44 817 GLY A C 1
ATOM 6501 O O . GLY A 1 817 ? 28.364 6.207 -20.053 1.00 68.44 817 GLY A O 1
ATOM 6502 N N . VAL A 1 818 ? 27.820 5.800 -17.914 1.00 71.88 818 VAL A N 1
ATOM 6503 C CA . VAL A 1 818 ? 28.735 4.669 -17.695 1.00 71.88 818 VAL A CA 1
ATOM 6504 C C . VAL A 1 818 ? 27.943 3.383 -17.945 1.00 71.88 818 VAL A C 1
ATOM 6506 O O . VAL A 1 818 ? 27.683 2.613 -17.020 1.00 71.88 818 VAL A O 1
ATOM 6509 N N . TYR A 1 819 ? 27.466 3.217 -19.179 1.00 74.38 819 TYR A N 1
ATOM 6510 C CA . TYR A 1 819 ? 26.668 2.074 -19.626 1.00 74.38 819 TYR A CA 1
ATOM 6511 C C . TYR A 1 819 ? 26.797 1.869 -21.137 1.00 74.38 819 TYR A C 1
ATOM 6513 O O . TYR A 1 819 ? 27.215 2.780 -21.851 1.00 74.38 819 TYR A O 1
ATOM 6521 N N . GLY A 1 820 ? 26.434 0.682 -21.623 1.00 64.00 820 GLY A N 1
ATOM 6522 C CA . GLY A 1 820 ? 26.498 0.357 -23.055 1.00 64.00 820 GLY A CA 1
ATOM 6523 C C . GLY A 1 820 ? 27.900 0.000 -23.569 1.00 64.00 820 GLY A C 1
ATOM 6524 O O . GLY A 1 820 ? 28.073 -0.237 -24.762 1.00 64.00 820 GLY A O 1
ATOM 6525 N N . ASP A 1 821 ? 28.897 -0.036 -22.681 1.00 70.81 821 ASP A N 1
ATOM 6526 C CA . ASP A 1 821 ? 30.230 -0.579 -22.937 1.00 70.81 821 ASP A CA 1
ATOM 6527 C C . ASP A 1 821 ? 30.576 -1.570 -21.809 1.00 70.81 821 ASP A C 1
ATOM 6529 O O . ASP A 1 821 ? 30.649 -1.160 -20.646 1.00 70.81 821 ASP A O 1
ATOM 6533 N N . PRO A 1 822 ? 30.799 -2.864 -22.107 1.00 69.12 822 PRO A N 1
ATOM 6534 C CA . PRO A 1 822 ? 31.136 -3.880 -21.108 1.00 69.12 822 PRO A CA 1
ATOM 6535 C C . PRO A 1 822 ? 32.406 -3.591 -20.295 1.00 69.12 822 PRO A C 1
ATOM 6537 O O . PRO A 1 822 ? 32.565 -4.142 -19.205 1.00 69.12 822 PRO A O 1
ATOM 6540 N N . SER A 1 823 ? 33.311 -2.751 -20.809 1.00 72.75 823 SER A N 1
ATOM 6541 C CA . SER A 1 823 ? 34.527 -2.325 -20.108 1.00 72.75 823 SER A CA 1
ATOM 6542 C C . SER A 1 823 ? 34.275 -1.224 -19.073 1.00 72.75 823 SER A C 1
ATOM 6544 O O . SER A 1 823 ? 35.108 -1.008 -18.189 1.00 72.75 823 SER A O 1
ATOM 6546 N N . LEU A 1 824 ? 33.120 -0.556 -19.149 1.00 78.81 824 LEU A N 1
ATOM 6547 C CA . LEU A 1 824 ? 32.712 0.502 -18.236 1.00 78.81 824 LEU A CA 1
ATOM 6548 C C . LEU A 1 824 ? 31.802 -0.045 -17.132 1.00 78.81 824 LEU A C 1
ATOM 6550 O O . LEU A 1 824 ? 30.870 -0.818 -17.374 1.00 78.81 824 LEU A O 1
ATOM 6554 N N . GLY A 1 825 ? 32.052 0.396 -15.902 1.00 85.06 825 GLY A N 1
ATOM 6555 C CA . GLY A 1 825 ? 31.195 0.083 -14.768 1.00 85.06 825 GLY A CA 1
ATOM 6556 C C . GLY A 1 825 ? 31.775 0.479 -13.417 1.00 85.06 825 GLY A C 1
ATOM 6557 O O . GLY A 1 825 ? 32.868 1.038 -13.286 1.00 85.06 825 GLY A O 1
ATOM 6558 N N . LEU A 1 826 ? 30.974 0.228 -12.397 1.00 86.56 826 LEU A N 1
ATOM 6559 C CA . LEU A 1 826 ? 31.165 0.641 -11.023 1.00 86.56 826 LEU A CA 1
ATOM 6560 C C . LEU A 1 826 ? 31.228 -0.590 -10.130 1.00 86.56 826 LEU A C 1
ATOM 6562 O O . LEU A 1 826 ? 30.489 -1.557 -10.317 1.00 86.56 826 LEU A O 1
ATOM 6566 N N . CYS A 1 827 ? 32.082 -0.519 -9.113 1.00 86.00 827 CYS A N 1
ATOM 6567 C CA . CYS A 1 827 ? 32.022 -1.469 -8.017 1.00 86.00 827 CYS A CA 1
ATOM 6568 C C . CYS A 1 827 ? 30.833 -1.167 -7.104 1.00 86.00 827 CYS A C 1
ATOM 6570 O O . CYS A 1 827 ? 30.430 -0.012 -6.946 1.00 86.00 827 CYS A O 1
ATOM 6572 N N . GLU A 1 828 ? 30.344 -2.203 -6.431 1.00 84.62 828 GLU A N 1
ATOM 6573 C CA . GLU A 1 828 ? 29.244 -2.130 -5.466 1.00 84.62 828 GLU A CA 1
ATOM 6574 C C . GLU A 1 828 ? 29.381 -0.989 -4.431 1.00 84.62 828 GLU A C 1
ATOM 6576 O O . GLU A 1 828 ? 28.429 -0.219 -4.293 1.00 84.62 828 GLU A O 1
ATOM 6581 N N . PRO A 1 829 ? 30.547 -0.745 -3.788 1.00 80.06 829 PRO A N 1
ATOM 6582 C CA . PRO A 1 829 ? 30.706 0.416 -2.910 1.00 80.06 829 PRO A CA 1
ATOM 6583 C C . PRO A 1 829 ? 30.418 1.753 -3.597 1.00 80.06 829 PRO A C 1
ATOM 6585 O O . PRO A 1 829 ? 29.711 2.585 -3.039 1.00 80.06 829 PRO A O 1
ATOM 6588 N N . CYS A 1 830 ? 30.919 1.971 -4.818 1.00 80.19 830 CYS A N 1
ATOM 6589 C CA . CYS A 1 830 ? 30.693 3.220 -5.546 1.00 80.19 830 CYS A CA 1
ATOM 6590 C C . CYS A 1 830 ? 29.236 3.364 -5.977 1.00 80.19 830 CYS A C 1
ATOM 6592 O O . CYS A 1 830 ? 28.720 4.480 -5.952 1.00 80.19 830 CYS A O 1
ATOM 6594 N N . ALA A 1 831 ? 28.572 2.255 -6.316 1.00 81.19 831 ALA A N 1
ATOM 6595 C CA . ALA A 1 831 ? 27.141 2.252 -6.582 1.00 81.19 831 ALA A CA 1
ATOM 6596 C C . ALA A 1 831 ? 26.339 2.727 -5.358 1.00 81.19 831 ALA A C 1
ATOM 6598 O O . ALA A 1 831 ? 25.503 3.607 -5.497 1.00 81.19 831 ALA A O 1
ATOM 6599 N N . TYR A 1 832 ? 26.649 2.240 -4.152 1.00 76.75 832 TYR A N 1
ATOM 6600 C CA . TYR A 1 832 ? 25.893 2.578 -2.933 1.00 76.75 832 TYR A CA 1
ATOM 6601 C C . TYR A 1 832 ? 26.332 3.858 -2.202 1.00 76.75 832 TYR A C 1
ATOM 6603 O O . TYR A 1 832 ? 25.633 4.312 -1.290 1.00 76.75 832 TYR A O 1
ATOM 6611 N N . THR A 1 833 ? 27.479 4.435 -2.565 1.00 73.25 833 THR A N 1
ATOM 6612 C CA . THR A 1 833 ? 28.010 5.675 -1.969 1.00 73.25 833 THR A CA 1
ATOM 6613 C C . THR A 1 833 ? 27.892 6.844 -2.944 1.00 73.25 833 THR A C 1
ATOM 6615 O O . THR A 1 833 ? 27.021 7.691 -2.784 1.00 73.25 833 THR A O 1
ATOM 6618 N N . CYS A 1 834 ? 28.717 6.869 -3.992 1.00 71.81 834 CYS A N 1
ATOM 6619 C CA . CYS A 1 834 ? 28.791 7.972 -4.954 1.00 71.81 834 CYS A CA 1
ATOM 6620 C C . CYS A 1 834 ? 27.629 7.998 -5.962 1.00 71.81 834 CYS A C 1
ATOM 6622 O O . CYS A 1 834 ? 27.349 9.046 -6.539 1.00 71.81 834 CYS A O 1
ATOM 6624 N N . HIS A 1 835 ? 26.985 6.854 -6.212 1.00 73.12 835 HIS A N 1
ATOM 6625 C CA . HIS A 1 835 ? 25.913 6.699 -7.202 1.00 73.12 835 HIS A CA 1
ATOM 6626 C C . HIS A 1 835 ? 24.606 6.193 -6.581 1.00 73.12 835 HIS A C 1
ATOM 6628 O O . HIS A 1 835 ? 23.750 5.704 -7.314 1.00 73.12 835 HIS A O 1
ATOM 6634 N N . ARG A 1 836 ? 24.441 6.332 -5.254 1.00 68.44 836 ARG A N 1
ATOM 6635 C CA . ARG A 1 836 ? 23.267 5.832 -4.510 1.00 68.44 836 ARG A CA 1
ATOM 6636 C C . ARG A 1 836 ? 21.953 6.282 -5.132 1.00 68.44 836 ARG A C 1
ATOM 6638 O O . ARG A 1 836 ? 20.960 5.571 -5.141 1.00 68.44 836 ARG A O 1
ATOM 6645 N N . ASP A 1 837 ? 22.003 7.482 -5.670 1.00 65.62 837 ASP A N 1
ATOM 6646 C CA . ASP A 1 837 ? 20.868 8.193 -6.183 1.00 65.62 837 ASP A CA 1
ATOM 6647 C C . ASP A 1 837 ? 20.923 8.284 -7.733 1.00 65.62 837 ASP A C 1
ATOM 6649 O O . ASP A 1 837 ? 20.498 9.258 -8.360 1.00 65.62 837 ASP A O 1
ATOM 6653 N N . HIS A 1 838 ? 21.565 7.326 -8.390 1.00 73.69 838 HIS A N 1
ATOM 6654 C CA . HIS A 1 838 ? 21.591 7.228 -9.844 1.00 73.69 838 HIS A CA 1
ATOM 6655 C C . HIS A 1 838 ? 20.812 6.002 -10.304 1.00 73.69 838 HIS A C 1
ATOM 6657 O O . HIS A 1 838 ? 20.633 5.040 -9.563 1.00 73.69 838 HIS A O 1
ATOM 6663 N N . ILE A 1 839 ? 20.376 6.033 -11.561 1.00 74.56 839 ILE A N 1
ATOM 6664 C CA . ILE A 1 839 ? 19.816 4.857 -12.220 1.00 74.56 839 ILE A CA 1
ATOM 6665 C C . ILE A 1 839 ? 20.984 3.919 -12.502 1.00 74.56 839 ILE A C 1
ATOM 6667 O O . ILE A 1 839 ? 21.797 4.175 -13.400 1.00 74.56 839 ILE A O 1
ATOM 6671 N N . VAL A 1 840 ? 21.091 2.873 -11.691 1.00 83.06 840 VAL A N 1
ATOM 6672 C CA . VAL A 1 840 ? 22.125 1.850 -11.801 1.00 83.06 840 VAL A CA 1
ATOM 6673 C C . VAL A 1 840 ? 21.500 0.526 -12.206 1.00 83.06 840 VAL A C 1
ATOM 6675 O O . VAL A 1 840 ? 20.416 0.174 -11.757 1.00 83.06 840 VAL A O 1
ATOM 6678 N N . ILE A 1 841 ? 22.189 -0.194 -13.079 1.00 85.56 841 ILE A N 1
ATOM 6679 C CA . ILE A 1 841 ? 21.796 -1.522 -13.530 1.00 85.56 841 ILE A CA 1
ATOM 6680 C C . ILE A 1 841 ? 22.786 -2.511 -12.952 1.00 85.56 841 ILE A C 1
ATOM 6682 O O . ILE A 1 841 ? 23.998 -2.401 -13.174 1.00 85.56 841 ILE A O 1
ATOM 6686 N N . ASP A 1 842 ? 22.252 -3.492 -12.247 1.00 88.69 842 ASP A N 1
ATOM 6687 C CA . ASP A 1 842 ? 23.000 -4.647 -11.807 1.00 88.69 842 ASP A CA 1
ATOM 6688 C C . ASP A 1 842 ? 23.363 -5.539 -12.998 1.00 88.69 842 ASP A C 1
ATOM 6690 O O . ASP A 1 842 ? 22.504 -6.063 -13.704 1.00 88.69 842 ASP A O 1
ATOM 6694 N N . CYS A 1 843 ? 24.662 -5.701 -13.228 1.00 88.06 843 CYS A N 1
ATOM 6695 C CA . CYS A 1 843 ? 25.198 -6.529 -14.302 1.00 88.06 843 CYS A CA 1
ATOM 6696 C C . CYS A 1 843 ? 25.759 -7.861 -13.773 1.00 88.06 843 CYS A C 1
ATOM 6698 O O . CYS A 1 843 ? 26.581 -8.487 -14.449 1.00 88.06 843 CYS A O 1
ATOM 6700 N N . GLY A 1 844 ? 25.384 -8.262 -12.555 1.00 90.62 844 GLY A N 1
ATOM 6701 C CA . GLY A 1 844 ? 25.854 -9.482 -11.914 1.00 90.62 844 GLY A CA 1
ATOM 6702 C C . GLY A 1 844 ? 27.262 -9.344 -11.331 1.00 90.62 844 GLY A C 1
ATOM 6703 O O . GLY A 1 844 ? 27.592 -8.393 -10.612 1.00 90.62 844 GLY A O 1
ATOM 6704 N N . VAL A 1 845 ? 28.099 -10.342 -11.580 1.00 91.62 845 VAL A N 1
ATOM 6705 C CA . VAL A 1 845 ? 29.499 -10.379 -11.157 1.00 91.62 845 VAL A CA 1
ATOM 6706 C C . VAL A 1 845 ? 30.366 -10.405 -12.405 1.00 91.62 845 VAL A C 1
ATOM 6708 O O . VAL A 1 845 ? 30.284 -11.332 -13.206 1.00 91.62 845 VAL A O 1
ATOM 6711 N N . LYS A 1 846 ? 31.236 -9.404 -12.554 1.00 90.12 846 LYS A N 1
ATOM 6712 C CA . LYS A 1 846 ? 32.146 -9.290 -13.701 1.00 90.12 846 LYS A CA 1
ATOM 6713 C C . LYS A 1 846 ? 33.584 -9.060 -13.247 1.00 90.12 846 LYS A C 1
ATOM 6715 O O . LYS A 1 846 ? 33.859 -8.657 -12.117 1.00 90.12 846 LYS A O 1
ATOM 6720 N N . GLN A 1 847 ? 34.510 -9.358 -14.150 1.00 89.62 847 GLN A N 1
ATOM 6721 C CA . GLN A 1 847 ? 35.930 -9.073 -13.997 1.00 89.62 847 GLN A CA 1
ATOM 6722 C C . GLN A 1 847 ? 36.190 -7.649 -14.504 1.00 89.62 847 GLN A C 1
ATOM 6724 O O . GLN A 1 847 ? 36.066 -7.390 -15.698 1.00 89.62 847 GLN A O 1
ATOM 6729 N N . GLY A 1 848 ? 36.535 -6.722 -13.615 1.00 86.06 848 GLY A N 1
ATOM 6730 C CA . GLY A 1 848 ? 36.720 -5.318 -13.979 1.00 86.06 848 GLY A CA 1
ATOM 6731 C C . GLY A 1 848 ? 37.379 -4.496 -12.879 1.00 86.06 848 GLY A C 1
ATOM 6732 O O . GLY A 1 848 ? 37.600 -4.976 -11.767 1.00 86.06 848 GLY A O 1
ATOM 6733 N N . CYS A 1 849 ? 37.698 -3.241 -13.181 1.00 82.44 849 CYS A N 1
ATOM 6734 C CA . CYS A 1 849 ? 38.154 -2.252 -12.207 1.00 82.44 849 CYS A CA 1
ATOM 6735 C C . CYS A 1 849 ? 37.229 -1.039 -12.277 1.00 82.44 849 CYS A C 1
ATOM 6737 O O . CYS A 1 849 ? 37.023 -0.507 -13.364 1.00 82.44 849 CYS A O 1
ATOM 6739 N N . CYS A 1 850 ? 36.681 -0.604 -11.138 1.00 82.75 850 CYS A N 1
ATOM 6740 C CA . CYS A 1 850 ? 35.719 0.497 -11.090 1.00 82.75 850 CYS A CA 1
ATOM 6741 C C . CYS A 1 850 ? 36.248 1.746 -11.809 1.00 82.75 850 CYS A C 1
ATOM 6743 O O . CYS A 1 850 ? 37.369 2.191 -11.551 1.00 82.75 850 CYS A O 1
ATOM 6745 N N . CYS A 1 851 ? 35.420 2.340 -12.670 1.00 78.81 851 CYS A N 1
ATOM 6746 C CA . CYS A 1 851 ? 35.781 3.516 -13.460 1.00 78.81 851 CYS A CA 1
ATOM 6747 C C . CYS A 1 851 ? 35.790 4.832 -12.656 1.00 78.81 851 CYS A C 1
ATOM 6749 O O . CYS A 1 851 ? 36.074 5.885 -13.221 1.00 78.81 851 CYS A O 1
ATOM 6751 N N . CYS A 1 852 ? 35.476 4.809 -11.357 1.00 68.56 852 CYS A N 1
ATOM 6752 C CA . CYS A 1 852 ? 35.483 5.995 -10.500 1.00 68.56 852 CYS A CA 1
ATOM 6753 C C . CYS A 1 852 ? 36.925 6.490 -10.248 1.00 68.56 852 CYS A C 1
ATOM 6755 O O . CYS A 1 852 ? 37.756 5.743 -9.720 1.00 68.56 852 CYS A O 1
ATOM 6757 N N . TYR A 1 853 ? 37.223 7.746 -10.611 1.00 53.50 853 TYR A N 1
ATOM 6758 C CA . TYR A 1 853 ? 38.547 8.368 -10.463 1.00 53.50 853 TYR A CA 1
ATOM 6759 C C . TYR A 1 853 ? 38.493 9.538 -9.456 1.00 53.50 853 TYR A C 1
ATOM 6761 O O . TYR A 1 853 ? 37.771 10.502 -9.678 1.00 53.50 853 TYR A O 1
ATOM 6769 N N . ASN A 1 854 ? 39.299 9.441 -8.386 1.00 47.06 854 ASN A N 1
ATOM 6770 C CA . ASN A 1 854 ? 39.571 10.410 -7.301 1.00 47.06 854 ASN A CA 1
ATOM 6771 C C . ASN A 1 854 ? 38.450 10.798 -6.296 1.00 47.06 854 ASN A C 1
ATOM 6773 O O . ASN A 1 854 ? 37.494 11.492 -6.610 1.00 47.06 854 ASN A O 1
ATOM 6777 N N . GLN A 1 855 ? 38.684 10.421 -5.025 1.00 43.47 855 GLN A N 1
ATOM 6778 C CA . GLN A 1 855 ? 38.209 11.046 -3.771 1.00 43.47 855 GLN A CA 1
ATOM 6779 C C . GLN A 1 855 ? 36.766 11.592 -3.733 1.00 43.47 855 GLN A C 1
ATOM 6781 O O . GLN A 1 855 ? 36.555 12.781 -3.521 1.00 43.47 855 GLN A O 1
ATOM 6786 N N . CYS A 1 856 ? 35.766 10.711 -3.842 1.00 41.66 856 CYS A N 1
ATOM 6787 C CA . CYS A 1 856 ? 34.376 11.020 -3.463 1.00 41.66 856 CYS A CA 1
ATOM 6788 C C . CYS A 1 856 ? 33.724 12.215 -4.194 1.00 41.66 856 CYS A C 1
ATOM 6790 O O . CYS A 1 856 ? 32.704 12.724 -3.736 1.00 41.66 856 CYS A O 1
ATOM 6792 N N . ALA A 1 857 ? 34.256 12.631 -5.346 1.00 39.88 857 ALA A N 1
ATOM 6793 C CA . ALA A 1 857 ? 33.623 13.589 -6.244 1.00 39.88 857 ALA A CA 1
ATOM 6794 C C . ALA A 1 857 ? 33.454 12.942 -7.624 1.00 39.88 857 ALA A C 1
ATOM 6796 O O . ALA A 1 857 ? 34.400 12.411 -8.199 1.00 39.88 857 ALA A O 1
ATOM 6797 N N . CYS A 1 858 ? 32.236 12.950 -8.165 1.00 39.44 858 CYS A N 1
ATOM 6798 C CA . CYS A 1 858 ? 31.957 12.403 -9.490 1.00 39.44 858 CYS A CA 1
ATOM 6799 C C . CYS A 1 858 ? 32.588 13.314 -10.565 1.00 39.44 858 CYS A C 1
ATOM 6801 O O . CYS A 1 858 ? 32.043 14.368 -10.878 1.00 39.44 858 CYS A O 1
ATOM 6803 N N . VAL A 1 859 ? 33.749 12.942 -11.123 1.00 40.44 859 VAL A N 1
ATOM 6804 C CA . VAL A 1 859 ? 34.483 13.760 -12.123 1.00 40.44 859 VAL A CA 1
ATOM 6805 C C . VAL A 1 859 ? 34.044 13.479 -13.579 1.00 40.44 859 VAL A C 1
ATOM 6807 O O . VAL A 1 859 ? 34.607 14.031 -14.521 1.00 40.44 859 VAL A O 1
ATOM 6810 N N . TYR A 1 860 ? 33.008 12.666 -13.823 1.00 42.78 860 TYR A N 1
ATOM 6811 C CA . TYR A 1 860 ? 32.506 12.394 -15.185 1.00 42.78 860 TYR A CA 1
ATOM 6812 C C . TYR A 1 860 ? 31.591 13.515 -15.721 1.00 42.78 860 TYR A C 1
ATOM 6814 O O . TYR A 1 860 ? 30.461 13.291 -16.137 1.00 42.78 860 TYR A O 1
ATOM 6822 N N . SER A 1 861 ? 32.108 14.746 -15.755 1.00 36.12 861 SER A N 1
ATOM 6823 C CA . SER A 1 861 ? 31.555 15.877 -16.516 1.00 36.12 861 SER A CA 1
ATOM 6824 C C . SER A 1 861 ? 32.216 16.049 -17.897 1.00 36.12 861 SER A C 1
ATOM 6826 O O . SER A 1 861 ? 31.869 16.973 -18.633 1.00 36.12 861 SER A O 1
ATOM 6828 N N . HIS A 1 862 ? 33.151 15.166 -18.289 1.00 32.31 862 HIS A N 1
ATOM 6829 C CA . HIS A 1 862 ? 34.063 15.436 -19.410 1.00 32.31 862 HIS A CA 1
ATOM 6830 C C . HIS A 1 862 ? 33.942 14.600 -20.696 1.00 32.31 862 HIS A C 1
ATOM 6832 O O . HIS A 1 862 ? 34.639 14.925 -21.658 1.00 32.31 862 HIS A O 1
ATOM 6838 N N . PHE A 1 863 ? 33.007 13.652 -20.825 1.00 34.41 863 PHE A N 1
ATOM 6839 C CA . PHE A 1 863 ? 32.639 13.134 -22.154 1.00 34.41 863 PHE A CA 1
ATOM 6840 C C . PHE A 1 863 ? 31.409 13.865 -22.695 1.00 34.41 863 PHE A C 1
ATOM 6842 O O . PHE A 1 863 ? 30.265 13.595 -22.342 1.00 34.41 863 PHE A O 1
ATOM 6849 N N . LYS A 1 864 ? 31.662 14.802 -23.613 1.00 35.38 864 LYS A N 1
ATOM 6850 C CA . LYS A 1 864 ? 30.665 15.623 -24.318 1.00 35.38 864 LYS A CA 1
ATOM 6851 C C . LYS A 1 864 ? 29.669 14.836 -25.200 1.00 35.38 864 LYS A C 1
ATOM 6853 O O . LYS A 1 864 ? 28.855 15.495 -25.849 1.00 35.38 864 LYS A O 1
ATOM 6858 N N . ASN A 1 865 ? 29.655 13.499 -25.183 1.00 34.03 865 ASN A N 1
ATOM 6859 C CA . ASN A 1 865 ? 29.001 12.681 -26.214 1.00 34.03 865 ASN A CA 1
ATOM 6860 C C . ASN A 1 865 ? 27.829 11.786 -25.764 1.00 34.03 865 ASN A C 1
ATOM 6862 O O . ASN A 1 865 ? 27.275 11.101 -26.615 1.00 34.03 865 ASN A O 1
ATOM 6866 N N . CYS A 1 866 ? 27.370 11.814 -24.507 1.00 36.53 866 CYS A N 1
ATOM 6867 C CA . CYS A 1 866 ? 26.103 11.143 -24.173 1.00 36.53 866 CYS A CA 1
ATOM 6868 C C . CYS A 1 866 ? 24.917 12.090 -24.434 1.00 36.53 866 CYS A C 1
ATOM 6870 O O . CYS A 1 866 ? 24.665 13.032 -23.679 1.00 36.53 866 CYS A O 1
ATOM 6872 N N . VAL A 1 867 ? 24.220 11.876 -25.553 1.00 39.81 867 VAL A N 1
ATOM 6873 C CA . VAL A 1 867 ? 23.090 12.705 -26.018 1.00 39.81 867 VAL A CA 1
ATOM 6874 C C . VAL A 1 867 ? 21.812 12.452 -25.200 1.00 39.81 867 VAL A C 1
ATOM 6876 O O . VAL A 1 867 ? 20.935 13.312 -25.167 1.00 39.81 867 VAL A O 1
ATOM 6879 N N . LEU A 1 868 ? 21.732 11.343 -24.453 1.00 39.12 868 LEU A N 1
ATOM 6880 C CA . LEU A 1 868 ? 20.518 10.920 -23.741 1.00 39.12 868 LEU A CA 1
ATOM 6881 C C . LEU A 1 868 ? 20.060 11.833 -22.596 1.00 39.12 868 LEU A C 1
ATOM 6883 O O . LEU A 1 868 ? 18.875 11.851 -22.290 1.00 39.12 868 LEU A O 1
ATOM 6887 N N . LEU A 1 869 ? 20.959 12.597 -21.968 1.00 38.12 869 LEU A N 1
ATOM 6888 C CA . LEU A 1 869 ? 20.624 13.395 -20.775 1.00 38.12 869 LEU A CA 1
ATOM 6889 C C . LEU A 1 869 ? 20.871 14.899 -20.930 1.00 38.12 869 LEU A C 1
ATOM 6891 O O . LEU A 1 869 ? 20.556 15.668 -20.031 1.00 38.12 869 LEU A O 1
ATOM 6895 N N . LYS A 1 870 ? 21.355 15.368 -22.089 1.00 35.47 870 LYS A N 1
ATOM 6896 C CA . LYS A 1 870 ? 21.491 16.818 -22.337 1.00 35.47 870 LYS A CA 1
ATOM 6897 C C . LYS A 1 870 ? 20.150 17.535 -22.536 1.00 35.47 870 LYS A C 1
ATOM 6899 O O . LYS A 1 870 ? 20.119 18.759 -22.472 1.00 35.47 870 LYS A O 1
ATOM 6904 N N . LYS A 1 871 ? 19.060 16.798 -22.781 1.00 33.47 871 LYS A N 1
ATOM 6905 C CA . LYS A 1 871 ? 17.703 17.352 -22.952 1.00 33.47 871 LYS A CA 1
ATOM 6906 C C . LYS A 1 871 ? 16.706 16.927 -21.875 1.00 33.47 871 LYS A C 1
ATOM 6908 O O . LYS A 1 871 ? 15.651 17.541 -21.764 1.00 33.47 871 LYS A O 1
ATOM 6913 N N . VAL A 1 872 ? 17.051 15.939 -21.051 1.00 33.47 872 VAL A N 1
ATOM 6914 C CA . VAL A 1 872 ? 16.227 15.527 -19.916 1.00 33.47 872 VAL A CA 1
ATOM 6915 C C . VAL A 1 872 ? 16.697 16.324 -18.702 1.00 33.47 872 VAL A C 1
ATOM 6917 O O . VAL A 1 872 ? 17.761 16.086 -18.143 1.00 33.47 872 VAL A O 1
ATOM 6920 N N . CYS A 1 873 ? 15.918 17.353 -18.382 1.00 28.05 873 CYS A N 1
ATOM 6921 C CA . CYS A 1 873 ? 16.095 18.306 -17.290 1.00 28.05 873 CYS A CA 1
ATOM 6922 C C . CYS A 1 873 ? 16.609 17.652 -15.977 1.00 28.05 873 CYS A C 1
ATOM 6924 O O . CYS A 1 873 ? 16.186 16.535 -15.659 1.00 28.05 873 CYS A O 1
ATOM 6926 N N . PRO A 1 874 ? 17.424 18.342 -15.145 1.00 32.75 874 PRO A N 1
ATOM 6927 C CA . PRO A 1 874 ? 17.871 17.832 -13.838 1.00 32.75 874 PRO A CA 1
ATOM 6928 C C . PRO A 1 874 ? 16.725 17.409 -12.898 1.00 32.75 874 PRO A C 1
ATOM 6930 O O . PRO A 1 874 ? 16.935 16.639 -11.966 1.00 32.75 874 PRO A O 1
ATOM 6933 N N . THR A 1 875 ? 15.498 17.865 -13.161 1.00 33.19 875 THR A N 1
ATOM 6934 C CA . THR A 1 875 ? 14.268 17.511 -12.437 1.00 33.19 875 THR A CA 1
ATOM 6935 C C . THR A 1 875 ? 13.778 16.077 -12.673 1.00 33.19 875 THR A C 1
ATOM 6937 O O . THR A 1 875 ? 13.061 15.543 -11.827 1.00 33.19 875 THR A O 1
ATOM 6940 N N . PHE A 1 876 ? 14.165 15.422 -13.774 1.00 31.72 876 PHE A N 1
ATOM 6941 C CA . PHE A 1 876 ? 13.698 14.065 -14.109 1.00 31.72 876 PHE A CA 1
ATOM 6942 C C . PHE A 1 876 ? 14.557 12.958 -13.473 1.00 31.72 876 PHE A C 1
ATOM 6944 O O . PHE A 1 876 ? 14.076 11.868 -13.174 1.00 31.72 876 PHE A O 1
ATOM 6951 N N . LEU A 1 877 ? 15.836 13.241 -13.211 1.00 30.83 877 LEU A N 1
ATOM 6952 C CA . LEU A 1 877 ? 16.753 12.290 -12.574 1.00 30.83 877 LEU A CA 1
ATOM 6953 C C . LEU A 1 877 ? 16.544 12.193 -11.058 1.00 30.83 877 LEU A C 1
ATOM 6955 O O . LEU A 1 877 ? 16.778 11.133 -10.488 1.00 30.83 877 LEU A O 1
ATOM 6959 N N . CYS A 1 878 ? 16.003 13.231 -10.411 1.00 30.08 878 CYS A N 1
ATOM 6960 C CA . CYS A 1 878 ? 15.571 13.125 -9.016 1.00 30.08 878 CYS A CA 1
ATOM 6961 C C . CYS A 1 878 ? 14.338 12.229 -8.857 1.00 30.08 878 CYS A C 1
ATOM 6963 O O . CYS A 1 878 ? 14.171 11.625 -7.801 1.00 30.08 878 CYS A O 1
ATOM 6965 N N . THR A 1 879 ? 13.493 12.074 -9.884 1.00 31.67 879 THR A N 1
ATOM 6966 C CA . THR A 1 879 ? 12.285 11.233 -9.800 1.00 31.67 879 THR A CA 1
ATOM 6967 C C . THR A 1 879 ? 12.601 9.744 -9.639 1.00 31.67 879 THR A C 1
ATOM 6969 O O . THR A 1 879 ? 11.804 9.018 -9.056 1.00 31.67 879 THR A O 1
ATOM 6972 N N . PHE A 1 880 ? 13.789 9.316 -10.072 1.00 30.62 880 PHE A N 1
ATOM 6973 C CA . PHE A 1 880 ? 14.317 7.970 -9.839 1.00 30.62 880 PHE A CA 1
ATOM 6974 C C . PHE A 1 880 ? 14.976 7.793 -8.458 1.00 30.62 880 PHE A C 1
ATOM 6976 O O . PHE A 1 880 ? 15.081 6.669 -7.979 1.00 30.62 880 PHE A O 1
ATOM 6983 N N . ARG A 1 881 ? 15.389 8.886 -7.792 1.00 30.83 881 ARG A N 1
ATOM 6984 C CA . ARG A 1 881 ? 16.140 8.852 -6.519 1.00 30.83 881 ARG A CA 1
ATOM 6985 C C . ARG A 1 881 ? 15.313 8.413 -5.308 1.00 30.83 881 ARG A C 1
ATOM 6987 O O . ARG A 1 881 ? 15.870 7.838 -4.384 1.00 30.83 881 ARG A O 1
ATOM 6994 N N . ILE A 1 882 ? 13.999 8.647 -5.290 1.00 33.53 882 ILE A N 1
ATOM 6995 C CA . ILE A 1 882 ? 13.182 8.378 -4.087 1.00 33.53 882 ILE A CA 1
ATOM 6996 C C . ILE A 1 882 ? 12.699 6.930 -3.985 1.00 33.53 882 ILE A C 1
ATOM 6998 O O . ILE A 1 882 ? 12.440 6.451 -2.883 1.00 33.53 882 ILE A O 1
ATOM 7002 N N . PHE A 1 883 ? 12.665 6.188 -5.093 1.00 30.64 883 PHE A N 1
ATOM 7003 C CA . PHE A 1 883 ? 12.247 4.786 -5.057 1.00 30.64 883 PHE A CA 1
ATOM 7004 C C . PHE A 1 883 ? 13.211 3.882 -4.281 1.00 30.64 883 PHE A C 1
ATOM 7006 O O . PHE A 1 883 ? 12.776 2.899 -3.689 1.00 30.64 883 PHE A O 1
ATOM 7013 N N . TYR A 1 884 ? 14.498 4.237 -4.222 1.00 28.72 884 TYR A N 1
ATOM 7014 C CA . TYR A 1 884 ? 15.517 3.384 -3.611 1.00 28.72 884 TYR A CA 1
ATOM 7015 C C . TYR A 1 884 ? 15.677 3.574 -2.090 1.00 28.72 884 TYR A C 1
ATOM 7017 O O . TYR A 1 884 ? 16.236 2.703 -1.429 1.00 28.72 884 TYR A O 1
ATOM 7025 N N . PHE A 1 885 ? 15.170 4.667 -1.502 1.00 25.94 885 PHE A N 1
ATOM 7026 C CA . PHE A 1 885 ? 15.349 4.938 -0.065 1.00 25.94 885 PHE A CA 1
ATOM 7027 C C . PHE A 1 885 ? 14.215 4.425 0.838 1.00 25.94 885 PHE A C 1
ATOM 7029 O O . PHE A 1 885 ? 14.422 4.301 2.040 1.00 25.94 885 PHE A O 1
ATOM 7036 N N . PHE A 1 886 ? 13.049 4.060 0.289 1.00 26.22 886 PHE A N 1
ATOM 7037 C CA . PHE A 1 886 ? 11.926 3.514 1.073 1.00 26.22 886 PHE A CA 1
ATOM 7038 C C . PHE A 1 886 ? 11.929 1.979 1.220 1.00 26.22 886 PHE A C 1
ATOM 7040 O O . PHE A 1 886 ? 11.015 1.430 1.829 1.00 26.22 886 PHE A O 1
ATOM 7047 N N . LEU A 1 887 ? 12.943 1.272 0.697 1.00 27.52 887 LEU A N 1
ATOM 7048 C CA . LEU A 1 887 ? 12.984 -0.202 0.692 1.00 27.52 887 LEU A CA 1
ATOM 7049 C C . LEU A 1 887 ? 14.186 -0.836 1.414 1.00 27.52 887 LEU A C 1
ATOM 7051 O O . LEU A 1 887 ? 14.336 -2.055 1.386 1.00 27.52 887 LEU A O 1
ATOM 7055 N N . SER A 1 888 ? 15.002 -0.067 2.142 1.00 24.98 888 SER A N 1
ATOM 7056 C CA . SER A 1 888 ? 15.967 -0.632 3.099 1.00 24.98 888 SER A CA 1
ATOM 7057 C C . SER A 1 888 ? 15.507 -0.398 4.539 1.00 24.98 888 SER A C 1
ATOM 7059 O O . SER A 1 888 ? 16.065 0.424 5.264 1.00 24.98 888 SER A O 1
ATOM 7061 N N . SER A 1 889 ? 14.464 -1.114 4.953 1.00 27.70 889 SER A N 1
ATOM 7062 C CA . SER A 1 889 ? 14.049 -1.204 6.359 1.00 27.70 889 SER A CA 1
ATOM 7063 C C . SER A 1 889 ? 13.620 -2.631 6.693 1.00 27.70 889 SER A C 1
ATOM 7065 O O . SER A 1 889 ? 12.465 -2.880 7.004 1.00 27.70 889 SER A O 1
ATOM 7067 N N . PHE A 1 890 ? 14.563 -3.571 6.604 1.00 26.11 890 PHE A N 1
ATOM 7068 C CA . PHE A 1 890 ? 14.571 -4.782 7.426 1.00 26.11 890 PHE A CA 1
ATOM 7069 C C . PHE A 1 890 ? 16.026 -5.127 7.779 1.00 26.11 890 PHE A C 1
ATOM 7071 O O . PHE A 1 890 ? 16.829 -5.431 6.900 1.00 26.11 890 PHE A O 1
ATOM 7078 N N . ASP A 1 891 ? 16.309 -5.006 9.078 1.00 26.06 891 ASP A N 1
ATOM 7079 C CA . ASP A 1 891 ? 17.441 -5.504 9.866 1.00 26.06 891 ASP A CA 1
ATOM 7080 C C . ASP A 1 891 ? 18.876 -5.279 9.363 1.00 26.06 891 ASP A C 1
ATOM 7082 O O . ASP A 1 891 ? 19.455 -6.102 8.660 1.00 26.06 891 ASP A O 1
ATOM 7086 N N . ASP A 1 892 ? 19.512 -4.237 9.903 1.00 28.05 892 ASP A N 1
ATOM 7087 C CA . ASP A 1 892 ? 20.943 -4.256 10.234 1.00 28.05 892 ASP A CA 1
ATOM 7088 C C . ASP A 1 892 ? 21.167 -3.494 11.569 1.00 28.05 892 ASP A C 1
ATOM 7090 O O . ASP A 1 892 ? 21.918 -2.532 11.628 1.00 28.05 892 ASP A O 1
ATOM 7094 N N . GLU A 1 893 ? 20.523 -3.920 12.670 1.00 24.91 893 GLU A N 1
ATOM 7095 C CA . GLU A 1 893 ? 20.955 -3.565 14.040 1.00 24.91 893 GLU A CA 1
ATOM 7096 C C . GLU A 1 893 ? 20.893 -4.767 15.000 1.00 24.91 893 GLU A C 1
ATOM 7098 O O . GLU A 1 893 ? 20.035 -4.908 15.867 1.00 24.91 893 GLU A O 1
ATOM 7103 N N . LYS A 1 894 ? 21.893 -5.641 14.866 1.00 29.31 894 LYS A N 1
ATOM 7104 C CA . LYS A 1 894 ? 22.641 -6.160 16.018 1.00 29.31 894 LYS A CA 1
ATOM 7105 C C . LYS A 1 894 ? 24.111 -6.237 15.633 1.00 29.31 894 LYS A C 1
ATOM 7107 O O . LYS A 1 894 ? 24.544 -7.272 15.142 1.00 29.31 894 LYS A O 1
ATOM 7112 N N . ILE A 1 895 ? 24.855 -5.164 15.889 1.00 25.00 895 ILE A N 1
ATOM 7113 C CA . ILE A 1 895 ? 26.225 -5.186 16.421 1.00 25.00 895 ILE A CA 1
ATOM 7114 C C . ILE A 1 895 ? 26.448 -3.831 17.120 1.00 25.00 895 ILE A C 1
ATOM 7116 O O . ILE A 1 895 ? 26.471 -2.795 16.467 1.00 25.00 895 ILE A O 1
ATOM 7120 N N . CYS A 1 896 ? 26.648 -3.941 18.439 1.00 24.95 896 CYS A N 1
ATOM 7121 C CA . CYS A 1 896 ? 26.896 -2.932 19.478 1.00 24.95 896 CYS A CA 1
ATOM 7122 C C . CYS A 1 896 ? 25.721 -2.066 19.941 1.00 24.95 896 CYS A C 1
ATOM 7124 O O . CYS A 1 896 ? 25.494 -0.988 19.360 1.00 24.95 896 CYS A O 1
#

Organism: NCBI:txid1144522

pLDDT: mean 81.3, std 18.06, range [24.91, 98.19]